Protein AF-A0A9R0Q255-F1 (afdb_monomer_lite)

Foldseek 3Di:
DFDFDFDDDPPPTDTFTFADLLRVLVVCLCQQPPQLADKDWDWDDDDPDIDTDDIAHNQRCPRPCCSNPVPHFDLEQAKEKEWDWDDDPNWIKIWMWIARPLLQEIETEIDTADPQRQLVQLVCLLNVHSEYEYEPPPVPPDPCVSVVVSCLLSVHHYDYDHQVQLDLPCVLVQCCFQAADHSVVVVVVPVVDDRNSSRSSSVCVVNVLVVDSLRTNPHHYDYDDLQFFFGEGSQLCVLLQQDDDPPDPQLLLHVLSLLPPFQERHLLSHVSSSLLSGFGQDLVVLVLLLLLLVLLQVDVQLLVQLSVLRNLAYQLSVLLVLLSVLPDFCVSLVSNLSRVVSLVSNLVSLCVRPDPCNVSSCVQFNVLSVVLPDCVAVVVSNVLCVQFWDPVCVVVVDTFTDCNNDPVLVVLVVVLVVLVVVLVVVQVVVCVVLVHDRPPAWDWDQDPLFTKIKGFPVSCVSRVVVCVPAWAWDDDDPGTTIIGGPVSSVSRVVSVVSVVVSVVVRVVVRSVSSVVSSVSSVSSSSVSVSSSSSSSSSSLSCSQPVAPHGFAQEAEDALPPDWKWFAQAWQSSQSPDPPDDTGGAIDTCDPLAALAEEAAEDPVLCQSVVLSSSVNQLSCSSSSHGGRGPYTYHHRFNYAAADDDPVPPPPPDPDPPDDPDFDPAWLAEKEKDWDDQDPPAAPLRWTKIWIATRQLRQIDIDIHNDLLCPQVVVVVVQVVLCVVLVDHRAEYEYEPDPSCPDPVNVVVCVVVNHHYHYDDPPCVVVSVSRVVVVVLVVQLVVLCVVQVHDPSLSVLSSQVSSVVQQLDDDPSDPPDGSVCRRVVDHDDCPPDDRAFDKWWQAADDPDDDPPDDRTAIWTFRHDDPDQWTWTFHPDPPDTDIDTDHDPTDDDDDDDDDDDDDDDDDDDDDDDYDDDDDDDDDDGDTTDDDDDDDDDDDDDDDDDDDDDDDDDDDDPDDPSPVVPPDQPLVVLVVSLVCCLVVAAQSYEYEEAAFQPSDDPVVRVVVVLVSSCSCQPPRNHSYSHYYHPLVSQCVQVVVPDPPDPDRSSNYFYKYFDWDQDPVVLDIGNPSYIDGDDPDDDDDDDDDPDDDDDRPPDDCVLSVCVVVVPPPVVSVVVVVVVVVVVLVVLDDDDDDDDDDDDDDPDPPVFDPVLSVVLVVVVVVLVVLLVPDPCVPDDPVVNVVSNVVSVVVLVVVCVVGVVSVVVD

InterPro domains:
  IPR000432 DNA mismatch repair protein MutS, C-terminal [PF00488] (597-651)
  IPR000432 DNA mismatch repair protein MutS, C-terminal [PF00488] (958-1123)
  IPR000432 DNA mismatch repair protein MutS, C-terminal [PS00486] (986-1002)
  IPR000432 DNA mismatch repair protein MutS, C-terminal [SM00534] (594-1120)
  IPR001584 Integrase, catalytic core [PF00665] (667-764)
  IPR001584 Integrase, catalytic core [PS50994] (650-826)
  IPR007696 DNA mismatch repair protein MutS, core [PF05192] (237-541)
  IPR007696 DNA mismatch repair protein MutS, core [SM00533] (250-577)
  IPR007860 DNA mismatch repair protein MutS, connector domain [PF05188] (86-218)
  IPR007861 DNA mismatch repair protein MutS, clamp [PF05190] (405-498)
  IPR011184 DNA mismatch repair Msh2-type [PIRSF005813] (3-1204)
  IPR012337 Ribonuclease H-like superfamily [SSF53098] (680-827)
  IPR016151 DNA mismatch repair protein MutS, N-terminal [G3DSA:3.40.1170.10] (1-57)
  IPR027417 P-loop containing nucleoside triphosphate hydrolase [G3DSA:3.40.50.300] (552-660)
  IPR027417 P-loop containing nucleoside triphosphate hydrolase [G3DSA:3.40.50.300] (940-1200)
  IPR027417 P-loop containing nucleoside triphosphate hydrolase [SSF52540] (551-654)
  IPR027417 P-loop containing nucleoside triphosphate hydrolase [SSF52540] (958-1124)
  IPR036187 DNA mismatch repair protein MutS, core domain superfamily [SSF48334] (233-546)
  IPR036397 Ribonuclease H superfamily [G3DSA:3.30.420.10] (661-857)
  IPR036678 MutS, connector domain superfamily [G3DSA:3.30.420.110] (58-227)

Secondary structure (DSSP, 8-state):
----EEESSTTSPEEE----HHHHHHHHHIIIIII-S--EEEEEEETTEEEEEEEE-SS--GGGHHHHTSSS------EEEEEEEEEETTEEEEEEEEEETTTTEEEEEEEEE-TT-HHHHHHHHHHTEEEEEEETTGGGTS--HHHHHHHHHTTPEEEEE-GGGS--TTHHHHHHHHBSS-HHHHHHHHTT-SSHHHHHHHHHHHTTTTT-GGGTT-BEEEE--GGGB-EE-HHHHHHTT-S--TT-SSGGGSHHHHH----SSSHHHHHHHHHHHS-B--HHHHHHHHHHHHHHHH-HHHHHHHHHHHTT---HHHHHHHHHTT---HHHHHHHHHHHTTHHHHHHHHHT--STTHHHHIIIIIHHHHHHTSIIIIIHHHHHHHHHB-HHHHTTT---B-GGG-HHHHHHHHHHHHHHHHHHHHHHHHHHHHT--BTTTEEEEEETTEEEEEE-HHHHHHHHHHHHHHSEEEEEETTEEEEE-HHHHHHHHHHHHHHHHHHHHHHHHHHHHHHHHHTTHHHHHHHHHHHHHHHHHHHHHHHHHHSSS--BPPEEE-TTT--EEEEEE--HHHHTSTT--PPPEEEEE-TTTTSEEEEE--TTSSHHHHHHHHHHHHHHHHHT--BSSSEEEEE--SEEEEE--TTTT---PPPPSS-S---SSTTSEEEEEEE-PPSSPPTT--EEEEEEETTT--EEEEEESSSTTHHHHHHHHHHHHHHHHS----EEEE-S-TTTS-HHHHHHHHHHT-EEEEPPTT-GGGGTTTTTHHHHHHHHHHHHHHTT--GGGHHHHHHHHHHHHHHS--TTSTTS-HHHHHHSSPPP-TT---TT-EEEEEP--TT--TTS--EEEEEEEE--SSS--EEEESSSS---EEE--S----------------------------------------------------------------------S-TTGGGSS-HHHHHHHHHHHHHHH--TTSEEEEESTTTTS-HHHHHHHHHHHHHHIIIII---EEEE-S-SGGGGGGGGGG--SS------EEEEEEEEEEETTTTEEEEEEEEE------------S-----SS-SS--HHHHHHHTT--HHHHHHHHHHHHHHHTTTT---------------S--SS-HHHHHHHHHHHHHHHHHHHTS-TTTS-HHHHHHHHHHHHHHHHHHHTT-HHHHHH-

Radius of gyration: 42.33 Å; chains: 1; bounding box: 107×113×114 Å

Sequence (1204 aa):
MTALRQLGGNSDGISSVSVSRAMFETIARNLLLDRTDHTLELYEGSGSSWRLTKSGTPGNIGSFEDILFANNDMQYSPVTVALFPVFREGQLYVALSFVDMTNRKLGLAEFPEDSRFTNVESALVALGCKECLLPADFEKSIDLQPLQDAISNCSILLTERKKAEFKSRDLVQDLGRIIRGSVEPVRDLLSQFDYALGTLGALVSYAELLADDTNYGNYTIEKFNLDRYMRLDSAVVRALNIVEGKTDVNKNFSLFGLMNRTCTAGMGKRLLNKWLKQPLIDVNEINNRLDMVQAFAEDPELRQGLRQQLKRISDIDRLTHALRKKSANLQPVVKLYQSCSRIPYIKGVLQQYNGQFSTSVMTRFLSSLEEWLTENRYGRFANLVETAIDLGQVDNGEYRISPLYSSDLAVLKDELSEVENHINNLHMHTATDLDLSVDKQLKLEKGPFGHVFRISKKDEQKVRKKLTTNYIIIETRKDGVKFTSAKLKKLGDQYQSLLGDYTSCQKKIVDNVVQVSCTFSEVFENFAAIISELDVLQSFADLAISCPVPYVRPDITTSEEGDIILQGSRHPCVEAQDGVNFIPNDCTLARGKSWFQIITGPNMGGKSTFIRQVGVNVLMAQVGSFVPCDQASISVRDCIFARVGAGDCQHHRPFPAQSTYRASDALELLHGDLCGPITPATHAGKKYFLVVDDYSRYMWVVLLQSKDEAFEVFEKLKAATEMEHKLKVHALRTDCGREFMSNEFNDYCEKIGMKRFLTTPSTPQQNGVVERHRIVVDMVRSLLKSKNLPATFWGDAVSTAVYLLNWAPTKAVIGKTPYEAIYGRKPNVSHLWTFGCVAHAKTAEPHLSKLADRSTKMVFFCTRGVPAPRYTASTNHEPSVYRFHPTLCLKKTKRRIGAQQPTMLQGRTSRWLARRPTKVTTTEVITVVPTRDPSLPQPMRQVERPRLSHPWAAPSAETQKLRGVSTFMQEMLETASILKGASEKSLIIIDELGRGTSTYDGFGLAWAICEHLVEVTRAPTLFATHFHELTALANKNGDQHQHVPDLGIANYHVGAHIDPSSRKLTMLYKVFIMIMSLFSSGSCVQKVEPGSCDQSFGIHVAEFANFPEAVIALAKSKAEELEDFTSAPNLSGEPSDEVGSKRKRVFSPDDVTRGAARARLLLEDFSALPLDEVDGSKATEMVAKLKSDFEKDAASNPWLQQFL

pLDDT: mean 75.7, std 20.31, range [20.92, 97.75]

Structure (mmCIF, N/CA/C/O backbone):
data_AF-A0A9R0Q255-F1
#
_entry.id   AF-A0A9R0Q255-F1
#
loop_
_atom_site.group_PDB
_atom_site.id
_atom_site.type_symbol
_atom_site.label_atom_id
_atom_site.label_alt_id
_atom_site.label_comp_id
_atom_site.label_asym_id
_atom_site.label_entity_id
_atom_site.label_seq_id
_atom_site.pdbx_PDB_ins_code
_atom_site.Cartn_x
_atom_site.Cartn_y
_atom_site.Cartn_z
_atom_site.occupancy
_atom_site.B_iso_or_equiv
_atom_site.auth_seq_id
_atom_site.auth_comp_id
_atom_site.auth_asym_id
_atom_site.auth_atom_id
_atom_site.pdbx_PDB_model_num
ATOM 1 N N . MET A 1 1 ? -19.092 24.261 2.264 1.00 31.12 1 MET A N 1
ATOM 2 C CA . MET A 1 1 ? -18.562 25.640 2.333 1.00 31.12 1 MET A CA 1
ATOM 3 C C . MET A 1 1 ? -18.383 26.024 3.792 1.00 31.12 1 MET A C 1
ATOM 5 O O . MET A 1 1 ? -19.329 26.479 4.422 1.00 31.12 1 MET A O 1
ATOM 9 N N . THR A 1 2 ? -17.201 25.799 4.350 1.00 46.00 2 THR A N 1
ATOM 10 C CA . THR A 1 2 ? -16.800 26.390 5.631 1.00 46.00 2 THR A CA 1
ATOM 11 C C . THR A 1 2 ? -16.245 27.775 5.311 1.00 46.00 2 THR A C 1
ATOM 13 O O . THR A 1 2 ? -15.220 27.891 4.649 1.00 46.00 2 THR A O 1
ATOM 16 N N . ALA A 1 3 ? -16.987 28.830 5.650 1.00 60.25 3 ALA A N 1
ATOM 17 C CA . ALA A 1 3 ? -16.563 30.198 5.368 1.00 60.25 3 ALA A CA 1
ATOM 18 C C . ALA A 1 3 ? -15.432 30.597 6.327 1.00 60.25 3 ALA A C 1
ATOM 20 O O . ALA A 1 3 ? -15.595 30.466 7.541 1.00 60.25 3 ALA A O 1
ATOM 21 N N . LEU A 1 4 ? -14.317 31.090 5.781 1.00 75.62 4 LEU A N 1
ATOM 22 C CA . LEU A 1 4 ? -13.260 31.746 6.550 1.00 75.62 4 LEU A CA 1
ATOM 23 C C . LEU A 1 4 ? -13.871 32.951 7.282 1.00 75.62 4 LEU A C 1
ATOM 25 O O . LEU A 1 4 ? -14.500 33.806 6.655 1.00 75.62 4 LEU A O 1
ATOM 29 N N . ARG A 1 5 ? -13.734 33.001 8.606 1.00 80.12 5 ARG A N 1
ATOM 30 C CA . ARG A 1 5 ? -14.195 34.108 9.451 1.00 80.12 5 ARG A CA 1
ATOM 31 C C . ARG A 1 5 ? -12.994 34.862 9.993 1.00 80.12 5 ARG A C 1
ATOM 33 O O . ARG A 1 5 ? -11.931 34.280 10.170 1.00 80.12 5 ARG A O 1
ATOM 40 N N . GLN A 1 6 ? -13.173 36.138 10.305 1.00 79.88 6 GLN A N 1
ATOM 41 C CA . GLN A 1 6 ? -12.171 36.905 11.037 1.00 79.88 6 GLN A CA 1
ATOM 42 C C . GLN A 1 6 ? -12.647 37.152 12.465 1.00 79.88 6 GLN A C 1
ATOM 44 O O . GLN A 1 6 ? -13.781 37.584 12.678 1.00 79.88 6 GLN A O 1
ATOM 49 N N . LEU A 1 7 ? -11.791 36.831 13.433 1.00 75.69 7 LEU A N 1
ATOM 50 C CA . LEU A 1 7 ? -11.982 37.112 14.853 1.00 75.69 7 LEU A CA 1
ATOM 51 C C . LEU A 1 7 ? -11.035 38.251 15.243 1.00 75.69 7 LEU A C 1
ATOM 53 O O . LEU A 1 7 ? -9.823 38.101 15.127 1.00 75.69 7 LEU A O 1
ATOM 57 N N . GLY A 1 8 ? -11.573 39.384 15.695 1.00 71.31 8 GLY A N 1
ATOM 58 C CA . GLY A 1 8 ? -10.789 40.571 16.069 1.00 71.31 8 GLY A CA 1
ATOM 59 C C . GLY A 1 8 ? -11.223 41.842 15.330 1.00 71.31 8 GLY A C 1
ATOM 60 O O . GLY A 1 8 ? -12.107 41.802 14.476 1.00 71.31 8 GLY A O 1
ATOM 61 N N . GLY A 1 9 ? -10.643 42.989 15.700 1.00 62.00 9 GLY A N 1
ATOM 62 C CA . GLY A 1 9 ? -10.913 44.284 15.061 1.00 62.00 9 GLY A CA 1
ATOM 63 C C . GLY A 1 9 ? -10.309 44.390 13.654 1.00 62.00 9 GLY A C 1
ATOM 64 O O . GLY A 1 9 ? -9.324 43.725 13.352 1.00 62.00 9 GLY A O 1
ATOM 65 N N . ASN A 1 10 ? -10.895 45.252 12.814 1.00 56.59 10 ASN A N 1
ATOM 66 C CA . ASN A 1 10 ? -10.765 45.297 11.345 1.00 56.59 10 ASN A CA 1
ATOM 67 C C . ASN A 1 10 ? -9.342 45.418 10.734 1.00 56.59 10 ASN A C 1
ATOM 69 O O . ASN A 1 10 ? -9.245 45.414 9.509 1.00 56.59 10 ASN A O 1
ATOM 73 N N . SER A 1 11 ? -8.264 45.529 11.520 1.00 60.44 11 SER A N 1
ATOM 74 C CA . SER A 1 11 ? -6.874 45.574 11.025 1.00 60.44 11 SER A CA 1
ATOM 75 C C . SER A 1 11 ? -5.974 44.413 11.484 1.00 60.44 11 SER A C 1
ATOM 77 O O . SER A 1 11 ? -4.980 44.172 10.815 1.00 60.44 11 SER A O 1
ATOM 79 N N . ASP A 1 12 ? -6.337 43.673 12.544 1.00 63.78 12 ASP A N 1
ATOM 80 C CA . ASP A 1 12 ? -5.560 42.549 13.128 1.00 63.78 12 ASP A CA 1
ATOM 81 C C . ASP A 1 12 ? -6.424 41.277 13.294 1.00 63.78 12 ASP A C 1
ATOM 83 O O . ASP A 1 12 ? -6.252 40.475 14.215 1.00 63.78 12 ASP A O 1
ATOM 87 N N . GLY A 1 13 ? -7.430 41.100 12.434 1.00 70.62 13 GLY A N 1
ATOM 88 C CA . GLY A 1 13 ? -8.354 39.971 12.514 1.00 70.62 13 GLY A CA 1
ATOM 89 C C . GLY A 1 13 ? -7.659 38.627 12.268 1.00 70.62 13 GLY A C 1
ATOM 90 O O . GLY A 1 13 ? -7.128 38.376 11.186 1.00 70.62 13 GLY A O 1
ATOM 91 N N . ILE A 1 14 ? -7.720 37.720 13.246 1.00 78.38 14 ILE A N 1
ATOM 92 C CA . ILE A 1 14 ? -7.221 36.349 13.107 1.00 78.38 14 ILE A CA 1
ATOM 93 C C . ILE A 1 14 ? -8.197 35.570 12.227 1.00 78.38 14 ILE A C 1
ATOM 95 O O . ILE A 1 14 ? -9.399 35.491 12.507 1.00 78.38 14 ILE A O 1
ATOM 99 N N . SER A 1 15 ? -7.677 34.974 11.156 1.00 83.19 15 SER A N 1
ATOM 100 C CA . SER A 1 15 ? -8.463 34.082 10.306 1.00 83.19 15 SER A CA 1
ATOM 101 C C . SER A 1 15 ? -8.794 32.799 11.068 1.00 83.19 15 SER A C 1
ATOM 103 O O . SER A 1 15 ? -7.912 32.132 11.595 1.00 83.19 15 SER A O 1
ATOM 105 N N . SER A 1 16 ? -10.074 32.448 11.124 1.00 82.31 16 SER A N 1
ATOM 106 C CA . SER A 1 16 ? -10.588 31.278 11.836 1.00 82.31 16 SER A CA 1
ATOM 107 C C . SER A 1 16 ? -11.598 30.520 10.983 1.00 82.31 16 SER A C 1
ATOM 109 O O . SER A 1 16 ? -12.314 31.093 10.156 1.00 82.31 16 SER A O 1
ATOM 111 N N . VAL A 1 17 ? -11.673 29.208 11.196 1.00 85.88 17 VAL A N 1
ATOM 112 C CA . VAL A 1 17 ? -12.643 28.327 10.544 1.00 85.88 17 VAL A CA 1
ATOM 113 C C . VAL A 1 17 ? -13.322 27.494 11.620 1.00 85.88 17 VAL A C 1
ATOM 115 O O . VAL A 1 17 ? -12.663 26.806 12.390 1.00 85.88 17 VAL A O 1
ATOM 118 N N . SER A 1 18 ? -14.652 27.544 11.676 1.00 83.56 18 SER A N 1
ATOM 119 C CA . SER A 1 18 ? -15.427 26.672 12.561 1.00 83.56 18 SER A CA 1
ATOM 120 C C . SER A 1 18 ? -15.648 25.326 11.880 1.00 83.56 18 SER A C 1
ATOM 122 O O . SER A 1 18 ? -16.269 25.262 10.818 1.00 83.56 18 SER A O 1
ATOM 124 N N . VAL A 1 19 ? -15.153 24.255 12.491 1.00 83.88 19 VAL A N 1
ATOM 125 C CA . VAL A 1 19 ? -15.177 22.899 11.936 1.00 83.88 19 VAL A CA 1
ATOM 126 C C . VAL A 1 19 ? -16.118 22.037 12.780 1.00 83.88 19 VAL A C 1
ATOM 128 O O . VAL A 1 19 ? -16.024 22.022 14.002 1.00 83.88 19 VAL A O 1
ATOM 131 N N . SER A 1 20 ? -17.058 21.330 12.146 1.00 86.50 20 SER A N 1
ATOM 132 C CA . SER A 1 20 ? -17.892 20.338 12.851 1.00 86.50 20 SER A CA 1
ATOM 133 C C . SER A 1 20 ? -17.079 19.084 13.188 1.00 86.50 20 SER A C 1
ATOM 135 O O . SER A 1 20 ? -16.111 18.788 12.493 1.00 86.50 20 SER A O 1
ATOM 137 N N . ARG A 1 21 ? -17.501 18.281 14.174 1.00 83.50 21 ARG A N 1
ATOM 138 C CA . ARG A 1 21 ? -16.791 17.042 14.556 1.00 83.50 21 ARG A CA 1
ATOM 139 C C . ARG A 1 21 ? -16.532 16.091 13.374 1.00 83.50 21 ARG A C 1
ATOM 141 O O . ARG A 1 21 ? -15.428 15.580 13.242 1.00 83.50 21 ARG A O 1
ATOM 148 N N . ALA A 1 22 ? -17.505 15.920 12.477 1.00 81.81 22 ALA A N 1
ATOM 149 C CA . ALA A 1 22 ? -17.357 15.073 11.286 1.00 81.81 22 ALA A CA 1
ATOM 150 C C . ALA A 1 22 ? -16.363 15.651 10.257 1.00 81.81 22 ALA A C 1
ATOM 152 O O . ALA A 1 22 ? -15.599 14.926 9.618 1.00 81.81 22 ALA A O 1
ATOM 153 N N . MET A 1 23 ? -16.345 16.978 10.100 1.00 84.88 23 MET A N 1
ATOM 154 C CA . MET A 1 23 ? -15.369 17.639 9.232 1.00 84.88 23 MET A CA 1
ATOM 155 C C . MET A 1 23 ? -13.964 17.586 9.843 1.00 84.88 23 MET A C 1
ATOM 157 O O . MET A 1 23 ? -13.005 17.389 9.106 1.00 84.88 23 MET A O 1
ATOM 161 N N . PHE A 1 24 ? -13.844 17.693 11.169 1.00 87.56 24 PHE A N 1
ATOM 162 C CA . PHE A 1 24 ? -12.575 17.543 11.878 1.00 87.56 24 PHE A CA 1
ATOM 163 C C . PHE A 1 24 ? -12.000 16.141 11.690 1.00 87.56 24 PHE A C 1
ATOM 165 O O . PHE A 1 24 ? -10.837 16.017 11.332 1.00 87.56 24 PHE A O 1
ATOM 172 N N . GLU A 1 25 ? -12.823 15.099 11.824 1.00 85.94 25 GLU A N 1
ATOM 173 C CA . GLU A 1 25 ? -12.421 13.719 11.527 1.00 85.94 25 GLU A CA 1
ATOM 174 C C . GLU A 1 25 ? -11.878 13.577 10.095 1.00 85.94 25 GLU A C 1
ATOM 176 O O . GLU A 1 25 ? -10.843 12.951 9.876 1.00 85.94 25 GLU A O 1
ATOM 181 N N . THR A 1 26 ? -12.533 14.209 9.118 1.00 85.56 26 THR A N 1
ATOM 182 C CA . THR A 1 26 ? -12.088 14.185 7.715 1.00 85.56 26 THR A CA 1
ATOM 183 C C . THR A 1 26 ? -10.758 14.922 7.521 1.00 85.56 26 THR A C 1
ATOM 185 O O . THR A 1 26 ? -9.890 14.440 6.797 1.00 85.56 26 THR A O 1
ATOM 188 N N . ILE A 1 27 ? -10.578 16.071 8.179 1.00 86.69 27 ILE A N 1
ATOM 189 C CA . ILE A 1 27 ? -9.337 16.857 8.121 1.00 86.69 27 ILE A CA 1
ATOM 190 C C . ILE A 1 27 ? -8.191 16.105 8.799 1.00 86.69 27 ILE A C 1
ATOM 192 O O . ILE A 1 27 ? -7.133 15.955 8.198 1.00 86.69 27 ILE A O 1
ATOM 196 N N . ALA A 1 28 ? -8.405 15.592 10.012 1.00 87.12 28 ALA A N 1
ATOM 197 C CA . ALA A 1 28 ? -7.409 14.820 10.748 1.00 87.12 28 ALA A CA 1
ATOM 198 C C . ALA A 1 28 ? -6.962 13.591 9.946 1.00 87.12 28 ALA A C 1
ATOM 200 O O . ALA A 1 28 ? -5.769 13.321 9.851 1.00 87.12 28 ALA A O 1
ATOM 201 N N . ARG A 1 29 ? -7.906 12.902 9.290 1.00 85.19 29 ARG A N 1
ATOM 202 C CA . ARG A 1 29 ? -7.609 11.787 8.383 1.00 85.19 29 ARG A CA 1
ATOM 203 C C . ARG A 1 29 ? -6.735 12.214 7.211 1.00 85.19 29 ARG A C 1
ATOM 205 O O . ARG A 1 29 ? -5.735 11.561 6.938 1.00 85.19 29 ARG A O 1
ATOM 212 N N . ASN A 1 30 ? -7.079 13.318 6.556 1.00 83.75 30 ASN A N 1
ATOM 213 C CA . ASN A 1 30 ? -6.304 13.798 5.421 1.00 83.75 30 ASN A CA 1
ATOM 214 C C . ASN A 1 30 ? -4.879 14.215 5.818 1.00 83.75 30 ASN A C 1
ATOM 216 O O . ASN A 1 30 ? -3.929 13.910 5.103 1.00 83.75 30 ASN A O 1
ATOM 220 N N . LEU A 1 31 ? -4.718 14.876 6.964 1.00 84.94 31 LEU A N 1
ATOM 221 C CA . LEU A 1 31 ? -3.409 15.326 7.438 1.00 84.94 31 LEU A CA 1
ATOM 222 C C . LEU A 1 31 ? -2.527 14.156 7.895 1.00 84.94 31 LEU A C 1
ATOM 224 O O . LEU A 1 31 ? -1.381 14.063 7.463 1.00 84.94 31 LEU A O 1
ATOM 228 N N . LEU A 1 32 ? -3.065 13.251 8.719 1.00 84.44 32 LEU A N 1
ATOM 229 C CA . LEU A 1 32 ? -2.280 12.183 9.346 1.00 84.44 32 LEU A CA 1
ATOM 230 C C . LEU A 1 32 ? -2.103 10.945 8.454 1.00 84.44 32 LEU A C 1
ATOM 232 O O . LEU A 1 32 ? -1.048 10.322 8.506 1.00 84.44 32 LEU A O 1
ATOM 236 N N . LEU A 1 33 ? -3.098 10.580 7.633 1.00 80.12 33 LEU A N 1
ATOM 237 C CA . LEU A 1 33 ? -3.042 9.362 6.807 1.00 80.12 33 LEU A CA 1
ATOM 238 C C . LEU A 1 33 ? -2.709 9.640 5.333 1.00 80.12 33 LEU A C 1
ATOM 240 O O . LEU A 1 33 ? -1.955 8.873 4.735 1.00 80.12 33 LEU A O 1
ATOM 244 N N . ASP A 1 34 ? -3.246 10.716 4.741 1.00 73.38 34 ASP A N 1
ATOM 245 C CA . ASP A 1 34 ? -3.136 10.930 3.288 1.00 73.38 34 ASP A CA 1
ATOM 246 C C . ASP A 1 34 ? -1.926 11.780 2.889 1.00 73.38 34 ASP A C 1
ATOM 248 O O . ASP A 1 34 ? -1.235 11.455 1.920 1.00 73.38 34 ASP A O 1
ATOM 252 N N . ARG A 1 35 ? -1.690 12.911 3.564 1.00 70.12 35 ARG A N 1
ATOM 253 C CA . ARG A 1 35 ? -0.629 13.852 3.177 1.00 70.12 35 ARG A CA 1
ATOM 254 C C . ARG A 1 35 ? 0.726 13.521 3.813 1.00 70.12 35 ARG A C 1
ATOM 256 O O . ARG A 1 35 ? 1.735 13.815 3.185 1.00 70.12 35 ARG A O 1
ATOM 263 N N . THR A 1 36 ? 0.723 12.846 4.970 1.00 68.81 36 THR A N 1
ATOM 264 C CA . THR A 1 36 ? 1.892 12.324 5.719 1.00 68.81 36 THR A CA 1
ATOM 265 C C . THR A 1 36 ? 3.037 13.319 5.955 1.00 68.81 36 THR A C 1
ATOM 267 O O . THR A 1 36 ? 4.112 12.915 6.370 1.00 68.81 36 THR A O 1
ATOM 270 N N . ASP A 1 37 ? 2.812 14.614 5.736 1.00 75.69 37 ASP A N 1
ATOM 271 C CA . ASP A 1 37 ? 3.788 15.705 5.840 1.00 75.69 37 ASP A CA 1
ATOM 272 C C . ASP A 1 37 ? 3.428 16.726 6.940 1.00 75.69 37 ASP A C 1
ATOM 274 O O . ASP A 1 37 ? 4.118 17.728 7.094 1.00 75.69 37 ASP A O 1
ATOM 278 N N . HIS A 1 38 ? 2.351 16.497 7.704 1.00 83.44 38 HIS A N 1
ATOM 279 C CA . HIS A 1 38 ? 1.871 17.412 8.748 1.00 83.44 38 HIS A CA 1
ATOM 280 C C . HIS A 1 38 ? 1.730 16.716 10.105 1.00 83.44 38 HIS A C 1
ATOM 282 O O . HIS A 1 38 ? 1.356 15.546 10.185 1.00 83.44 38 HIS A O 1
ATOM 288 N N . THR A 1 39 ? 1.937 17.483 11.173 1.00 86.44 39 THR A N 1
ATOM 289 C CA . THR A 1 39 ? 1.592 17.118 12.552 1.00 86.44 39 THR A CA 1
ATOM 290 C C . THR A 1 39 ? 0.276 17.789 12.963 1.00 86.44 39 THR A C 1
ATOM 292 O O . THR A 1 39 ? -0.127 18.809 12.397 1.00 86.44 39 THR A O 1
ATOM 295 N N . LEU A 1 40 ? -0.437 17.195 13.920 1.00 89.75 40 LEU A N 1
ATOM 296 C CA . LEU A 1 40 ? -1.716 17.688 14.423 1.00 89.75 40 LEU A CA 1
ATOM 297 C C . LEU A 1 40 ? -1.686 17.797 15.947 1.00 89.75 40 LEU A C 1
ATOM 299 O O . LEU A 1 40 ? -1.452 16.816 16.645 1.00 89.75 40 LEU A O 1
ATOM 303 N N . GLU A 1 41 ? -2.018 18.976 16.461 1.00 90.50 41 GLU A N 1
ATOM 304 C CA . GLU A 1 41 ? -2.144 19.245 17.892 1.00 90.50 41 GLU A CA 1
ATOM 305 C C . GLU A 1 41 ? -3.552 19.763 18.203 1.00 90.50 41 GLU A C 1
ATOM 307 O O . GLU A 1 41 ? -4.087 20.630 17.508 1.00 90.50 41 GLU A O 1
ATOM 312 N N . LEU A 1 42 ? -4.172 19.212 19.246 1.00 89.81 42 LEU A N 1
ATOM 313 C CA . LEU A 1 42 ? -5.505 19.570 19.712 1.00 89.81 42 LEU A CA 1
ATOM 314 C C . LEU A 1 42 ? -5.418 20.211 21.094 1.00 89.81 42 LEU A C 1
ATOM 316 O O . LEU A 1 42 ? -5.071 19.565 22.088 1.00 89.81 42 LEU A O 1
ATOM 320 N N . TYR A 1 43 ? -5.822 21.473 21.154 1.00 89.19 43 TYR A N 1
ATOM 321 C CA . TYR A 1 43 ? -5.922 22.232 22.389 1.00 89.19 43 TYR A CA 1
ATOM 322 C C . TYR A 1 43 ? -7.383 22.347 22.820 1.00 89.19 43 TYR A C 1
ATOM 324 O O . TYR A 1 43 ? -8.238 22.736 22.025 1.00 89.19 43 TYR A O 1
ATOM 332 N N . GLU A 1 44 ? -7.662 22.052 24.087 1.00 89.38 44 GLU A N 1
ATOM 333 C CA . GLU A 1 44 ? -8.974 22.283 24.698 1.00 89.38 44 GLU A CA 1
ATOM 334 C C . GLU A 1 44 ? -8.851 23.366 25.767 1.00 89.38 44 GLU A C 1
ATOM 336 O O . GLU A 1 44 ? -7.869 23.420 26.515 1.00 89.38 44 GLU A O 1
ATOM 341 N N . GLY A 1 45 ? -9.844 24.246 25.841 1.00 87.00 45 GLY A N 1
ATOM 342 C CA . GLY A 1 45 ? -9.782 25.396 26.724 1.00 87.00 45 GLY A CA 1
ATOM 343 C C . GLY A 1 45 ? -11.001 26.298 26.638 1.00 87.00 45 GLY A C 1
ATOM 344 O O . GLY A 1 45 ? -11.819 26.202 25.725 1.00 87.00 45 GLY A O 1
ATOM 345 N N . SER A 1 46 ? -11.109 27.205 27.605 1.00 78.44 46 SER A N 1
ATOM 346 C CA . SER A 1 46 ? -12.116 28.267 27.610 1.00 78.44 46 SER A CA 1
ATOM 347 C C . SER A 1 46 ? -11.462 29.597 27.969 1.00 78.44 46 SER A C 1
ATOM 349 O O . SER A 1 46 ? -10.691 29.673 28.929 1.00 78.44 46 SER A O 1
ATOM 351 N N . GLY A 1 47 ? -11.776 30.657 27.221 1.00 76.00 47 GLY A N 1
ATOM 352 C CA . GLY A 1 47 ? -11.161 31.971 27.413 1.00 76.00 47 GLY A CA 1
ATOM 353 C C . GLY A 1 47 ? -9.674 31.964 27.041 1.00 76.00 47 GLY A C 1
ATOM 354 O O . GLY A 1 47 ? -9.325 31.682 25.896 1.00 76.00 47 GLY A O 1
ATOM 355 N N . SER A 1 48 ? -8.805 32.290 27.999 1.00 77.75 48 SER A N 1
ATOM 356 C CA . SER A 1 48 ? -7.344 32.332 27.825 1.00 77.75 48 SER A CA 1
ATOM 357 C C . SER A 1 48 ? -6.611 31.069 28.293 1.00 77.75 48 SER A C 1
ATOM 359 O O . SER A 1 48 ? -5.408 30.962 28.073 1.00 77.75 48 SER A O 1
ATOM 361 N N . SER A 1 49 ? -7.301 30.117 28.929 1.00 84.94 49 SER A N 1
ATOM 362 C CA . SER A 1 49 ? -6.689 28.887 29.446 1.00 84.94 49 SER A CA 1
ATOM 363 C C . SER A 1 49 ? -6.843 27.755 28.434 1.00 84.94 49 SER A C 1
ATOM 365 O O . SER A 1 49 ? -7.923 27.172 28.326 1.00 84.94 49 SER A O 1
ATOM 367 N N . TRP A 1 50 ? -5.773 27.477 27.688 1.00 87.88 50 TRP A N 1
ATOM 368 C CA . TRP A 1 50 ? -5.688 26.402 26.697 1.00 87.88 50 TRP A CA 1
ATOM 369 C C . TRP A 1 50 ? -4.654 25.376 27.142 1.00 87.88 50 TRP A C 1
ATOM 371 O O . TRP A 1 50 ? -3.540 25.741 27.513 1.00 87.88 50 TRP A O 1
ATOM 381 N N . ARG A 1 51 ? -5.012 24.092 27.083 1.00 89.44 51 ARG A N 1
ATOM 382 C CA . ARG A 1 51 ? -4.093 22.977 27.341 1.00 89.44 51 ARG A CA 1
ATOM 383 C C . ARG A 1 51 ? -4.009 22.076 26.118 1.00 89.44 51 ARG A C 1
ATOM 385 O O . ARG A 1 51 ? -5.032 21.808 25.488 1.00 89.44 51 ARG A O 1
ATOM 392 N N . LEU A 1 52 ? -2.808 21.601 25.801 1.00 84.88 52 LEU A N 1
ATOM 393 C CA . LEU A 1 52 ? -2.630 20.543 24.811 1.00 84.88 52 LEU A CA 1
ATOM 394 C C . LEU A 1 52 ? -3.254 19.265 25.379 1.00 84.88 52 LEU A C 1
ATOM 396 O O . LEU A 1 52 ? -2.917 18.851 26.485 1.00 84.88 52 LEU A O 1
ATOM 400 N N . THR A 1 53 ? -4.202 18.686 24.651 1.00 83.69 53 THR A N 1
ATOM 401 C CA . THR A 1 53 ? -4.909 17.466 25.074 1.00 83.69 53 THR A CA 1
ATOM 402 C C . THR A 1 53 ? -4.525 16.256 24.248 1.00 83.69 53 THR A C 1
ATOM 404 O O . THR A 1 53 ? -4.445 15.157 24.789 1.00 83.69 53 THR A O 1
ATOM 407 N N . LYS A 1 54 ? -4.290 16.442 22.945 1.00 85.69 54 LYS A N 1
ATOM 408 C CA . LYS A 1 54 ? -3.870 15.382 22.029 1.00 85.69 54 LYS A CA 1
ATOM 409 C C . LYS A 1 54 ? -2.858 15.932 21.037 1.00 85.69 54 LYS A C 1
ATOM 411 O O . LYS A 1 54 ? -3.052 17.025 20.514 1.00 85.69 54 LYS A O 1
ATOM 416 N N . SER A 1 55 ? -1.829 15.159 20.740 1.00 87.81 55 SER A N 1
ATOM 417 C CA . SER A 1 55 ? -0.872 15.404 19.660 1.00 87.81 55 SER A CA 1
ATOM 418 C C . SER A 1 55 ? -0.761 14.144 18.808 1.00 87.81 55 SER A C 1
ATOM 420 O O . SER A 1 55 ? -0.947 13.031 19.303 1.00 87.81 55 SER A O 1
ATOM 422 N N . GLY A 1 56 ? -0.550 14.312 17.509 1.00 87.00 56 GLY A N 1
ATOM 423 C CA . GLY A 1 56 ? -0.504 13.209 16.566 1.00 87.00 56 GLY A CA 1
ATOM 424 C C . GLY A 1 56 ? 0.353 13.536 15.360 1.00 87.00 56 GLY A C 1
ATOM 425 O O . GLY A 1 56 ? 0.314 14.644 14.827 1.00 87.00 56 GLY A O 1
ATOM 426 N N . THR A 1 57 ? 1.108 12.545 14.919 1.00 88.62 57 THR A N 1
ATOM 427 C CA . THR A 1 57 ? 1.929 12.583 13.710 1.00 88.62 57 THR A CA 1
ATOM 428 C C . THR A 1 57 ? 1.530 11.413 12.801 1.00 88.62 57 THR A C 1
ATOM 430 O O . THR A 1 57 ? 0.800 10.516 13.234 1.00 88.62 57 THR A O 1
ATOM 433 N N . PRO A 1 58 ? 1.968 11.385 11.533 1.00 85.06 58 PRO A N 1
ATOM 434 C CA . PRO A 1 58 ? 1.712 10.258 10.638 1.00 85.06 58 PRO A CA 1
ATOM 435 C C . PRO A 1 58 ? 2.254 8.917 11.161 1.00 85.06 58 PRO A C 1
ATOM 437 O O . PRO A 1 58 ? 1.675 7.875 10.858 1.00 85.06 58 PRO A O 1
ATOM 440 N N . GLY A 1 59 ? 3.338 8.932 11.948 1.00 83.56 59 GLY A N 1
ATOM 441 C CA . GLY A 1 59 ? 3.867 7.755 12.645 1.00 83.56 59 GLY A CA 1
ATOM 442 C C . GLY A 1 59 ? 3.185 7.478 13.988 1.00 83.56 59 GLY A C 1
ATOM 443 O O . GLY A 1 59 ? 2.957 6.323 14.338 1.00 83.56 59 GLY A O 1
ATOM 444 N N . ASN A 1 60 ? 2.791 8.522 14.725 1.00 83.88 60 ASN A N 1
ATOM 445 C CA . ASN A 1 60 ? 2.143 8.419 16.031 1.00 83.88 60 ASN A CA 1
ATOM 446 C C . ASN A 1 60 ? 0.697 8.939 15.997 1.00 83.88 60 ASN A C 1
ATOM 448 O O . ASN A 1 60 ? 0.396 10.075 16.366 1.00 83.88 60 ASN A O 1
ATOM 452 N N . ILE A 1 61 ? -0.224 8.073 15.584 1.00 83.12 61 ILE A N 1
ATOM 453 C CA . ILE A 1 61 ? -1.667 8.364 15.533 1.00 83.12 61 ILE A CA 1
ATOM 454 C C . ILE A 1 61 ? -2.411 8.002 16.827 1.00 83.12 61 ILE A C 1
ATOM 456 O O . ILE A 1 61 ? -3.630 8.179 16.895 1.00 83.12 61 ILE A O 1
ATOM 460 N N . GLY A 1 62 ? -1.710 7.483 17.844 1.00 76.00 62 GLY A N 1
ATOM 461 C CA . GLY A 1 62 ? -2.312 6.797 18.991 1.00 76.00 62 GLY A CA 1
ATOM 462 C C . GLY A 1 62 ? -3.384 7.619 19.712 1.00 76.00 62 GLY A C 1
ATOM 463 O O . GLY A 1 62 ? -4.451 7.101 20.039 1.00 76.00 62 GLY A O 1
ATOM 464 N N . SER A 1 63 ? -3.170 8.922 19.899 1.00 77.62 63 SER A N 1
ATOM 465 C CA . SER A 1 63 ? -4.129 9.813 20.575 1.00 77.62 63 SER A CA 1
ATOM 466 C C . SER A 1 63 ? -5.398 10.111 19.744 1.00 77.62 63 SER A C 1
ATOM 468 O O . SER A 1 63 ? -6.453 10.458 20.299 1.00 77.62 63 SER A O 1
ATOM 470 N N . PHE A 1 64 ? -5.318 9.947 18.418 1.00 82.19 64 PHE A N 1
ATOM 471 C CA . PHE A 1 64 ? -6.362 10.263 17.439 1.00 82.19 64 PHE A CA 1
ATOM 472 C C . PHE A 1 64 ? -7.084 9.032 16.869 1.00 82.19 64 PHE A C 1
ATOM 474 O O . PHE A 1 64 ? -8.057 9.209 16.138 1.00 82.19 64 PHE A O 1
ATOM 481 N N . GLU A 1 65 ? -6.687 7.803 17.212 1.00 76.12 65 GLU A N 1
ATOM 482 C CA . GLU A 1 65 ? -7.291 6.562 16.689 1.00 76.12 65 GLU A CA 1
ATOM 483 C C . GLU A 1 65 ? -8.822 6.515 16.801 1.00 76.12 65 GLU A C 1
ATOM 485 O O . GLU A 1 65 ? -9.507 6.185 15.828 1.00 76.12 65 GLU A O 1
ATOM 490 N N . ASP A 1 66 ? -9.367 6.898 17.961 1.00 73.50 66 ASP A N 1
ATOM 491 C CA . ASP A 1 66 ? -10.814 6.891 18.224 1.00 73.50 66 ASP A CA 1
ATOM 492 C C . ASP A 1 66 ? -11.580 7.847 17.303 1.00 73.50 66 ASP A C 1
ATOM 494 O O . ASP A 1 66 ? -12.777 7.684 17.085 1.00 73.50 66 ASP A O 1
ATOM 498 N N . ILE A 1 67 ? -10.890 8.859 16.772 1.00 77.25 67 ILE A N 1
ATOM 499 C CA . ILE A 1 67 ? -11.437 9.842 15.838 1.00 77.25 67 ILE A CA 1
ATOM 500 C C . ILE A 1 67 ? -11.227 9.346 14.406 1.00 77.25 67 ILE A C 1
ATOM 502 O O . ILE A 1 67 ? -12.172 9.319 13.627 1.00 77.25 67 ILE A O 1
ATOM 506 N N . LEU A 1 68 ? -10.013 8.911 14.060 1.00 76.06 68 LEU A N 1
ATOM 507 C CA . LEU A 1 68 ? -9.633 8.528 12.697 1.00 76.06 68 LEU A CA 1
ATOM 508 C C . LEU A 1 68 ? -10.394 7.305 12.179 1.00 76.06 68 LEU A C 1
ATOM 510 O O . LEU A 1 68 ? -10.778 7.274 11.003 1.00 76.06 68 LEU A O 1
ATOM 514 N N . PHE A 1 69 ? -10.629 6.321 13.048 1.00 72.75 69 PHE A N 1
ATOM 515 C CA . PHE A 1 69 ? -11.184 5.023 12.665 1.00 72.75 69 PHE A CA 1
ATOM 516 C C . PHE A 1 69 ? -12.592 4.783 13.202 1.00 72.75 69 PHE A C 1
ATOM 518 O O . PHE A 1 69 ? -13.101 3.671 13.070 1.00 72.75 69 PHE A O 1
ATOM 525 N N . ALA A 1 70 ? -13.259 5.786 13.781 1.00 65.38 70 ALA A N 1
ATOM 526 C CA . ALA A 1 70 ? -14.623 5.648 14.305 1.00 65.38 70 ALA A CA 1
ATOM 527 C C . ALA A 1 70 ? -15.566 4.936 13.316 1.00 65.38 70 ALA A C 1
ATOM 529 O O . ALA A 1 70 ? -16.290 4.024 13.706 1.00 65.38 70 ALA A O 1
ATOM 530 N N . ASN A 1 71 ? -15.478 5.309 12.033 1.00 60.78 71 ASN A N 1
ATOM 531 C CA . ASN A 1 71 ? -16.334 4.796 10.959 1.00 60.78 71 ASN A CA 1
ATOM 532 C C . ASN A 1 71 ? -15.575 4.096 9.818 1.00 60.78 71 ASN A C 1
ATOM 534 O O . ASN A 1 71 ? -16.206 3.654 8.862 1.00 60.78 71 ASN A O 1
ATOM 538 N N . ASN A 1 72 ? -14.244 4.008 9.895 1.00 63.59 72 ASN A N 1
ATOM 539 C CA . ASN A 1 72 ? -13.397 3.491 8.818 1.00 63.59 72 ASN A CA 1
ATOM 540 C C . ASN A 1 72 ? -12.433 2.416 9.327 1.00 63.59 72 ASN A C 1
ATOM 542 O O . ASN A 1 72 ? -11.957 2.480 10.462 1.00 63.59 72 ASN A O 1
ATOM 546 N N . ASP A 1 73 ? -12.105 1.465 8.453 1.00 62.34 73 ASP A N 1
ATOM 547 C CA . ASP A 1 73 ? -11.109 0.431 8.730 1.00 62.34 73 ASP A CA 1
ATOM 548 C C . ASP A 1 73 ? -9.692 1.008 8.675 1.00 62.34 73 ASP A C 1
ATOM 550 O O . ASP A 1 73 ? -9.340 1.764 7.764 1.00 62.34 73 ASP A O 1
ATOM 554 N N . MET A 1 74 ? -8.852 0.592 9.620 1.00 67.25 74 MET A N 1
ATOM 555 C CA . MET A 1 74 ? -7.428 0.890 9.582 1.00 67.25 74 MET A CA 1
ATOM 556 C C . MET A 1 74 ? -6.733 -0.045 8.592 1.00 67.25 74 MET A C 1
ATOM 558 O O . MET A 1 74 ? -6.558 -1.235 8.861 1.00 67.25 74 MET A O 1
ATOM 562 N N . GLN A 1 75 ? -6.353 0.506 7.439 1.00 64.88 75 GLN A N 1
ATOM 563 C CA . GLN A 1 75 ? -5.669 -0.226 6.367 1.00 64.88 75 GLN A CA 1
ATOM 564 C C . GLN A 1 75 ? -4.156 -0.353 6.590 1.00 64.88 75 GLN A C 1
ATOM 566 O O . GLN A 1 75 ? -3.534 -1.257 6.038 1.00 64.88 75 GLN A O 1
ATOM 571 N N . TYR A 1 76 ? -3.573 0.530 7.404 1.00 66.81 76 TYR A N 1
ATOM 572 C CA . TYR A 1 76 ? -2.134 0.624 7.640 1.00 66.81 76 TYR A CA 1
ATOM 573 C C . TYR A 1 76 ? -1.862 0.641 9.141 1.00 66.81 76 TYR A C 1
ATOM 575 O O . TYR A 1 76 ? -2.530 1.385 9.854 1.00 66.81 76 TYR A O 1
ATOM 583 N N . SER A 1 77 ? -0.879 -0.134 9.605 1.00 71.69 77 SER A N 1
ATOM 584 C CA . SER A 1 77 ? -0.254 0.152 10.898 1.00 71.69 77 SER A CA 1
ATOM 585 C C . SER A 1 77 ? 0.870 1.155 10.651 1.00 71.69 77 SER A C 1
ATOM 587 O O . SER A 1 77 ? 1.771 0.836 9.871 1.00 71.69 77 SER A O 1
ATOM 589 N N . PRO A 1 78 ? 0.815 2.372 11.212 1.00 78.88 78 PRO A N 1
ATOM 590 C CA . PRO A 1 78 ? 1.932 3.287 11.093 1.00 78.88 78 PRO A CA 1
ATOM 591 C C . PRO A 1 78 ? 3.097 2.771 11.930 1.00 78.88 78 PRO A C 1
ATOM 593 O O . PRO A 1 78 ? 2.945 2.418 13.100 1.00 78.88 78 PRO A O 1
ATOM 596 N N . VAL A 1 79 ? 4.263 2.726 11.294 1.00 89.50 79 VAL A N 1
ATOM 597 C CA . VAL A 1 79 ? 5.526 2.372 11.932 1.00 89.50 79 VAL A CA 1
ATOM 598 C C . VAL A 1 79 ? 6.392 3.620 11.977 1.00 89.50 79 VAL A C 1
ATOM 600 O O . VAL A 1 79 ? 6.564 4.300 10.956 1.00 89.50 79 VAL A O 1
ATOM 603 N N . THR A 1 80 ? 6.937 3.897 13.157 1.00 93.12 80 THR A N 1
ATOM 604 C CA . THR A 1 80 ? 7.934 4.948 13.360 1.00 93.12 80 THR A CA 1
ATOM 605 C C . THR A 1 80 ? 9.305 4.301 13.444 1.00 93.12 80 THR A C 1
ATOM 607 O O . THR A 1 80 ? 9.500 3.343 14.194 1.00 93.12 80 THR A O 1
ATOM 610 N N . VAL A 1 81 ? 10.252 4.816 12.668 1.00 94.88 81 VAL A N 1
ATOM 611 C CA . VAL A 1 81 ? 11.627 4.313 12.585 1.00 94.88 81 VAL A CA 1
ATOM 612 C C . VAL A 1 81 ? 12.581 5.364 13.138 1.00 94.88 81 VAL A C 1
ATOM 614 O O . VAL A 1 81 ? 12.349 6.553 12.971 1.00 94.88 81 VAL A O 1
ATOM 617 N N . ALA A 1 82 ? 13.665 4.951 13.784 1.00 94.38 82 ALA A N 1
ATOM 618 C CA . ALA A 1 82 ? 14.800 5.816 14.084 1.00 94.38 82 ALA A CA 1
ATOM 619 C C . ALA A 1 82 ? 16.047 5.254 13.415 1.00 94.38 82 ALA A C 1
ATOM 621 O O . ALA A 1 82 ? 16.287 4.045 13.469 1.00 94.38 82 ALA A O 1
ATOM 622 N N . LEU A 1 83 ? 16.831 6.142 12.805 1.00 92.94 83 LEU A N 1
ATOM 623 C CA . LEU A 1 83 ? 18.061 5.784 12.110 1.00 92.94 83 LEU A CA 1
ATOM 624 C C . LEU A 1 83 ? 19.252 6.506 12.727 1.00 92.94 83 LEU A C 1
ATOM 626 O O . LEU A 1 83 ? 19.172 7.676 13.108 1.00 92.94 83 LEU A O 1
ATOM 630 N N . PHE A 1 84 ? 20.378 5.805 12.784 1.00 89.81 84 PHE A N 1
ATOM 631 C CA . PHE A 1 84 ? 21.653 6.382 13.176 1.00 89.81 84 PHE A CA 1
ATOM 632 C C . PHE A 1 84 ? 22.772 5.800 12.297 1.00 89.81 84 PHE A C 1
ATOM 634 O O . PHE A 1 84 ? 23.153 4.642 12.482 1.00 89.81 84 PHE A O 1
ATOM 641 N N . PRO A 1 85 ? 23.281 6.563 11.311 1.00 87.69 85 PRO A N 1
ATOM 642 C CA . PRO A 1 85 ? 24.394 6.124 10.480 1.00 87.69 85 PRO A CA 1
ATOM 643 C C . PRO A 1 85 ? 25.713 6.194 11.262 1.00 87.69 85 PRO A C 1
ATOM 645 O O . PRO A 1 85 ? 26.005 7.186 11.936 1.00 87.69 85 PRO A O 1
ATOM 648 N N . VAL A 1 86 ? 26.526 5.145 11.153 1.00 86.06 86 VAL A N 1
ATOM 649 C CA . VAL A 1 86 ? 27.802 4.973 11.855 1.00 86.06 86 VAL A CA 1
ATOM 650 C C . VAL A 1 86 ? 28.875 4.526 10.871 1.00 86.06 86 VAL A C 1
ATOM 652 O O . VAL A 1 86 ? 28.700 3.547 10.158 1.00 86.06 86 VAL A O 1
ATOM 655 N N . PHE A 1 87 ? 30.021 5.203 10.862 1.00 84.62 87 PHE A N 1
ATOM 656 C CA . PHE A 1 87 ? 31.199 4.730 10.134 1.00 84.62 87 PHE A CA 1
ATOM 657 C C . PHE A 1 87 ? 32.069 3.866 11.044 1.00 84.62 87 PHE A C 1
ATOM 659 O O . PHE A 1 87 ? 32.522 4.329 12.093 1.00 84.62 87 PHE A O 1
ATOM 666 N N . ARG A 1 88 ? 32.338 2.630 10.619 1.00 81.38 88 ARG A N 1
ATOM 667 C CA . ARG A 1 88 ? 33.227 1.686 11.303 1.00 81.38 88 ARG A CA 1
ATOM 668 C C . ARG A 1 88 ? 34.187 1.076 10.291 1.00 81.38 88 ARG A C 1
ATOM 670 O O . ARG A 1 88 ? 33.757 0.591 9.255 1.00 81.38 88 ARG A O 1
ATOM 677 N N . GLU A 1 89 ? 35.486 1.115 10.590 1.00 82.12 89 GLU A N 1
ATOM 678 C CA . GLU A 1 89 ? 36.528 0.433 9.793 1.00 82.12 89 GLU A CA 1
ATOM 679 C C . GLU A 1 89 ? 36.506 0.781 8.284 1.00 82.12 89 GLU A C 1
ATOM 681 O O . GLU A 1 89 ? 36.875 -0.023 7.438 1.00 82.12 89 GLU A O 1
ATOM 686 N N . GLY A 1 90 ? 36.084 2.003 7.933 1.00 78.56 90 GLY A N 1
ATOM 687 C CA . GLY A 1 90 ? 35.989 2.460 6.539 1.00 78.56 90 GLY A CA 1
ATOM 688 C C . GLY A 1 90 ? 34.701 2.061 5.807 1.00 78.56 90 GLY A C 1
ATOM 689 O O . GLY A 1 90 ? 34.524 2.457 4.658 1.00 78.56 90 GLY A O 1
ATOM 690 N N . GLN A 1 91 ? 33.783 1.351 6.465 1.00 83.69 91 GLN A N 1
ATOM 691 C CA . GLN A 1 91 ? 32.468 0.987 5.942 1.00 83.69 91 GLN A CA 1
ATOM 692 C C . GLN A 1 91 ? 31.356 1.742 6.689 1.00 83.69 91 GLN A C 1
ATOM 694 O O . GLN A 1 91 ? 31.442 1.994 7.895 1.00 83.69 91 GLN A O 1
ATOM 699 N N . LEU A 1 92 ? 30.311 2.130 5.958 1.00 87.50 92 LEU A N 1
ATOM 700 C CA . LEU A 1 92 ? 29.114 2.736 6.528 1.00 87.50 92 LEU A CA 1
ATOM 701 C C . LEU A 1 92 ? 28.175 1.630 7.022 1.00 87.50 92 LEU A C 1
ATOM 703 O O . LEU A 1 92 ? 27.844 0.707 6.284 1.00 87.50 92 LEU A O 1
ATOM 707 N N . TYR A 1 93 ? 27.737 1.746 8.266 1.00 89.38 93 TYR A N 1
ATOM 708 C CA . TYR A 1 93 ? 26.696 0.932 8.876 1.00 89.38 93 TYR A CA 1
ATOM 709 C C . TYR A 1 93 ? 25.523 1.826 9.243 1.00 89.38 93 TYR A C 1
ATOM 711 O O . TYR A 1 93 ? 25.704 2.991 9.604 1.00 89.38 93 TYR A O 1
ATOM 719 N N . VAL A 1 94 ? 24.314 1.283 9.192 1.00 90.75 94 VAL A N 1
ATOM 720 C CA . VAL A 1 94 ? 23.132 1.975 9.701 1.00 90.75 94 VAL A CA 1
ATOM 721 C C . VAL A 1 94 ? 22.524 1.158 10.823 1.00 90.75 94 VAL A C 1
ATOM 723 O O . VAL A 1 94 ? 22.186 -0.013 10.657 1.00 90.75 94 VAL A O 1
ATOM 726 N N . ALA A 1 95 ? 22.384 1.804 11.976 1.00 92.25 95 ALA A N 1
ATOM 727 C CA . ALA A 1 95 ? 21.566 1.307 13.061 1.00 92.25 95 ALA A CA 1
ATOM 728 C C . ALA A 1 95 ? 20.120 1.745 12.827 1.00 92.25 95 ALA A C 1
ATOM 730 O O . ALA A 1 95 ? 19.843 2.935 12.649 1.00 92.25 95 ALA A O 1
ATOM 731 N N . LEU A 1 96 ? 19.211 0.777 12.816 1.00 94.38 96 LEU A N 1
ATOM 732 C CA . LEU A 1 96 ? 17.788 0.970 12.594 1.00 94.38 96 LEU A CA 1
ATOM 733 C C . LEU A 1 96 ? 17.020 0.394 13.778 1.00 94.38 96 LEU A C 1
ATOM 735 O O . LEU A 1 96 ? 17.240 -0.732 14.226 1.00 94.38 96 LEU A O 1
ATOM 739 N N . SER A 1 97 ? 16.063 1.159 14.277 1.00 94.88 97 SER A N 1
ATOM 740 C CA . SER A 1 97 ? 15.064 0.650 15.211 1.00 94.88 97 SER A CA 1
ATOM 741 C C . SER A 1 97 ? 13.686 1.080 14.764 1.00 94.88 97 SER A C 1
ATOM 743 O O . SER A 1 97 ? 13.548 2.104 14.098 1.00 94.88 97 SER A O 1
ATOM 745 N N . PHE A 1 98 ? 12.664 0.319 15.128 1.00 94.81 98 PHE A N 1
ATOM 746 C CA . PHE A 1 98 ? 11.289 0.699 14.843 1.00 94.81 98 PHE A CA 1
ATOM 747 C C . PHE A 1 98 ? 10.354 0.371 15.996 1.00 94.81 98 PHE A C 1
ATOM 749 O O . PHE A 1 98 ? 10.615 -0.523 16.803 1.00 94.81 98 PHE A O 1
ATOM 756 N N . VAL A 1 99 ? 9.238 1.090 16.031 1.00 92.19 99 VAL A N 1
ATOM 757 C CA . VAL A 1 99 ? 8.110 0.818 16.914 1.00 92.19 99 VAL A CA 1
ATOM 758 C C . VAL A 1 99 ? 6.830 0.737 16.091 1.00 92.19 99 VAL A C 1
ATOM 760 O O . VAL A 1 99 ? 6.498 1.640 15.323 1.00 92.19 99 VAL A O 1
ATOM 763 N N . ASP A 1 100 ? 6.116 -0.370 16.259 1.00 88.00 100 ASP A N 1
ATOM 764 C CA . ASP A 1 100 ? 4.754 -0.560 15.775 1.00 88.00 100 ASP A CA 1
ATOM 765 C C . ASP A 1 100 ? 3.818 -0.478 16.983 1.00 88.00 100 ASP A C 1
ATOM 767 O O . ASP A 1 100 ? 3.738 -1.405 17.795 1.00 88.00 100 ASP A O 1
ATOM 771 N N . MET A 1 101 ? 3.138 0.660 17.123 1.00 78.94 101 MET A N 1
ATOM 772 C CA . MET A 1 101 ? 2.246 0.929 18.255 1.00 78.94 101 MET A CA 1
ATOM 773 C C . MET A 1 101 ? 0.981 0.072 18.212 1.00 78.94 101 MET A C 1
ATOM 775 O O . MET A 1 101 ? 0.486 -0.344 19.259 1.00 78.94 101 MET A O 1
ATOM 779 N N . THR A 1 102 ? 0.492 -0.245 17.012 1.00 76.25 102 THR A N 1
ATOM 780 C CA . THR A 1 102 ? -0.716 -1.055 16.829 1.00 76.25 102 THR A CA 1
ATOM 781 C C . THR A 1 102 ? -0.469 -2.491 17.267 1.00 76.25 102 THR A C 1
ATOM 783 O O . THR A 1 102 ? -1.231 -3.043 18.058 1.00 76.25 102 THR A O 1
ATOM 786 N N . ASN A 1 103 ? 0.615 -3.091 16.767 1.00 76.38 103 ASN A N 1
ATOM 787 C CA . ASN A 1 103 ? 0.954 -4.487 17.042 1.00 76.38 103 ASN A CA 1
ATOM 788 C C . ASN A 1 103 ? 1.805 -4.651 18.313 1.00 76.38 103 ASN A C 1
ATOM 790 O O . ASN A 1 103 ? 2.138 -5.775 18.682 1.00 76.38 103 ASN A O 1
ATOM 794 N N . ARG A 1 104 ? 2.171 -3.540 18.971 1.00 80.88 104 ARG A N 1
ATOM 795 C CA . ARG A 1 104 ? 3.047 -3.473 20.153 1.00 80.88 104 ARG A CA 1
ATOM 796 C C . ARG A 1 104 ? 4.354 -4.240 19.958 1.00 80.88 104 ARG A C 1
ATOM 798 O O . ARG A 1 104 ? 4.752 -5.074 20.777 1.00 80.88 104 ARG A O 1
ATOM 805 N N . LYS A 1 105 ? 5.028 -3.950 18.847 1.00 88.06 105 LYS A N 1
ATOM 806 C CA . LYS A 1 105 ? 6.315 -4.556 18.496 1.00 88.06 105 LYS A CA 1
ATOM 807 C C . LYS A 1 105 ? 7.418 -3.515 18.467 1.00 88.06 105 LYS A C 1
ATOM 809 O O . LYS A 1 105 ? 7.236 -2.427 17.925 1.00 88.06 105 LYS A O 1
ATOM 814 N N . LEU A 1 106 ? 8.558 -3.878 19.034 1.00 92.19 106 LEU A N 1
ATOM 815 C CA . LEU A 1 106 ? 9.813 -3.150 18.942 1.00 92.19 106 LEU A CA 1
ATOM 816 C C . LEU A 1 106 ? 10.779 -3.979 18.107 1.00 92.19 106 LEU A C 1
ATOM 818 O O . LEU A 1 106 ? 10.899 -5.186 18.309 1.00 92.19 106 LEU A O 1
ATOM 822 N N . GLY A 1 107 ? 11.470 -3.336 17.176 1.00 92.75 107 GLY A N 1
ATOM 823 C CA . GLY A 1 107 ? 12.431 -4.014 16.321 1.00 92.75 107 GLY A CA 1
ATOM 824 C C . GLY A 1 107 ? 13.772 -3.314 16.278 1.00 92.75 107 GLY A C 1
ATOM 825 O O . GLY A 1 107 ? 13.849 -2.088 16.375 1.00 92.75 107 GLY A O 1
ATOM 826 N N . LEU A 1 108 ? 14.821 -4.115 16.119 1.00 94.06 108 LEU A N 1
ATOM 827 C CA . LEU A 1 108 ? 16.214 -3.682 16.024 1.00 94.06 108 LEU A CA 1
ATOM 828 C C . LEU A 1 108 ? 16.873 -4.319 14.801 1.00 94.06 108 LEU A C 1
ATOM 830 O O . LEU A 1 108 ? 16.697 -5.515 14.556 1.00 94.06 108 LEU A O 1
ATOM 834 N N . ALA A 1 109 ? 17.654 -3.535 14.067 1.00 93.12 109 ALA A N 1
ATOM 835 C CA . ALA A 1 109 ? 18.494 -4.002 12.977 1.00 93.12 109 ALA A CA 1
ATOM 836 C C . ALA A 1 109 ? 19.787 -3.184 12.891 1.00 93.12 109 ALA A C 1
ATOM 838 O O . ALA A 1 109 ? 19.796 -1.976 13.119 1.00 93.12 109 ALA A O 1
ATOM 839 N N . GLU A 1 110 ? 20.866 -3.855 12.506 1.00 92.25 110 GLU A N 1
ATOM 840 C CA . GLU A 1 110 ? 22.136 -3.245 12.118 1.00 92.25 110 GLU A CA 1
ATOM 841 C C . GLU A 1 110 ? 22.605 -3.942 10.853 1.00 92.25 110 GLU A C 1
ATOM 843 O O . GLU A 1 110 ? 22.619 -5.173 10.791 1.00 92.25 110 GLU A O 1
ATOM 848 N N . PHE A 1 111 ? 22.946 -3.162 9.836 1.00 90.81 111 PHE A N 1
ATOM 849 C CA . PHE A 1 111 ? 23.391 -3.694 8.556 1.00 90.81 111 PHE A CA 1
ATOM 850 C C . PHE A 1 111 ? 24.370 -2.730 7.877 1.00 90.81 111 PHE A C 1
ATOM 852 O O . PHE A 1 111 ? 24.322 -1.518 8.126 1.00 90.81 111 PHE A O 1
ATOM 859 N N . PRO A 1 112 ? 25.288 -3.259 7.048 1.00 89.44 112 PRO A N 1
ATOM 860 C CA . PRO A 1 112 ? 26.148 -2.436 6.217 1.00 89.44 112 PRO A CA 1
ATOM 861 C C . PRO A 1 112 ? 25.324 -1.716 5.150 1.00 89.44 112 PRO A C 1
ATOM 863 O O . PRO A 1 112 ? 24.331 -2.243 4.639 1.00 89.44 112 PRO A O 1
ATOM 866 N N . GLU A 1 113 ? 25.762 -0.518 4.794 1.00 87.50 113 GLU A N 1
ATOM 867 C CA . GLU A 1 113 ? 25.052 0.345 3.864 1.00 87.50 113 GLU A CA 1
ATOM 868 C C . GLU A 1 113 ? 25.972 0.876 2.765 1.00 87.50 113 GLU A C 1
ATOM 870 O O . GLU A 1 113 ? 27.176 1.068 2.962 1.00 87.50 113 GLU A O 1
ATOM 875 N N . ASP A 1 114 ? 25.394 1.098 1.588 1.00 81.44 114 ASP A N 1
ATOM 876 C CA . ASP A 1 114 ? 26.086 1.707 0.461 1.00 81.44 114 ASP A CA 1
ATOM 877 C C . ASP A 1 114 ? 26.032 3.248 0.510 1.00 81.44 114 ASP A C 1
ATOM 879 O O . ASP A 1 114 ? 25.400 3.869 1.362 1.00 81.44 114 ASP A O 1
ATOM 883 N N . SER A 1 115 ? 26.699 3.918 -0.434 1.00 75.94 115 SER A N 1
ATOM 884 C CA . SER A 1 115 ? 26.701 5.389 -0.504 1.00 75.94 115 SER A CA 1
ATOM 885 C C . SER A 1 115 ? 25.328 6.011 -0.822 1.00 75.94 115 SER A C 1
ATOM 887 O O . SER A 1 115 ? 25.217 7.232 -0.907 1.00 75.94 115 SER A O 1
ATOM 889 N N . ARG A 1 116 ? 24.313 5.196 -1.129 1.00 76.06 116 ARG A N 1
ATOM 890 C CA . ARG A 1 116 ? 23.000 5.601 -1.652 1.00 76.06 116 ARG A CA 1
ATOM 891 C C . ARG A 1 116 ? 21.848 5.215 -0.726 1.00 76.06 116 ARG A C 1
ATOM 893 O O . ARG A 1 116 ? 20.731 5.639 -0.995 1.00 76.06 116 ARG A O 1
ATOM 900 N N . PHE A 1 117 ? 22.129 4.505 0.363 1.00 85.56 117 PHE A N 1
ATOM 901 C CA . PHE A 1 117 ? 21.159 4.070 1.359 1.00 85.56 117 PHE A CA 1
ATOM 902 C C . PHE A 1 117 ? 20.090 3.107 0.809 1.00 85.56 117 PHE A C 1
ATOM 904 O O . PHE A 1 117 ? 18.919 3.190 1.187 1.00 85.56 117 PHE A O 1
ATOM 911 N N . THR A 1 118 ? 20.475 2.189 -0.087 1.00 83.62 118 THR A N 1
ATOM 912 C CA . THR A 1 118 ? 19.530 1.253 -0.734 1.00 83.62 118 THR A CA 1
ATOM 913 C C . THR A 1 118 ? 18.929 0.233 0.237 1.00 83.62 118 THR A C 1
ATOM 915 O O . THR A 1 118 ? 17.738 -0.095 0.132 1.00 83.62 118 THR A O 1
ATOM 918 N N . ASN A 1 119 ? 19.704 -0.244 1.218 1.00 88.25 119 ASN A N 1
ATOM 919 C CA . ASN A 1 119 ? 19.202 -1.183 2.222 1.00 88.25 119 ASN A CA 1
ATOM 920 C C . ASN A 1 119 ? 18.248 -0.482 3.203 1.00 88.25 119 ASN A C 1
ATOM 922 O O . ASN A 1 119 ? 17.217 -1.051 3.563 1.00 88.25 119 ASN A O 1
ATOM 926 N N . VAL A 1 120 ? 18.528 0.768 3.583 1.00 90.88 120 VAL A N 1
ATOM 927 C CA . VAL A 1 120 ? 17.625 1.624 4.363 1.00 90.88 120 VAL A CA 1
ATOM 928 C C . VAL A 1 120 ? 16.333 1.881 3.598 1.00 90.88 120 VAL A C 1
ATOM 930 O O . VAL A 1 120 ? 15.265 1.698 4.176 1.00 90.88 120 VAL A O 1
ATOM 933 N N . GLU A 1 121 ? 16.391 2.254 2.317 1.00 88.94 121 GLU A N 1
ATOM 934 C CA . GLU A 1 121 ? 15.184 2.453 1.503 1.00 88.94 121 GLU A CA 1
ATOM 935 C C . GLU A 1 121 ? 14.319 1.182 1.493 1.00 88.94 121 GLU A C 1
ATOM 937 O O . GLU A 1 121 ? 13.125 1.234 1.804 1.00 88.94 121 GLU A O 1
ATOM 942 N N . SER A 1 122 ? 14.945 0.025 1.259 1.00 89.38 122 SER A N 1
ATOM 943 C CA . SER A 1 122 ? 14.275 -1.279 1.291 1.00 89.38 122 SER A CA 1
ATOM 944 C C . SER A 1 122 ? 13.673 -1.596 2.667 1.00 89.38 122 SER A C 1
ATOM 946 O O . SER A 1 122 ? 12.533 -2.056 2.754 1.00 89.38 122 SER A O 1
ATOM 948 N N . ALA A 1 123 ? 14.391 -1.308 3.760 1.00 91.81 123 ALA A N 1
ATOM 949 C CA . ALA A 1 123 ? 13.901 -1.499 5.126 1.00 91.81 123 ALA A CA 1
ATOM 950 C C . ALA A 1 123 ? 12.673 -0.624 5.418 1.00 91.81 123 ALA A C 1
ATOM 952 O O . ALA A 1 123 ? 11.684 -1.097 5.981 1.00 91.81 123 ALA A O 1
ATOM 953 N N . LEU A 1 124 ? 12.720 0.651 5.025 1.00 92.00 124 LEU A N 1
ATOM 954 C CA . LEU A 1 124 ? 11.644 1.617 5.237 1.00 92.00 124 LEU A CA 1
ATOM 955 C C . LEU A 1 124 ? 10.374 1.218 4.473 1.00 92.00 124 LEU A C 1
ATOM 957 O O . LEU A 1 124 ? 9.274 1.280 5.036 1.00 92.00 124 LEU A O 1
ATOM 961 N N . VAL A 1 125 ? 10.522 0.754 3.227 1.00 90.06 125 VAL A N 1
ATOM 962 C CA . VAL A 1 125 ? 9.425 0.218 2.408 1.00 90.06 125 VAL A CA 1
ATOM 963 C C . VAL A 1 125 ? 8.846 -1.052 3.032 1.00 90.06 125 VAL A C 1
ATOM 965 O O . VAL A 1 125 ? 7.628 -1.130 3.220 1.00 90.06 125 VAL A O 1
ATOM 968 N N . ALA A 1 126 ? 9.697 -2.012 3.408 1.00 90.31 126 ALA A N 1
ATOM 969 C CA . ALA A 1 126 ? 9.293 -3.289 3.995 1.00 90.31 126 ALA A CA 1
ATOM 970 C C . ALA A 1 126 ? 8.550 -3.118 5.329 1.00 90.31 126 ALA A C 1
ATOM 972 O O . ALA A 1 126 ? 7.569 -3.819 5.589 1.00 90.31 126 ALA A O 1
ATOM 973 N N . LEU A 1 127 ? 8.987 -2.180 6.175 1.00 90.19 127 LEU A N 1
ATOM 974 C CA . LEU A 1 127 ? 8.321 -1.843 7.437 1.00 90.19 127 LEU A CA 1
ATOM 975 C C . LEU A 1 127 ? 7.059 -0.994 7.233 1.00 90.19 127 LEU A C 1
ATOM 977 O O . LEU A 1 127 ? 6.215 -0.927 8.122 1.00 90.19 127 LEU A O 1
ATOM 981 N N . GLY A 1 128 ? 6.899 -0.352 6.072 1.00 87.38 128 GLY A N 1
ATOM 982 C CA . GLY A 1 128 ? 5.800 0.579 5.824 1.00 87.38 128 GLY A CA 1
ATOM 983 C C . GLY A 1 128 ? 5.899 1.846 6.674 1.00 87.38 128 GLY A C 1
ATOM 984 O O . GLY A 1 128 ? 4.870 2.368 7.107 1.00 87.38 128 GLY A O 1
ATOM 985 N N . CYS A 1 129 ? 7.127 2.315 6.907 1.00 90.00 129 CYS A N 1
ATOM 986 C CA . CYS A 1 129 ? 7.429 3.477 7.733 1.00 90.00 129 CYS A CA 1
ATOM 987 C C . CYS A 1 129 ? 6.649 4.721 7.273 1.00 90.00 129 CYS A C 1
ATOM 989 O O . CYS A 1 129 ? 6.473 4.959 6.075 1.00 90.00 129 CYS A O 1
ATOM 991 N N . LYS A 1 130 ? 6.157 5.506 8.238 1.00 88.88 130 LYS A N 1
ATOM 992 C CA . LYS A 1 130 ? 5.468 6.788 7.997 1.00 88.88 130 LYS A CA 1
ATOM 993 C C . LYS A 1 130 ? 6.180 7.980 8.606 1.00 88.88 130 LYS A C 1
ATOM 995 O O . LYS A 1 130 ? 5.966 9.104 8.155 1.00 88.88 130 LYS A O 1
ATOM 1000 N N . GLU A 1 131 ? 7.053 7.730 9.570 1.00 91.50 131 GLU A N 1
ATOM 1001 C CA . GLU A 1 131 ? 7.841 8.754 10.233 1.00 91.50 131 GLU A CA 1
ATOM 1002 C C . GLU A 1 131 ? 9.222 8.210 10.596 1.00 91.50 131 GLU A C 1
ATOM 1004 O O . GLU A 1 131 ? 9.340 7.116 11.150 1.00 91.50 131 GLU A O 1
ATOM 1009 N N . CYS A 1 132 ? 10.260 8.981 10.287 1.00 92.94 132 CYS A N 1
ATOM 1010 C CA . CYS A 1 132 ? 11.646 8.645 10.561 1.00 92.94 132 CYS A CA 1
ATOM 1011 C C . CYS A 1 132 ? 12.273 9.688 11.490 1.00 92.94 132 CYS A C 1
ATOM 1013 O O . CYS A 1 132 ? 12.255 10.882 11.192 1.00 92.94 132 CYS A O 1
ATOM 1015 N N . LEU A 1 133 ? 12.869 9.232 12.589 1.00 92.19 133 LEU A N 1
ATOM 1016 C CA . LEU A 1 133 ? 13.610 10.062 13.527 1.00 92.19 133 LEU A CA 1
ATOM 1017 C C . LEU A 1 133 ? 15.089 10.101 13.149 1.00 92.19 133 LEU A C 1
ATOM 1019 O O . LEU A 1 133 ? 15.711 9.046 12.988 1.00 92.19 133 LEU A O 1
ATOM 1023 N N . LEU A 1 134 ? 15.659 11.306 13.084 1.00 90.31 134 LEU A N 1
ATOM 1024 C CA . LEU A 1 134 ? 17.099 11.518 12.928 1.00 90.31 134 LEU A CA 1
ATOM 1025 C C . LEU A 1 134 ? 17.656 12.439 14.025 1.00 90.31 134 LEU A C 1
ATOM 1027 O O . LEU A 1 134 ? 16.963 13.338 14.500 1.00 90.31 134 LEU A O 1
ATOM 1031 N N . PRO A 1 135 ? 18.915 12.250 14.442 1.00 87.19 135 PRO A N 1
ATOM 1032 C CA . PRO A 1 135 ? 19.606 13.171 15.341 1.00 87.19 135 PRO A CA 1
ATOM 1033 C C . PRO A 1 135 ? 19.868 14.548 14.693 1.00 87.19 135 PRO A C 1
ATOM 1035 O O . PRO A 1 135 ? 20.466 14.635 13.624 1.00 87.19 135 PRO A O 1
ATOM 1038 N N . ALA A 1 136 ? 19.492 15.626 15.385 1.00 75.81 136 ALA A N 1
ATOM 1039 C CA . ALA A 1 136 ? 19.788 17.015 15.040 1.00 75.81 136 ALA A CA 1
ATOM 1040 C C . ALA A 1 136 ? 21.308 17.291 15.085 1.00 75.81 136 ALA A C 1
ATOM 1042 O O . ALA A 1 136 ? 22.024 16.697 15.899 1.00 75.81 136 ALA A O 1
ATOM 1043 N N . ASP A 1 137 ? 21.786 18.205 14.232 1.00 65.50 137 ASP A N 1
ATOM 1044 C CA . ASP A 1 137 ? 23.195 18.623 14.061 1.00 65.50 137 ASP A CA 1
ATOM 1045 C C . ASP A 1 137 ? 24.144 17.617 13.369 1.00 65.50 137 ASP A C 1
ATOM 1047 O O . ASP A 1 137 ? 25.368 17.696 13.518 1.00 65.50 137 ASP A O 1
ATOM 1051 N N . PHE A 1 138 ? 23.618 16.680 12.576 1.00 59.09 138 PHE A N 1
ATOM 1052 C CA . PHE A 1 138 ? 24.440 15.705 11.837 1.00 59.09 138 PHE A CA 1
ATOM 1053 C C . PHE A 1 138 ? 25.127 16.258 10.569 1.00 59.09 138 PHE A C 1
ATOM 1055 O O . PHE A 1 138 ? 26.023 15.612 10.027 1.00 59.09 138 PHE A O 1
ATOM 1062 N N . GLU A 1 139 ? 24.775 17.469 10.125 1.00 52.84 139 GLU A N 1
ATOM 1063 C CA . GLU A 1 139 ? 25.230 18.085 8.861 1.00 52.84 139 GLU A CA 1
ATOM 1064 C C . GLU A 1 139 ? 26.746 18.359 8.766 1.00 52.84 139 GLU A C 1
ATOM 1066 O O . GLU A 1 139 ? 27.248 18.705 7.701 1.00 52.84 139 GLU A O 1
ATOM 1071 N N . LYS A 1 140 ? 27.514 18.228 9.857 1.00 52.84 140 LYS A N 1
ATOM 1072 C CA . LYS A 1 140 ? 28.927 18.656 9.885 1.00 52.84 140 LYS A CA 1
ATOM 1073 C C . LYS A 1 140 ? 29.952 17.583 9.501 1.00 52.84 140 LYS A C 1
ATOM 1075 O O . LYS A 1 140 ? 31.117 17.939 9.345 1.00 52.84 140 LYS A O 1
ATOM 1080 N N . SER A 1 141 ? 29.578 16.304 9.379 1.00 50.88 141 SER A N 1
ATOM 1081 C CA . SER A 1 141 ? 30.562 15.211 9.214 1.00 50.88 141 SER A CA 1
ATOM 1082 C C . SER A 1 141 ? 30.363 14.281 8.015 1.00 50.88 141 SER A C 1
ATOM 1084 O O . SER A 1 141 ? 31.323 13.618 7.633 1.00 50.88 141 SER A O 1
ATOM 1086 N N . ILE A 1 142 ? 29.159 14.180 7.440 1.00 60.50 142 ILE A N 1
ATOM 1087 C CA . ILE A 1 142 ? 28.820 13.223 6.369 1.00 60.50 142 ILE A CA 1
ATOM 1088 C C . ILE A 1 142 ? 27.889 13.930 5.374 1.00 60.50 142 ILE A C 1
ATOM 1090 O O . ILE A 1 142 ? 26.993 14.655 5.801 1.00 60.50 142 ILE A O 1
ATOM 1094 N N . ASP A 1 143 ? 28.081 13.718 4.069 1.00 64.06 143 ASP A N 1
ATOM 1095 C CA . ASP A 1 143 ? 27.102 14.121 3.052 1.00 64.06 143 ASP A CA 1
ATOM 1096 C C . ASP A 1 143 ? 25.862 13.218 3.171 1.00 64.06 143 ASP A C 1
ATOM 1098 O O . ASP A 1 143 ? 25.852 12.072 2.722 1.00 64.06 143 ASP A O 1
ATOM 1102 N N . LEU A 1 144 ? 24.848 13.701 3.893 1.00 68.62 144 LEU A N 1
ATOM 1103 C CA . LEU A 1 144 ? 23.613 12.968 4.205 1.00 68.62 144 LEU A CA 1
ATOM 1104 C C . LEU A 1 144 ? 22.492 13.249 3.210 1.00 68.62 144 LEU A C 1
ATOM 1106 O O . LEU A 1 144 ? 21.376 12.762 3.399 1.00 68.62 144 LEU A O 1
ATOM 1110 N N . GLN A 1 145 ? 22.772 14.015 2.155 1.00 76.62 145 GLN A N 1
ATOM 1111 C CA . GLN A 1 145 ? 21.797 14.271 1.109 1.00 76.62 145 GLN A CA 1
ATOM 1112 C C . GLN A 1 145 ? 21.224 12.960 0.526 1.00 76.62 145 GLN A C 1
ATOM 1114 O O . GLN A 1 145 ? 20.002 12.861 0.440 1.00 76.62 145 GLN A O 1
ATOM 1119 N N . PRO A 1 146 ? 22.022 11.893 0.280 1.00 80.06 146 PRO A N 1
ATOM 1120 C CA . PRO A 1 146 ? 21.487 10.608 -0.179 1.00 80.06 146 PRO A CA 1
ATOM 1121 C C . PRO A 1 146 ? 20.523 9.929 0.810 1.00 80.06 146 PRO A C 1
ATOM 1123 O O . PRO A 1 146 ? 19.546 9.320 0.385 1.00 80.06 146 PRO A O 1
ATOM 1126 N N . LEU A 1 147 ? 20.754 10.052 2.124 1.00 84.94 147 LEU A N 1
ATOM 1127 C CA . LEU A 1 147 ? 19.850 9.506 3.146 1.00 84.94 147 LEU A CA 1
ATOM 1128 C C . LEU A 1 147 ? 18.528 10.283 3.184 1.00 84.94 147 LEU A C 1
ATOM 1130 O O . LEU A 1 147 ? 17.454 9.686 3.255 1.00 84.94 147 LEU A O 1
ATOM 1134 N N . GLN A 1 148 ? 18.599 11.615 3.130 1.00 83.56 148 GLN A N 1
ATOM 1135 C CA . GLN A 1 148 ? 17.407 12.463 3.065 1.00 83.56 148 GLN A CA 1
ATOM 1136 C C . GLN A 1 148 ? 16.604 12.193 1.786 1.00 83.56 148 GLN A C 1
ATOM 1138 O O . GLN A 1 148 ? 15.375 12.112 1.845 1.00 83.56 148 GLN A O 1
ATOM 1143 N N . ASP A 1 149 ? 17.286 11.980 0.659 1.00 80.44 149 ASP A N 1
ATOM 1144 C CA . ASP A 1 149 ? 16.669 11.603 -0.612 1.00 80.44 149 ASP A CA 1
ATOM 1145 C C . ASP A 1 149 ? 15.961 10.242 -0.505 1.00 80.44 149 ASP A C 1
ATOM 1147 O O . ASP A 1 149 ? 14.800 10.137 -0.900 1.00 80.44 149 ASP A O 1
ATOM 1151 N N . ALA A 1 150 ? 16.589 9.223 0.098 1.00 82.69 150 ALA A N 1
ATOM 1152 C CA . ALA A 1 150 ? 15.981 7.903 0.308 1.00 82.69 150 ALA A CA 1
ATOM 1153 C C . ALA A 1 150 ? 14.700 7.970 1.170 1.00 82.69 150 ALA A C 1
ATOM 1155 O O . ALA A 1 150 ? 13.672 7.372 0.832 1.00 82.69 150 ALA A O 1
ATOM 1156 N N . ILE A 1 151 ? 14.719 8.760 2.251 1.00 86.81 151 ILE A N 1
ATOM 1157 C CA . ILE A 1 151 ? 13.546 8.992 3.114 1.00 86.81 151 ILE A CA 1
ATOM 1158 C C . ILE A 1 151 ? 12.450 9.754 2.346 1.00 86.81 151 ILE A C 1
ATOM 1160 O O . ILE A 1 151 ? 11.267 9.403 2.422 1.00 86.81 151 ILE A O 1
ATOM 1164 N N . SER A 1 152 ? 12.832 10.771 1.565 1.00 82.81 152 SER A N 1
ATOM 1165 C CA . SER A 1 152 ? 11.903 11.578 0.766 1.00 82.81 152 SER A CA 1
ATOM 1166 C C . SER A 1 152 ? 11.241 10.770 -0.355 1.00 82.81 152 SER A C 1
ATOM 1168 O O . SER A 1 152 ? 10.028 10.881 -0.555 1.00 82.81 152 SER A O 1
ATOM 1170 N N . ASN A 1 153 ? 11.994 9.893 -1.027 1.00 78.31 153 ASN A N 1
ATOM 1171 C CA . ASN A 1 153 ? 11.496 8.977 -2.058 1.00 78.31 153 ASN A CA 1
ATOM 1172 C C . ASN A 1 153 ? 10.375 8.072 -1.528 1.00 78.31 153 ASN A C 1
ATOM 1174 O O . ASN A 1 153 ? 9.386 7.822 -2.221 1.00 78.31 153 ASN A O 1
ATOM 1178 N N . CYS A 1 154 ? 10.478 7.654 -0.265 1.00 81.00 154 CYS A N 1
ATOM 1179 C CA . CYS A 1 154 ? 9.462 6.859 0.421 1.00 81.00 154 CYS A CA 1
ATOM 1180 C C . CYS A 1 154 ? 8.252 7.676 0.921 1.00 81.00 154 CYS A C 1
ATOM 1182 O O . CYS A 1 154 ? 7.304 7.096 1.453 1.00 81.00 154 CYS A O 1
ATOM 1184 N N . SER A 1 155 ? 8.242 9.005 0.742 1.00 81.12 155 SER A N 1
ATOM 1185 C CA . SER A 1 155 ? 7.208 9.921 1.259 1.00 81.12 155 SER A CA 1
ATOM 1186 C C . SER A 1 155 ? 7.025 9.847 2.786 1.00 81.12 155 SER A C 1
ATOM 1188 O O . SER A 1 155 ? 5.897 9.877 3.286 1.00 81.12 155 SER A O 1
ATOM 1190 N N . ILE A 1 156 ? 8.134 9.723 3.519 1.00 87.12 156 ILE A N 1
ATOM 1191 C CA . ILE A 1 156 ? 8.172 9.590 4.982 1.00 87.12 156 ILE A CA 1
ATOM 1192 C C . ILE A 1 156 ? 8.393 10.960 5.635 1.00 87.12 156 ILE A C 1
ATOM 1194 O O . ILE A 1 156 ? 9.207 11.751 5.155 1.00 87.12 156 ILE A O 1
ATOM 1198 N N . LEU A 1 157 ? 7.693 11.237 6.743 1.00 88.50 157 LEU A N 1
ATOM 1199 C CA . LEU A 1 157 ? 7.941 12.436 7.547 1.00 88.50 157 LEU A CA 1
ATOM 1200 C C . LEU A 1 157 ? 9.294 12.322 8.254 1.00 88.50 157 LEU A C 1
ATOM 1202 O O . LEU A 1 157 ? 9.524 11.360 8.984 1.00 88.50 157 LEU A O 1
ATOM 1206 N N . LEU A 1 158 ? 10.166 13.311 8.075 1.00 89.25 158 LEU A N 1
ATOM 1207 C CA . LEU A 1 158 ? 11.421 13.402 8.811 1.00 89.25 158 LEU A CA 1
ATOM 1208 C C . LEU A 1 158 ? 11.235 14.245 10.081 1.00 89.25 158 LEU A C 1
ATOM 1210 O O . LEU A 1 158 ? 10.834 15.406 9.992 1.00 89.25 158 LEU A O 1
ATOM 1214 N N . THR A 1 159 ? 11.581 13.681 11.238 1.00 89.44 159 THR A N 1
ATOM 1215 C CA . THR A 1 159 ? 11.507 14.352 12.542 1.00 89.44 159 THR A CA 1
ATOM 1216 C C . THR A 1 159 ? 12.891 14.393 13.188 1.00 89.44 159 THR A C 1
ATOM 1218 O O . THR A 1 159 ? 13.480 13.364 13.519 1.00 89.44 159 THR A O 1
ATOM 1221 N N . GLU A 1 160 ? 13.425 15.594 13.398 1.00 88.69 160 GLU A N 1
ATOM 1222 C CA . GLU A 1 160 ? 14.732 15.778 14.032 1.00 88.69 160 GLU A CA 1
ATOM 1223 C C . GLU A 1 160 ? 14.631 15.758 15.564 1.00 88.69 160 GLU A C 1
ATOM 1225 O O . GLU A 1 160 ? 13.746 16.375 16.162 1.00 88.69 160 GLU A O 1
ATOM 1230 N N . ARG A 1 161 ? 15.556 15.052 16.222 1.00 89.19 161 ARG A N 1
ATOM 1231 C CA . ARG A 1 161 ? 15.597 14.855 17.680 1.00 89.19 161 ARG A CA 1
ATOM 1232 C C . ARG A 1 161 ? 16.982 15.148 18.242 1.00 89.19 161 ARG A C 1
ATOM 1234 O O . ARG A 1 161 ? 17.990 14.979 17.570 1.00 89.19 161 ARG A O 1
ATOM 1241 N N . LYS A 1 162 ? 17.079 15.577 19.501 1.00 87.56 162 LYS A N 1
ATOM 1242 C CA . LYS A 1 162 ? 18.373 15.947 20.105 1.00 87.56 162 LYS A CA 1
ATOM 1243 C C . LYS A 1 162 ? 19.306 14.731 20.147 1.00 87.56 162 LYS A C 1
ATOM 1245 O O . LYS A 1 162 ? 18.918 13.676 20.635 1.00 87.56 162 LYS A O 1
ATOM 1250 N N . LYS A 1 163 ? 20.578 14.882 19.751 1.00 83.19 163 LYS A N 1
ATOM 1251 C CA . LYS A 1 163 ? 21.581 13.790 19.783 1.00 83.19 163 LYS A CA 1
ATOM 1252 C C . LYS A 1 163 ? 21.735 13.126 21.162 1.00 83.19 163 LYS A C 1
ATOM 1254 O O . LYS A 1 163 ? 22.116 11.965 21.254 1.00 83.19 163 LYS A O 1
ATOM 1259 N N . ALA A 1 164 ? 21.434 13.849 22.243 1.00 84.06 164 ALA A N 1
ATOM 1260 C CA . ALA A 1 164 ? 21.439 13.307 23.601 1.00 84.06 164 ALA A CA 1
ATOM 1261 C C . ALA A 1 164 ? 20.404 12.187 23.826 1.00 84.06 164 ALA A C 1
ATOM 1263 O O . ALA A 1 164 ? 20.627 11.360 24.705 1.00 84.06 164 ALA A O 1
ATOM 1264 N N . GLU A 1 165 ? 19.324 12.155 23.040 1.00 84.31 165 GLU A N 1
ATOM 1265 C CA . GLU A 1 165 ? 18.261 11.142 23.108 1.00 84.31 165 GLU A CA 1
ATOM 1266 C C . GLU A 1 165 ? 18.667 9.817 22.446 1.00 84.31 165 GLU A C 1
ATOM 1268 O O . GLU A 1 165 ? 18.136 8.773 22.800 1.00 84.31 165 GLU A O 1
ATOM 1273 N N . PHE A 1 166 ? 19.664 9.826 21.553 1.00 85.88 166 PHE A N 1
ATOM 1274 C CA . PHE A 1 166 ? 20.201 8.626 20.895 1.00 85.88 166 PHE A CA 1
ATOM 1275 C C . PHE A 1 166 ? 21.249 7.908 21.760 1.00 85.88 166 PHE A C 1
ATOM 1277 O O . PHE A 1 166 ? 22.308 7.496 21.284 1.00 85.88 166 PHE A O 1
ATOM 1284 N N . LYS A 1 167 ? 20.995 7.803 23.065 1.00 80.50 167 LYS A N 1
ATOM 1285 C CA . LYS A 1 167 ? 21.882 7.142 24.030 1.00 80.50 167 LYS A CA 1
ATOM 1286 C C . LYS A 1 167 ? 21.157 5.974 24.683 1.00 80.50 167 LYS A C 1
ATOM 1288 O O . LYS A 1 167 ? 19.982 6.069 25.000 1.00 80.50 167 LYS A O 1
ATOM 1293 N N . SER A 1 168 ? 21.891 4.903 24.962 1.00 75.12 168 SER A N 1
ATOM 1294 C CA . SER A 1 168 ? 21.368 3.662 25.550 1.00 75.12 168 SER A CA 1
ATOM 1295 C C . SER A 1 168 ? 21.224 3.686 27.080 1.00 75.12 168 SER A C 1
ATOM 1297 O O . SER A 1 168 ? 21.022 2.638 27.694 1.00 75.12 168 SER A O 1
ATOM 1299 N N . ARG A 1 169 ? 21.367 4.852 27.728 1.00 70.88 169 ARG A N 1
ATOM 1300 C CA . ARG A 1 169 ? 21.346 4.945 29.196 1.00 70.88 169 ARG A CA 1
ATOM 1301 C C . ARG A 1 169 ? 19.961 4.536 29.711 1.00 70.88 169 ARG A C 1
ATOM 1303 O O . ARG A 1 169 ? 18.967 5.029 29.204 1.00 70.88 169 ARG A O 1
ATOM 1310 N N . ASP A 1 170 ? 19.932 3.626 30.683 1.00 77.81 170 ASP A N 1
ATOM 1311 C CA . ASP A 1 170 ? 18.729 3.095 31.350 1.00 77.81 170 ASP A CA 1
ATOM 1312 C C . ASP A 1 170 ? 17.779 2.238 30.470 1.00 77.81 170 ASP A C 1
ATOM 1314 O O . ASP A 1 170 ? 16.847 1.621 30.985 1.00 77.81 170 ASP A O 1
ATOM 1318 N N . LEU A 1 171 ? 18.099 2.033 29.183 1.00 83.62 171 LEU A N 1
ATOM 1319 C CA . LEU A 1 171 ? 17.252 1.311 28.222 1.00 83.62 171 LEU A CA 1
ATOM 1320 C C . LEU A 1 171 ? 16.890 -0.119 28.652 1.00 83.62 171 LEU A C 1
ATOM 1322 O O . LEU A 1 171 ? 15.748 -0.534 28.502 1.00 83.62 171 LEU A O 1
ATOM 1326 N N . VAL A 1 172 ? 17.835 -0.897 29.190 1.00 84.25 172 VAL A N 1
ATOM 1327 C CA . VAL A 1 172 ? 17.557 -2.285 29.621 1.00 84.25 172 VAL A CA 1
ATOM 1328 C C . VAL A 1 172 ? 16.543 -2.309 30.768 1.00 84.25 172 VAL A C 1
ATOM 1330 O O . VAL A 1 172 ? 15.703 -3.204 30.836 1.00 84.25 172 VAL A O 1
ATOM 1333 N N . GLN A 1 173 ? 16.604 -1.319 31.662 1.00 83.69 173 GLN A N 1
ATOM 1334 C CA . GLN A 1 173 ? 15.653 -1.190 32.761 1.00 83.69 173 GLN A CA 1
ATOM 1335 C C . GLN A 1 173 ? 14.280 -0.746 32.248 1.00 83.69 173 GLN A C 1
ATOM 1337 O O . GLN A 1 173 ? 13.268 -1.306 32.670 1.00 83.69 173 GLN A O 1
ATOM 1342 N N . ASP A 1 174 ? 14.250 0.209 31.320 1.00 87.12 174 ASP A N 1
ATOM 1343 C CA . ASP A 1 174 ? 13.024 0.712 30.699 1.00 87.12 174 ASP A CA 1
ATOM 1344 C C . ASP A 1 174 ? 12.309 -0.380 29.895 1.00 87.12 174 ASP A C 1
ATOM 1346 O O . ASP A 1 174 ? 11.113 -0.623 30.072 1.00 87.12 174 ASP A O 1
ATOM 1350 N N . LEU A 1 175 ? 13.057 -1.121 29.078 1.00 86.19 175 LEU A N 1
ATOM 1351 C CA . LEU A 1 175 ? 12.548 -2.263 28.325 1.00 86.19 175 LEU A CA 1
ATOM 1352 C C . LEU A 1 175 ? 12.084 -3.393 29.244 1.00 86.19 175 LEU A C 1
ATOM 1354 O O . LEU A 1 175 ? 11.076 -4.023 28.945 1.00 86.19 175 LEU A O 1
ATOM 1358 N N . GLY A 1 176 ? 12.739 -3.602 30.390 1.00 85.00 176 GLY A N 1
ATOM 1359 C CA . GLY A 1 176 ? 12.277 -4.552 31.404 1.00 85.00 176 GLY A CA 1
ATOM 1360 C C . GLY A 1 176 ? 10.907 -4.211 32.004 1.00 85.00 176 GLY A C 1
ATOM 1361 O O . GLY A 1 176 ? 10.246 -5.096 32.538 1.00 85.00 176 GLY A O 1
ATOM 1362 N N . ARG A 1 177 ? 10.451 -2.953 31.903 1.00 86.25 177 ARG A N 1
ATOM 1363 C CA . ARG A 1 177 ? 9.084 -2.548 32.283 1.00 86.25 177 ARG A CA 1
ATOM 1364 C C . ARG A 1 177 ? 8.095 -2.678 31.127 1.00 86.25 177 ARG A C 1
ATOM 1366 O O . ARG A 1 177 ? 6.928 -2.966 31.365 1.00 86.25 177 ARG A O 1
ATOM 1373 N N . ILE A 1 178 ? 8.538 -2.440 29.893 1.00 86.88 178 ILE A N 1
ATOM 1374 C CA . ILE A 1 178 ? 7.678 -2.367 28.699 1.00 86.88 178 ILE A CA 1
ATOM 1375 C C . ILE A 1 178 ? 7.432 -3.750 28.066 1.00 86.88 178 ILE A C 1
ATOM 1377 O O . ILE A 1 178 ? 6.326 -4.039 27.598 1.00 86.88 178 ILE A O 1
ATOM 1381 N N . ILE A 1 179 ? 8.451 -4.607 28.033 1.00 86.62 179 ILE A N 1
ATOM 1382 C CA . ILE A 1 179 ? 8.423 -5.892 27.328 1.00 86.62 179 ILE A CA 1
ATOM 1383 C C . ILE A 1 179 ? 7.754 -6.974 28.181 1.00 86.62 179 ILE A C 1
ATOM 1385 O O . ILE A 1 179 ? 7.879 -7.002 29.404 1.00 86.62 179 ILE A O 1
ATOM 1389 N N . ARG A 1 180 ? 7.033 -7.884 27.519 1.00 78.31 180 ARG A N 1
ATOM 1390 C CA . ARG A 1 180 ? 6.471 -9.096 28.128 1.00 78.31 180 ARG A CA 1
ATOM 1391 C C . ARG A 1 180 ? 7.555 -10.087 28.542 1.00 78.31 180 ARG A C 1
ATOM 1393 O O . ARG A 1 180 ? 8.404 -10.450 27.736 1.00 78.31 180 ARG A O 1
ATOM 1400 N N . GLY A 1 181 ? 7.417 -10.638 29.744 1.00 76.94 181 GLY A N 1
ATOM 1401 C CA . GLY A 1 181 ? 8.242 -11.750 30.213 1.00 76.94 181 GLY A CA 1
ATOM 1402 C C . GLY A 1 181 ? 9.483 -11.303 30.977 1.00 76.94 181 GLY A C 1
ATOM 1403 O O . GLY A 1 181 ? 9.500 -10.241 31.595 1.00 76.94 181 GLY A O 1
ATOM 1404 N N . SER A 1 182 ? 10.494 -12.169 31.005 1.00 75.31 182 SER A N 1
ATOM 1405 C CA . SER A 1 182 ? 11.709 -11.941 31.779 1.00 75.31 182 SER A CA 1
ATOM 1406 C C . SER A 1 182 ? 12.705 -11.054 31.017 1.00 75.31 182 SER A C 1
ATOM 1408 O O . SER A 1 182 ? 12.653 -10.933 29.793 1.00 75.31 182 SER A O 1
ATOM 1410 N N . VAL A 1 183 ? 13.597 -10.378 31.745 1.00 80.31 183 VAL A N 1
ATOM 1411 C CA . VAL A 1 183 ? 14.507 -9.369 31.168 1.00 80.31 183 VAL A CA 1
ATOM 1412 C C . VAL A 1 183 ? 15.741 -10.022 30.528 1.00 80.31 183 VAL A C 1
ATOM 1414 O O . VAL A 1 183 ? 16.432 -9.392 29.731 1.00 80.31 183 VAL A O 1
ATOM 1417 N N . GLU A 1 184 ? 16.032 -11.286 30.841 1.00 80.00 184 GLU A N 1
ATOM 1418 C CA . GLU A 1 184 ? 17.227 -11.998 30.374 1.00 80.00 184 GLU A CA 1
ATOM 1419 C C . GLU A 1 184 ? 17.249 -12.195 28.847 1.00 80.00 184 GLU A C 1
ATOM 1421 O O . GLU A 1 184 ? 18.219 -11.748 28.237 1.00 80.00 184 GLU A O 1
ATOM 1426 N N . PRO A 1 185 ? 16.192 -12.712 28.180 1.00 80.56 185 PRO A N 1
ATOM 1427 C CA . PRO A 1 185 ? 16.180 -12.851 26.719 1.00 80.56 185 PRO A CA 1
ATOM 1428 C C . PRO A 1 185 ? 16.303 -11.508 25.995 1.00 80.56 185 PRO A C 1
ATOM 1430 O O . PRO A 1 185 ? 16.912 -11.411 24.930 1.00 80.56 185 PRO A O 1
ATOM 1433 N N . VAL A 1 186 ? 15.739 -10.452 26.588 1.00 82.25 186 VAL A N 1
ATOM 1434 C CA . VAL A 1 186 ? 15.871 -9.085 26.080 1.00 82.25 186 VAL A CA 1
ATOM 1435 C C . VAL A 1 186 ? 17.328 -8.650 26.168 1.00 82.25 186 VAL A C 1
ATOM 1437 O O . VAL A 1 186 ? 17.875 -8.157 25.190 1.00 82.25 186 VAL A O 1
ATOM 1440 N N . ARG A 1 187 ? 17.986 -8.860 27.312 1.00 84.62 187 ARG A N 1
ATOM 1441 C CA . ARG A 1 187 ? 19.402 -8.522 27.486 1.00 84.62 187 ARG A CA 1
ATOM 1442 C C . ARG A 1 187 ? 20.289 -9.272 26.492 1.00 84.62 187 ARG A C 1
ATOM 1444 O O . ARG A 1 187 ? 21.165 -8.646 25.898 1.00 84.62 187 ARG A O 1
ATOM 1451 N N . ASP A 1 188 ? 20.034 -10.559 26.282 1.00 85.75 188 ASP A N 1
ATOM 1452 C CA . ASP A 1 188 ? 20.786 -11.383 25.335 1.00 85.75 188 ASP A CA 1
ATOM 1453 C C . ASP A 1 188 ? 20.615 -10.876 23.897 1.00 85.75 188 ASP A C 1
ATOM 1455 O O . ASP A 1 188 ? 21.595 -10.750 23.164 1.00 85.75 188 ASP A O 1
ATOM 1459 N N . LEU A 1 189 ? 19.395 -10.499 23.500 1.00 85.44 189 LEU A N 1
ATOM 1460 C CA . LEU A 1 189 ? 19.134 -9.899 22.191 1.00 85.44 189 LEU A CA 1
ATOM 1461 C C . LEU A 1 189 ? 19.851 -8.552 22.022 1.00 85.44 189 LEU A C 1
ATOM 1463 O O . LEU A 1 189 ? 20.500 -8.325 21.006 1.00 85.44 189 LEU A O 1
ATOM 1467 N N . LEU A 1 190 ? 19.746 -7.666 23.015 1.00 86.00 190 LEU A N 1
ATOM 1468 C CA . LEU A 1 190 ? 20.368 -6.339 22.984 1.00 86.00 190 LEU A CA 1
ATOM 1469 C C . LEU A 1 190 ? 21.899 -6.419 22.940 1.00 86.00 190 LEU A C 1
ATOM 1471 O O . LEU A 1 190 ? 22.528 -5.543 22.360 1.00 86.00 190 LEU A O 1
ATOM 1475 N N . SER A 1 191 ? 22.497 -7.473 23.506 1.00 86.44 191 SER A N 1
ATOM 1476 C CA . SER A 1 191 ? 23.950 -7.686 23.478 1.00 86.44 191 SER A CA 1
ATOM 1477 C C . SER A 1 191 ? 24.516 -7.979 22.082 1.00 86.44 191 SER A C 1
ATOM 1479 O O . SER A 1 191 ? 25.725 -7.903 21.889 1.00 86.44 191 SER A O 1
ATOM 1481 N N . GLN A 1 192 ? 23.655 -8.293 21.106 1.00 87.50 192 GLN A N 1
ATOM 1482 C CA . GLN A 1 192 ? 24.046 -8.552 19.717 1.00 87.50 192 GLN A CA 1
ATOM 1483 C C . GLN A 1 192 ? 24.242 -7.274 18.887 1.00 87.50 192 GLN A C 1
ATOM 1485 O O . GLN A 1 192 ? 24.631 -7.381 17.727 1.00 87.50 192 GLN A O 1
ATOM 1490 N N . PHE A 1 193 ? 23.926 -6.098 19.440 1.00 88.06 193 PHE A N 1
ATOM 1491 C CA . PHE A 1 193 ? 23.886 -4.826 18.720 1.00 88.06 193 PHE A CA 1
ATOM 1492 C C . PHE A 1 193 ? 24.752 -3.773 19.414 1.00 88.06 193 PHE A C 1
ATOM 1494 O O . PHE A 1 193 ? 24.643 -3.572 20.625 1.00 88.06 193 PHE A O 1
ATOM 1501 N N . ASP A 1 194 ? 25.564 -3.056 18.640 1.00 83.06 194 ASP A N 1
ATOM 1502 C CA . ASP A 1 194 ? 26.496 -2.053 19.166 1.00 83.06 194 ASP A CA 1
ATOM 1503 C C . ASP A 1 194 ? 25.871 -0.641 19.212 1.00 83.06 194 ASP A C 1
ATOM 1505 O O . ASP A 1 194 ? 26.145 0.159 20.112 1.00 83.06 194 ASP A O 1
ATOM 1509 N N . TYR A 1 195 ? 25.006 -0.316 18.249 1.00 84.31 195 TYR A N 1
ATOM 1510 C CA . TYR A 1 195 ? 24.543 1.041 17.941 1.00 84.31 195 TYR A CA 1
ATOM 1511 C C . TYR A 1 195 ? 23.010 1.190 17.937 1.00 84.31 195 TYR A C 1
ATOM 1513 O O . TYR A 1 195 ? 22.498 2.256 18.290 1.00 84.31 195 TYR A O 1
ATOM 1521 N N . ALA A 1 196 ? 22.259 0.132 17.619 1.00 88.06 196 ALA A N 1
ATOM 1522 C CA . ALA A 1 196 ? 20.794 0.131 17.545 1.00 88.06 196 ALA A CA 1
ATOM 1523 C C . ALA A 1 196 ? 20.119 0.364 18.905 1.00 88.06 196 ALA A C 1
ATOM 1525 O O . ALA A 1 196 ? 18.965 0.784 18.987 1.00 88.06 196 ALA A O 1
ATOM 1526 N N . LEU A 1 197 ? 20.859 0.186 20.000 1.00 89.75 197 LEU A N 1
ATOM 1527 C CA . LEU A 1 197 ? 20.399 0.542 21.341 1.00 89.75 197 LEU A CA 1
ATOM 1528 C C . LEU A 1 197 ? 20.131 2.050 21.467 1.00 89.75 197 LEU A C 1
ATOM 1530 O O . LEU A 1 197 ? 19.169 2.460 22.113 1.00 89.75 197 LEU A O 1
ATOM 1534 N N . GLY A 1 198 ? 20.955 2.891 20.834 1.00 88.44 198 GLY A N 1
ATOM 1535 C CA . GLY A 1 198 ? 20.768 4.343 20.853 1.00 88.44 198 GLY A CA 1
ATOM 1536 C C . GLY A 1 198 ? 19.504 4.775 20.107 1.00 88.44 198 GLY A C 1
ATOM 1537 O O . GLY A 1 198 ? 18.742 5.597 20.614 1.00 88.44 198 GLY A O 1
ATOM 1538 N N . THR A 1 199 ? 19.244 4.188 18.935 1.00 92.00 199 THR A N 1
ATOM 1539 C CA . THR A 1 199 ? 18.036 4.463 18.137 1.00 92.00 199 THR A CA 1
ATOM 1540 C C . THR A 1 199 ? 16.769 3.969 18.823 1.00 92.00 199 THR A C 1
ATOM 1542 O O . THR A 1 199 ? 15.757 4.670 18.806 1.00 92.00 199 THR A O 1
ATOM 1545 N N . LEU A 1 200 ? 16.817 2.810 19.486 1.00 92.12 200 LEU A N 1
ATOM 1546 C CA . LEU A 1 200 ? 15.682 2.304 20.252 1.00 92.12 200 LEU A CA 1
ATOM 1547 C C . LEU A 1 200 ? 15.367 3.195 21.461 1.00 92.12 200 LEU A C 1
ATOM 1549 O O . LEU A 1 200 ? 14.200 3.501 21.692 1.00 92.12 200 LEU A O 1
ATOM 1553 N N . GLY A 1 201 ? 16.383 3.669 22.190 1.00 89.69 201 GLY A N 1
ATOM 1554 C CA . GLY A 1 201 ? 16.192 4.625 23.289 1.00 89.69 201 GLY A CA 1
ATOM 1555 C C . GLY A 1 201 ? 15.513 5.920 22.838 1.00 89.69 201 GLY A C 1
ATOM 1556 O O . GLY A 1 201 ? 14.558 6.374 23.474 1.00 89.69 201 GLY A O 1
ATOM 1557 N N . ALA A 1 202 ? 15.927 6.461 21.688 1.00 90.50 202 ALA A N 1
ATOM 1558 C CA . ALA A 1 202 ? 15.290 7.635 21.096 1.00 90.50 202 ALA A CA 1
ATOM 1559 C C . ALA A 1 202 ? 13.811 7.380 20.747 1.00 90.50 202 ALA A C 1
ATOM 1561 O O . ALA A 1 202 ? 12.970 8.234 21.021 1.00 90.50 202 ALA A O 1
ATOM 1562 N N . LEU A 1 203 ? 13.471 6.203 20.205 1.00 91.38 203 LEU A N 1
ATOM 1563 C CA . LEU A 1 203 ? 12.081 5.840 19.891 1.00 91.38 203 LEU A CA 1
ATOM 1564 C C . LEU A 1 203 ? 11.208 5.677 21.128 1.00 91.38 203 LEU A C 1
ATOM 1566 O O . LEU A 1 203 ? 10.091 6.184 21.142 1.00 91.38 203 LEU A O 1
ATOM 1570 N N . VAL A 1 204 ? 11.699 4.979 22.154 1.00 89.19 204 VAL A N 1
ATOM 1571 C CA . VAL A 1 204 ? 10.954 4.757 23.403 1.00 89.19 204 VAL A CA 1
ATOM 1572 C C . VAL A 1 204 ? 10.638 6.093 24.079 1.00 89.19 204 VAL A C 1
ATOM 1574 O O . VAL A 1 204 ? 9.517 6.293 24.550 1.00 89.19 204 VAL A O 1
ATOM 1577 N N . SER A 1 205 ? 11.605 7.016 24.070 1.00 88.06 205 SER A N 1
ATOM 1578 C CA . SER A 1 205 ? 11.436 8.383 24.565 1.00 88.06 205 SER A CA 1
ATOM 1579 C C . SER A 1 205 ? 10.455 9.189 23.703 1.00 88.06 205 SER A C 1
ATOM 1581 O O . SER A 1 205 ? 9.527 9.791 24.234 1.00 88.06 205 SER A O 1
ATOM 1583 N N . TYR A 1 206 ? 10.601 9.155 22.372 1.00 87.69 206 TYR A N 1
ATOM 1584 C CA . TYR A 1 206 ? 9.745 9.900 21.442 1.00 87.69 206 TYR A CA 1
ATOM 1585 C C . TYR A 1 206 ? 8.282 9.447 21.457 1.00 87.69 206 TYR A C 1
ATOM 1587 O O . TYR A 1 206 ? 7.376 10.273 21.418 1.00 87.69 206 TYR A O 1
ATOM 1595 N N . ALA A 1 207 ? 8.046 8.138 21.516 1.00 84.31 207 ALA A N 1
ATOM 1596 C CA . ALA A 1 207 ? 6.705 7.574 21.606 1.00 84.31 207 ALA A CA 1
ATOM 1597 C C . ALA A 1 207 ? 6.109 7.679 23.023 1.00 84.31 207 ALA A C 1
ATOM 1599 O O . ALA A 1 207 ? 4.988 7.223 23.235 1.00 84.31 207 ALA A O 1
ATOM 1600 N N . GLU A 1 208 ? 6.853 8.249 23.982 1.00 84.81 208 GLU A N 1
ATOM 1601 C CA . GLU A 1 208 ? 6.461 8.415 25.384 1.00 84.81 208 GLU A CA 1
ATOM 1602 C C . GLU A 1 208 ? 5.948 7.106 26.017 1.00 84.81 208 GLU A C 1
ATOM 1604 O O . GLU A 1 208 ? 5.054 7.111 26.863 1.00 84.81 208 GLU A O 1
ATOM 1609 N N . LEU A 1 209 ? 6.527 5.956 25.635 1.00 83.69 209 LEU A N 1
ATOM 1610 C CA . LEU A 1 209 ? 5.992 4.640 26.020 1.00 83.69 209 LEU A CA 1
ATOM 1611 C C . LEU A 1 209 ? 5.950 4.440 27.535 1.00 83.69 209 LEU A C 1
ATOM 1613 O O . LEU A 1 209 ? 5.065 3.753 28.036 1.00 83.69 209 LEU A O 1
ATOM 1617 N N . LEU A 1 210 ? 6.901 5.043 28.252 1.00 84.81 210 LEU A N 1
ATOM 1618 C CA . LEU A 1 210 ? 7.003 4.968 29.708 1.00 84.81 210 LEU A CA 1
ATOM 1619 C C . LEU A 1 210 ? 6.010 5.875 30.441 1.00 84.81 210 LEU A C 1
ATOM 1621 O O . LEU A 1 210 ? 5.757 5.628 31.619 1.00 84.81 210 LEU A O 1
ATOM 1625 N N . ALA A 1 211 ? 5.488 6.914 29.780 1.00 82.88 211 ALA A N 1
ATOM 1626 C CA . ALA A 1 211 ? 4.551 7.860 30.383 1.00 82.88 211 ALA A CA 1
ATOM 1627 C C . ALA A 1 211 ? 3.145 7.262 30.544 1.00 82.88 211 ALA A C 1
ATOM 1629 O O . ALA A 1 211 ? 2.367 7.729 31.373 1.00 82.88 211 ALA A O 1
ATOM 1630 N N . ASP A 1 212 ? 2.832 6.227 29.761 1.00 76.62 212 ASP A N 1
ATOM 1631 C CA . ASP A 1 212 ? 1.567 5.509 29.814 1.00 76.62 212 ASP A CA 1
ATOM 1632 C C . ASP A 1 212 ? 1.754 4.115 30.436 1.00 76.62 212 ASP A C 1
ATOM 1634 O O . ASP A 1 212 ? 2.275 3.185 29.812 1.00 76.62 212 ASP A O 1
ATOM 1638 N N . ASP A 1 213 ? 1.262 3.952 31.666 1.00 76.00 213 ASP A N 1
ATOM 1639 C CA . ASP A 1 213 ? 1.284 2.689 32.415 1.00 76.00 213 ASP A CA 1
ATOM 1640 C C . ASP A 1 213 ? 0.593 1.530 31.667 1.00 76.00 213 ASP A C 1
ATOM 1642 O O . ASP A 1 213 ? 0.822 0.359 31.974 1.00 76.00 213 ASP A O 1
ATOM 1646 N N . THR A 1 214 ? -0.273 1.809 30.681 1.00 74.31 214 THR A N 1
ATOM 1647 C CA . THR A 1 214 ? -0.924 0.765 29.869 1.00 74.31 214 THR A CA 1
ATOM 1648 C C . THR A 1 214 ? 0.029 0.063 28.897 1.00 74.31 214 THR A C 1
ATOM 1650 O O . THR A 1 214 ? -0.314 -0.989 28.340 1.00 74.31 214 THR A O 1
ATOM 1653 N N . ASN A 1 215 ? 1.240 0.585 28.705 1.00 79.94 215 ASN A N 1
ATOM 1654 C CA . ASN A 1 215 ? 2.263 -0.028 27.860 1.00 79.94 215 ASN A CA 1
ATOM 1655 C C . ASN A 1 215 ? 3.112 -1.073 28.593 1.00 79.94 215 ASN A C 1
ATOM 1657 O O . ASN A 1 215 ? 3.808 -1.850 27.939 1.00 79.94 215 ASN A O 1
ATOM 1661 N N . TYR A 1 216 ? 3.045 -1.127 29.924 1.00 83.50 216 TYR A N 1
ATOM 1662 C CA . TYR A 1 216 ? 3.954 -1.948 30.720 1.00 83.50 216 TYR A CA 1
ATOM 1663 C C . TYR A 1 216 ? 3.622 -3.433 30.554 1.00 83.50 216 TYR A C 1
ATOM 1665 O O . TYR A 1 216 ? 2.458 -3.831 30.617 1.00 83.50 216 TYR A O 1
ATOM 1673 N N . GLY A 1 217 ? 4.650 -4.245 30.306 1.00 80.44 217 GLY A N 1
ATOM 1674 C CA . GLY A 1 217 ? 4.534 -5.680 30.073 1.00 80.44 217 GLY A CA 1
ATOM 1675 C C . GLY A 1 217 ? 3.659 -6.044 28.875 1.00 80.44 217 GLY A C 1
ATOM 1676 O O . GLY A 1 217 ? 3.020 -7.089 28.902 1.00 80.44 217 GLY A O 1
ATOM 1677 N N . ASN A 1 218 ? 3.573 -5.196 27.845 1.00 79.00 218 ASN A N 1
ATOM 1678 C CA . ASN A 1 218 ? 2.657 -5.412 26.721 1.00 79.00 218 ASN A CA 1
ATOM 1679 C C . ASN A 1 218 ? 3.318 -5.463 25.343 1.00 79.00 218 ASN A C 1
ATOM 1681 O O . ASN A 1 218 ? 2.636 -5.861 24.394 1.00 79.00 218 ASN A O 1
ATOM 1685 N N . TYR A 1 219 ? 4.598 -5.110 25.236 1.00 85.94 219 TYR A N 1
ATOM 1686 C CA . TYR A 1 219 ? 5.339 -5.131 23.977 1.00 85.94 219 TYR A CA 1
ATOM 1687 C C . TYR A 1 219 ? 6.166 -6.404 23.812 1.00 85.94 219 TYR A C 1
ATOM 1689 O O . TYR A 1 219 ? 6.541 -7.066 24.781 1.00 85.94 219 TYR A O 1
ATOM 1697 N N . THR A 1 220 ? 6.477 -6.720 22.561 1.00 87.50 220 THR A N 1
ATOM 1698 C CA . THR A 1 220 ? 7.449 -7.752 22.184 1.00 87.50 220 THR A CA 1
ATOM 1699 C C . THR A 1 220 ? 8.615 -7.107 21.448 1.00 87.50 220 THR A C 1
ATOM 1701 O O . THR A 1 220 ? 8.446 -6.054 20.830 1.00 87.50 220 THR A O 1
ATOM 1704 N N . ILE A 1 221 ? 9.797 -7.714 21.539 1.00 90.12 221 ILE A N 1
ATOM 1705 C CA . ILE A 1 221 ? 11.005 -7.233 20.868 1.00 90.12 221 ILE A CA 1
ATOM 1706 C C . ILE A 1 221 ? 11.531 -8.300 19.908 1.00 90.12 221 ILE A C 1
ATOM 1708 O O . ILE A 1 221 ? 11.569 -9.479 20.261 1.00 90.12 221 ILE A O 1
ATOM 1712 N N . GLU A 1 222 ? 11.919 -7.903 18.698 1.00 90.56 222 GLU A N 1
ATOM 1713 C CA . GLU A 1 222 ? 12.440 -8.819 17.679 1.00 90.56 222 GLU A CA 1
ATOM 1714 C C . GLU A 1 222 ? 13.651 -8.242 16.930 1.00 90.56 222 GLU A C 1
ATOM 1716 O O . GLU A 1 222 ? 13.804 -7.029 16.768 1.00 90.56 222 GLU A O 1
ATOM 1721 N N . LYS A 1 223 ? 14.526 -9.132 16.447 1.00 91.75 223 LYS A N 1
ATOM 1722 C CA . LYS A 1 223 ? 15.565 -8.781 15.474 1.00 91.75 223 LYS A CA 1
ATOM 1723 C C . LYS A 1 223 ? 14.937 -8.709 14.090 1.00 91.75 223 LYS A C 1
ATOM 1725 O O . LYS A 1 223 ? 14.383 -9.697 13.608 1.00 91.75 223 LYS A O 1
ATOM 1730 N N . PHE A 1 224 ? 15.065 -7.563 13.438 1.00 90.69 224 PHE A N 1
ATOM 1731 C CA . PHE A 1 224 ? 14.635 -7.392 12.061 1.00 90.69 224 PHE A CA 1
ATOM 1732 C C . PHE A 1 224 ? 15.769 -7.765 11.113 1.00 90.69 224 PHE A C 1
ATOM 1734 O O . PHE A 1 224 ? 16.865 -7.214 11.188 1.00 90.69 224 PHE A O 1
ATOM 1741 N N . ASN A 1 225 ? 15.502 -8.738 10.244 1.00 88.44 225 ASN A N 1
ATOM 1742 C CA . ASN A 1 225 ? 16.455 -9.216 9.254 1.00 88.44 225 ASN A CA 1
ATOM 1743 C C . ASN A 1 225 ? 15.954 -8.868 7.849 1.00 88.44 225 ASN A C 1
ATOM 1745 O O . ASN A 1 225 ? 14.884 -9.329 7.446 1.00 88.44 225 ASN A O 1
ATOM 1749 N N . LEU A 1 226 ? 16.744 -8.073 7.127 1.00 84.56 226 LEU A N 1
ATOM 1750 C CA . LEU A 1 226 ? 16.498 -7.702 5.735 1.00 84.56 226 LEU A CA 1
ATOM 1751 C C . LEU A 1 226 ? 16.579 -8.905 4.794 1.00 84.56 226 LEU A C 1
ATOM 1753 O O . LEU A 1 226 ? 15.753 -9.020 3.898 1.00 84.56 226 LEU A O 1
ATOM 1757 N N . ASP A 1 227 ? 17.485 -9.846 5.056 1.00 87.94 227 ASP A N 1
ATOM 1758 C CA . ASP A 1 227 ? 17.759 -10.985 4.170 1.00 87.94 227 ASP A CA 1
ATOM 1759 C C . ASP A 1 227 ? 16.672 -12.070 4.221 1.00 87.94 227 ASP A C 1
ATOM 1761 O O . ASP A 1 227 ? 16.722 -13.058 3.491 1.00 87.94 227 ASP A O 1
ATOM 1765 N N . ARG A 1 228 ? 15.675 -11.916 5.103 1.00 90.00 228 ARG A N 1
ATOM 1766 C CA . ARG A 1 228 ? 14.528 -12.832 5.186 1.00 90.00 228 ARG A CA 1
ATOM 1767 C C . ARG A 1 228 ? 13.508 -12.589 4.071 1.00 90.00 228 ARG A C 1
ATOM 1769 O O . ARG A 1 228 ? 12.744 -13.499 3.736 1.00 90.00 228 ARG A O 1
ATOM 1776 N N . TYR A 1 229 ? 13.471 -11.371 3.537 1.00 93.00 229 TYR A N 1
ATOM 1777 C CA . TYR A 1 229 ? 12.470 -10.933 2.575 1.00 93.00 229 TYR A CA 1
ATOM 1778 C C . TYR A 1 229 ? 13.124 -10.368 1.319 1.00 93.00 229 TYR A C 1
ATOM 1780 O O . TYR A 1 229 ? 14.237 -9.853 1.363 1.00 93.00 229 TYR A O 1
ATOM 1788 N N . MET A 1 230 ? 12.410 -10.440 0.198 1.00 93.75 230 MET A N 1
ATOM 1789 C CA . MET A 1 230 ? 12.834 -9.788 -1.034 1.00 93.75 230 MET A CA 1
ATOM 1790 C C . MET A 1 230 ? 12.938 -8.275 -0.810 1.00 93.75 230 MET A C 1
ATOM 1792 O O . MET A 1 230 ? 11.992 -7.640 -0.338 1.00 93.75 230 MET A O 1
ATOM 1796 N N . ARG A 1 231 ? 14.076 -7.696 -1.194 1.00 91.31 231 ARG A N 1
ATOM 1797 C CA . ARG A 1 231 ? 14.317 -6.254 -1.159 1.00 91.31 231 ARG A CA 1
ATOM 1798 C C . ARG A 1 231 ? 13.553 -5.567 -2.293 1.00 91.31 231 ARG A C 1
ATOM 1800 O O . ARG A 1 231 ? 13.583 -6.012 -3.440 1.00 91.31 231 ARG A O 1
ATOM 1807 N N . LEU A 1 232 ? 12.837 -4.501 -1.942 1.00 90.12 232 LEU A N 1
ATOM 1808 C CA . LEU A 1 232 ? 12.029 -3.689 -2.849 1.00 90.12 232 LEU A CA 1
ATOM 1809 C C . LEU A 1 232 ? 12.286 -2.216 -2.536 1.00 90.12 232 LEU A C 1
ATOM 1811 O O . LEU A 1 232 ? 12.089 -1.789 -1.398 1.00 90.12 232 LEU A O 1
ATOM 1815 N N . ASP A 1 233 ? 12.672 -1.439 -3.541 1.00 82.75 233 ASP A N 1
ATOM 1816 C CA . ASP A 1 233 ? 12.828 0.009 -3.415 1.00 82.75 233 ASP A CA 1
ATOM 1817 C C . ASP A 1 233 ? 11.514 0.759 -3.737 1.00 82.75 233 ASP A C 1
ATOM 1819 O O . ASP A 1 233 ? 10.504 0.188 -4.179 1.00 82.75 233 ASP A O 1
ATOM 1823 N N . SER A 1 234 ? 11.496 2.077 -3.513 1.00 81.94 234 SER A N 1
ATOM 1824 C CA . SER A 1 234 ? 10.315 2.899 -3.803 1.00 81.94 234 SER A CA 1
ATOM 1825 C C . SER A 1 234 ? 10.006 2.995 -5.303 1.00 81.94 234 SER A C 1
ATOM 1827 O O . SER A 1 234 ? 8.865 3.289 -5.685 1.00 81.94 234 SER A O 1
ATOM 1829 N N . ALA A 1 235 ? 11.002 2.791 -6.170 1.00 81.44 235 ALA A N 1
ATOM 1830 C CA . ALA A 1 235 ? 10.845 2.826 -7.618 1.00 81.44 235 ALA A CA 1
ATOM 1831 C C . ALA A 1 235 ? 10.097 1.582 -8.110 1.00 81.44 235 ALA A C 1
ATOM 1833 O O . ALA A 1 235 ? 9.149 1.716 -8.880 1.00 81.44 235 ALA A O 1
ATOM 1834 N N . VAL A 1 236 ? 10.426 0.404 -7.587 1.00 86.19 236 VAL A N 1
ATOM 1835 C CA . VAL A 1 236 ? 9.818 -0.898 -7.882 1.00 86.19 236 VAL A CA 1
ATOM 1836 C C . VAL A 1 236 ? 8.384 -0.956 -7.384 1.00 86.19 236 VAL A C 1
ATOM 1838 O O . VAL A 1 236 ? 7.494 -1.345 -8.142 1.00 86.19 236 VAL A O 1
ATOM 1841 N N . VAL A 1 237 ? 8.120 -0.486 -6.158 1.00 87.31 237 VAL A N 1
ATOM 1842 C CA . VAL A 1 237 ? 6.751 -0.412 -5.613 1.00 87.31 237 VAL A CA 1
ATOM 1843 C C . VAL A 1 237 ? 5.830 0.404 -6.523 1.00 87.31 237 VAL A C 1
ATOM 1845 O O . VAL A 1 237 ? 4.674 0.024 -6.728 1.00 87.31 237 VAL A O 1
ATOM 1848 N N . ARG A 1 238 ? 6.348 1.495 -7.105 1.00 83.69 238 ARG A N 1
ATOM 1849 C CA . ARG A 1 238 ? 5.630 2.325 -8.083 1.00 83.69 238 ARG A CA 1
ATOM 1850 C C . ARG A 1 238 ? 5.580 1.686 -9.472 1.00 83.69 238 ARG A C 1
ATOM 1852 O O . ARG A 1 238 ? 4.531 1.703 -10.101 1.00 83.69 238 ARG A O 1
ATOM 1859 N N . ALA A 1 239 ? 6.682 1.122 -9.957 1.00 83.75 239 ALA A N 1
ATOM 1860 C CA . ALA A 1 239 ? 6.791 0.546 -11.296 1.00 83.75 239 ALA A CA 1
ATOM 1861 C C . ALA A 1 239 ? 5.866 -0.664 -11.489 1.00 83.75 239 ALA A C 1
ATOM 1863 O O . ALA A 1 239 ? 5.228 -0.793 -12.536 1.00 83.75 239 ALA A O 1
ATOM 1864 N N . LEU A 1 240 ? 5.766 -1.518 -10.467 1.00 88.44 240 LEU A N 1
ATOM 1865 C CA . LEU A 1 240 ? 4.918 -2.711 -10.457 1.00 88.44 240 LEU A CA 1
ATOM 1866 C C . LEU A 1 240 ? 3.500 -2.442 -9.915 1.00 88.44 240 LEU A C 1
ATOM 1868 O O . LEU A 1 240 ? 2.708 -3.375 -9.819 1.00 88.44 240 LEU A O 1
ATOM 1872 N N . ASN A 1 241 ? 3.166 -1.191 -9.560 1.00 88.69 241 ASN A N 1
ATOM 1873 C CA . ASN A 1 241 ? 1.880 -0.802 -8.963 1.00 88.69 241 ASN A CA 1
ATOM 1874 C C . ASN A 1 241 ? 1.458 -1.718 -7.793 1.00 88.69 241 ASN A C 1
ATOM 1876 O O . ASN A 1 241 ? 0.326 -2.205 -7.740 1.00 88.69 241 ASN A O 1
ATOM 1880 N N . ILE A 1 242 ? 2.374 -1.979 -6.851 1.00 88.06 242 ILE A N 1
ATOM 1881 C CA . ILE A 1 242 ? 2.134 -2.932 -5.752 1.00 88.06 242 ILE A CA 1
ATOM 1882 C C . ILE A 1 242 ? 1.050 -2.409 -4.796 1.00 88.06 242 ILE A C 1
ATOM 1884 O O . ILE A 1 242 ? 0.161 -3.155 -4.385 1.00 88.06 242 ILE A O 1
ATOM 1888 N N . VAL A 1 243 ? 1.117 -1.122 -4.449 1.00 82.00 243 VAL A N 1
ATOM 1889 C CA . VAL A 1 243 ? 0.221 -0.451 -3.491 1.00 82.00 243 VAL A CA 1
ATOM 1890 C C . VAL A 1 243 ? -0.668 0.556 -4.229 1.00 82.00 243 VAL A C 1
ATOM 1892 O O . VAL A 1 243 ? -0.253 1.113 -5.242 1.00 82.00 243 VAL A O 1
ATOM 1895 N N . GLU A 1 244 ? -1.884 0.792 -3.727 1.00 72.00 244 GLU A N 1
ATOM 1896 C CA . GLU A 1 244 ? -2.849 1.745 -4.302 1.00 72.00 244 GLU A CA 1
ATOM 1897 C C . GLU A 1 244 ? -2.262 3.163 -4.439 1.00 72.00 244 GLU A C 1
ATOM 1899 O O . GLU A 1 244 ? -1.749 3.741 -3.473 1.00 72.00 244 GLU A O 1
ATOM 1904 N N . GLY A 1 245 ? -2.366 3.749 -5.636 1.00 63.25 245 GLY A N 1
ATOM 1905 C CA . GLY A 1 245 ? -2.021 5.142 -5.885 1.00 63.25 245 GLY A CA 1
ATOM 1906 C C . GLY A 1 245 ? -3.132 6.093 -5.431 1.00 63.25 245 GLY A C 1
ATOM 1907 O O . GLY A 1 245 ? -4.321 5.821 -5.583 1.00 63.25 245 GLY A O 1
ATOM 1908 N N . LYS A 1 246 ? -2.759 7.278 -4.923 1.00 57.34 246 LYS A N 1
ATOM 1909 C CA . LYS A 1 246 ? -3.712 8.304 -4.430 1.00 57.34 246 LYS A CA 1
ATOM 1910 C C . LYS A 1 246 ? -4.702 8.804 -5.501 1.00 57.34 246 LYS A C 1
ATOM 1912 O O . LYS A 1 246 ? -5.699 9.437 -5.167 1.00 57.34 246 LYS A O 1
ATOM 1917 N N . THR A 1 247 ? -4.406 8.576 -6.780 1.00 54.50 247 THR A N 1
ATOM 1918 C CA . THR A 1 247 ? -5.183 9.039 -7.943 1.00 54.50 247 THR A CA 1
ATOM 1919 C C . THR A 1 247 ? -6.017 7.946 -8.608 1.00 54.50 247 THR A C 1
ATOM 1921 O O . THR A 1 247 ? -6.719 8.236 -9.582 1.00 54.50 247 THR A O 1
ATOM 1924 N N . ASP A 1 248 ? -5.947 6.711 -8.113 1.00 56.94 248 ASP A N 1
ATOM 1925 C CA . ASP A 1 248 ? -6.543 5.565 -8.787 1.00 56.94 248 ASP A CA 1
ATOM 1926 C C . ASP A 1 248 ? -8.050 5.514 -8.518 1.00 56.94 248 ASP A C 1
ATOM 1928 O O . ASP A 1 248 ? -8.514 5.385 -7.387 1.00 56.94 248 ASP A O 1
ATOM 1932 N N . VAL A 1 249 ? -8.843 5.648 -9.584 1.00 55.41 249 VAL A N 1
ATOM 1933 C CA . VAL A 1 249 ? -10.315 5.627 -9.503 1.00 55.41 249 VAL A CA 1
ATOM 1934 C C . VAL A 1 249 ? -10.833 4.204 -9.256 1.00 55.41 249 VAL A C 1
ATOM 1936 O O . VAL A 1 249 ? -11.876 4.030 -8.627 1.00 55.41 249 VAL A O 1
ATOM 1939 N N . ASN A 1 250 ? -10.106 3.190 -9.739 1.00 68.25 250 ASN A N 1
ATOM 1940 C CA . ASN A 1 250 ? -10.427 1.776 -9.554 1.00 68.25 250 ASN A CA 1
ATOM 1941 C C . ASN A 1 250 ? -9.336 1.099 -8.711 1.00 68.25 250 ASN A C 1
ATOM 1943 O O . ASN A 1 250 ? -8.155 1.171 -9.036 1.00 68.25 250 ASN A O 1
ATOM 1947 N N . LYS A 1 251 ? -9.738 0.405 -7.646 1.00 70.06 251 LYS A N 1
ATOM 1948 C CA . LYS A 1 251 ? -8.807 -0.281 -6.739 1.00 70.06 251 LYS A CA 1
ATOM 1949 C C . LYS A 1 251 ? -8.029 -1.396 -7.442 1.00 70.06 251 LYS A C 1
ATOM 1951 O O . LYS A 1 251 ? -6.862 -1.615 -7.129 1.00 70.06 251 LYS A O 1
ATOM 1956 N N . ASN A 1 252 ? -8.632 -2.019 -8.458 1.00 79.12 252 ASN A N 1
ATOM 1957 C CA . ASN A 1 252 ? -8.034 -3.120 -9.220 1.00 79.12 252 ASN A CA 1
ATOM 1958 C C . ASN A 1 252 ? -6.830 -2.698 -10.089 1.00 79.12 252 ASN A C 1
ATOM 1960 O O . ASN A 1 252 ? -6.179 -3.565 -10.664 1.00 79.12 252 ASN A O 1
ATOM 1964 N N . PHE A 1 253 ? -6.513 -1.398 -10.195 1.00 81.50 253 PHE A N 1
ATOM 1965 C CA . PHE A 1 253 ? -5.296 -0.939 -10.881 1.00 81.50 253 PHE A CA 1
ATOM 1966 C C . PHE A 1 253 ? -4.009 -1.314 -10.134 1.00 81.50 253 PHE A C 1
ATOM 1968 O O . PHE A 1 253 ? -2.962 -1.463 -10.764 1.00 81.50 253 PHE A O 1
ATOM 1975 N N . SER A 1 254 ? -4.088 -1.490 -8.813 1.00 89.19 254 SER A N 1
ATOM 1976 C CA . SER A 1 254 ? -2.958 -1.918 -7.988 1.00 89.19 254 SER A CA 1
ATOM 1977 C C . SER A 1 254 ? -3.028 -3.407 -7.672 1.00 89.19 254 SER A C 1
ATOM 1979 O O . SER A 1 254 ? -4.113 -3.983 -7.555 1.00 89.19 254 SER A O 1
ATOM 1981 N N . LEU A 1 255 ? -1.864 -4.021 -7.468 1.00 91.31 255 LEU A N 1
ATOM 1982 C CA . LEU A 1 255 ? -1.773 -5.423 -7.080 1.00 91.31 255 LEU A CA 1
ATOM 1983 C C . LEU A 1 255 ? -2.457 -5.673 -5.729 1.00 91.31 255 LEU A C 1
ATOM 1985 O O . LEU A 1 255 ? -3.214 -6.633 -5.594 1.00 91.31 255 LEU A O 1
ATOM 1989 N N . PHE A 1 256 ? -2.262 -4.775 -4.755 1.00 91.94 256 PHE A N 1
ATOM 1990 C CA . PHE A 1 256 ? -2.967 -4.827 -3.476 1.00 91.94 256 PHE A CA 1
ATOM 1991 C C . PHE A 1 256 ? -4.483 -4.817 -3.663 1.00 91.94 256 PHE A C 1
ATOM 1993 O O . PHE A 1 256 ? -5.153 -5.698 -3.136 1.00 91.94 256 PHE A O 1
ATOM 2000 N N . GLY A 1 257 ? -5.031 -3.868 -4.424 1.00 89.50 257 GLY A N 1
ATOM 2001 C CA . GLY A 1 257 ? -6.477 -3.772 -4.612 1.00 89.50 257 GLY A CA 1
ATOM 2002 C C . GLY A 1 257 ? -7.073 -4.977 -5.348 1.00 89.50 257 GLY A C 1
ATOM 2003 O O . GLY A 1 257 ? -8.170 -5.405 -4.999 1.00 89.50 257 GLY A O 1
ATOM 2004 N N . LEU A 1 258 ? -6.335 -5.579 -6.289 1.00 91.12 258 LEU A N 1
ATOM 2005 C CA . LEU A 1 258 ? -6.752 -6.800 -6.987 1.00 91.12 258 LEU A CA 1
ATOM 2006 C C . LEU A 1 258 ? -6.728 -8.047 -6.082 1.00 91.12 258 LEU A C 1
ATOM 2008 O O . LEU A 1 258 ? -7.668 -8.846 -6.093 1.00 91.12 258 LEU A O 1
ATOM 2012 N N . MET A 1 259 ? -5.650 -8.225 -5.310 1.00 93.19 259 MET A N 1
ATOM 2013 C CA . MET A 1 259 ? -5.454 -9.382 -4.425 1.00 93.19 259 MET A CA 1
ATOM 2014 C C . MET A 1 259 ? -6.261 -9.293 -3.132 1.00 93.19 259 MET A C 1
ATOM 2016 O O . MET A 1 259 ? -6.480 -10.308 -2.467 1.00 93.19 259 MET A O 1
ATOM 2020 N N . ASN A 1 260 ? -6.724 -8.097 -2.770 1.00 91.56 260 ASN A N 1
ATOM 2021 C CA . ASN A 1 260 ? -7.483 -7.855 -1.556 1.00 91.56 260 ASN A CA 1
ATOM 2022 C C . ASN A 1 260 ? -8.956 -8.262 -1.695 1.00 91.56 260 ASN A C 1
ATOM 2024 O O . ASN A 1 260 ? -9.850 -7.437 -1.878 1.00 91.56 260 ASN A O 1
ATOM 2028 N N . ARG A 1 261 ? -9.208 -9.559 -1.520 1.00 91.50 261 ARG A N 1
ATOM 2029 C CA . ARG A 1 261 ? -10.541 -10.177 -1.408 1.00 91.50 261 ARG A CA 1
ATOM 2030 C C . ARG A 1 261 ? -10.786 -10.790 -0.033 1.00 91.50 261 ARG A C 1
ATOM 2032 O O . ARG A 1 261 ? -11.606 -11.708 0.120 1.00 91.50 261 ARG A O 1
ATOM 2039 N N . THR A 1 262 ? -10.051 -10.258 0.938 1.00 91.75 262 THR A N 1
ATOM 2040 C CA . THR A 1 262 ? -10.143 -10.578 2.358 1.00 91.75 262 THR A CA 1
ATOM 2041 C C . THR A 1 262 ? -11.548 -10.268 2.873 1.00 91.75 262 THR A C 1
ATOM 2043 O O . THR A 1 262 ? -12.196 -9.299 2.462 1.00 91.75 262 THR A O 1
ATOM 2046 N N . CYS A 1 263 ? -12.055 -11.143 3.730 1.00 89.38 263 CYS A N 1
ATOM 2047 C CA . CYS A 1 263 ? -13.397 -11.090 4.289 1.00 89.38 263 CYS A CA 1
ATOM 2048 C C . CYS A 1 263 ? -13.441 -10.402 5.655 1.00 89.38 263 CYS A C 1
ATOM 2050 O O . CYS A 1 263 ? -14.495 -9.882 6.023 1.00 89.38 263 CYS A O 1
ATOM 2052 N N . THR A 1 264 ? -12.337 -10.404 6.406 1.00 86.00 264 THR A N 1
ATOM 2053 C CA . THR A 1 264 ? -12.286 -9.810 7.746 1.00 86.00 264 THR A CA 1
ATOM 2054 C C . THR A 1 264 ? -12.278 -8.282 7.692 1.00 86.00 264 THR A C 1
ATOM 2056 O O . THR A 1 264 ? -11.791 -7.650 6.746 1.00 86.00 264 THR A O 1
ATOM 2059 N N . ALA A 1 265 ? -12.810 -7.655 8.742 1.00 75.38 265 ALA A N 1
ATOM 2060 C CA . ALA A 1 265 ? -12.708 -6.211 8.910 1.00 75.38 265 ALA A CA 1
ATOM 2061 C C . ALA A 1 265 ? -11.258 -5.831 9.269 1.00 75.38 265 ALA A C 1
ATOM 2063 O O . ALA A 1 265 ? -10.788 -6.111 10.367 1.00 75.38 265 ALA A O 1
ATOM 2064 N N . GLY A 1 266 ? -10.532 -5.209 8.338 1.00 80.12 266 GLY A N 1
ATOM 2065 C CA . GLY A 1 266 ? -9.227 -4.575 8.579 1.00 80.12 266 GLY A CA 1
ATOM 2066 C C . GLY A 1 266 ? -8.010 -5.507 8.691 1.00 80.12 266 GLY A C 1
ATOM 2067 O O . GLY A 1 266 ? -7.030 -5.281 7.981 1.00 80.12 266 GLY A O 1
ATOM 2068 N N . MET A 1 267 ? -8.039 -6.540 9.538 1.00 87.25 267 MET A N 1
ATOM 2069 C CA . MET A 1 267 ? -6.836 -7.325 9.881 1.00 87.25 267 MET A CA 1
ATOM 2070 C C . MET A 1 267 ? -6.232 -8.110 8.709 1.00 87.25 267 MET A C 1
ATOM 2072 O O . MET A 1 267 ? -5.034 -7.981 8.455 1.00 87.25 267 MET A O 1
ATOM 2076 N N . GLY A 1 268 ? -7.043 -8.828 7.921 1.00 90.56 268 GLY A N 1
ATOM 2077 C CA . GLY A 1 268 ? -6.560 -9.518 6.718 1.00 90.56 268 GLY A CA 1
ATOM 2078 C C . GLY A 1 268 ? -5.972 -8.544 5.689 1.00 90.56 268 GLY A C 1
ATOM 2079 O O . GLY A 1 268 ? -4.921 -8.801 5.106 1.00 90.56 268 GLY A O 1
ATOM 2080 N N . LYS A 1 269 ? -6.585 -7.361 5.532 1.00 88.81 269 LYS A N 1
ATOM 2081 C CA . LYS A 1 269 ? -6.090 -6.297 4.637 1.00 88.81 269 LYS A CA 1
ATOM 2082 C C . LYS A 1 269 ? -4.708 -5.797 5.060 1.00 88.81 269 LYS A C 1
ATOM 2084 O O . LYS A 1 269 ? -3.837 -5.628 4.208 1.00 88.81 269 LYS A O 1
ATOM 2089 N N . ARG A 1 270 ? -4.497 -5.573 6.364 1.00 89.00 270 ARG A N 1
ATOM 2090 C CA . ARG A 1 270 ? -3.195 -5.152 6.910 1.00 89.00 270 ARG A CA 1
ATOM 2091 C C . ARG A 1 270 ? -2.126 -6.214 6.673 1.00 89.00 270 ARG A C 1
ATOM 2093 O O . ARG A 1 270 ? -1.029 -5.872 6.231 1.00 89.00 270 ARG A O 1
ATOM 2100 N N . LEU A 1 271 ? -2.452 -7.486 6.914 1.00 91.81 271 LEU A N 1
ATOM 2101 C CA . LEU A 1 271 ? -1.513 -8.586 6.700 1.00 91.81 271 LEU A CA 1
ATOM 2102 C C . LEU A 1 271 ? -1.141 -8.740 5.220 1.00 91.81 271 LEU A C 1
ATOM 2104 O O . LEU A 1 271 ? 0.041 -8.846 4.907 1.00 91.81 271 LEU A O 1
ATOM 2108 N N . LEU A 1 272 ? -2.114 -8.665 4.307 1.00 93.50 272 LEU A N 1
ATOM 2109 C CA . LEU A 1 272 ? -1.854 -8.698 2.866 1.00 93.50 272 LEU A CA 1
ATOM 2110 C C . LEU A 1 272 ? -0.921 -7.562 2.431 1.00 93.50 272 LEU A C 1
ATOM 2112 O O . LEU A 1 272 ? 0.035 -7.792 1.695 1.00 93.50 272 LEU A O 1
ATOM 2116 N N . ASN A 1 273 ? -1.173 -6.336 2.903 1.00 90.62 273 ASN A N 1
ATOM 2117 C CA . ASN A 1 273 ? -0.319 -5.192 2.582 1.00 90.62 273 ASN A CA 1
ATOM 2118 C C . ASN A 1 273 ? 1.124 -5.426 3.054 1.00 90.62 273 ASN A C 1
ATOM 2120 O O . ASN A 1 273 ? 2.069 -5.127 2.325 1.00 90.62 273 ASN A O 1
ATOM 2124 N N . LYS A 1 274 ? 1.284 -6.006 4.251 1.00 90.62 274 LYS A N 1
ATOM 2125 C CA . LYS A 1 274 ? 2.585 -6.402 4.793 1.00 90.62 274 LYS A CA 1
ATOM 2126 C C . LYS A 1 274 ? 3.255 -7.468 3.924 1.00 90.62 274 LYS A C 1
ATOM 2128 O O . LYS A 1 274 ? 4.416 -7.300 3.581 1.00 90.62 274 LYS A O 1
ATOM 2133 N N . TRP A 1 275 ? 2.543 -8.524 3.529 1.00 94.12 275 TRP A N 1
ATOM 2134 C CA . TRP A 1 275 ? 3.105 -9.606 2.709 1.00 94.12 275 TRP A CA 1
ATOM 2135 C C . TRP A 1 275 ? 3.559 -9.135 1.326 1.00 94.12 275 TRP A C 1
ATOM 2137 O O . TRP A 1 275 ? 4.614 -9.560 0.875 1.00 94.12 275 TRP A O 1
ATOM 2147 N N . LEU A 1 276 ? 2.832 -8.216 0.683 1.00 93.69 276 LEU A N 1
ATOM 2148 C CA . LEU A 1 276 ? 3.247 -7.646 -0.608 1.00 93.69 276 LEU A CA 1
ATOM 2149 C C . LEU A 1 276 ? 4.539 -6.818 -0.522 1.00 93.69 276 LEU A C 1
ATOM 2151 O O . LEU A 1 276 ? 5.268 -6.725 -1.504 1.00 93.69 276 LEU A O 1
ATOM 2155 N N . LYS A 1 277 ? 4.817 -6.215 0.640 1.00 91.62 277 LYS A N 1
ATOM 2156 C CA . LYS A 1 277 ? 6.061 -5.475 0.923 1.00 91.62 277 LYS A CA 1
ATOM 2157 C C . LYS A 1 277 ? 7.177 -6.358 1.477 1.00 91.62 277 LYS A C 1
ATOM 2159 O O . LYS A 1 277 ? 8.319 -5.922 1.530 1.00 91.62 277 LYS A O 1
ATOM 2164 N N . GLN A 1 278 ? 6.836 -7.568 1.915 1.00 93.31 278 GLN A N 1
ATOM 2165 C CA . GLN A 1 278 ? 7.748 -8.546 2.498 1.00 93.31 278 GLN A CA 1
ATOM 2166 C C . GLN A 1 278 ? 7.598 -9.909 1.789 1.00 93.31 278 GLN A C 1
ATOM 2168 O O . GLN A 1 278 ? 7.196 -10.883 2.439 1.00 93.31 278 GLN A O 1
ATOM 2173 N N . PRO A 1 279 ? 7.871 -10.013 0.466 1.00 96.00 279 PRO A N 1
ATOM 2174 C CA . PRO A 1 279 ? 7.870 -11.306 -0.215 1.00 96.00 279 PRO A CA 1
ATOM 2175 C C . PRO A 1 279 ? 8.925 -12.226 0.402 1.00 96.00 279 PRO A C 1
ATOM 2177 O O . PRO A 1 279 ? 9.983 -11.766 0.825 1.00 96.00 279 PRO A O 1
ATOM 2180 N N . LEU A 1 280 ? 8.648 -13.523 0.475 1.00 95.69 280 LEU A N 1
ATOM 2181 C CA . LEU A 1 280 ? 9.527 -14.479 1.144 1.00 95.69 280 LEU A CA 1
ATOM 2182 C C . LEU A 1 280 ? 10.699 -14.892 0.249 1.00 95.69 280 LEU A C 1
ATOM 2184 O O . LEU A 1 280 ? 10.575 -14.916 -0.974 1.00 95.69 280 LEU A O 1
ATOM 2188 N N . ILE A 1 281 ? 11.816 -15.268 0.872 1.00 94.50 281 ILE A N 1
ATOM 2189 C CA . ILE A 1 281 ? 12.963 -15.905 0.200 1.00 94.50 281 ILE A CA 1
ATOM 2190 C C . ILE A 1 281 ? 13.031 -17.412 0.517 1.00 94.50 281 ILE A C 1
ATOM 2192 O O . ILE A 1 281 ? 13.525 -18.199 -0.287 1.00 94.50 281 ILE A O 1
ATOM 2196 N N . ASP A 1 282 ? 12.509 -17.849 1.665 1.00 95.00 282 ASP A N 1
ATOM 2197 C CA . ASP A 1 282 ? 12.515 -19.266 2.042 1.00 95.00 282 ASP A CA 1
ATOM 2198 C C . ASP A 1 282 ? 11.527 -20.085 1.194 1.00 95.00 282 ASP A C 1
ATOM 2200 O O . ASP A 1 282 ? 10.308 -19.935 1.307 1.00 95.00 282 ASP A O 1
ATOM 2204 N N . VAL A 1 283 ? 12.072 -20.982 0.368 1.00 95.19 283 VAL A N 1
ATOM 2205 C CA . VAL A 1 283 ? 11.332 -21.872 -0.539 1.00 95.19 283 VAL A CA 1
ATOM 2206 C C . VAL A 1 283 ? 10.323 -22.741 0.211 1.00 95.19 283 VAL A C 1
ATOM 2208 O O . VAL A 1 283 ? 9.216 -22.953 -0.285 1.00 95.19 283 VAL A O 1
ATOM 2211 N N . ASN A 1 284 ? 10.665 -23.228 1.407 1.00 94.75 284 ASN A N 1
ATOM 2212 C CA . ASN A 1 284 ? 9.764 -24.093 2.172 1.00 94.75 284 ASN A CA 1
ATOM 2213 C C . ASN A 1 284 ? 8.531 -23.318 2.631 1.00 94.75 284 ASN A C 1
ATOM 2215 O O . ASN A 1 284 ? 7.406 -23.787 2.489 1.00 94.75 284 ASN A O 1
ATOM 2219 N N . GLU A 1 285 ? 8.729 -22.099 3.129 1.00 94.75 285 GLU A N 1
ATOM 2220 C CA . GLU A 1 285 ? 7.629 -21.273 3.615 1.00 94.75 285 GLU A CA 1
ATOM 2221 C C . GLU A 1 285 ? 6.752 -20.726 2.478 1.00 94.75 285 GLU A C 1
ATOM 2223 O O . GLU A 1 285 ? 5.534 -20.626 2.640 1.00 94.75 285 GLU A O 1
ATOM 2228 N N . ILE A 1 286 ? 7.331 -20.451 1.301 1.00 96.50 286 ILE A N 1
ATOM 2229 C CA . ILE A 1 286 ? 6.556 -20.148 0.088 1.00 96.50 286 ILE A CA 1
ATOM 2230 C C . ILE A 1 286 ? 5.676 -21.347 -0.285 1.00 96.50 286 ILE A C 1
ATOM 2232 O O . ILE A 1 286 ? 4.469 -21.188 -0.471 1.00 96.50 286 ILE A O 1
ATOM 2236 N N . ASN A 1 287 ? 6.253 -22.551 -0.348 1.00 95.69 287 ASN A N 1
ATOM 2237 C CA . ASN A 1 287 ? 5.512 -23.766 -0.684 1.00 95.69 287 ASN A CA 1
ATOM 2238 C C . ASN A 1 287 ? 4.424 -24.090 0.343 1.00 95.69 287 ASN A C 1
ATOM 2240 O O . ASN A 1 287 ? 3.315 -24.437 -0.053 1.00 95.69 287 ASN A O 1
ATOM 2244 N N . ASN A 1 288 ? 4.677 -23.872 1.636 1.00 94.69 288 ASN A N 1
ATOM 2245 C CA . ASN A 1 288 ? 3.655 -24.030 2.667 1.00 94.69 288 ASN A CA 1
ATOM 2246 C C . ASN A 1 288 ? 2.448 -23.105 2.426 1.00 94.69 288 ASN A C 1
ATOM 2248 O O . ASN A 1 288 ? 1.307 -23.526 2.607 1.00 94.69 288 ASN A O 1
ATOM 2252 N N . ARG A 1 289 ? 2.668 -21.846 2.007 1.00 96.44 289 ARG A N 1
ATOM 2253 C CA . ARG A 1 289 ? 1.567 -20.938 1.632 1.00 96.44 289 ARG A CA 1
ATOM 2254 C C . ARG A 1 289 ? 0.841 -21.428 0.382 1.00 96.44 289 ARG A C 1
ATOM 2256 O O . ARG A 1 289 ? -0.388 -21.458 0.377 1.00 96.44 289 ARG A O 1
ATOM 2263 N N . LEU A 1 290 ? 1.583 -21.852 -0.642 1.00 96.50 290 LEU A N 1
ATOM 2264 C CA . LEU A 1 290 ? 1.016 -22.387 -1.884 1.00 96.50 290 LEU A CA 1
ATOM 2265 C C . LEU A 1 290 ? 0.182 -23.655 -1.647 1.00 96.50 290 LEU A C 1
ATOM 2267 O O . LEU A 1 290 ? -0.863 -23.803 -2.275 1.00 96.50 290 LEU A O 1
ATOM 2271 N N . ASP A 1 291 ? 0.580 -24.523 -0.715 1.00 95.56 291 ASP A N 1
ATOM 2272 C CA . ASP A 1 291 ? -0.194 -25.697 -0.294 1.00 95.56 291 ASP A CA 1
ATOM 2273 C C . ASP A 1 291 ? -1.553 -25.307 0.290 1.00 95.56 291 ASP A C 1
ATOM 2275 O O . ASP A 1 291 ? -2.570 -25.920 -0.033 1.00 95.56 291 ASP A O 1
ATOM 2279 N N . MET A 1 292 ? -1.598 -24.259 1.121 1.00 94.94 292 MET A N 1
ATOM 2280 C CA . MET A 1 292 ? -2.862 -23.759 1.675 1.00 94.94 292 MET A CA 1
ATOM 2281 C C . MET A 1 292 ? -3.749 -23.162 0.585 1.00 94.94 292 MET A C 1
ATOM 2283 O O . MET A 1 292 ? -4.949 -23.433 0.548 1.00 94.94 292 MET A O 1
ATOM 2287 N N . VAL A 1 293 ? -3.168 -22.380 -0.329 1.00 96.31 293 VAL A N 1
ATOM 2288 C CA . VAL A 1 293 ? -3.908 -21.819 -1.467 1.00 96.31 293 VAL A CA 1
ATOM 2289 C C . VAL A 1 293 ? -4.456 -22.936 -2.358 1.00 96.31 293 VAL A C 1
ATOM 2291 O O . VAL A 1 293 ? -5.618 -22.861 -2.746 1.00 96.31 293 VAL A O 1
ATOM 2294 N N . GLN A 1 294 ? -3.679 -23.993 -2.617 1.00 95.56 294 GLN A N 1
ATOM 2295 C CA . GLN A 1 294 ? -4.120 -25.167 -3.377 1.00 95.56 294 GLN A CA 1
ATOM 2296 C C . GLN A 1 294 ? -5.276 -25.889 -2.679 1.00 95.56 294 GLN A C 1
ATOM 2298 O O . GLN A 1 294 ? -6.297 -26.131 -3.316 1.00 95.56 294 GLN A O 1
ATOM 2303 N N . ALA A 1 295 ? -5.179 -26.135 -1.369 1.00 94.31 295 ALA A N 1
ATOM 2304 C CA . ALA A 1 295 ? -6.255 -26.755 -0.594 1.00 94.31 295 ALA A CA 1
ATOM 2305 C C . ALA A 1 295 ? -7.575 -25.967 -0.695 1.00 94.31 295 ALA A C 1
ATOM 2307 O O . ALA A 1 295 ? -8.637 -26.535 -0.943 1.00 94.31 295 ALA A O 1
ATOM 2308 N N . PHE A 1 296 ? -7.513 -24.639 -0.555 1.00 94.50 296 PHE A N 1
ATOM 2309 C CA . PHE A 1 296 ? -8.689 -23.771 -0.684 1.00 94.50 296 PHE A CA 1
ATOM 2310 C C . PHE A 1 296 ? -9.160 -23.595 -2.132 1.00 94.50 296 PHE A C 1
ATOM 2312 O O . PHE A 1 296 ? -10.310 -23.210 -2.366 1.00 94.50 296 PHE A O 1
ATOM 2319 N N . ALA A 1 297 ? -8.287 -23.805 -3.114 1.00 93.00 297 ALA A N 1
ATOM 2320 C CA . ALA A 1 297 ? -8.644 -23.736 -4.520 1.00 93.00 297 ALA A CA 1
ATOM 2321 C C . ALA A 1 297 ? -9.434 -24.988 -4.942 1.00 93.00 297 ALA A C 1
ATOM 2323 O O . ALA A 1 297 ? -10.516 -24.861 -5.524 1.00 93.00 297 ALA A O 1
ATOM 2324 N N . GLU A 1 298 ? -8.927 -26.168 -4.584 1.00 92.62 298 GLU A N 1
ATOM 2325 C CA . GLU A 1 298 ? -9.476 -27.480 -4.946 1.00 92.62 298 GLU A CA 1
ATOM 2326 C C . GLU A 1 298 ? -10.829 -27.784 -4.302 1.00 92.62 298 GLU A C 1
ATOM 2328 O O . GLU A 1 298 ? -11.658 -28.429 -4.940 1.00 92.62 298 GLU A O 1
ATOM 2333 N N . ASP A 1 299 ? -11.070 -27.304 -3.077 1.00 93.75 299 ASP A N 1
ATOM 2334 C CA . ASP A 1 299 ? -12.309 -27.544 -2.333 1.00 93.75 299 ASP A CA 1
ATOM 2335 C C . ASP A 1 299 ? -13.172 -26.262 -2.219 1.00 93.75 299 ASP A C 1
ATOM 2337 O O . ASP A 1 299 ? -12.916 -25.379 -1.384 1.00 93.75 299 ASP A O 1
ATOM 2341 N N . PRO A 1 300 ? -14.228 -26.121 -3.050 1.00 92.44 300 PRO A N 1
ATOM 2342 C CA . PRO A 1 300 ? -15.145 -24.991 -2.978 1.00 92.44 300 PRO A CA 1
ATOM 2343 C C . PRO A 1 300 ? -15.976 -24.947 -1.691 1.00 92.44 300 PRO A C 1
ATOM 2345 O O . PRO A 1 300 ? -16.347 -23.845 -1.277 1.00 92.44 300 PRO A O 1
ATOM 2348 N N . GLU A 1 301 ? -16.290 -26.090 -1.072 1.00 92.75 301 GLU A N 1
ATOM 2349 C CA . GLU A 1 301 ? -17.092 -26.153 0.157 1.00 92.75 301 GLU A CA 1
ATOM 2350 C C . GLU A 1 301 ? -16.292 -25.591 1.330 1.00 92.75 301 GLU A C 1
ATOM 2352 O O . GLU A 1 301 ? -16.772 -24.695 2.031 1.00 92.75 301 GLU A O 1
ATOM 2357 N N . LEU A 1 302 ? -15.029 -26.013 1.455 1.00 92.88 302 LEU A N 1
ATOM 2358 C CA . LEU A 1 302 ? -14.059 -25.448 2.391 1.00 92.88 302 LEU A CA 1
ATOM 2359 C C . LEU A 1 302 ? -13.929 -23.932 2.193 1.00 92.88 302 LEU A C 1
ATOM 2361 O O . LEU A 1 302 ? -14.109 -23.153 3.134 1.00 92.88 302 LEU A O 1
ATOM 2365 N N . ARG A 1 303 ? -13.679 -23.483 0.955 1.00 93.06 303 ARG A N 1
ATOM 2366 C CA . ARG A 1 303 ? -13.493 -22.055 0.645 1.00 93.06 303 ARG A CA 1
ATOM 2367 C C . ARG A 1 303 ? -14.725 -21.219 0.983 1.00 93.06 303 ARG A C 1
ATOM 2369 O O . ARG A 1 303 ? -14.605 -20.165 1.613 1.00 93.06 303 ARG A O 1
ATOM 2376 N N . GLN A 1 304 ? -15.911 -21.645 0.553 1.00 92.75 304 GLN A N 1
ATOM 2377 C CA . GLN A 1 304 ? -17.145 -20.897 0.797 1.00 92.75 304 GLN A CA 1
ATOM 2378 C C . GLN A 1 304 ? -17.554 -20.940 2.272 1.00 92.75 304 GLN A C 1
ATOM 2380 O O . GLN A 1 304 ? -17.957 -19.904 2.809 1.00 92.75 304 GLN A O 1
ATOM 2385 N N . GLY A 1 305 ? -17.398 -22.087 2.940 1.00 93.12 305 GLY A N 1
ATOM 2386 C CA . GLY A 1 305 ? -17.648 -22.246 4.371 1.00 93.12 305 GLY A CA 1
ATOM 2387 C C . GLY A 1 305 ? -16.791 -21.297 5.208 1.00 93.12 305 GLY A C 1
ATOM 2388 O O . GLY A 1 305 ? -17.323 -20.558 6.041 1.00 93.12 305 GLY A O 1
ATOM 2389 N N . LEU A 1 306 ? -15.488 -21.218 4.915 1.00 93.25 306 LEU A N 1
ATOM 2390 C CA . LEU A 1 306 ? -14.571 -20.278 5.565 1.00 93.25 306 LEU A CA 1
ATOM 2391 C C . LEU A 1 306 ? -14.969 -18.820 5.307 1.00 93.25 306 LEU A C 1
ATOM 2393 O O . LEU A 1 306 ? -15.130 -18.053 6.257 1.00 93.25 306 LEU A O 1
ATOM 2397 N N . ARG A 1 307 ? -15.221 -18.433 4.047 1.00 93.38 307 ARG A N 1
ATOM 2398 C CA . ARG A 1 307 ? -15.643 -17.061 3.689 1.00 93.38 307 ARG A CA 1
ATOM 2399 C C . ARG A 1 307 ? -16.886 -16.609 4.446 1.00 93.38 307 ARG A C 1
ATOM 2401 O O . ARG A 1 307 ? -16.960 -15.458 4.874 1.00 93.38 307 ARG A O 1
ATOM 2408 N N . GLN A 1 308 ? -17.876 -17.487 4.602 1.00 92.75 308 GLN A N 1
ATOM 2409 C CA . GLN A 1 308 ? -19.109 -17.158 5.319 1.00 92.75 308 GLN A CA 1
ATOM 2410 C C . GLN A 1 308 ? -18.853 -16.838 6.797 1.00 92.75 308 GLN A C 1
ATOM 2412 O O . GLN A 1 308 ? -19.477 -15.915 7.328 1.00 92.75 308 GLN A O 1
ATOM 2417 N N . GLN A 1 309 ? -17.933 -17.559 7.446 1.00 93.50 309 GLN A N 1
ATOM 2418 C CA . GLN A 1 309 ? -17.572 -17.301 8.842 1.00 93.50 309 GLN A CA 1
ATOM 2419 C C . GLN A 1 309 ? -16.671 -16.068 8.980 1.00 93.50 309 GLN A C 1
ATOM 2421 O O . GLN A 1 309 ? -16.955 -15.205 9.809 1.00 93.50 309 GLN A O 1
ATOM 2426 N N . LEU A 1 310 ? -15.648 -15.925 8.129 1.00 93.31 310 LEU A N 1
ATOM 2427 C CA . LEU A 1 310 ? -14.691 -14.810 8.171 1.00 93.31 310 LEU A CA 1
ATOM 2428 C C . LEU A 1 310 ? -15.356 -13.438 8.007 1.00 93.31 310 LEU A C 1
ATOM 2430 O O . LEU A 1 310 ? -14.992 -12.497 8.707 1.00 93.31 310 LEU A O 1
ATOM 2434 N N . LYS A 1 311 ? -16.387 -13.323 7.155 1.00 91.88 311 LYS A N 1
ATOM 2435 C CA . LYS A 1 311 ? -17.151 -12.070 6.963 1.00 91.88 311 LYS A CA 1
ATOM 2436 C C . LYS A 1 311 ? -17.830 -11.553 8.233 1.00 91.88 311 LYS A C 1
ATOM 2438 O O . LYS A 1 311 ? -18.202 -10.385 8.295 1.00 91.88 311 LYS A O 1
ATOM 2443 N N . ARG A 1 312 ? -18.061 -12.425 9.219 1.00 90.62 312 ARG A N 1
ATOM 2444 C CA . ARG A 1 312 ? -18.728 -12.086 10.487 1.00 90.62 312 ARG A CA 1
ATOM 2445 C C . ARG A 1 312 ? -17.739 -11.741 11.600 1.00 90.62 312 ARG A C 1
ATOM 2447 O O . ARG A 1 312 ? -18.171 -11.377 12.691 1.00 90.62 312 ARG A O 1
ATOM 2454 N N . ILE A 1 313 ? -16.439 -11.861 11.341 1.00 92.06 313 ILE A N 1
ATOM 2455 C CA . ILE A 1 313 ? -15.383 -11.563 12.303 1.00 92.06 313 ILE A CA 1
ATOM 2456 C C . ILE A 1 313 ? -15.015 -10.078 12.194 1.00 92.06 313 ILE A C 1
ATOM 2458 O O . ILE A 1 313 ? -14.649 -9.579 11.128 1.00 92.06 313 ILE A O 1
ATOM 2462 N N . SER A 1 314 ? -15.127 -9.366 13.317 1.00 89.38 314 SER A N 1
ATOM 2463 C CA . SER A 1 314 ? -14.676 -7.975 13.440 1.00 89.38 314 SER A CA 1
ATOM 2464 C C . SER A 1 314 ? -13.152 -7.895 13.583 1.00 89.38 314 SER A C 1
ATOM 2466 O O . SER A 1 314 ? -12.493 -8.901 13.810 1.00 89.38 314 SER A O 1
ATOM 2468 N N . ASP A 1 315 ? -12.587 -6.694 13.493 1.00 88.19 315 ASP A N 1
ATOM 2469 C CA . ASP A 1 315 ? -11.147 -6.458 13.649 1.00 88.19 315 ASP A CA 1
ATOM 2470 C C . ASP A 1 315 ? -10.663 -6.780 15.081 1.00 88.19 315 ASP A C 1
ATOM 2472 O O . ASP A 1 315 ? -10.773 -5.945 15.985 1.00 88.19 315 ASP A O 1
ATOM 2476 N N . ILE A 1 316 ? -10.172 -8.005 15.304 1.00 89.69 316 ILE A N 1
ATOM 2477 C CA . ILE A 1 316 ? -9.790 -8.500 16.637 1.00 89.69 316 ILE A CA 1
ATOM 2478 C C . ILE A 1 316 ? -8.614 -7.694 17.199 1.00 89.69 316 ILE A C 1
ATOM 2480 O O . ILE A 1 316 ? -8.670 -7.312 18.369 1.00 89.69 316 ILE A O 1
ATOM 2484 N N . ASP A 1 317 ? -7.604 -7.364 16.385 1.00 82.44 317 ASP A N 1
ATOM 2485 C CA . ASP A 1 317 ? -6.449 -6.564 16.825 1.00 82.44 317 ASP A CA 1
ATOM 2486 C C . ASP A 1 317 ? -6.907 -5.211 17.364 1.00 82.44 317 ASP A C 1
ATOM 2488 O O . ASP A 1 317 ? -6.555 -4.803 18.471 1.00 82.44 317 ASP A O 1
ATOM 2492 N N . ARG A 1 318 ? -7.760 -4.521 16.598 1.00 80.81 318 ARG A N 1
ATOM 2493 C CA . ARG A 1 318 ? -8.246 -3.191 16.962 1.00 80.81 318 ARG A CA 1
ATOM 2494 C C . ARG A 1 318 ? -9.113 -3.226 18.217 1.00 80.81 318 ARG A C 1
ATOM 2496 O O . ARG A 1 318 ? -9.009 -2.336 19.061 1.00 80.81 318 ARG A O 1
ATOM 2503 N N . LEU A 1 319 ? -9.988 -4.221 18.346 1.00 85.50 319 LEU A N 1
ATOM 2504 C CA . LEU A 1 319 ? -10.828 -4.366 19.535 1.00 85.50 319 LEU A CA 1
ATOM 2505 C C . LEU A 1 319 ? -9.986 -4.705 20.771 1.00 85.50 319 LEU A C 1
ATOM 2507 O O . LEU A 1 319 ? -10.220 -4.138 21.837 1.00 85.50 319 LEU A O 1
ATOM 2511 N N . THR A 1 320 ? -8.971 -5.555 20.616 1.00 85.06 320 THR A N 1
ATOM 2512 C CA . THR A 1 320 ? -7.998 -5.874 21.673 1.00 85.06 320 THR A CA 1
ATOM 2513 C C . THR A 1 320 ? -7.214 -4.630 22.085 1.00 85.06 320 THR A C 1
ATOM 2515 O O . THR A 1 320 ? -7.034 -4.372 23.276 1.00 85.06 320 THR A O 1
ATOM 2518 N N . HIS A 1 321 ? -6.818 -3.797 21.120 1.00 77.56 321 HIS A N 1
ATOM 2519 C CA . HIS A 1 321 ? -6.176 -2.516 21.393 1.00 77.56 321 HIS A CA 1
ATOM 2520 C C . HIS A 1 321 ? -7.089 -1.568 22.184 1.00 77.56 321 HIS A C 1
ATOM 2522 O O . HIS A 1 321 ? -6.668 -0.993 23.190 1.00 77.56 321 HIS A O 1
ATOM 2528 N N . ALA A 1 322 ? -8.362 -1.461 21.789 1.00 78.06 322 ALA A N 1
ATOM 2529 C CA . ALA A 1 322 ? -9.342 -0.639 22.492 1.00 78.06 322 ALA A CA 1
ATOM 2530 C C . ALA A 1 322 ? -9.528 -1.086 23.953 1.00 78.06 322 ALA A C 1
ATOM 2532 O O . ALA A 1 322 ? -9.550 -0.235 24.841 1.00 78.06 322 ALA A O 1
ATOM 2533 N N . LEU A 1 323 ? -9.595 -2.401 24.219 1.00 79.94 323 LEU A N 1
ATOM 2534 C CA . LEU A 1 323 ? -9.690 -2.940 25.584 1.00 79.94 323 LEU A CA 1
ATOM 2535 C C . LEU A 1 323 ? -8.518 -2.506 26.474 1.00 79.94 323 LEU A C 1
ATOM 2537 O O . LEU A 1 323 ? -8.718 -2.162 27.638 1.00 79.94 323 LEU A O 1
ATOM 2541 N N . ARG A 1 324 ? -7.301 -2.480 25.925 1.00 74.75 324 ARG A N 1
ATOM 2542 C CA . ARG A 1 324 ? -6.079 -2.155 26.676 1.00 74.75 324 ARG A CA 1
ATOM 2543 C C . ARG A 1 324 ? -5.957 -0.687 27.060 1.00 74.75 324 ARG A C 1
ATOM 2545 O O . ARG A 1 324 ? -5.361 -0.386 28.089 1.00 74.75 324 ARG A O 1
ATOM 2552 N N . LYS A 1 325 ? -6.557 0.222 26.288 1.00 69.81 325 LYS A N 1
ATOM 2553 C CA . LYS A 1 325 ? -6.532 1.674 26.546 1.00 69.81 325 LYS A CA 1
ATOM 2554 C C . LYS A 1 325 ? -7.303 2.112 27.803 1.00 69.81 325 LYS A C 1
ATOM 2556 O O . LYS A 1 325 ? -7.435 3.308 28.035 1.00 69.81 325 LYS A O 1
ATOM 2561 N N . LYS A 1 326 ? -7.857 1.178 28.598 1.00 63.94 326 LYS A N 1
ATOM 2562 C CA . LYS A 1 326 ? -8.658 1.414 29.826 1.00 63.94 326 LYS A CA 1
ATOM 2563 C C . LYS A 1 326 ? -9.845 2.385 29.659 1.00 63.94 326 LYS A C 1
ATOM 2565 O O . LYS A 1 326 ? -10.481 2.757 30.636 1.00 63.94 326 LYS A O 1
ATOM 2570 N N . SER A 1 327 ? -10.170 2.759 28.422 1.00 57.84 327 SER A N 1
ATOM 2571 C CA . SER A 1 327 ? -11.286 3.628 28.033 1.00 57.84 327 SER A CA 1
ATOM 2572 C C . SER A 1 327 ? -12.362 2.851 27.260 1.00 57.84 327 SER A C 1
ATOM 2574 O O . SER A 1 327 ? -13.238 3.457 26.640 1.00 57.84 327 SER A O 1
ATOM 2576 N N . ALA A 1 328 ? -12.281 1.516 27.231 1.00 61.25 328 ALA A N 1
ATOM 2577 C CA . ALA A 1 328 ? -13.229 0.681 26.509 1.00 61.25 328 ALA A CA 1
ATOM 2578 C C . ALA A 1 328 ? -14.553 0.530 27.258 1.00 61.25 328 ALA A C 1
ATOM 2580 O O . ALA A 1 328 ? -14.602 0.280 28.459 1.00 61.25 328 ALA A O 1
ATOM 2581 N N . ASN A 1 329 ? -15.632 0.604 26.489 1.00 80.31 329 ASN A N 1
ATOM 2582 C CA . ASN A 1 329 ? -16.987 0.329 26.944 1.00 80.31 329 ASN A CA 1
ATOM 2583 C C . ASN A 1 329 ? -17.243 -1.197 26.882 1.00 80.31 329 ASN A C 1
ATOM 2585 O O . ASN A 1 329 ? -16.394 -1.967 26.434 1.00 80.31 329 ASN A O 1
ATOM 2589 N N . LEU A 1 330 ? -18.453 -1.655 27.217 1.00 87.50 330 LEU A N 1
ATOM 2590 C CA . LEU A 1 330 ? -18.836 -3.066 27.017 1.00 87.50 330 LEU A CA 1
ATOM 2591 C C . LEU A 1 330 ? -18.862 -3.501 25.541 1.00 87.50 330 LEU A C 1
ATOM 2593 O O . LEU A 1 330 ? -18.702 -4.680 25.236 1.00 87.50 330 LEU A O 1
ATOM 2597 N N . GLN A 1 331 ? -19.066 -2.567 24.609 1.00 87.94 331 GLN A N 1
ATOM 2598 C CA . GLN A 1 331 ? -19.244 -2.889 23.192 1.00 87.94 331 GLN A CA 1
ATOM 2599 C C . GLN A 1 331 ? -18.043 -3.644 22.576 1.00 87.94 331 GLN A C 1
ATOM 2601 O O . GLN A 1 331 ? -18.283 -4.666 21.931 1.00 87.94 331 GLN A O 1
ATOM 2606 N N . PRO A 1 332 ? -16.772 -3.213 22.749 1.00 88.38 332 PRO A N 1
ATOM 2607 C CA . PRO A 1 332 ? -15.618 -3.991 22.298 1.00 88.38 332 PRO A CA 1
ATOM 2608 C C . PRO A 1 332 ? -15.559 -5.425 22.835 1.00 88.38 332 PRO A C 1
ATOM 2610 O O . PRO A 1 332 ? -15.278 -6.335 22.060 1.00 88.38 332 PRO A O 1
ATOM 2613 N N . VAL A 1 333 ? -15.880 -5.637 24.118 1.00 90.62 333 VAL A N 1
ATOM 2614 C CA . VAL A 1 333 ? -15.901 -6.971 24.749 1.00 90.62 333 VAL A CA 1
ATOM 2615 C C . VAL A 1 333 ? -16.920 -7.875 24.053 1.00 90.62 333 VAL A C 1
ATOM 2617 O O . VAL A 1 333 ? -16.597 -8.990 23.646 1.00 90.62 333 VAL A O 1
ATOM 2620 N N . VAL A 1 334 ? -18.137 -7.367 23.840 1.00 91.06 334 VAL A N 1
ATOM 2621 C CA . VAL A 1 334 ? -19.209 -8.115 23.168 1.00 91.06 334 VAL A CA 1
ATOM 2622 C C . VAL A 1 334 ? -18.851 -8.416 21.713 1.00 91.06 334 VAL A C 1
ATOM 2624 O O . VAL A 1 334 ? -19.045 -9.541 21.259 1.00 91.06 334 VAL A O 1
ATOM 2627 N N . LYS A 1 335 ? -18.277 -7.454 20.978 1.00 90.19 335 LYS A N 1
ATOM 2628 C CA . LYS A 1 335 ? -17.834 -7.677 19.591 1.00 90.19 335 LYS A CA 1
ATOM 2629 C C . LYS A 1 335 ? -16.709 -8.711 19.493 1.00 90.19 335 LYS A C 1
ATOM 2631 O O . LYS A 1 335 ? -16.702 -9.504 18.548 1.00 90.19 335 LYS A O 1
ATOM 2636 N N . LEU A 1 336 ? -15.783 -8.732 20.455 1.00 91.69 336 LEU A N 1
ATOM 2637 C CA . LEU A 1 336 ? -14.748 -9.766 20.549 1.00 91.69 336 LEU A CA 1
ATOM 2638 C C . LEU A 1 336 ? -15.361 -11.138 20.802 1.00 91.69 336 LEU A C 1
ATOM 2640 O O . LEU A 1 336 ? -15.024 -12.079 20.091 1.00 91.69 336 LEU A O 1
ATOM 2644 N N . TYR A 1 337 ? -16.309 -11.249 21.733 1.00 92.88 337 TYR A N 1
ATOM 2645 C CA . TYR A 1 337 ? -17.036 -12.495 21.981 1.00 92.88 337 TYR A CA 1
ATOM 2646 C C . TYR A 1 337 ? -17.804 -12.977 20.739 1.00 92.88 337 TYR A C 1
ATOM 2648 O O . TYR A 1 337 ? -17.631 -14.119 20.310 1.00 92.88 337 TYR A O 1
ATOM 2656 N N . GLN A 1 338 ? -18.570 -12.096 20.087 1.00 91.44 338 GLN A N 1
ATOM 2657 C CA . GLN A 1 338 ? -19.290 -12.408 18.847 1.00 91.44 338 GLN A CA 1
ATOM 2658 C C . GLN A 1 338 ? -18.349 -12.872 17.726 1.00 91.44 338 GLN A C 1
ATOM 2660 O O . GLN A 1 338 ? -18.705 -13.776 16.974 1.00 91.44 338 GLN A O 1
ATOM 2665 N N . SER A 1 339 ? -17.147 -12.298 17.635 1.00 92.56 339 SER A N 1
ATOM 2666 C CA . SER A 1 339 ? -16.135 -12.685 16.644 1.00 92.56 339 SER A CA 1
ATOM 2667 C C . SER A 1 339 ? -15.476 -14.025 16.994 1.00 92.56 339 SER A C 1
ATOM 2669 O O . SER A 1 339 ? -15.421 -14.923 16.157 1.00 92.56 339 SER A O 1
ATOM 2671 N N . CYS A 1 340 ? -15.039 -14.202 18.244 1.00 92.19 340 CYS A N 1
ATOM 2672 C CA . CYS A 1 340 ? -14.356 -15.415 18.702 1.00 92.19 340 CYS A CA 1
ATOM 2673 C C . CYS A 1 340 ? -15.288 -16.635 18.745 1.00 92.19 340 CYS A C 1
ATOM 2675 O O . CYS A 1 340 ? -14.846 -17.744 18.463 1.00 92.19 340 CYS A O 1
ATOM 2677 N N . SER A 1 341 ? -16.591 -16.439 18.980 1.00 92.19 341 SER A N 1
ATOM 2678 C CA . SER A 1 341 ? -17.587 -17.524 18.943 1.00 92.19 341 SER A CA 1
ATOM 2679 C C . SER A 1 341 ? -17.722 -18.175 17.559 1.00 92.19 341 SER A C 1
ATOM 2681 O O . SER A 1 341 ? -18.269 -19.270 17.442 1.00 92.19 341 SER A O 1
ATOM 2683 N N . ARG A 1 342 ? -17.203 -17.538 16.495 1.00 93.00 342 ARG A N 1
ATOM 2684 C CA . ARG A 1 342 ? -17.155 -18.098 15.133 1.00 93.00 342 ARG A CA 1
ATOM 2685 C C . ARG A 1 342 ? -15.948 -19.001 14.888 1.00 93.00 342 ARG A C 1
ATOM 2687 O O . ARG A 1 342 ? -16.006 -19.847 14.000 1.00 93.00 342 ARG A O 1
ATOM 2694 N N . ILE A 1 343 ? -14.886 -18.873 15.680 1.00 93.38 343 ILE A N 1
ATOM 2695 C CA . ILE A 1 343 ? -13.637 -19.623 15.498 1.00 93.38 343 ILE A CA 1
ATOM 2696 C C . ILE A 1 343 ? -13.837 -21.144 15.661 1.00 93.38 343 ILE A C 1
ATOM 2698 O O . ILE A 1 343 ? -13.318 -21.880 14.822 1.00 93.38 343 ILE A O 1
ATOM 2702 N N . PRO A 1 344 ? -14.645 -21.656 16.616 1.00 92.88 344 PRO A N 1
ATOM 2703 C CA . PRO A 1 344 ? -14.977 -23.084 16.668 1.00 92.88 344 PRO A CA 1
ATOM 2704 C C . PRO A 1 344 ? -15.625 -23.620 15.383 1.00 92.88 344 PRO A C 1
ATOM 2706 O O . PRO A 1 344 ? -15.351 -24.746 14.977 1.00 92.88 344 PRO A O 1
ATOM 2709 N N . TYR A 1 345 ? -16.446 -22.813 14.703 1.00 93.25 345 TYR A N 1
ATOM 2710 C CA . TYR A 1 345 ? -17.047 -23.200 13.423 1.00 93.25 345 TYR A CA 1
ATOM 2711 C C . TYR A 1 345 ? -16.007 -23.219 12.302 1.00 93.25 345 TYR A C 1
ATOM 2713 O O . TYR A 1 345 ? -16.015 -24.139 11.492 1.00 93.25 345 TYR A O 1
ATOM 2721 N N . ILE A 1 346 ? -15.082 -22.251 12.278 1.00 93.56 346 ILE A N 1
ATOM 2722 C CA . ILE A 1 346 ? -13.936 -22.253 11.352 1.00 93.56 346 ILE A CA 1
ATOM 2723 C C . ILE A 1 346 ? -13.097 -23.516 11.553 1.00 93.56 346 ILE A C 1
ATOM 2725 O O . ILE A 1 346 ? -12.790 -24.200 10.581 1.00 93.56 346 ILE A O 1
ATOM 2729 N N . LYS A 1 347 ? -12.800 -23.868 12.809 1.00 94.06 347 LYS A N 1
ATOM 2730 C CA . LYS A 1 347 ? -12.129 -25.123 13.160 1.00 94.06 347 LYS A CA 1
ATOM 2731 C C . LYS A 1 347 ? -12.894 -26.331 12.603 1.00 94.06 347 LYS A C 1
ATOM 2733 O O . LYS A 1 347 ? -12.285 -27.175 11.959 1.00 94.06 347 LYS A O 1
ATOM 2738 N N . GLY A 1 348 ? -14.212 -26.395 12.803 1.00 92.69 348 GLY A N 1
ATOM 2739 C CA . GLY A 1 348 ? -15.048 -27.486 12.291 1.00 92.69 348 GLY A CA 1
ATOM 2740 C C . GLY A 1 348 ? -15.003 -27.624 10.766 1.00 92.69 348 GLY A C 1
ATOM 2741 O O . GLY A 1 348 ? -14.877 -28.735 10.265 1.00 92.69 348 GLY A O 1
ATOM 2742 N N . VAL A 1 349 ? -15.031 -26.507 10.030 1.00 92.88 349 VAL A N 1
ATOM 2743 C CA . VAL A 1 349 ? -14.902 -26.506 8.561 1.00 92.88 349 VAL A CA 1
ATOM 2744 C C . VAL A 1 349 ? -13.514 -27.000 8.132 1.00 92.88 349 VAL A C 1
ATOM 2746 O O . VAL A 1 349 ? -13.410 -27.833 7.239 1.00 92.88 349 VAL A O 1
ATOM 2749 N N . LEU A 1 350 ? -12.445 -26.546 8.795 1.00 91.69 350 LEU A N 1
ATOM 2750 C CA . LEU A 1 350 ? -11.077 -27.000 8.511 1.00 91.69 350 LEU A CA 1
ATOM 2751 C C . LEU A 1 350 ? -10.875 -28.496 8.814 1.00 91.69 350 LEU A C 1
ATOM 2753 O O . LEU A 1 350 ? -10.142 -29.166 8.095 1.00 91.69 350 LEU A O 1
ATOM 2757 N N . GLN A 1 351 ? -11.519 -29.031 9.855 1.00 91.06 351 GLN A N 1
ATOM 2758 C CA . GLN A 1 351 ? -11.431 -30.450 10.227 1.00 91.06 351 GLN A CA 1
ATOM 2759 C C . GLN A 1 351 ? -12.150 -31.387 9.250 1.00 91.06 351 GLN A C 1
ATOM 2761 O O . GLN A 1 351 ? -11.806 -32.562 9.176 1.00 91.06 351 GLN A O 1
ATOM 2766 N N . GLN A 1 352 ? -13.152 -30.892 8.522 1.00 90.19 352 GLN A N 1
ATOM 2767 C CA . GLN A 1 352 ? -13.887 -31.685 7.532 1.00 90.19 352 GLN A CA 1
ATOM 2768 C C . GLN A 1 352 ? -13.086 -31.919 6.244 1.00 90.19 352 GLN A C 1
ATOM 2770 O O . GLN A 1 352 ? -13.438 -32.796 5.455 1.00 90.19 352 GLN A O 1
ATOM 2775 N N . TYR A 1 353 ? -12.004 -31.165 6.034 1.00 89.69 353 TYR A N 1
ATOM 2776 C CA . TYR A 1 353 ? -11.171 -31.282 4.848 1.00 89.69 353 TYR A CA 1
ATOM 2777 C C . TYR A 1 353 ? -10.306 -32.552 4.874 1.00 89.69 353 TYR A C 1
ATOM 2779 O O . TYR A 1 353 ? -9.391 -32.687 5.685 1.00 89.69 353 TYR A O 1
ATOM 2787 N N . ASN A 1 354 ? -10.559 -33.455 3.923 1.00 87.25 354 ASN A N 1
ATOM 2788 C CA . ASN A 1 354 ? -9.860 -34.739 3.773 1.00 87.25 354 ASN A CA 1
ATOM 2789 C C . ASN A 1 354 ? -8.965 -34.801 2.517 1.00 87.25 354 ASN A C 1
ATOM 2791 O O . ASN A 1 354 ? -8.666 -35.887 2.021 1.00 87.25 354 ASN A O 1
ATOM 2795 N N . GLY A 1 355 ? -8.569 -33.650 1.963 1.00 87.50 355 GLY A N 1
ATOM 2796 C CA . GLY A 1 355 ? -7.736 -33.589 0.758 1.00 87.50 355 GLY A CA 1
ATOM 2797 C C . GLY A 1 355 ? -6.247 -33.868 1.004 1.00 87.50 355 GLY A C 1
ATOM 2798 O O . GLY A 1 355 ? -5.808 -34.124 2.131 1.00 87.50 355 GLY A O 1
ATOM 2799 N N . GLN A 1 356 ? -5.447 -33.773 -0.065 1.00 89.38 356 GLN A N 1
ATOM 2800 C CA . GLN A 1 356 ? -4.003 -34.069 -0.065 1.00 89.38 356 GLN A CA 1
ATOM 2801 C C . GLN A 1 356 ? -3.213 -33.235 0.959 1.00 89.38 356 GLN A C 1
ATOM 2803 O O . GLN A 1 356 ? -2.269 -33.727 1.572 1.00 89.38 356 GLN A O 1
ATOM 2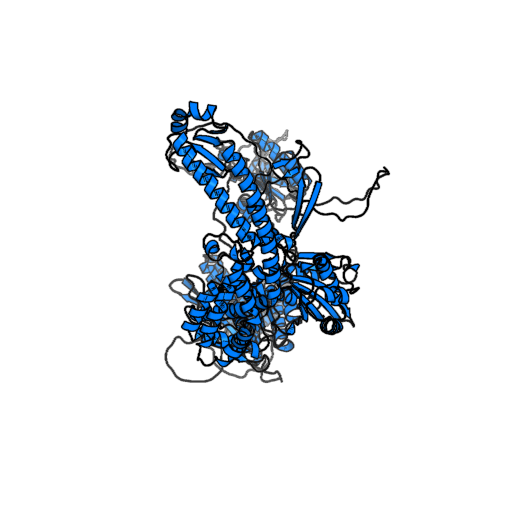808 N N . PHE A 1 357 ? -3.621 -31.985 1.177 1.00 90.00 357 PHE A N 1
ATOM 2809 C CA . PHE A 1 357 ? -2.939 -31.034 2.065 1.00 90.00 357 PHE A CA 1
ATOM 2810 C C . PHE A 1 357 ? -3.491 -31.021 3.499 1.00 90.00 357 PHE A C 1
ATOM 2812 O O . PHE A 1 357 ? -3.193 -30.105 4.266 1.00 90.00 357 PHE A O 1
ATOM 2819 N N . SER A 1 358 ? -4.311 -32.008 3.875 1.00 86.50 358 SER A N 1
ATOM 2820 C CA . SER A 1 358 ? -4.930 -32.096 5.207 1.00 86.50 358 SER A CA 1
ATOM 2821 C C . SER A 1 358 ? -3.896 -32.022 6.335 1.00 86.50 358 SER A C 1
ATOM 2823 O O . SER A 1 358 ? -4.055 -31.219 7.249 1.00 86.50 358 SER A O 1
ATOM 2825 N N . THR A 1 359 ? -2.782 -32.753 6.239 1.00 88.12 359 THR A N 1
ATOM 2826 C CA . THR A 1 359 ? -1.684 -32.705 7.225 1.00 88.12 359 THR A CA 1
ATOM 2827 C C . THR A 1 359 ? -1.076 -31.307 7.373 1.00 88.12 359 THR A C 1
ATOM 2829 O O . THR A 1 359 ? -0.797 -30.863 8.490 1.00 88.12 359 THR A O 1
ATOM 2832 N N . SER A 1 360 ? -0.898 -30.583 6.266 1.00 88.12 360 SER A N 1
ATOM 2833 C CA . SER A 1 360 ? -0.359 -29.218 6.272 1.00 88.12 360 SER A CA 1
ATOM 2834 C C . SER A 1 360 ? -1.339 -28.230 6.920 1.00 88.12 360 SER A C 1
ATOM 2836 O O . SER A 1 360 ? -0.933 -27.427 7.760 1.00 88.12 360 SER A O 1
ATOM 2838 N N . VAL A 1 361 ? -2.642 -28.342 6.619 1.00 88.19 361 VAL A N 1
ATOM 2839 C CA . VAL A 1 361 ? -3.710 -27.547 7.265 1.00 88.19 361 VAL A CA 1
ATOM 2840 C C . VAL A 1 361 ? -3.775 -27.841 8.768 1.00 88.19 361 VAL A C 1
ATOM 2842 O O . VAL A 1 361 ? -3.893 -26.921 9.584 1.00 88.19 361 VAL A O 1
ATOM 2845 N N . MET A 1 362 ? -3.647 -29.118 9.144 1.00 85.75 362 MET A N 1
ATOM 2846 C CA . MET A 1 362 ? -3.649 -29.563 10.538 1.00 85.75 362 MET A CA 1
ATOM 2847 C C . MET A 1 362 ? -2.486 -28.953 11.324 1.00 85.75 362 MET A C 1
ATOM 2849 O O . MET A 1 362 ? -2.686 -28.393 12.402 1.00 85.75 362 MET A O 1
ATOM 2853 N N . THR A 1 363 ? -1.283 -29.017 10.755 1.00 87.56 363 THR A N 1
ATOM 2854 C CA . THR A 1 363 ? -0.048 -28.570 11.409 1.00 87.56 363 THR A CA 1
ATOM 2855 C C . THR A 1 363 ? 0.010 -27.048 11.533 1.00 87.56 363 THR A C 1
ATOM 2857 O O . THR A 1 363 ? 0.449 -26.548 12.566 1.00 87.56 363 THR A O 1
ATOM 2860 N N . ARG A 1 364 ? -0.445 -26.311 10.509 1.00 89.06 364 ARG A N 1
ATOM 2861 C CA . ARG A 1 364 ? -0.333 -24.845 10.446 1.00 89.06 364 ARG A CA 1
ATOM 2862 C C . ARG A 1 364 ? -1.425 -24.115 11.229 1.00 89.06 364 ARG A C 1
ATOM 2864 O O . ARG A 1 364 ? -1.133 -23.110 11.870 1.00 89.06 364 ARG A O 1
ATOM 2871 N N . PHE A 1 365 ? -2.666 -24.610 11.193 1.00 91.81 365 PHE A N 1
ATOM 2872 C CA . PHE A 1 365 ? -3.811 -23.910 11.788 1.00 91.81 365 PHE A CA 1
ATOM 2873 C C . PHE A 1 365 ? -4.477 -24.673 12.930 1.00 91.81 365 PHE A C 1
ATOM 2875 O O . PHE A 1 365 ? -4.709 -24.093 13.991 1.00 91.81 365 PHE A O 1
ATOM 2882 N N . LEU A 1 366 ? -4.819 -25.950 12.735 1.00 88.88 366 LEU A N 1
ATOM 2883 C CA . LEU A 1 366 ? -5.685 -26.659 13.685 1.00 88.88 366 LEU A CA 1
ATOM 2884 C C . LEU A 1 366 ? -5.004 -26.938 15.025 1.00 88.88 366 LEU A C 1
ATOM 2886 O O . LEU A 1 366 ? -5.641 -26.724 16.051 1.00 88.88 366 LEU A O 1
ATOM 2890 N N . SER A 1 367 ? -3.727 -27.326 15.024 1.00 88.38 367 SER A N 1
ATOM 2891 C CA . SER A 1 367 ? -2.927 -27.542 16.241 1.00 88.38 367 SER A CA 1
ATOM 2892 C C . SER A 1 367 ? -2.944 -26.314 17.165 1.00 88.38 367 SER A C 1
ATOM 2894 O O . SER A 1 367 ? -3.302 -26.406 18.339 1.00 88.38 367 SER A O 1
ATOM 2896 N N . SER A 1 368 ? -2.650 -25.141 16.603 1.00 89.31 368 SER A N 1
ATOM 2897 C CA . SER A 1 368 ? -2.650 -23.864 17.315 1.00 89.31 368 SER A CA 1
ATOM 2898 C C . SER A 1 368 ? -4.060 -23.463 17.755 1.00 89.31 368 SER A C 1
ATOM 2900 O O . SER A 1 368 ? -4.265 -23.076 18.904 1.00 89.31 368 SER A O 1
ATOM 2902 N N . LEU A 1 369 ? -5.069 -23.579 16.881 1.00 91.12 369 LEU A N 1
ATOM 2903 C CA . LEU A 1 369 ? -6.458 -23.260 17.241 1.00 91.12 369 LEU A CA 1
ATOM 2904 C C . LEU A 1 369 ? -6.971 -24.136 18.390 1.00 91.12 369 LEU A C 1
ATOM 2906 O O . LEU A 1 369 ? -7.700 -23.645 19.251 1.00 91.12 369 LEU A O 1
ATOM 2910 N N . GLU A 1 370 ? -6.592 -25.412 18.423 1.00 89.88 370 GLU A N 1
ATOM 2911 C CA . GLU A 1 370 ? -6.963 -26.347 19.484 1.00 89.88 370 GLU A CA 1
ATOM 2912 C C . GLU A 1 370 ? -6.410 -25.954 20.845 1.00 89.88 370 GLU A C 1
ATOM 2914 O O . GLU A 1 370 ? -7.144 -26.006 21.832 1.00 89.88 370 GLU A O 1
ATOM 2919 N N . GLU A 1 371 ? -5.163 -25.493 20.892 1.00 90.56 371 GLU A N 1
ATOM 2920 C CA . GLU A 1 371 ? -4.533 -25.030 22.125 1.00 90.56 371 GLU A CA 1
ATOM 2921 C C . GLU A 1 371 ? -5.279 -23.824 22.732 1.00 90.56 371 GLU A C 1
ATOM 2923 O O . GLU A 1 371 ? -5.574 -23.780 23.935 1.00 90.56 371 GLU A O 1
ATOM 2928 N N . TRP A 1 372 ? -5.637 -22.850 21.890 1.00 90.62 372 TRP A N 1
ATOM 2929 C CA . TRP A 1 372 ? -6.254 -21.591 22.322 1.00 90.62 372 TRP A CA 1
ATOM 2930 C C . TRP A 1 372 ? -7.761 -21.697 22.601 1.00 90.62 372 TRP A C 1
ATOM 2932 O O . TRP A 1 372 ? -8.281 -20.946 23.431 1.00 90.62 372 TRP A O 1
ATOM 2942 N N . LEU A 1 373 ? -8.464 -22.648 21.974 1.00 91.25 373 LEU A N 1
ATOM 2943 C CA . LEU A 1 373 ? -9.901 -22.897 22.175 1.00 91.25 373 LEU A CA 1
ATOM 2944 C C . LEU A 1 373 ? -10.235 -23.728 23.427 1.00 91.25 373 LEU A C 1
ATOM 2946 O O . LEU A 1 373 ? -11.402 -24.042 23.659 1.00 91.25 373 LEU A O 1
ATOM 2950 N N . THR A 1 374 ? -9.246 -24.082 24.246 1.00 89.88 374 THR A N 1
ATOM 2951 C CA . THR A 1 374 ? -9.460 -24.847 25.483 1.00 89.88 374 THR A CA 1
ATOM 2952 C C . THR A 1 374 ? -10.368 -24.124 26.489 1.00 89.88 374 THR A C 1
ATOM 2954 O O . THR A 1 374 ? -10.378 -22.891 26.584 1.00 89.88 374 THR A O 1
ATOM 2957 N N . GLU A 1 375 ? -11.093 -24.893 27.316 1.00 83.56 375 GLU A N 1
ATOM 2958 C CA . GLU A 1 375 ? -11.976 -24.344 28.363 1.00 83.56 375 GLU A CA 1
ATOM 2959 C C . GLU A 1 375 ? -11.235 -23.413 29.333 1.00 83.56 375 GLU A C 1
ATOM 2961 O O . GLU A 1 375 ? -11.783 -22.414 29.794 1.00 83.56 375 GLU A O 1
ATOM 2966 N N . ASN A 1 376 ? -9.958 -23.701 29.601 1.00 82.50 376 ASN A N 1
ATOM 2967 C CA . ASN A 1 376 ? -9.125 -22.913 30.507 1.00 82.50 376 ASN A CA 1
ATOM 2968 C C . ASN A 1 376 ? -8.674 -21.561 29.937 1.00 82.50 376 ASN A C 1
ATOM 2970 O O . ASN A 1 376 ? -8.304 -20.690 30.725 1.00 82.50 376 ASN A O 1
ATOM 2974 N N . ARG A 1 377 ? -8.697 -21.379 28.611 1.00 87.44 377 ARG A N 1
ATOM 2975 C CA . ARG A 1 377 ? -8.304 -20.132 27.941 1.00 87.44 377 ARG A CA 1
ATOM 2976 C C . ARG A 1 377 ? -9.545 -19.392 27.445 1.00 87.44 377 ARG A C 1
ATOM 2978 O O . ARG A 1 377 ? -10.159 -18.656 28.218 1.00 87.44 377 ARG A O 1
ATOM 2985 N N . TYR A 1 378 ? -9.950 -19.610 26.192 1.00 91.38 378 TYR A N 1
ATOM 2986 C CA . TYR A 1 378 ? -11.114 -18.939 25.608 1.00 91.38 378 TYR A CA 1
ATOM 2987 C C . TYR A 1 378 ? -12.423 -19.255 26.351 1.00 91.38 378 TYR A C 1
ATOM 2989 O O . TYR A 1 378 ? -13.240 -18.354 26.538 1.00 91.38 378 TYR A O 1
ATOM 2997 N N . GLY A 1 379 ? -12.606 -20.489 26.841 1.00 90.56 379 GLY A N 1
ATOM 2998 C CA . GLY A 1 379 ? -13.835 -20.881 27.545 1.00 90.56 379 GLY A CA 1
ATOM 2999 C C . GLY A 1 379 ? -14.140 -20.025 28.780 1.00 90.56 379 GLY A C 1
ATOM 3000 O O . GLY A 1 379 ? -15.284 -19.632 28.991 1.00 90.56 379 GLY A O 1
ATOM 3001 N N . ARG A 1 380 ? -13.120 -19.630 29.556 1.00 92.31 380 ARG A N 1
ATOM 3002 C CA . ARG A 1 380 ? -13.294 -18.715 30.702 1.00 92.31 380 ARG A CA 1
ATOM 3003 C C . ARG A 1 380 ? -13.779 -17.332 30.283 1.00 92.31 380 ARG A C 1
ATOM 3005 O O . ARG A 1 380 ? -14.622 -16.756 30.965 1.00 92.31 380 ARG A O 1
ATOM 3012 N N . PHE A 1 381 ? -13.263 -16.809 29.173 1.00 93.06 381 PHE A N 1
ATOM 3013 C CA . PHE A 1 381 ? -13.717 -15.533 28.626 1.00 93.06 381 PHE A CA 1
ATOM 3014 C C . PHE A 1 381 ? -15.160 -15.621 28.107 1.00 93.06 381 PHE A C 1
ATOM 3016 O O . PHE A 1 381 ? -15.961 -14.734 28.392 1.00 93.06 381 PHE A O 1
ATOM 3023 N N . ALA A 1 382 ? -15.510 -16.700 27.399 1.00 92.81 382 ALA A N 1
ATOM 3024 C CA . ALA A 1 382 ? -16.878 -16.937 26.940 1.00 92.81 382 ALA A CA 1
ATOM 3025 C C . ALA A 1 382 ? -17.865 -16.996 28.119 1.00 92.81 382 ALA A C 1
ATOM 3027 O O 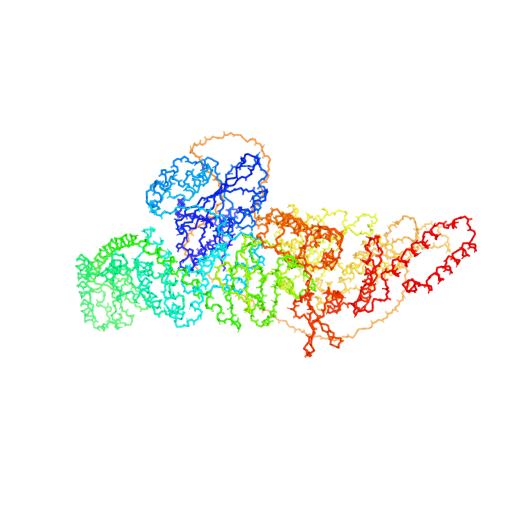. ALA A 1 382 ? -18.829 -16.232 28.146 1.00 92.81 382 ALA A O 1
ATOM 3028 N N . ASN A 1 383 ? -17.550 -17.789 29.148 1.00 92.19 383 ASN A N 1
ATOM 3029 C CA . ASN A 1 383 ? -18.364 -17.903 30.360 1.00 92.19 383 ASN A CA 1
ATOM 3030 C C . ASN A 1 383 ? -18.512 -16.563 31.098 1.00 92.19 383 ASN A C 1
ATOM 3032 O O . ASN A 1 383 ? -19.596 -16.245 31.588 1.00 92.19 383 ASN A O 1
ATOM 3036 N N . LEU A 1 384 ? -17.447 -15.755 31.174 1.00 92.06 384 LEU A N 1
ATOM 3037 C CA . LEU A 1 384 ? -17.507 -14.415 31.765 1.00 92.06 384 LEU A CA 1
ATOM 3038 C C . LEU A 1 384 ? -18.524 -13.530 31.033 1.00 92.06 384 LEU A C 1
ATOM 3040 O O . LEU A 1 384 ? -19.334 -12.870 31.674 1.00 92.06 384 LEU A O 1
ATOM 3044 N N . VAL A 1 385 ? -18.491 -13.513 29.700 1.00 91.12 385 VAL A N 1
ATOM 3045 C CA . VAL A 1 385 ? -19.386 -12.673 28.894 1.00 91.12 385 VAL A CA 1
ATOM 3046 C C . VAL A 1 385 ? -20.833 -13.154 28.976 1.00 91.12 385 VAL A C 1
ATOM 3048 O O . VAL A 1 385 ? -21.722 -12.334 29.188 1.00 91.12 385 VAL A O 1
ATOM 3051 N N . GLU A 1 386 ? -21.068 -14.459 28.860 1.00 90.81 386 GLU A N 1
ATOM 3052 C CA . GLU A 1 386 ? -22.413 -15.052 28.895 1.00 90.81 386 GLU A CA 1
ATOM 3053 C C . GLU A 1 386 ? -23.113 -14.874 30.247 1.00 90.81 386 GLU A C 1
ATOM 3055 O O . GLU A 1 386 ? -24.333 -14.739 30.300 1.00 90.81 386 GLU A O 1
ATOM 3060 N N . THR A 1 387 ? -22.350 -14.843 31.342 1.00 90.56 387 THR A N 1
ATOM 3061 C CA . THR A 1 387 ? -22.897 -14.635 32.692 1.00 90.56 387 THR A CA 1
ATOM 3062 C C . THR A 1 387 ? -23.030 -13.158 33.056 1.00 90.56 387 THR A C 1
ATOM 3064 O O . THR A 1 387 ? -24.008 -12.767 33.695 1.00 90.56 387 THR A O 1
ATOM 3067 N N . ALA A 1 388 ? -22.062 -12.324 32.664 1.00 89.62 388 ALA A N 1
ATOM 3068 C CA . ALA A 1 388 ? -22.023 -10.921 33.062 1.00 89.62 388 ALA A CA 1
ATOM 3069 C C . ALA A 1 388 ? -22.865 -10.004 32.172 1.00 89.62 388 ALA A C 1
ATOM 3071 O O . ALA A 1 388 ? -23.371 -8.994 32.657 1.00 89.62 388 ALA A O 1
ATOM 3072 N N . ILE A 1 389 ? -23.011 -10.301 30.880 1.00 89.44 389 ILE A N 1
ATOM 3073 C CA . ILE A 1 389 ? -23.629 -9.390 29.909 1.00 89.44 389 ILE A CA 1
ATOM 3074 C C . ILE A 1 389 ? -25.027 -9.882 29.530 1.00 89.44 389 ILE A C 1
ATOM 3076 O O . ILE A 1 389 ? -25.232 -11.056 29.241 1.00 89.44 389 ILE A O 1
ATOM 3080 N N . ASP A 1 390 ? -25.994 -8.965 29.487 1.00 87.19 390 ASP A N 1
ATOM 3081 C CA . ASP A 1 390 ? -27.338 -9.269 28.990 1.00 87.19 390 ASP A CA 1
ATOM 3082 C C . ASP A 1 390 ? -27.340 -9.302 27.454 1.00 87.19 390 ASP A C 1
ATOM 3084 O O . ASP A 1 390 ? -27.480 -8.275 26.786 1.00 87.19 390 ASP A O 1
ATOM 3088 N N . LEU A 1 391 ? -27.164 -10.499 26.890 1.00 84.00 391 LEU A N 1
ATOM 3089 C CA . LEU A 1 391 ? -27.119 -10.709 25.442 1.00 84.00 391 LEU A CA 1
ATOM 3090 C C . LEU A 1 391 ? -28.453 -10.393 24.742 1.00 84.00 391 LEU A C 1
ATOM 3092 O O . LEU A 1 391 ? -28.434 -10.060 23.561 1.00 84.00 391 LEU A O 1
ATOM 3096 N N . GLY A 1 392 ? -29.594 -10.430 25.442 1.00 81.88 392 GLY A N 1
ATOM 3097 C CA . GLY A 1 392 ? -30.902 -10.138 24.844 1.00 81.88 392 GLY A CA 1
ATOM 3098 C C . GLY A 1 392 ? -31.100 -8.656 24.512 1.00 81.88 392 GLY A C 1
ATOM 3099 O O . GLY A 1 392 ? -31.788 -8.315 23.553 1.00 81.88 392 GLY A O 1
ATOM 3100 N N . GLN A 1 393 ? -30.466 -7.756 25.272 1.00 81.69 393 GLN A N 1
ATOM 3101 C CA . GLN A 1 393 ? -30.516 -6.309 25.013 1.00 81.69 393 GLN A CA 1
ATOM 3102 C C . GLN A 1 393 ? -29.510 -5.851 23.948 1.00 81.69 393 GLN A C 1
ATOM 3104 O O . GLN A 1 393 ? -29.684 -4.783 23.354 1.00 81.69 393 GLN A O 1
ATOM 3109 N N . VAL A 1 394 ? -28.492 -6.668 23.654 1.00 81.88 394 VAL A N 1
ATOM 3110 C CA . VAL A 1 394 ? -27.488 -6.367 22.621 1.00 81.88 394 VAL A CA 1
ATOM 3111 C C . VAL A 1 394 ? -28.133 -6.251 21.238 1.00 81.88 394 VAL A C 1
ATOM 3113 O O . VAL A 1 394 ? -27.734 -5.381 20.462 1.00 81.88 394 VAL A O 1
ATOM 3116 N N . ASP A 1 395 ? -29.166 -7.048 20.952 1.00 78.44 395 ASP A N 1
ATOM 3117 C CA . ASP A 1 395 ? -29.919 -6.992 19.690 1.00 78.44 395 ASP A CA 1
ATOM 3118 C C . ASP A 1 395 ? -30.652 -5.650 19.499 1.00 78.44 395 ASP A C 1
ATOM 3120 O O . ASP A 1 395 ? -30.836 -5.191 18.371 1.00 78.44 395 ASP A O 1
ATOM 3124 N N . ASN A 1 396 ? -30.984 -4.962 20.598 1.00 79.88 396 ASN A N 1
ATOM 3125 C CA . ASN A 1 396 ? -31.556 -3.612 20.590 1.00 79.88 396 ASN A CA 1
ATOM 3126 C C . ASN A 1 396 ? -30.485 -2.506 20.484 1.00 79.88 396 ASN A C 1
ATOM 3128 O O . ASN A 1 396 ? -30.815 -1.319 20.489 1.00 79.88 396 ASN A O 1
ATOM 3132 N N . GLY A 1 397 ? -29.199 -2.870 20.401 1.00 80.06 397 GLY A N 1
ATOM 3133 C CA . GLY A 1 397 ? -28.067 -1.941 20.391 1.00 80.06 397 GLY A CA 1
ATOM 3134 C C . GLY A 1 397 ? -27.673 -1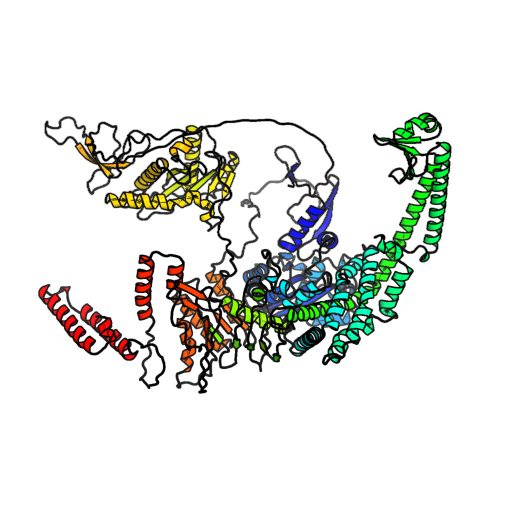.414 21.774 1.00 80.06 397 GLY A C 1
ATOM 3135 O O . GLY A 1 397 ? -26.858 -0.493 21.861 1.00 80.06 397 GLY A O 1
ATOM 3136 N N . GLU A 1 398 ? -28.221 -1.982 22.852 1.00 83.62 398 GLU A N 1
ATOM 3137 C CA . GLU A 1 398 ? -27.907 -1.588 24.223 1.00 83.62 398 GLU A CA 1
ATOM 3138 C C . GLU A 1 398 ? -26.965 -2.595 24.896 1.00 83.62 398 GLU A C 1
ATOM 3140 O O . GLU A 1 398 ? -27.275 -3.772 25.045 1.00 83.62 398 GLU A O 1
ATOM 3145 N N . TYR A 1 399 ? -25.806 -2.121 25.357 1.00 86.62 399 TYR A N 1
ATOM 3146 C CA . TYR A 1 399 ? -24.803 -2.954 26.026 1.00 86.62 399 TYR A CA 1
ATOM 3147 C C . TYR A 1 399 ? -24.873 -2.742 27.542 1.00 86.62 399 TYR A C 1
ATOM 3149 O O . TYR A 1 399 ? -24.432 -1.702 28.041 1.00 86.62 399 TYR A O 1
ATOM 3157 N N . ARG A 1 400 ? -25.434 -3.709 28.279 1.00 86.88 400 ARG A N 1
ATOM 3158 C CA . ARG A 1 400 ? -25.614 -3.631 29.739 1.00 86.88 400 ARG A CA 1
ATOM 3159 C C . ARG A 1 400 ? -25.195 -4.924 30.439 1.00 86.88 400 ARG A C 1
ATOM 3161 O O . ARG A 1 400 ? -25.192 -5.997 29.843 1.00 86.88 400 ARG A O 1
ATOM 3168 N N . ILE A 1 401 ? -24.838 -4.790 31.714 1.00 89.62 401 ILE A N 1
ATOM 3169 C CA . ILE A 1 401 ? -24.580 -5.925 32.606 1.00 89.62 401 ILE A CA 1
ATOM 3170 C C . ILE A 1 401 ? -25.917 -6.558 32.996 1.00 89.62 401 ILE A C 1
ATOM 3172 O O . ILE A 1 401 ? -26.881 -5.840 33.273 1.00 89.62 401 ILE A O 1
ATOM 3176 N N . SER A 1 402 ? -25.961 -7.888 33.028 1.00 87.88 402 SER A N 1
ATOM 3177 C CA . SER A 1 402 ? -27.115 -8.638 33.515 1.00 87.88 402 SER A CA 1
ATOM 3178 C C . SER A 1 402 ? -27.371 -8.301 34.989 1.00 87.88 402 SER A C 1
ATOM 3180 O O . SER A 1 402 ? -26.450 -8.426 35.801 1.00 87.88 402 SER A O 1
ATOM 3182 N N . PRO A 1 403 ? -28.600 -7.915 35.388 1.00 85.50 403 PRO A N 1
ATOM 3183 C CA . PRO A 1 403 ? -28.920 -7.671 36.795 1.00 85.50 403 PRO A CA 1
ATOM 3184 C C . PRO A 1 403 ? -28.638 -8.883 37.693 1.00 85.50 403 PRO A C 1
ATOM 3186 O O . PRO A 1 403 ? -28.321 -8.710 38.860 1.00 85.50 403 PRO A O 1
ATOM 3189 N N . LEU A 1 404 ? -28.687 -10.101 37.138 1.00 85.00 404 LEU A N 1
ATOM 3190 C CA . LEU A 1 404 ? -28.430 -11.353 37.859 1.00 85.00 404 LEU A CA 1
ATOM 3191 C C . LEU A 1 404 ? -26.950 -11.569 38.206 1.00 85.00 404 LEU A C 1
ATOM 3193 O O . LEU A 1 404 ? -26.634 -12.423 39.028 1.00 85.00 404 LEU A O 1
ATOM 3197 N N . TYR A 1 405 ? -26.042 -10.814 37.587 1.00 87.56 405 TYR A N 1
ATOM 3198 C CA . TYR A 1 405 ? -24.607 -10.954 37.816 1.00 87.56 405 TYR A CA 1
ATOM 3199 C C . TYR A 1 405 ? -24.171 -10.428 39.193 1.00 87.56 405 TYR A C 1
ATOM 3201 O O . TYR A 1 405 ? -23.193 -10.905 39.763 1.00 87.56 405 TYR A O 1
ATOM 3209 N N . SER A 1 406 ? -24.886 -9.441 39.742 1.00 89.00 406 SER A N 1
ATOM 3210 C CA . SER A 1 406 ? -24.567 -8.825 41.032 1.00 89.00 406 SER A CA 1
ATOM 3211 C C . SER A 1 406 ? -25.829 -8.642 41.865 1.00 89.00 406 SER A C 1
ATOM 3213 O O . SER A 1 406 ? -26.808 -8.066 41.394 1.00 89.00 406 SER A O 1
ATOM 3215 N N . SER A 1 407 ? -25.775 -9.068 43.129 1.00 87.50 407 SER A N 1
ATOM 3216 C CA . SER A 1 407 ? -26.857 -8.869 44.101 1.00 87.50 407 SER A CA 1
ATOM 3217 C C . SER A 1 407 ? -27.276 -7.405 44.211 1.00 87.50 407 SER A C 1
ATOM 3219 O O . SER A 1 407 ? -28.463 -7.105 44.260 1.00 87.50 407 SER A O 1
ATOM 3221 N N . ASP A 1 408 ? -26.310 -6.489 44.192 1.00 88.06 408 ASP A N 1
ATOM 3222 C CA . ASP A 1 408 ? -26.554 -5.062 44.405 1.00 88.06 408 ASP A CA 1
ATOM 3223 C C . ASP A 1 408 ? -27.276 -4.437 43.203 1.00 88.06 408 ASP A C 1
ATOM 3225 O O . ASP A 1 408 ? -28.169 -3.604 43.364 1.00 88.06 408 ASP A O 1
ATOM 3229 N N . LEU A 1 409 ? -26.929 -4.868 41.982 1.00 89.62 409 LEU A N 1
ATOM 3230 C CA . LEU A 1 409 ? -27.632 -4.456 40.762 1.00 89.62 409 LEU A CA 1
ATOM 3231 C C . LEU A 1 409 ? -29.053 -5.013 40.710 1.00 89.62 409 LEU A C 1
ATOM 3233 O O . LEU A 1 409 ? -29.947 -4.303 40.248 1.00 89.62 409 LEU A O 1
ATOM 3237 N N . ALA A 1 410 ? -29.257 -6.255 41.158 1.00 90.19 410 ALA A N 1
ATOM 3238 C CA . ALA A 1 410 ? -30.580 -6.863 41.227 1.00 90.19 410 ALA A CA 1
ATOM 3239 C C . ALA A 1 410 ? -31.497 -6.068 42.169 1.00 90.19 410 ALA A C 1
ATOM 3241 O O . ALA A 1 410 ? -32.563 -5.632 41.745 1.00 90.19 410 ALA A O 1
ATOM 3242 N N . VAL A 1 411 ? -31.029 -5.766 43.386 1.00 92.44 411 VAL A N 1
ATOM 3243 C CA . VAL A 1 411 ? -31.790 -4.978 44.373 1.00 92.44 411 VAL A CA 1
ATOM 3244 C C . VAL A 1 411 ? -32.157 -3.597 43.825 1.00 92.44 411 VAL A C 1
ATOM 3246 O O . VAL A 1 411 ? -33.328 -3.226 43.824 1.00 92.44 411 VAL A O 1
ATOM 3249 N N . LEU A 1 412 ? -31.190 -2.852 43.276 1.00 91.25 412 LEU A N 1
ATOM 3250 C CA . LEU A 1 412 ? -31.458 -1.526 42.700 1.00 91.25 412 LEU A CA 1
ATOM 3251 C C . LEU A 1 412 ? -32.411 -1.585 41.497 1.00 91.25 412 LEU A C 1
ATOM 3253 O O . LEU A 1 412 ? -33.169 -0.644 41.252 1.00 91.25 412 LEU A O 1
ATOM 3257 N N . LYS A 1 413 ? -32.372 -2.671 40.714 1.00 90.38 413 LYS A N 1
ATOM 3258 C CA . LYS A 1 413 ? -33.272 -2.867 39.574 1.00 90.38 413 LYS A CA 1
ATOM 3259 C C . LYS A 1 413 ? -34.704 -3.141 40.029 1.00 90.38 413 LYS A C 1
ATOM 3261 O O . LYS A 1 413 ? -35.626 -2.598 39.415 1.00 90.38 413 LYS A O 1
ATOM 3266 N N . ASP A 1 414 ? -34.873 -3.925 41.087 1.00 91.88 414 ASP A N 1
ATOM 3267 C CA . ASP A 1 414 ? -36.173 -4.205 41.692 1.00 91.88 414 ASP A CA 1
ATOM 3268 C C . ASP A 1 414 ? -36.773 -2.923 42.287 1.00 91.88 414 ASP A C 1
ATOM 3270 O O . ASP A 1 414 ? -37.895 -2.559 41.934 1.00 91.88 414 ASP A O 1
ATOM 3274 N N . GLU A 1 415 ? -35.995 -2.151 43.055 1.00 92.31 415 GLU A N 1
ATOM 3275 C CA . GLU A 1 415 ? -36.417 -0.844 43.589 1.00 92.31 415 GLU A CA 1
ATOM 3276 C C . GLU A 1 415 ? -36.809 0.144 42.474 1.00 92.31 415 GLU A C 1
ATOM 3278 O O . GLU A 1 415 ? -37.837 0.825 42.555 1.00 92.31 415 GLU A O 1
ATOM 3283 N N . LEU A 1 416 ? -36.030 0.207 41.385 1.00 90.62 416 LEU A N 1
ATOM 3284 C CA . LEU A 1 416 ? -36.373 1.013 40.208 1.00 90.62 416 LEU A CA 1
ATOM 3285 C C . LEU A 1 416 ? -37.697 0.569 39.579 1.00 90.62 416 LEU A C 1
ATOM 3287 O O . LEU A 1 416 ? -38.513 1.420 39.217 1.00 90.62 416 LEU A O 1
ATOM 3291 N N . SER A 1 417 ? -37.916 -0.742 39.453 1.00 91.06 417 SER A N 1
ATOM 3292 C CA . SER A 1 417 ? -39.156 -1.294 38.905 1.00 91.06 417 SER A CA 1
ATOM 3293 C C . SER A 1 417 ? -40.353 -0.995 39.806 1.00 91.06 417 SER A C 1
ATOM 3295 O O . SER A 1 417 ? -41.436 -0.695 39.302 1.00 91.06 417 SER A O 1
ATOM 3297 N N . GLU A 1 418 ? -40.184 -1.030 41.128 1.00 93.44 418 GLU A N 1
ATOM 3298 C CA . GLU A 1 418 ? -41.228 -0.649 42.078 1.00 93.44 418 GLU A CA 1
ATOM 3299 C C . GLU A 1 418 ? -41.601 0.828 41.942 1.00 93.44 418 GLU A C 1
ATOM 3301 O O . GLU A 1 418 ? -42.784 1.167 41.860 1.00 93.44 418 GLU A O 1
ATOM 3306 N N . VAL A 1 419 ? -40.620 1.733 41.879 1.00 91.88 419 VAL A N 1
ATOM 3307 C CA . VAL A 1 419 ? -40.884 3.169 41.696 1.00 91.88 419 VAL A CA 1
ATOM 3308 C C . VAL A 1 419 ? -41.528 3.440 40.333 1.00 91.88 419 VAL A C 1
ATOM 3310 O O . VAL A 1 419 ? -42.465 4.237 40.252 1.00 91.88 419 VAL A O 1
ATOM 3313 N N . GLU A 1 420 ? -41.100 2.756 39.270 1.00 90.31 420 GLU A N 1
ATOM 3314 C CA . GLU A 1 420 ? -41.711 2.878 37.941 1.00 90.31 420 GLU A CA 1
ATOM 3315 C C . GLU A 1 420 ? -43.168 2.380 37.943 1.00 90.31 420 GLU A C 1
ATOM 3317 O O . GLU A 1 420 ? -44.052 3.057 37.413 1.00 90.31 420 GLU A O 1
ATOM 3322 N N . ASN A 1 421 ? -43.465 1.285 38.651 1.00 92.06 421 ASN A N 1
ATOM 3323 C CA . ASN A 1 421 ? -44.834 0.818 38.880 1.00 92.06 421 ASN A CA 1
ATOM 3324 C C . ASN A 1 421 ? -45.673 1.848 39.656 1.00 92.06 421 ASN A C 1
ATOM 3326 O O . ASN A 1 421 ? -46.818 2.113 39.285 1.00 92.06 421 ASN A O 1
ATOM 3330 N N . HIS A 1 422 ? -45.117 2.495 40.685 1.00 91.94 422 HIS A N 1
ATOM 3331 C CA . HIS A 1 422 ? -45.799 3.579 41.402 1.00 91.94 422 HIS A CA 1
ATOM 3332 C C . HIS A 1 422 ? -46.077 4.797 40.507 1.00 91.94 422 HIS A C 1
ATOM 3334 O O . HIS A 1 422 ? -47.151 5.397 40.606 1.00 91.94 422 HIS A O 1
ATOM 3340 N N . ILE A 1 423 ? -45.149 5.155 39.614 1.00 89.88 423 ILE A N 1
ATOM 3341 C CA . ILE A 1 423 ? -45.332 6.236 38.634 1.00 89.88 423 ILE A CA 1
ATOM 3342 C C . ILE A 1 423 ? -46.432 5.872 37.626 1.00 89.88 423 ILE A C 1
ATOM 3344 O O . ILE A 1 423 ? -47.301 6.703 37.357 1.00 89.88 423 ILE A O 1
ATOM 3348 N N . ASN A 1 424 ? -46.449 4.638 37.120 1.00 89.44 424 ASN A N 1
ATOM 3349 C CA . ASN A 1 424 ? -47.481 4.157 36.198 1.00 89.44 424 ASN A CA 1
ATOM 3350 C C . ASN A 1 424 ? -48.863 4.107 36.869 1.00 89.44 424 ASN A C 1
ATOM 3352 O O . ASN A 1 424 ? -49.851 4.578 36.305 1.00 89.44 424 ASN A O 1
ATOM 3356 N N . ASN A 1 425 ? -48.940 3.649 38.121 1.00 90.62 425 ASN A N 1
ATOM 3357 C CA . ASN A 1 425 ? -50.172 3.701 38.912 1.00 90.62 425 ASN A CA 1
ATOM 3358 C C . ASN A 1 425 ? -50.654 5.147 39.114 1.00 90.62 425 ASN A C 1
ATOM 3360 O O . ASN A 1 425 ? -51.849 5.433 38.998 1.00 90.62 425 ASN A O 1
ATOM 3364 N N . LEU A 1 426 ? -49.733 6.087 39.356 1.00 89.62 426 LEU A N 1
ATOM 3365 C CA . LEU A 1 426 ? -50.061 7.508 39.451 1.00 89.62 426 LEU A CA 1
ATOM 3366 C C . LEU A 1 426 ? -50.541 8.076 38.107 1.00 89.62 426 LEU A C 1
ATOM 3368 O O . LEU A 1 426 ? -51.439 8.917 38.099 1.00 89.62 426 LEU A O 1
ATOM 3372 N N . HIS A 1 427 ? -49.989 7.622 36.981 1.00 89.62 427 HIS A N 1
ATOM 3373 C CA . HIS A 1 427 ? -50.433 8.003 35.638 1.00 89.62 427 HIS A CA 1
ATOM 3374 C C . HIS A 1 427 ? -51.868 7.538 35.367 1.00 89.62 427 HIS A C 1
ATOM 3376 O O . HIS A 1 427 ? -52.691 8.360 34.963 1.00 89.62 427 HIS A O 1
ATOM 3382 N N . MET A 1 428 ? -52.206 6.289 35.705 1.00 88.56 428 MET A N 1
ATOM 3383 C CA . MET A 1 428 ? -53.576 5.758 35.624 1.00 88.56 428 MET A CA 1
ATOM 3384 C C . MET A 1 428 ? -54.551 6.540 36.516 1.00 88.56 428 MET A C 1
ATOM 3386 O O . MET A 1 428 ? -55.649 6.915 36.092 1.00 88.56 428 MET A O 1
ATOM 3390 N N . HIS A 1 429 ? -54.144 6.841 37.751 1.00 88.19 429 HIS A N 1
ATOM 3391 C CA . HIS A 1 429 ? -54.981 7.589 38.685 1.00 88.19 429 HIS A CA 1
ATOM 3392 C C . HIS A 1 429 ? -55.197 9.041 38.233 1.00 88.19 429 HIS A C 1
ATOM 3394 O O . HIS A 1 429 ? -56.317 9.542 38.277 1.00 88.19 429 HIS A O 1
ATOM 3400 N N . THR A 1 430 ? -54.150 9.692 37.717 1.00 86.06 430 THR A N 1
ATOM 3401 C CA . THR A 1 430 ? -54.214 11.061 37.177 1.00 86.06 430 THR A CA 1
ATOM 3402 C C . THR A 1 430 ? -55.071 11.125 35.911 1.00 86.06 430 THR A C 1
ATOM 3404 O O . THR A 1 430 ? -55.811 12.086 35.718 1.00 86.06 430 THR A O 1
ATOM 3407 N N . ALA A 1 431 ? -55.019 10.096 35.059 1.00 87.12 431 ALA A N 1
ATOM 3408 C CA . ALA A 1 431 ? -55.898 9.973 33.898 1.00 87.12 431 ALA A CA 1
ATOM 3409 C C . ALA A 1 431 ? -57.375 9.910 34.319 1.00 87.12 431 ALA A C 1
ATOM 3411 O O . ALA A 1 431 ? -58.208 10.605 33.742 1.00 87.12 431 ALA A O 1
ATOM 3412 N N . THR A 1 432 ? -57.672 9.160 35.384 1.00 86.62 432 THR A N 1
ATOM 3413 C CA . THR A 1 432 ? -59.022 9.050 35.959 1.00 86.62 432 THR A CA 1
ATOM 3414 C C . THR A 1 432 ? -59.481 10.366 36.606 1.00 86.62 432 THR A C 1
ATOM 3416 O O . THR A 1 432 ? -60.598 10.809 36.369 1.00 86.62 432 THR A O 1
ATOM 3419 N N . ASP A 1 433 ? -58.620 11.045 37.371 1.00 85.56 433 ASP A N 1
ATOM 3420 C CA . ASP A 1 433 ? -58.930 12.338 38.016 1.00 85.56 433 ASP A CA 1
ATOM 3421 C C . ASP A 1 433 ? -59.224 13.460 36.997 1.00 85.56 433 ASP A C 1
ATOM 3423 O O . ASP A 1 433 ? -60.113 14.306 37.180 1.00 85.56 433 ASP A O 1
ATOM 3427 N N . LEU A 1 434 ? -58.487 13.453 35.883 1.00 84.38 434 LEU A N 1
ATOM 3428 C CA . LEU A 1 434 ? -58.624 14.415 34.790 1.00 84.38 434 LEU A CA 1
ATOM 3429 C C . LEU A 1 434 ? -59.670 14.009 33.739 1.00 84.38 434 LEU A C 1
ATOM 3431 O O . LEU A 1 434 ? -59.946 14.813 32.850 1.00 84.38 434 LEU A O 1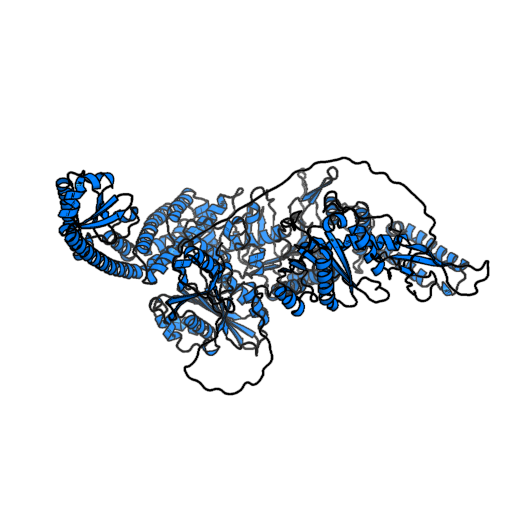
ATOM 3435 N N . ASP A 1 435 ? -60.275 12.824 33.857 1.00 84.19 435 ASP A N 1
ATOM 3436 C CA . ASP A 1 435 ? -61.246 12.277 32.898 1.00 84.19 435 ASP A CA 1
ATOM 3437 C C . ASP A 1 435 ? -60.669 12.181 31.464 1.00 84.19 435 ASP A C 1
ATOM 3439 O O . ASP A 1 435 ? -61.301 12.512 30.456 1.00 84.19 435 ASP A O 1
ATOM 3443 N N . LEU A 1 436 ? -59.399 11.773 31.372 1.00 86.25 436 LEU A N 1
ATOM 3444 C CA . LEU A 1 436 ? -58.638 11.645 30.129 1.00 86.25 436 LEU A CA 1
ATOM 3445 C C . LEU A 1 436 ? -58.225 10.194 29.883 1.00 86.25 436 LEU A C 1
ATOM 3447 O O . LEU A 1 436 ? -57.890 9.457 30.803 1.00 86.25 436 LEU A O 1
ATOM 3451 N N . SER A 1 437 ? -58.168 9.792 28.613 1.00 85.31 437 SER A N 1
ATOM 3452 C CA . SER A 1 437 ? -57.641 8.471 28.246 1.00 85.31 437 SER A CA 1
ATOM 3453 C C . SER A 1 437 ? -56.112 8.394 28.389 1.00 85.31 437 SER A C 1
ATOM 3455 O O . SER A 1 437 ? -55.379 9.272 27.912 1.00 85.31 437 SER A O 1
ATOM 3457 N N . VAL A 1 438 ? -55.644 7.315 29.022 1.00 85.06 438 VAL A N 1
ATOM 3458 C CA . VAL A 1 438 ? -54.222 6.973 29.217 1.00 85.06 438 VAL A CA 1
ATOM 3459 C C . VAL A 1 438 ? -53.549 6.770 27.854 1.00 85.06 438 VAL A C 1
ATOM 3461 O O . VAL A 1 438 ? -54.165 6.220 26.941 1.00 85.06 438 VAL A O 1
ATOM 3464 N N . ASP A 1 439 ? -52.323 7.278 27.694 1.00 80.62 439 ASP A N 1
ATOM 3465 C CA . ASP A 1 439 ? -51.452 7.236 26.499 1.00 80.62 439 ASP A CA 1
ATOM 3466 C C . ASP A 1 439 ? -51.977 7.901 25.215 1.00 80.62 439 ASP A C 1
ATOM 3468 O O . ASP A 1 439 ? -51.195 8.353 24.369 1.00 80.62 439 ASP A O 1
ATOM 3472 N N . LYS A 1 440 ? -53.294 8.054 25.072 1.00 83.12 440 LYS A N 1
ATOM 3473 C CA . LYS A 1 440 ? -53.929 8.716 23.932 1.00 83.12 440 LYS A CA 1
ATOM 3474 C C . LYS A 1 440 ? -54.076 10.220 24.158 1.00 83.12 440 LYS A C 1
ATOM 3476 O O . LYS A 1 440 ? -53.693 10.997 23.283 1.00 83.12 440 LYS A O 1
ATOM 3481 N N . GLN A 1 441 ? -54.590 10.635 25.319 1.00 84.44 441 GLN A N 1
ATOM 3482 C CA . GLN A 1 441 ? -54.767 12.051 25.675 1.00 84.44 441 GLN A CA 1
ATOM 3483 C C . GLN A 1 441 ? -53.776 12.518 26.742 1.00 84.44 441 GLN A C 1
ATOM 3485 O O . GLN A 1 441 ? -53.197 13.594 26.587 1.00 84.44 441 GLN A O 1
ATOM 3490 N N . LEU A 1 442 ? -53.561 11.716 27.790 1.00 88.25 442 LEU A N 1
ATOM 3491 C CA . LEU A 1 442 ? -52.580 11.982 28.841 1.00 88.25 442 LEU A CA 1
ATOM 3492 C C . LEU A 1 442 ? -51.351 11.094 28.636 1.00 88.25 442 LEU A C 1
ATOM 3494 O O . LEU A 1 442 ? -51.399 9.897 28.911 1.00 88.25 442 LEU A O 1
ATOM 3498 N N . LYS A 1 443 ? -50.249 11.685 28.175 1.00 89.06 443 LYS A N 1
ATOM 3499 C CA . LYS A 1 443 ? -48.976 10.987 27.952 1.00 89.06 443 LYS A CA 1
ATOM 3500 C C . LYS A 1 443 ? -48.010 11.231 29.101 1.00 89.06 443 LYS A C 1
ATOM 3502 O O . LYS A 1 443 ? -47.914 12.359 29.583 1.00 89.06 443 LYS A O 1
ATOM 3507 N N . LEU A 1 444 ? -47.263 10.206 29.489 1.00 89.19 444 LEU A N 1
ATOM 3508 C CA . LEU A 1 444 ? -46.116 10.338 30.382 1.00 89.19 444 LEU A CA 1
ATOM 3509 C C . LEU A 1 444 ? -44.849 10.524 29.529 1.00 89.19 444 LEU A C 1
ATOM 3511 O O . LEU A 1 444 ? -44.515 9.672 28.712 1.00 89.19 444 LEU A O 1
ATOM 3515 N N . GLU A 1 445 ? -44.157 11.654 29.674 1.00 86.06 445 GLU A N 1
ATOM 3516 C CA . GLU A 1 445 ? -42.881 11.923 28.999 1.00 86.06 445 GLU A CA 1
ATOM 3517 C C . GLU A 1 445 ? -41.737 11.966 30.023 1.00 86.06 445 GLU A C 1
ATOM 3519 O O . GLU A 1 445 ? -41.864 12.563 31.094 1.00 86.06 445 GLU A O 1
ATOM 3524 N N . LYS A 1 446 ? -40.587 11.387 29.661 1.00 81.88 446 LYS A N 1
ATOM 3525 C CA . LYS A 1 446 ? -39.319 11.556 30.386 1.00 81.88 446 LYS A CA 1
ATOM 3526 C C . LYS A 1 446 ? -38.578 12.752 29.763 1.00 81.88 446 LYS A C 1
ATOM 3528 O O . LYS A 1 446 ? -38.341 12.767 28.556 1.00 81.88 446 LYS A O 1
ATOM 3533 N N . GLY A 1 447 ? -38.277 13.791 30.546 1.00 69.00 447 GLY A N 1
ATOM 3534 C CA . GLY A 1 447 ? -37.632 15.022 30.066 1.00 69.00 447 GLY A CA 1
ATOM 3535 C C . GLY A 1 447 ? -36.524 15.538 30.994 1.00 69.00 447 GLY A C 1
ATOM 3536 O O . GLY A 1 447 ? -36.258 14.929 32.025 1.00 69.00 447 GLY A O 1
ATOM 3537 N N . PRO A 1 448 ? -35.896 16.689 30.678 1.00 65.19 448 PRO A N 1
ATOM 3538 C CA . PRO A 1 448 ? -34.840 17.283 31.512 1.00 65.19 448 PRO A CA 1
ATOM 3539 C C . PRO A 1 448 ? -35.314 17.696 32.918 1.00 65.19 448 PRO A C 1
ATOM 3541 O O . PRO A 1 448 ? -34.492 17.935 33.793 1.00 65.19 448 PRO A O 1
ATOM 3544 N N . PHE A 1 449 ? -36.631 17.759 33.138 1.00 65.81 449 PHE A N 1
ATOM 3545 C CA . PHE A 1 449 ? -37.265 18.017 34.435 1.00 65.81 449 PHE A CA 1
ATOM 3546 C C . PHE A 1 449 ? -37.800 16.734 35.107 1.00 65.81 449 PHE A C 1
ATOM 3548 O O . PHE A 1 449 ? -38.665 16.820 35.975 1.00 65.81 449 PHE A O 1
ATOM 3555 N N . GLY A 1 450 ? -37.349 15.552 34.671 1.00 77.69 450 GLY A N 1
ATOM 3556 C CA . GLY A 1 450 ? -37.820 14.253 35.157 1.00 77.69 450 GLY A CA 1
ATOM 3557 C C . GLY A 1 450 ? -39.091 13.758 34.455 1.00 77.69 450 GLY A C 1
ATOM 3558 O O . GLY A 1 450 ? -39.340 14.070 33.285 1.00 77.69 450 GLY A O 1
ATOM 3559 N N . HIS A 1 451 ? -39.887 12.954 35.166 1.00 86.44 451 HIS A N 1
ATOM 3560 C CA . HIS A 1 451 ? -41.171 12.435 34.685 1.00 86.44 451 HIS A CA 1
ATOM 3561 C C . HIS A 1 451 ? -42.231 13.540 34.698 1.00 86.44 451 HIS A C 1
ATOM 3563 O O . HIS A 1 451 ? -42.513 14.135 35.740 1.00 86.44 451 HIS A O 1
ATOM 3569 N N . VAL A 1 452 ? -42.829 13.815 33.539 1.00 89.44 452 VAL A N 1
ATOM 3570 C CA . VAL A 1 452 ? -43.838 14.869 33.374 1.00 89.44 452 VAL A CA 1
ATOM 3571 C C . VAL A 1 452 ? -45.032 14.361 32.581 1.00 89.44 452 VAL A C 1
ATOM 3573 O O . VAL A 1 452 ? -44.897 13.557 31.661 1.00 89.44 452 VAL A O 1
ATOM 3576 N N . PHE A 1 453 ? -46.216 14.869 32.903 1.00 90.50 453 PHE A N 1
ATOM 3577 C CA . PHE A 1 453 ? -47.408 14.620 32.111 1.00 90.50 453 PHE A CA 1
ATOM 3578 C C . PHE A 1 453 ? -47.492 15.603 30.950 1.00 90.50 453 PHE A C 1
ATOM 3580 O O . PHE A 1 453 ? -47.179 16.787 31.090 1.00 90.50 453 PHE A O 1
ATOM 3587 N N . ARG A 1 454 ? -47.968 15.123 29.804 1.00 89.75 454 ARG A N 1
ATOM 3588 C CA . ARG A 1 454 ? -48.225 15.922 28.613 1.00 89.75 454 ARG A CA 1
ATOM 3589 C C . ARG A 1 454 ? -49.637 15.691 28.102 1.00 89.75 454 ARG A C 1
ATOM 3591 O O . ARG A 1 454 ? -50.058 14.554 27.905 1.00 89.75 454 ARG A O 1
ATOM 3598 N N . ILE A 1 455 ? -50.311 16.790 27.782 1.00 91.31 455 ILE A N 1
ATOM 3599 C CA . ILE A 1 455 ? -51.628 16.795 27.137 1.00 91.31 455 ILE A CA 1
ATOM 3600 C C . ILE A 1 455 ? -51.637 17.696 25.904 1.00 91.31 455 ILE A C 1
ATOM 3602 O O . ILE A 1 455 ? -50.840 18.633 25.779 1.00 91.31 455 ILE A O 1
ATOM 3606 N N . SER A 1 456 ? -52.557 17.417 24.980 1.00 88.75 456 SER A N 1
ATOM 3607 C CA . SER A 1 456 ? -52.786 18.265 23.810 1.00 88.75 456 SER A CA 1
ATOM 3608 C C . SER A 1 456 ? -53.415 19.602 24.215 1.00 88.75 456 SER A C 1
ATOM 3610 O O . SER A 1 456 ? -54.104 19.709 25.230 1.00 88.75 456 SER A O 1
ATOM 3612 N N . LYS A 1 457 ? -53.248 20.636 23.385 1.00 84.31 457 LYS A N 1
ATOM 3613 C CA . LYS A 1 457 ? -53.881 21.942 23.633 1.00 84.31 457 LYS A CA 1
ATOM 3614 C C . LYS A 1 457 ? -55.418 21.885 23.593 1.00 84.31 457 LYS A C 1
ATOM 3616 O O . LYS A 1 457 ? -56.072 22.689 24.245 1.00 84.31 457 LYS A O 1
ATOM 3621 N N . LYS A 1 458 ? -55.996 20.930 22.850 1.00 83.81 458 LYS A N 1
ATOM 3622 C CA . LYS A 1 458 ? -57.452 20.702 22.806 1.00 83.81 458 LYS A CA 1
ATOM 3623 C C . LYS A 1 458 ? -57.972 20.120 24.120 1.00 83.81 458 LYS A C 1
ATOM 3625 O O . LYS A 1 458 ? -59.067 20.464 24.548 1.00 83.81 458 LYS A O 1
ATOM 3630 N N . ASP A 1 459 ? -57.193 19.243 24.746 1.00 84.19 459 ASP A N 1
ATOM 3631 C CA . ASP A 1 459 ? -57.577 18.601 26.001 1.00 84.19 459 ASP A CA 1
ATOM 3632 C C . ASP A 1 459 ? -57.265 19.488 27.214 1.00 84.19 459 ASP A C 1
ATOM 3634 O O . ASP A 1 459 ? -58.047 19.496 28.158 1.00 84.19 459 ASP A O 1
ATOM 3638 N N . GLU A 1 460 ? -56.228 20.339 27.160 1.00 85.00 460 GLU A N 1
ATOM 3639 C CA . GLU A 1 460 ? -55.959 21.346 28.205 1.00 85.00 460 GLU A CA 1
ATOM 3640 C C . GLU A 1 460 ? -57.156 22.265 28.456 1.00 85.00 460 GLU A C 1
ATOM 3642 O O . GLU A 1 460 ? -57.486 22.531 29.609 1.00 85.00 460 GLU A O 1
ATOM 3647 N N . GLN A 1 461 ? -57.868 22.682 27.406 1.00 81.62 461 GLN A N 1
ATOM 3648 C CA . GLN A 1 461 ? -59.057 23.526 27.552 1.00 81.62 461 GLN A CA 1
ATOM 3649 C C . GLN A 1 461 ? -60.161 22.865 28.392 1.00 81.62 461 GLN A C 1
ATOM 3651 O O . GLN A 1 461 ? -60.887 23.570 29.092 1.00 81.62 461 GLN A O 1
ATOM 3656 N N . LYS A 1 462 ? -60.269 21.528 28.365 1.00 80.69 462 LYS A N 1
ATOM 3657 C CA . LYS A 1 462 ? -61.282 20.766 29.116 1.00 80.69 462 LYS A CA 1
ATOM 3658 C C . LYS A 1 462 ? -60.947 20.666 30.603 1.00 80.69 462 LYS A C 1
ATOM 3660 O O . LYS A 1 462 ? -61.841 20.707 31.440 1.00 80.69 462 LYS A O 1
ATOM 3665 N N . VAL A 1 463 ? -59.659 20.573 30.931 1.00 81.81 463 VAL A N 1
ATOM 3666 C CA . VAL A 1 463 ? -59.166 20.343 32.300 1.00 81.81 463 VAL A CA 1
ATOM 3667 C C . VAL A 1 463 ? -58.491 21.554 32.938 1.00 81.81 463 VAL A C 1
ATOM 3669 O O . VAL A 1 463 ? -58.064 21.471 34.086 1.00 81.81 463 VAL A O 1
ATOM 3672 N N . ARG A 1 464 ? -58.455 22.707 32.257 1.00 80.50 464 ARG A N 1
ATOM 3673 C CA . ARG A 1 464 ? -57.783 23.943 32.700 1.00 80.50 464 ARG A CA 1
ATOM 3674 C C . ARG A 1 464 ? -58.073 24.316 34.155 1.00 80.50 464 ARG A C 1
ATOM 3676 O O . ARG A 1 464 ? -57.148 24.656 34.879 1.00 80.50 464 ARG A O 1
ATOM 3683 N N . LYS A 1 465 ? -59.334 24.234 34.601 1.00 78.06 465 LYS A N 1
ATOM 3684 C CA . LYS A 1 465 ? -59.691 24.547 35.998 1.00 78.06 465 LYS A CA 1
ATOM 3685 C C . LYS A 1 465 ? -59.011 23.593 36.986 1.00 78.06 465 LYS A C 1
ATOM 3687 O O . LYS A 1 465 ? -58.380 24.060 37.921 1.00 78.06 465 LYS A O 1
ATOM 3692 N N . LYS A 1 466 ? -59.085 22.278 36.748 1.00 78.69 466 LYS A N 1
ATOM 3693 C CA . LYS A 1 466 ? -58.455 21.255 37.602 1.00 78.69 466 LYS A CA 1
ATOM 3694 C C . LYS A 1 466 ? -56.922 21.333 37.562 1.00 78.69 466 LYS A C 1
ATOM 3696 O O . LYS A 1 466 ? -56.274 21.185 38.593 1.00 78.69 466 LYS A O 1
ATOM 3701 N N . LEU A 1 467 ? -56.352 21.616 36.389 1.00 80.06 467 LEU A N 1
ATOM 3702 C CA . LEU A 1 467 ? -54.908 21.753 36.176 1.00 80.06 467 LEU A CA 1
ATOM 3703 C C . LEU A 1 467 ? -54.302 22.902 36.984 1.00 80.06 467 LEU A C 1
ATOM 3705 O O . LEU A 1 467 ? -53.294 22.693 37.645 1.00 80.06 467 LEU A O 1
ATOM 3709 N N . THR A 1 468 ? -54.918 24.086 36.974 1.00 77.00 468 THR A N 1
ATOM 3710 C CA . THR A 1 468 ? -54.381 25.253 37.696 1.00 77.00 468 THR A CA 1
ATOM 3711 C C . THR A 1 468 ? -54.545 25.140 39.217 1.00 77.00 468 THR A C 1
ATOM 3713 O O . THR A 1 468 ? -53.801 25.780 39.953 1.00 77.00 468 THR A O 1
ATOM 3716 N N . THR A 1 469 ? -55.506 24.344 39.704 1.00 78.25 469 THR A N 1
ATOM 3717 C CA . THR A 1 469 ? -55.762 24.180 41.147 1.00 78.25 469 THR A CA 1
ATOM 3718 C C . THR A 1 469 ? -54.912 23.078 41.782 1.00 78.25 469 THR A C 1
ATOM 3720 O O . THR A 1 469 ? -54.397 23.277 42.877 1.00 78.25 469 THR A O 1
ATOM 3723 N N . ASN A 1 470 ? -54.746 21.934 41.106 1.00 80.69 470 ASN A N 1
ATOM 3724 C CA . ASN A 1 470 ? -54.176 20.723 41.716 1.00 80.69 470 ASN A CA 1
ATOM 3725 C C . ASN A 1 470 ? -52.796 20.322 41.161 1.00 80.69 470 ASN A C 1
ATOM 3727 O O . ASN A 1 470 ? -52.151 19.433 41.721 1.00 80.69 470 ASN A O 1
ATOM 3731 N N . TYR A 1 471 ? -52.333 20.945 40.072 1.00 86.56 471 TYR A N 1
ATOM 3732 C CA . TYR A 1 471 ? -51.113 20.552 39.362 1.00 86.56 471 TYR A CA 1
ATOM 3733 C C . TYR A 1 471 ? -50.187 21.745 39.088 1.00 86.56 471 TYR A C 1
ATOM 3735 O O . TYR A 1 471 ? -50.590 22.906 39.099 1.00 86.56 471 TYR A O 1
ATOM 3743 N N . ILE A 1 472 ? -48.911 21.451 38.837 1.00 85.38 472 ILE A N 1
ATOM 3744 C CA . ILE A 1 472 ? -47.863 22.441 38.577 1.00 85.38 472 ILE A CA 1
ATOM 3745 C C . ILE A 1 472 ? -47.539 22.415 37.083 1.00 85.38 472 ILE A C 1
ATOM 3747 O O . ILE A 1 472 ? -47.019 21.423 36.570 1.00 85.38 472 ILE A O 1
ATOM 3751 N N . ILE A 1 473 ? -47.834 23.502 36.371 1.00 86.31 473 ILE A N 1
ATOM 3752 C CA . ILE A 1 473 ? -47.534 23.632 34.939 1.00 86.31 473 ILE A CA 1
ATOM 3753 C C . ILE A 1 473 ? -46.050 23.974 34.764 1.00 86.31 473 ILE A C 1
ATOM 3755 O O . ILE A 1 473 ? -45.570 24.951 35.332 1.00 86.31 473 ILE A O 1
ATOM 3759 N N . ILE A 1 474 ? -45.334 23.179 33.966 1.00 85.19 474 ILE A N 1
ATOM 3760 C CA . ILE A 1 474 ? -43.894 23.352 33.713 1.00 85.19 474 ILE A CA 1
ATOM 3761 C C . ILE A 1 474 ? -43.671 24.135 32.421 1.00 85.19 474 ILE A C 1
ATOM 3763 O O . ILE A 1 474 ? -42.914 25.100 32.390 1.00 85.19 474 ILE A O 1
ATOM 3767 N N . GLU A 1 475 ? -44.318 23.716 31.332 1.00 86.38 475 GLU A N 1
ATOM 3768 C CA . GLU A 1 475 ? -44.064 24.277 30.008 1.00 86.38 475 GLU A CA 1
ATOM 3769 C C . GLU A 1 475 ? -45.343 24.302 29.171 1.00 86.38 475 GLU A C 1
ATOM 3771 O O . GLU A 1 475 ? -46.075 23.316 29.088 1.00 86.38 475 GLU A O 1
ATOM 3776 N N . THR A 1 476 ? -45.603 25.425 28.504 1.00 85.69 476 THR A N 1
ATOM 3777 C CA . THR A 1 476 ? -46.718 25.572 27.560 1.00 85.69 476 THR A CA 1
ATOM 3778 C C . THR A 1 476 ? -46.164 25.850 26.166 1.00 85.69 476 THR A C 1
ATOM 3780 O O . THR A 1 476 ? -45.561 26.896 25.932 1.00 85.69 476 THR A O 1
ATOM 3783 N N . ARG A 1 477 ? -46.369 24.921 25.223 1.00 84.88 477 ARG A N 1
ATOM 3784 C CA . ARG A 1 477 ? -45.976 25.065 23.809 1.00 84.88 477 ARG A CA 1
ATOM 3785 C C . ARG A 1 477 ? -47.206 25.169 22.907 1.00 84.88 477 ARG A C 1
ATOM 3787 O O . ARG A 1 477 ? -48.343 24.994 23.341 1.00 84.88 477 ARG A O 1
ATOM 3794 N N . LYS A 1 478 ? -46.989 25.444 21.614 1.00 78.12 478 LYS A N 1
ATOM 3795 C CA . LYS A 1 478 ? -48.076 25.470 20.617 1.00 78.12 478 LYS A CA 1
ATOM 3796 C C . LYS A 1 478 ? -48.813 24.127 20.512 1.00 78.12 478 LYS A C 1
ATOM 3798 O O . LYS A 1 478 ? -50.030 24.143 20.345 1.00 78.12 478 LYS A O 1
ATOM 3803 N N . ASP A 1 479 ? -48.105 23.015 20.707 1.00 79.81 479 ASP A N 1
ATOM 3804 C CA . ASP A 1 479 ? -48.626 21.661 20.470 1.00 79.81 479 ASP A CA 1
ATOM 3805 C C . ASP A 1 479 ? -49.207 20.983 21.726 1.00 79.81 479 ASP A C 1
ATOM 3807 O O . ASP A 1 479 ? -49.765 19.889 21.638 1.00 79.81 479 ASP A O 1
ATOM 3811 N N . GLY A 1 480 ? -49.084 21.597 22.907 1.00 86.81 480 GLY A N 1
ATOM 3812 C CA . GLY A 1 480 ? -49.566 21.014 24.161 1.00 86.81 480 GLY A CA 1
ATOM 3813 C C . GLY A 1 480 ? -48.972 21.646 25.418 1.00 86.81 480 GLY A C 1
ATOM 3814 O O . GLY A 1 480 ? -48.125 22.540 25.344 1.00 86.81 480 GLY A O 1
ATOM 3815 N N . VAL A 1 481 ? -49.425 21.154 26.570 1.00 89.44 481 VAL A N 1
ATOM 3816 C CA . VAL A 1 481 ? -48.997 21.605 27.902 1.00 89.44 481 VAL A CA 1
ATOM 3817 C C . VAL A 1 481 ? -48.349 20.450 28.653 1.00 89.44 481 VAL A C 1
ATOM 3819 O O . VAL A 1 481 ? -48.872 19.333 28.644 1.00 89.44 481 VAL A O 1
ATOM 3822 N N . LYS A 1 482 ? -47.208 20.732 29.289 1.00 90.56 482 LYS A N 1
ATOM 3823 C CA . LYS A 1 482 ? -46.508 19.830 30.203 1.00 90.56 482 LYS A CA 1
ATOM 3824 C C . LYS A 1 482 ? -46.723 20.275 31.643 1.00 90.56 482 LYS A C 1
ATOM 3826 O O . LYS A 1 482 ? -46.504 21.444 31.968 1.00 90.56 482 LYS A O 1
ATOM 3831 N N . PHE A 1 483 ? -47.114 19.349 32.505 1.00 89.44 483 PHE A N 1
ATOM 3832 C CA . PHE A 1 483 ? -47.372 19.606 33.919 1.00 89.44 483 PHE A CA 1
ATOM 3833 C C . PHE A 1 483 ? -46.928 18.421 34.782 1.00 89.44 483 PHE A C 1
ATOM 3835 O O . PHE A 1 483 ? -46.675 17.325 34.287 1.00 89.44 483 PHE A O 1
ATOM 3842 N N . THR A 1 484 ? -46.805 18.648 36.083 1.00 90.19 484 THR A N 1
ATOM 3843 C CA . THR A 1 484 ? -46.437 17.634 37.076 1.00 90.19 484 THR A CA 1
ATOM 3844 C C . THR A 1 484 ? -47.278 17.795 38.345 1.00 90.19 484 THR A C 1
ATOM 3846 O O . THR A 1 484 ? -47.992 18.785 38.506 1.00 90.19 484 THR A O 1
ATOM 3849 N N . SER A 1 485 ? -47.211 16.827 39.255 1.00 88.88 485 SER A N 1
ATOM 3850 C CA . SER A 1 485 ? -47.799 16.905 40.598 1.00 88.88 485 SER A CA 1
ATOM 3851 C C . SER A 1 485 ? -46.697 16.828 41.654 1.00 88.88 485 SER A C 1
ATOM 3853 O O . SER A 1 485 ? -45.614 16.314 41.384 1.00 88.88 485 SER A O 1
ATOM 3855 N N . ALA A 1 486 ? -46.952 17.297 42.880 1.00 86.12 486 ALA A N 1
ATOM 3856 C CA . ALA A 1 486 ? -45.971 17.182 43.967 1.00 86.12 486 ALA A CA 1
ATOM 3857 C C . ALA A 1 486 ? -45.575 15.714 44.243 1.00 86.12 486 ALA A C 1
ATOM 3859 O O . ALA A 1 486 ? -44.413 15.427 44.525 1.00 86.12 486 ALA A O 1
ATOM 3860 N N . LYS A 1 487 ? -46.529 14.780 44.092 1.00 88.62 487 LYS A N 1
ATOM 3861 C CA . LYS A 1 487 ? -46.291 13.332 44.206 1.00 88.62 487 LYS A CA 1
ATOM 3862 C C . LYS A 1 487 ? -45.434 12.802 43.055 1.00 88.62 487 LYS A C 1
ATOM 3864 O O . LYS A 1 487 ? -44.463 12.101 43.318 1.00 88.62 487 LYS A O 1
ATOM 3869 N N . LEU A 1 488 ? -45.757 13.163 41.807 1.00 88.81 488 LEU A N 1
ATOM 3870 C CA . LEU A 1 488 ? -44.981 12.740 40.636 1.00 88.81 488 LEU A CA 1
ATOM 3871 C C . LEU A 1 488 ? -43.561 13.300 40.690 1.00 88.81 488 LEU A C 1
ATOM 3873 O O . LEU A 1 488 ? -42.623 12.583 40.375 1.00 88.81 488 LEU A O 1
ATOM 3877 N N . LYS A 1 489 ? -43.396 14.550 41.134 1.00 87.44 489 LYS A N 1
ATOM 3878 C CA . LYS A 1 489 ? -42.081 15.160 41.321 1.00 87.44 489 LYS A CA 1
ATOM 3879 C C . LYS A 1 489 ? -41.254 14.388 42.352 1.00 87.44 489 LYS A C 1
ATOM 3881 O O . LYS A 1 489 ? -40.138 14.009 42.040 1.00 87.44 489 LYS A O 1
ATOM 3886 N N . LYS A 1 490 ? -41.823 14.061 43.521 1.00 89.56 490 LYS A N 1
ATOM 3887 C CA . LYS A 1 490 ? -41.129 13.264 44.550 1.00 89.56 490 LYS A CA 1
ATOM 3888 C C . LYS A 1 490 ? -40.718 11.876 44.037 1.00 89.56 490 LYS A C 1
ATOM 3890 O O . LYS A 1 490 ? -39.576 11.483 44.241 1.00 89.56 490 LYS A O 1
ATOM 3895 N N . LEU A 1 491 ? -41.622 11.160 43.361 1.00 90.00 491 LEU A N 1
ATOM 3896 C CA . LEU A 1 491 ? -41.317 9.855 42.754 1.00 90.00 491 LEU A CA 1
ATOM 3897 C C . LEU A 1 491 ? -40.290 9.977 41.619 1.00 90.00 491 LEU A C 1
ATOM 3899 O O . LEU A 1 491 ? -39.425 9.124 41.477 1.00 90.00 491 LEU A O 1
ATOM 3903 N N . GLY A 1 492 ? -40.364 11.047 40.826 1.00 88.12 492 GLY A N 1
ATOM 3904 C CA . GLY A 1 492 ? -39.418 11.344 39.756 1.00 88.12 492 GLY A CA 1
ATOM 3905 C C . GLY A 1 492 ? -38.013 11.642 40.279 1.00 88.12 492 GLY A C 1
ATOM 3906 O O . GLY A 1 492 ? -37.055 11.102 39.734 1.00 88.12 492 GLY A O 1
ATOM 3907 N N . ASP A 1 493 ? -37.898 12.431 41.351 1.00 87.88 493 ASP A N 1
ATOM 3908 C CA . ASP A 1 493 ? -36.632 12.733 42.028 1.00 87.88 493 ASP A CA 1
ATOM 3909 C C . ASP A 1 493 ? -36.031 11.453 42.646 1.00 87.88 493 ASP A C 1
ATOM 3911 O O . ASP A 1 493 ? -34.841 11.186 42.481 1.00 87.88 493 ASP A O 1
ATOM 3915 N N . GLN A 1 494 ? -36.862 10.615 43.287 1.00 90.00 494 GLN A N 1
ATOM 3916 C CA . GLN A 1 494 ? -36.453 9.300 43.806 1.00 90.00 494 GLN A CA 1
ATOM 3917 C C . GLN A 1 494 ? -35.961 8.371 42.690 1.00 90.00 494 GLN A C 1
ATOM 3919 O O . GLN A 1 494 ? -34.874 7.809 42.798 1.00 90.00 494 GLN A O 1
ATOM 3924 N N . TYR A 1 495 ? -36.716 8.257 41.594 1.00 90.44 495 TYR A N 1
ATOM 3925 C CA . TYR A 1 495 ? -36.318 7.472 40.428 1.00 90.44 495 TYR A CA 1
ATOM 3926 C C . TYR A 1 495 ? -34.994 7.973 39.843 1.00 90.44 495 TYR A C 1
ATOM 3928 O O . TYR A 1 495 ? -34.144 7.172 39.478 1.00 90.44 495 TYR A O 1
ATOM 3936 N N . GLN A 1 496 ? -34.794 9.291 39.745 1.00 88.50 496 GLN A N 1
ATOM 3937 C CA . GLN A 1 496 ? -33.573 9.858 39.175 1.00 88.50 496 GLN A CA 1
ATOM 3938 C C . GLN A 1 496 ? -32.350 9.635 40.075 1.00 88.50 496 GLN A C 1
ATOM 3940 O O . GLN A 1 496 ? -31.266 9.384 39.550 1.00 88.50 496 GLN A O 1
ATOM 3945 N N . SER A 1 497 ? -32.527 9.662 41.401 1.00 89.88 497 SER A N 1
ATOM 3946 C CA . SER A 1 497 ? -31.487 9.268 42.360 1.00 89.88 497 SER A CA 1
ATOM 3947 C C . SER A 1 497 ? -31.118 7.792 42.196 1.00 89.88 497 SER A C 1
ATOM 3949 O O . SER A 1 497 ? -29.962 7.490 41.917 1.00 89.88 497 SER A O 1
ATOM 3951 N N . LEU A 1 498 ? -32.108 6.891 42.250 1.00 91.12 498 LEU A N 1
ATOM 3952 C CA . LEU A 1 498 ? -31.897 5.446 42.092 1.00 91.12 498 LEU A CA 1
ATOM 3953 C C . LEU A 1 498 ? -31.300 5.092 40.727 1.00 91.12 498 LEU A C 1
ATOM 3955 O O . LEU A 1 498 ? -30.427 4.237 40.630 1.00 91.12 498 LEU A O 1
ATOM 3959 N N . LEU A 1 499 ? -31.720 5.773 39.657 1.00 89.69 499 LEU A N 1
ATOM 3960 C CA . LEU A 1 499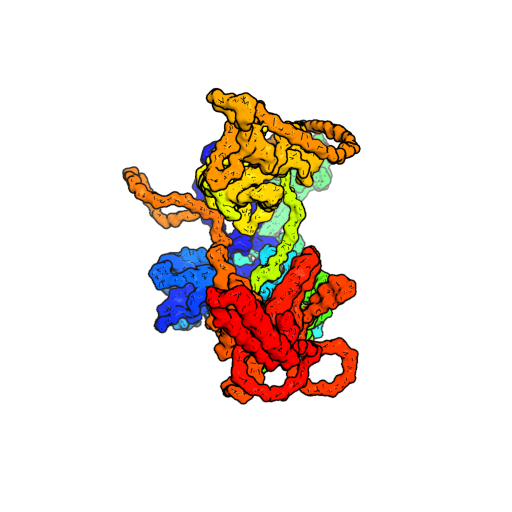 ? -31.144 5.595 38.327 1.00 89.69 499 LEU A CA 1
ATOM 3961 C C . LEU A 1 499 ? -29.678 6.048 38.294 1.00 89.69 499 LEU A C 1
ATOM 3963 O O . LEU A 1 499 ? -28.859 5.412 37.628 1.00 89.69 499 LEU A O 1
ATOM 3967 N N . GLY A 1 500 ? -29.339 7.131 38.998 1.00 89.69 500 GLY A N 1
ATOM 3968 C CA . GLY A 1 500 ? -27.962 7.591 39.172 1.00 89.69 500 GLY A CA 1
ATOM 3969 C C . GLY A 1 500 ? -27.098 6.566 39.909 1.00 89.69 500 GLY A C 1
ATOM 3970 O O . GLY A 1 500 ? -25.996 6.255 39.445 1.00 89.69 500 GLY A O 1
ATOM 3971 N N . ASP A 1 501 ? -27.623 5.986 40.989 1.00 91.31 501 ASP A N 1
ATOM 3972 C CA . ASP A 1 501 ? -26.954 4.945 41.778 1.00 91.31 501 ASP A CA 1
ATOM 3973 C C . ASP A 1 501 ? -26.786 3.650 40.971 1.00 91.31 501 ASP A C 1
ATOM 3975 O O . ASP A 1 501 ? -25.678 3.116 40.882 1.00 91.31 501 ASP A O 1
ATOM 3979 N N . TYR A 1 502 ? -27.838 3.206 40.275 1.00 90.75 502 TYR A N 1
ATOM 3980 C CA . TYR A 1 502 ? -27.810 2.063 39.359 1.00 90.75 502 TYR A CA 1
ATOM 3981 C C . TYR A 1 502 ? -26.777 2.257 38.244 1.00 90.75 502 TYR A C 1
ATOM 3983 O O . TYR A 1 502 ? -25.946 1.383 38.010 1.00 90.75 502 TYR A O 1
ATOM 3991 N N . THR A 1 503 ? -26.761 3.425 37.593 1.00 89.69 503 THR A N 1
ATOM 3992 C CA . THR A 1 503 ? -25.801 3.733 36.518 1.00 89.69 503 THR A CA 1
ATOM 3993 C C . THR A 1 503 ? -24.365 3.768 37.045 1.00 89.69 503 THR A C 1
ATOM 3995 O O . THR A 1 503 ? -23.444 3.289 36.382 1.00 89.69 503 THR A O 1
ATOM 3998 N N . SER A 1 504 ? -24.161 4.300 38.252 1.00 90.88 504 SER A N 1
ATOM 3999 C CA . SER A 1 504 ? -22.847 4.352 38.900 1.00 90.88 504 SER A CA 1
ATOM 4000 C C . SER A 1 504 ? -22.350 2.961 39.304 1.00 90.88 504 SER A C 1
ATOM 4002 O O . SER A 1 504 ? -21.179 2.647 39.090 1.00 90.88 504 SER A O 1
ATOM 4004 N N . CYS A 1 505 ? -23.230 2.113 39.846 1.00 90.50 505 CYS A N 1
ATOM 4005 C CA . CYS A 1 505 ? -22.936 0.715 40.165 1.00 90.50 505 CYS A CA 1
ATOM 4006 C C . CYS A 1 505 ? -22.621 -0.087 38.893 1.00 90.50 505 CYS A C 1
ATOM 4008 O O . CYS A 1 505 ? -21.577 -0.735 38.806 1.00 90.50 505 CYS A O 1
ATOM 4010 N N . GLN A 1 506 ? -23.458 0.055 37.859 1.00 90.75 506 GLN A N 1
ATOM 4011 C CA . GLN A 1 506 ? -23.250 -0.567 36.556 1.00 90.75 506 GLN A CA 1
ATOM 4012 C C . GLN A 1 506 ? -21.891 -0.170 35.970 1.00 90.75 506 GLN A C 1
ATOM 4014 O O . GLN A 1 506 ? -21.151 -1.044 35.533 1.00 90.75 506 GLN A O 1
ATOM 4019 N N . LYS A 1 507 ? -21.516 1.117 36.011 1.00 89.31 507 LYS A N 1
ATOM 4020 C CA . LYS A 1 507 ? -20.219 1.588 35.504 1.00 89.31 507 LYS A CA 1
ATOM 4021 C C . LYS A 1 507 ? -19.034 0.910 36.202 1.00 89.31 507 LYS A C 1
ATOM 4023 O O . LYS A 1 507 ? -18.145 0.422 35.518 1.00 89.31 507 LYS A O 1
ATOM 4028 N N . LYS A 1 508 ? -19.051 0.803 37.537 1.00 89.38 508 LYS A N 1
ATOM 4029 C CA . LYS A 1 508 ? -17.983 0.121 38.298 1.00 89.38 508 LYS A CA 1
ATOM 4030 C C . LYS A 1 508 ? -17.833 -1.346 37.889 1.00 89.38 508 LYS A C 1
ATOM 4032 O O . LYS A 1 508 ? -16.720 -1.840 37.741 1.00 89.38 508 LYS A O 1
ATOM 4037 N N . ILE A 1 509 ? -18.952 -2.045 37.703 1.00 89.81 509 ILE A N 1
ATOM 4038 C CA . ILE A 1 509 ? -18.934 -3.457 37.302 1.00 89.81 509 ILE A CA 1
ATOM 4039 C C . ILE A 1 509 ? -18.471 -3.601 35.850 1.00 89.81 509 ILE A C 1
ATOM 4041 O O . ILE A 1 509 ? -17.697 -4.508 35.555 1.00 89.81 509 ILE A O 1
ATOM 4045 N N . VAL A 1 510 ? -18.875 -2.691 34.959 1.00 90.31 510 VAL A N 1
ATOM 4046 C CA . VAL A 1 510 ? -18.358 -2.631 33.584 1.00 90.31 510 VAL A CA 1
ATOM 4047 C C . VAL A 1 510 ? -16.842 -2.485 33.579 1.00 90.31 510 VAL A C 1
ATOM 4049 O O . VAL A 1 510 ? -16.177 -3.266 32.904 1.00 90.31 510 VAL A O 1
ATOM 4052 N N . ASP A 1 511 ? -16.298 -1.548 34.358 1.00 87.44 511 ASP A N 1
ATOM 4053 C CA . ASP A 1 511 ? -14.853 -1.322 34.442 1.00 87.44 511 ASP A CA 1
ATOM 4054 C C . ASP A 1 511 ? -14.123 -2.599 34.906 1.00 87.44 511 ASP A C 1
ATOM 4056 O O . ASP A 1 511 ? -13.130 -3.005 34.298 1.00 87.44 511 ASP A O 1
ATOM 4060 N N . ASN A 1 512 ? -14.675 -3.309 35.900 1.00 88.81 512 ASN A N 1
ATOM 4061 C CA . ASN A 1 512 ? -14.139 -4.593 36.362 1.00 88.81 512 ASN A CA 1
ATOM 4062 C C . ASN A 1 512 ? -14.185 -5.676 35.268 1.00 88.81 512 ASN A C 1
ATOM 4064 O O . ASN A 1 512 ? -13.191 -6.365 35.044 1.00 88.81 512 ASN A O 1
ATOM 4068 N N . VAL A 1 513 ? -15.312 -5.832 34.564 1.00 90.31 513 VAL A N 1
ATOM 4069 C CA . VAL A 1 513 ? -15.460 -6.830 33.485 1.00 90.31 513 VAL A CA 1
ATOM 4070 C C . VAL A 1 513 ? -14.497 -6.538 32.334 1.00 90.31 513 VAL A C 1
ATOM 4072 O O . VAL A 1 513 ? -13.872 -7.461 31.807 1.00 90.31 513 VAL A O 1
ATOM 4075 N N . VAL A 1 514 ? -14.327 -5.268 31.959 1.00 89.25 514 VAL A N 1
ATOM 4076 C CA . VAL A 1 514 ? -13.366 -4.842 30.929 1.00 89.25 514 VAL A CA 1
ATOM 4077 C C . VAL A 1 514 ? -11.932 -5.143 31.373 1.00 89.25 514 VAL A C 1
ATOM 4079 O O . VAL A 1 514 ? -11.156 -5.697 30.592 1.00 89.25 514 VAL A O 1
ATOM 4082 N N . GLN A 1 515 ? -11.584 -4.865 32.632 1.00 86.25 515 GLN A N 1
ATOM 4083 C CA . GLN A 1 515 ? -10.256 -5.155 33.174 1.00 86.25 515 GLN A CA 1
ATOM 4084 C C . GLN A 1 515 ? -9.955 -6.661 33.203 1.00 86.25 515 GLN A C 1
ATOM 4086 O O . GLN A 1 515 ? -8.869 -7.071 32.793 1.00 86.25 515 GLN A O 1
ATOM 4091 N N . VAL A 1 516 ? -10.914 -7.494 33.618 1.00 89.94 516 VAL A N 1
ATOM 4092 C CA . VAL A 1 516 ? -10.771 -8.959 33.575 1.00 89.94 516 VAL A CA 1
ATOM 4093 C C . VAL A 1 516 ? -10.644 -9.433 32.123 1.00 89.94 516 VAL A C 1
ATOM 4095 O O . VAL A 1 516 ? -9.757 -10.220 31.805 1.00 89.94 516 VAL A O 1
ATOM 4098 N N . SER A 1 517 ? -11.448 -8.894 31.205 1.00 89.69 517 SER A N 1
ATOM 4099 C CA . SER A 1 517 ? -11.373 -9.218 29.771 1.00 89.69 517 SER A CA 1
ATOM 4100 C C . SER A 1 517 ? -10.000 -8.905 29.165 1.00 89.69 517 SER A C 1
ATOM 4102 O O . SER A 1 517 ? -9.507 -9.657 28.327 1.00 89.69 517 SER A O 1
ATOM 4104 N N . CYS A 1 518 ? -9.339 -7.837 29.623 1.00 85.62 518 CYS A N 1
ATOM 4105 C CA . CYS A 1 518 ? -7.999 -7.459 29.173 1.00 85.62 518 CYS A CA 1
ATOM 4106 C C . CYS A 1 518 ? -6.938 -8.533 29.483 1.00 85.62 518 CYS A C 1
ATOM 4108 O O . CYS A 1 518 ? -5.961 -8.658 28.744 1.00 85.62 518 CYS A O 1
ATOM 4110 N N . THR A 1 519 ? -7.126 -9.344 30.529 1.00 87.44 519 THR A N 1
ATOM 4111 C CA . THR A 1 519 ? -6.180 -10.420 30.879 1.00 87.44 519 THR A CA 1
ATOM 4112 C C . THR A 1 519 ? -6.138 -11.543 29.834 1.00 87.44 519 THR A C 1
ATOM 4114 O O . THR A 1 519 ? -5.132 -12.233 29.721 1.00 87.44 519 THR A O 1
ATOM 4117 N N . PHE A 1 520 ? -7.176 -11.670 28.998 1.00 89.12 520 PHE A N 1
ATOM 4118 C CA . PHE A 1 520 ? -7.253 -12.648 27.906 1.00 89.12 520 PHE A CA 1
ATOM 4119 C C . PHE A 1 520 ? -6.664 -12.147 26.579 1.00 89.12 520 PHE A C 1
ATOM 4121 O O . PHE A 1 520 ? -6.831 -12.799 25.551 1.00 89.12 520 PHE A O 1
ATOM 4128 N N . SER A 1 521 ? -5.969 -11.004 26.566 1.00 84.69 521 SER A N 1
ATOM 4129 C CA . SER A 1 521 ? -5.489 -10.397 25.315 1.00 84.69 521 SER A CA 1
ATOM 4130 C C . SER A 1 521 ? -4.584 -11.310 24.478 1.00 84.69 521 SER A C 1
ATOM 4132 O O . SER A 1 521 ? -4.630 -11.247 23.255 1.00 84.69 521 SER A O 1
ATOM 4134 N N . GLU A 1 522 ? -3.783 -12.166 25.116 1.00 85.19 522 GLU A N 1
ATOM 4135 C CA . GLU A 1 522 ? -2.907 -13.120 24.420 1.00 85.19 522 GLU A CA 1
ATOM 4136 C C . GLU A 1 522 ? -3.703 -14.109 23.553 1.00 85.19 522 GLU A C 1
ATOM 4138 O O . GLU A 1 522 ? -3.294 -14.439 22.441 1.00 85.19 522 GLU A O 1
ATOM 4143 N N . VAL A 1 523 ? -4.885 -14.528 24.017 1.00 90.75 523 VAL A N 1
ATOM 4144 C CA . VAL A 1 523 ? -5.785 -15.399 23.249 1.00 90.75 523 VAL A CA 1
ATOM 4145 C C . VAL A 1 523 ? -6.243 -14.685 21.976 1.00 90.75 523 VAL A C 1
ATOM 4147 O O . VAL A 1 523 ? -6.219 -15.262 20.890 1.00 90.75 523 VAL A O 1
ATOM 4150 N N . PHE A 1 524 ? -6.626 -13.411 22.096 1.00 90.69 524 PHE A N 1
ATOM 4151 C CA . PHE A 1 524 ? -7.113 -12.620 20.967 1.00 90.69 524 PHE A CA 1
ATOM 4152 C C . PHE A 1 524 ? -6.018 -12.317 19.944 1.00 90.69 524 PHE A C 1
ATOM 4154 O O . PHE A 1 524 ? -6.290 -12.388 18.752 1.00 90.69 524 PHE A O 1
ATOM 4161 N N . GLU A 1 525 ? -4.790 -12.035 20.382 1.00 86.62 525 GLU A N 1
ATOM 4162 C CA . GLU A 1 525 ? -3.651 -11.806 19.481 1.00 86.62 525 GLU A CA 1
ATOM 4163 C C . GLU A 1 525 ? -3.323 -13.053 18.649 1.00 86.62 525 GLU A C 1
ATOM 4165 O O . GLU A 1 525 ? -3.140 -12.957 17.436 1.00 86.62 525 GLU A O 1
ATOM 4170 N N . ASN A 1 526 ? -3.313 -14.236 19.272 1.00 90.38 526 ASN A N 1
ATOM 4171 C CA . ASN A 1 526 ? -3.075 -15.491 18.555 1.00 90.38 526 ASN A CA 1
ATOM 4172 C C . ASN A 1 526 ? -4.220 -15.822 17.589 1.00 90.38 526 ASN A C 1
ATOM 4174 O O . ASN A 1 526 ? -3.977 -16.216 16.448 1.00 90.38 526 ASN A O 1
ATOM 4178 N N . PHE A 1 527 ? -5.474 -15.601 17.999 1.00 93.06 527 PHE A N 1
ATOM 4179 C CA . PHE A 1 527 ? -6.609 -15.726 17.087 1.00 93.06 527 PHE A CA 1
ATOM 4180 C C . PHE A 1 527 ? -6.528 -14.738 15.923 1.00 93.06 527 PHE A C 1
ATOM 4182 O O . PHE A 1 527 ? -6.751 -15.141 14.787 1.00 93.06 527 PHE A O 1
ATOM 4189 N N . ALA A 1 528 ? -6.177 -13.475 16.163 1.00 91.88 528 ALA A N 1
ATOM 4190 C CA . ALA A 1 528 ? -6.033 -12.487 15.101 1.00 91.88 528 ALA A CA 1
ATOM 4191 C C . ALA A 1 528 ? -4.932 -12.878 14.103 1.00 91.88 528 ALA A C 1
ATOM 4193 O O . ALA A 1 528 ? -5.159 -12.810 12.894 1.00 91.88 528 ALA A O 1
ATOM 4194 N N . ALA A 1 529 ? -3.782 -13.367 14.581 1.00 91.06 529 ALA A N 1
ATOM 4195 C CA . ALA A 1 529 ? -2.696 -13.847 13.727 1.00 91.06 529 ALA A CA 1
ATOM 4196 C C . ALA A 1 529 ? -3.143 -15.013 12.825 1.00 91.06 529 ALA A C 1
ATOM 4198 O O . ALA A 1 529 ? -2.997 -14.938 11.607 1.00 91.06 529 ALA A O 1
ATOM 4199 N N . ILE A 1 530 ? -3.774 -16.041 13.402 1.00 93.81 530 ILE A N 1
ATOM 4200 C CA . ILE A 1 530 ? -4.242 -17.220 12.656 1.00 93.81 530 ILE A CA 1
ATOM 4201 C C . ILE A 1 530 ? -5.350 -16.851 11.659 1.00 93.81 530 ILE A C 1
ATOM 4203 O O . ILE A 1 530 ? -5.324 -17.263 10.500 1.00 93.81 530 ILE A O 1
ATOM 4207 N N . ILE A 1 531 ? -6.340 -16.071 12.100 1.00 94.94 531 ILE A N 1
ATOM 4208 C CA . ILE A 1 531 ? -7.499 -15.711 11.277 1.00 94.94 531 ILE A CA 1
ATOM 4209 C C . ILE A 1 531 ? -7.107 -14.757 10.149 1.00 94.94 531 ILE A C 1
ATOM 4211 O O . ILE A 1 531 ? -7.603 -14.915 9.035 1.00 94.94 531 ILE A O 1
ATOM 4215 N N . SER A 1 532 ? -6.219 -13.791 10.401 1.00 94.38 532 SER A N 1
ATOM 4216 C CA . SER A 1 532 ? -5.727 -12.894 9.348 1.00 94.38 532 SER A CA 1
ATOM 4217 C C . SER A 1 532 ? -4.929 -13.654 8.290 1.00 94.38 532 SER A C 1
ATOM 4219 O O . SER A 1 532 ? -5.124 -13.405 7.102 1.00 94.38 532 SER A O 1
ATOM 4221 N N . GLU A 1 533 ? -4.099 -14.622 8.688 1.00 95.44 533 GLU A N 1
ATOM 4222 C CA . GLU A 1 533 ? -3.367 -15.482 7.757 1.00 95.44 533 GLU A CA 1
ATOM 4223 C C . GLU A 1 533 ? -4.307 -16.336 6.897 1.00 95.44 533 GLU A C 1
ATOM 4225 O O . GLU A 1 533 ? -4.190 -16.348 5.668 1.00 95.44 533 GLU A O 1
ATOM 4230 N N . LEU A 1 534 ? -5.282 -16.995 7.529 1.00 95.12 534 LEU A N 1
ATOM 4231 C CA . LEU A 1 534 ? -6.284 -17.798 6.835 1.00 95.12 534 LEU A CA 1
ATOM 4232 C C . LEU A 1 534 ? -7.085 -16.944 5.842 1.00 95.12 534 LEU A C 1
ATOM 4234 O O . LEU A 1 534 ? -7.306 -17.366 4.709 1.00 95.12 534 LEU A O 1
ATOM 4238 N N . ASP A 1 535 ? -7.476 -15.730 6.231 1.00 96.12 535 ASP A N 1
ATOM 4239 C CA . ASP A 1 535 ? -8.222 -14.800 5.380 1.00 96.12 535 ASP A CA 1
ATOM 4240 C C . ASP A 1 535 ? -7.429 -14.369 4.133 1.00 96.12 535 ASP A C 1
ATOM 4242 O O . ASP A 1 535 ? -7.978 -14.315 3.030 1.00 96.12 535 ASP A O 1
ATOM 4246 N N . VAL A 1 536 ? -6.120 -14.122 4.266 1.00 96.69 536 VAL A N 1
ATOM 4247 C CA . VAL A 1 536 ? -5.256 -13.772 3.125 1.00 96.69 536 VAL A CA 1
ATOM 4248 C C . VAL A 1 536 ? -5.063 -14.959 2.177 1.00 96.69 536 VAL A C 1
ATOM 4250 O O . VAL A 1 536 ? -5.223 -14.806 0.965 1.00 96.69 536 VAL A O 1
ATOM 4253 N N . LEU A 1 537 ? -4.772 -16.152 2.697 1.00 96.19 537 LEU A N 1
ATOM 4254 C CA . LEU A 1 537 ? -4.573 -17.346 1.865 1.00 96.19 537 LEU A CA 1
ATOM 4255 C C . LEU A 1 537 ? -5.867 -17.765 1.157 1.00 96.19 537 LEU A C 1
ATOM 4257 O O . LEU A 1 537 ? -5.865 -18.089 -0.032 1.00 96.19 537 LEU A O 1
ATOM 4261 N N . GLN A 1 538 ? -6.998 -17.675 1.856 1.00 94.94 538 GLN A N 1
ATOM 4262 C CA . GLN A 1 538 ? -8.316 -17.869 1.266 1.00 94.94 538 GLN A CA 1
ATOM 4263 C C . GLN A 1 538 ? -8.568 -16.828 0.160 1.00 94.94 538 GLN A C 1
ATOM 4265 O O . GLN A 1 538 ? -9.049 -17.187 -0.918 1.00 94.94 538 GLN A O 1
ATOM 4270 N N . SER A 1 539 ? -8.221 -15.556 0.388 1.00 95.75 539 SER A N 1
ATOM 4271 C CA . SER A 1 539 ? -8.323 -14.483 -0.610 1.00 95.75 539 SER A CA 1
ATOM 4272 C C . SER A 1 539 ? -7.531 -14.793 -1.887 1.00 95.75 539 SER A C 1
ATOM 4274 O O . SER A 1 539 ? -8.041 -14.564 -2.986 1.00 95.75 539 SER A O 1
ATOM 4276 N N . PHE A 1 540 ? -6.328 -15.367 -1.770 1.00 97.06 540 PHE A N 1
ATOM 4277 C CA . PHE A 1 540 ? -5.534 -15.803 -2.927 1.00 97.06 540 PHE A CA 1
ATOM 4278 C C . PHE A 1 540 ? -6.226 -16.909 -3.724 1.00 97.06 540 PHE A C 1
ATOM 4280 O O . PHE A 1 540 ? -6.296 -16.814 -4.948 1.00 97.06 540 PHE A O 1
ATOM 4287 N N . ALA A 1 541 ? -6.804 -17.905 -3.049 1.00 96.00 541 ALA A N 1
ATOM 4288 C CA . ALA A 1 541 ? -7.543 -18.977 -3.715 1.00 96.00 541 ALA A CA 1
ATOM 4289 C C . ALA A 1 541 ? -8.825 -18.475 -4.410 1.00 96.00 541 ALA A C 1
ATOM 4291 O O . ALA A 1 541 ? -9.160 -18.916 -5.508 1.00 96.00 541 ALA A O 1
ATOM 4292 N N . ASP A 1 542 ? -9.542 -17.523 -3.799 1.00 95.31 542 ASP A N 1
ATOM 4293 C CA . ASP A 1 542 ? -10.719 -16.893 -4.415 1.00 95.31 542 ASP A CA 1
ATOM 4294 C C . ASP A 1 542 ? -10.347 -16.086 -5.662 1.00 95.31 542 ASP A C 1
ATOM 4296 O O . ASP A 1 542 ? -11.026 -16.206 -6.683 1.00 95.31 542 ASP A O 1
ATOM 4300 N N . LEU A 1 543 ? -9.257 -15.309 -5.606 1.00 94.75 543 LEU A N 1
ATOM 4301 C CA . LEU A 1 543 ? -8.730 -14.607 -6.775 1.00 94.75 543 LEU A CA 1
ATOM 4302 C C . LEU A 1 543 ? -8.403 -15.603 -7.891 1.00 94.75 543 LEU A C 1
ATOM 4304 O O . LEU A 1 543 ? -8.945 -15.461 -8.985 1.00 94.75 543 LEU A O 1
ATOM 4308 N N . ALA A 1 544 ? -7.601 -16.625 -7.583 1.00 94.69 544 ALA A N 1
ATOM 4309 C CA . ALA A 1 544 ? -7.107 -17.599 -8.550 1.00 94.69 544 ALA A CA 1
ATOM 4310 C C . ALA A 1 544 ? -8.222 -18.277 -9.360 1.00 94.69 544 ALA A C 1
ATOM 4312 O O . ALA A 1 544 ? -8.036 -18.528 -10.544 1.00 94.69 544 ALA A O 1
ATOM 4313 N N . ILE A 1 545 ? -9.384 -18.541 -8.754 1.00 94.06 545 ILE A N 1
ATOM 4314 C CA . ILE A 1 545 ? -10.493 -19.258 -9.411 1.00 94.06 545 ILE A CA 1
ATOM 4315 C C . ILE A 1 545 ? -11.503 -18.330 -10.073 1.00 94.06 545 ILE A C 1
ATOM 4317 O O . ILE A 1 545 ? -12.156 -18.703 -11.040 1.00 94.06 545 ILE A O 1
ATOM 4321 N N . SER A 1 546 ? -11.675 -17.126 -9.538 1.00 90.31 546 SER A N 1
ATOM 4322 C CA . SER A 1 546 ? -12.674 -16.185 -10.050 1.00 90.31 546 SER A CA 1
ATOM 4323 C C . SER A 1 546 ? -12.307 -15.519 -11.379 1.00 90.31 546 SER A C 1
ATOM 4325 O O . SER A 1 546 ? -13.166 -14.883 -11.990 1.00 90.31 546 SER A O 1
ATOM 4327 N N . CYS A 1 547 ? -11.029 -15.566 -11.760 1.00 86.75 547 CYS A N 1
ATOM 4328 C CA . CYS A 1 547 ? -10.541 -14.930 -12.974 1.00 86.75 547 CYS A CA 1
ATOM 4329 C C . CYS A 1 547 ? -11.056 -15.673 -14.220 1.00 86.75 547 CYS A C 1
ATOM 4331 O O . CYS A 1 547 ? -11.319 -16.873 -14.141 1.00 86.75 547 CYS A O 1
ATOM 4333 N N . PRO A 1 548 ? -11.180 -14.992 -15.379 1.00 81.75 548 PRO A N 1
ATOM 4334 C CA . PRO A 1 548 ? -11.668 -15.614 -16.613 1.00 81.75 548 PRO A CA 1
ATOM 4335 C C . PRO A 1 548 ? -10.881 -16.866 -17.008 1.00 81.75 548 PRO A C 1
ATOM 4337 O O . PRO A 1 548 ? -11.468 -17.874 -17.396 1.00 81.75 548 PRO A O 1
ATOM 4340 N N . VAL A 1 549 ? -9.555 -16.802 -16.870 1.00 88.38 549 VAL A N 1
ATOM 4341 C CA . VAL A 1 549 ? -8.666 -17.959 -16.940 1.00 88.38 549 VAL A CA 1
ATOM 4342 C C . VAL A 1 549 ? -8.031 -18.130 -15.557 1.00 88.38 549 VAL A C 1
ATOM 4344 O O . VAL A 1 549 ? -7.343 -17.202 -15.104 1.00 88.38 549 VAL A O 1
ATOM 4347 N N . PRO A 1 550 ? -8.256 -19.276 -14.883 1.00 93.00 550 PRO A N 1
ATOM 4348 C CA . PRO A 1 550 ? -7.731 -19.519 -13.549 1.00 93.00 550 PRO A CA 1
ATOM 4349 C C . PRO A 1 550 ? -6.215 -19.344 -13.459 1.00 93.00 550 PRO A C 1
ATOM 4351 O O . PRO A 1 550 ? -5.484 -19.535 -14.433 1.00 93.00 550 PRO A O 1
ATOM 4354 N N . TYR A 1 551 ? -5.744 -18.951 -12.281 1.00 96.19 551 TYR A N 1
ATOM 4355 C CA . TYR A 1 551 ? -4.314 -18.853 -12.001 1.00 96.19 551 TYR A CA 1
ATOM 4356 C C . TYR A 1 551 ? -3.761 -20.227 -11.632 1.00 96.19 551 TYR A C 1
ATOM 4358 O O . TYR A 1 551 ? -4.478 -21.076 -11.101 1.00 96.19 551 TYR A O 1
ATOM 4366 N N . VAL A 1 552 ? -2.471 -20.424 -11.881 1.00 96.00 552 VAL A N 1
ATOM 4367 C CA . VAL A 1 552 ? -1.791 -21.707 -11.700 1.00 96.00 552 VAL A CA 1
ATOM 4368 C C . VAL A 1 552 ? -0.788 -21.610 -10.558 1.00 96.00 552 VAL A C 1
ATOM 4370 O O . VAL A 1 552 ? -0.161 -20.569 -10.334 1.00 96.00 552 VAL A O 1
ATOM 4373 N N . ARG A 1 553 ? -0.647 -22.709 -9.815 1.00 97.12 553 ARG A N 1
ATOM 4374 C CA . ARG A 1 553 ? 0.376 -22.863 -8.783 1.00 97.12 553 ARG A CA 1
ATOM 4375 C C . ARG A 1 553 ? 1.771 -22.849 -9.432 1.00 97.12 553 ARG A C 1
ATOM 4377 O O . ARG A 1 553 ? 2.039 -23.727 -10.251 1.00 97.12 553 ARG A O 1
ATOM 4384 N N . PRO A 1 554 ? 2.657 -21.899 -9.087 1.00 97.00 554 PRO A N 1
ATOM 4385 C CA . PRO A 1 554 ? 4.027 -21.906 -9.585 1.00 97.00 554 PRO A CA 1
ATOM 4386 C C . PRO A 1 554 ? 4.855 -23.003 -8.906 1.00 97.00 554 PRO A C 1
ATOM 4388 O O . PRO A 1 554 ? 4.691 -23.264 -7.713 1.00 97.00 554 PRO A O 1
ATOM 4391 N N . ASP A 1 555 ? 5.768 -23.605 -9.662 1.00 96.38 555 ASP A N 1
ATOM 4392 C CA . ASP A 1 555 ? 6.843 -24.435 -9.120 1.00 96.38 555 ASP A CA 1
ATOM 4393 C C . ASP A 1 555 ? 7.991 -23.535 -8.643 1.00 96.38 555 ASP A C 1
ATOM 4395 O O . ASP A 1 555 ? 8.478 -22.701 -9.409 1.00 96.38 555 ASP A O 1
ATOM 4399 N N . ILE A 1 556 ? 8.382 -23.647 -7.372 1.00 96.00 556 ILE A N 1
ATOM 4400 C CA . ILE A 1 556 ? 9.335 -22.732 -6.732 1.00 96.00 556 ILE A CA 1
ATOM 4401 C C . ILE A 1 556 ? 10.652 -23.448 -6.483 1.00 96.00 556 ILE A C 1
ATOM 4403 O O . ILE A 1 556 ? 10.721 -24.387 -5.691 1.00 96.00 556 ILE A O 1
ATOM 4407 N N . THR A 1 557 ? 11.716 -22.940 -7.096 1.00 93.94 557 THR A N 1
ATOM 4408 C CA . THR A 1 557 ? 13.072 -23.479 -6.958 1.00 93.94 557 THR A CA 1
ATOM 4409 C C . THR A 1 557 ? 13.994 -22.492 -6.246 1.00 93.94 557 THR A C 1
ATOM 4411 O O . THR A 1 557 ? 13.710 -21.296 -6.127 1.00 93.94 557 THR A O 1
ATOM 4414 N N . THR A 1 558 ? 15.151 -22.974 -5.793 1.00 91.62 558 THR A N 1
ATOM 4415 C CA . THR A 1 558 ? 16.187 -22.122 -5.197 1.00 91.62 558 THR A CA 1
ATOM 4416 C C . THR A 1 558 ? 16.751 -21.125 -6.218 1.00 91.62 558 THR A C 1
ATOM 4418 O O . THR A 1 558 ? 16.631 -21.294 -7.437 1.00 91.62 558 THR A O 1
ATOM 4421 N N . SER A 1 559 ? 17.388 -20.064 -5.716 1.00 84.19 559 SER A N 1
ATOM 4422 C CA . SER A 1 559 ? 17.992 -19.012 -6.542 1.00 84.19 559 SER A CA 1
ATOM 4423 C C . SER A 1 559 ? 19.244 -19.457 -7.303 1.00 84.19 559 SER A C 1
ATOM 4425 O O . SER A 1 559 ? 19.719 -18.709 -8.153 1.00 84.19 559 SER A O 1
ATOM 4427 N N . GLU A 1 560 ? 19.784 -20.648 -7.032 1.00 79.25 560 GLU A N 1
ATOM 4428 C CA . GLU A 1 560 ? 21.039 -21.155 -7.610 1.00 79.25 560 GLU A CA 1
ATOM 4429 C C . GLU A 1 560 ? 20.800 -22.189 -8.717 1.00 79.25 560 GLU A C 1
ATOM 4431 O O . GLU A 1 560 ? 21.537 -22.204 -9.700 1.00 79.25 560 GLU A O 1
ATOM 4436 N N . GLU A 1 561 ? 19.733 -22.983 -8.618 1.00 72.81 561 GLU A N 1
ATOM 4437 C CA . GLU A 1 561 ? 19.509 -24.139 -9.499 1.00 72.81 561 GLU A CA 1
ATOM 4438 C C . GLU A 1 561 ? 18.394 -23.923 -10.535 1.00 72.81 561 GLU A C 1
ATOM 4440 O O . GLU A 1 561 ? 18.309 -24.667 -11.508 1.00 72.81 561 GLU A O 1
ATOM 4445 N N . GLY A 1 562 ? 17.541 -22.907 -10.356 1.00 77.56 562 GLY A N 1
ATOM 4446 C CA . GLY A 1 562 ? 16.359 -22.709 -11.199 1.00 77.56 562 GLY A CA 1
ATOM 4447 C C . GLY A 1 562 ? 16.451 -21.609 -12.256 1.00 77.56 562 GLY A C 1
ATOM 4448 O O . GLY A 1 562 ? 17.163 -20.608 -12.080 1.00 77.56 562 GLY A O 1
ATOM 4449 N N . ASP A 1 563 ? 15.645 -21.796 -13.303 1.00 90.75 563 ASP A N 1
ATOM 4450 C CA . ASP A 1 563 ? 15.297 -20.822 -14.342 1.00 90.75 563 ASP A CA 1
ATOM 4451 C C . ASP A 1 563 ? 13.983 -20.081 -13.992 1.00 90.75 563 ASP A C 1
ATOM 4453 O O . ASP A 1 563 ? 13.307 -20.405 -13.011 1.00 90.75 563 ASP A O 1
ATOM 4457 N N . ILE A 1 564 ? 13.603 -19.068 -14.782 1.00 94.44 564 ILE A N 1
ATOM 4458 C CA . ILE A 1 564 ? 12.268 -18.446 -14.703 1.00 94.44 564 ILE A CA 1
ATOM 4459 C C . ILE A 1 564 ? 11.530 -18.726 -16.011 1.00 94.44 564 ILE A C 1
ATOM 4461 O O . ILE A 1 564 ? 11.866 -18.176 -17.059 1.00 94.44 564 ILE A O 1
ATOM 4465 N N . ILE A 1 565 ? 10.511 -19.575 -15.943 1.00 95.06 565 ILE A N 1
ATOM 4466 C CA . ILE A 1 565 ? 9.716 -20.033 -17.080 1.00 95.06 565 ILE A CA 1
ATOM 4467 C C . ILE A 1 565 ? 8.251 -19.714 -16.797 1.00 95.06 565 ILE A C 1
ATOM 4469 O O . ILE A 1 565 ? 7.651 -20.273 -15.885 1.00 95.06 565 ILE A O 1
ATOM 4473 N N . LEU A 1 566 ? 7.665 -18.821 -17.587 1.00 95.69 566 LEU A N 1
ATOM 4474 C CA . LEU A 1 566 ? 6.272 -18.402 -17.500 1.00 95.69 566 LEU A CA 1
ATOM 4475 C C . LEU A 1 566 ? 5.608 -18.641 -18.860 1.00 95.69 566 LEU A C 1
ATOM 4477 O O . LEU A 1 566 ? 5.847 -17.888 -19.800 1.00 95.69 566 LEU A O 1
ATOM 4481 N N . GLN A 1 567 ? 4.786 -19.681 -18.977 1.00 94.00 567 GLN A N 1
ATOM 4482 C CA . GLN A 1 567 ? 4.014 -19.974 -20.188 1.00 94.00 567 GLN A CA 1
ATOM 4483 C C . GLN A 1 567 ? 2.625 -19.348 -20.092 1.00 94.00 567 GLN A C 1
ATOM 4485 O O . GLN A 1 567 ? 2.004 -19.382 -19.029 1.00 94.00 567 GLN A O 1
ATOM 4490 N N . GLY A 1 568 ? 2.137 -18.761 -21.181 1.00 90.75 568 GLY A N 1
ATOM 4491 C CA . GLY A 1 568 ? 0.821 -18.131 -21.242 1.00 90.75 568 GLY A CA 1
ATOM 4492 C C . GLY A 1 568 ? 0.636 -17.014 -20.211 1.00 90.75 568 GLY A C 1
ATOM 4493 O O . GLY A 1 568 ? -0.459 -16.815 -19.680 1.00 90.75 568 GLY A O 1
ATOM 4494 N N . SER A 1 569 ? 1.716 -16.316 -19.857 1.00 93.81 569 SER A N 1
ATOM 4495 C CA . SER A 1 569 ? 1.699 -15.371 -18.746 1.00 93.81 569 SER A CA 1
ATOM 4496 C C . SER A 1 569 ? 0.909 -14.109 -19.088 1.00 93.81 569 SER A C 1
ATOM 4498 O O . SER A 1 569 ? 0.910 -13.640 -20.233 1.00 93.81 569 SER A O 1
ATOM 4500 N N . ARG A 1 570 ? 0.222 -13.549 -18.091 1.00 92.50 570 ARG A N 1
ATOM 4501 C CA . ARG A 1 570 ? -0.656 -12.378 -18.228 1.00 92.50 570 ARG A CA 1
ATOM 4502 C C . ARG A 1 570 ? -0.375 -11.351 -17.138 1.00 92.50 570 ARG A C 1
ATOM 4504 O O . ARG A 1 570 ? 0.111 -11.702 -16.066 1.00 92.50 570 ARG A O 1
ATOM 4511 N N . HIS A 1 571 ? -0.664 -10.075 -17.398 1.00 92.19 571 HIS A N 1
ATOM 4512 C CA . HIS A 1 571 ? -0.543 -9.037 -16.375 1.00 92.19 571 HIS A CA 1
ATOM 4513 C C . HIS A 1 571 ? -1.833 -8.982 -15.539 1.00 92.19 571 HIS A C 1
ATOM 4515 O O . HIS A 1 571 ? -2.854 -8.510 -16.049 1.00 92.19 571 HIS A O 1
ATOM 4521 N N . PRO A 1 572 ? -1.804 -9.320 -14.238 1.00 91.81 572 PRO A N 1
ATOM 4522 C CA . PRO A 1 572 ? -3.024 -9.546 -13.457 1.00 91.81 572 PRO A CA 1
ATOM 4523 C C . PRO A 1 572 ? -3.905 -8.288 -13.346 1.00 91.81 572 PRO A C 1
ATOM 4525 O O . PRO A 1 572 ? -5.115 -8.349 -13.544 1.00 91.81 572 PRO A O 1
ATOM 4528 N N . CYS A 1 573 ? -3.311 -7.109 -13.117 1.00 89.81 573 CYS A N 1
ATOM 4529 C CA . CYS A 1 573 ? -4.075 -5.855 -13.006 1.00 89.81 573 CYS A CA 1
ATOM 4530 C C . CYS A 1 573 ? -4.597 -5.299 -14.342 1.00 89.81 573 CYS A C 1
ATOM 4532 O O . CYS A 1 573 ? -5.495 -4.463 -14.333 1.00 89.81 573 CYS A O 1
ATOM 4534 N N . VAL A 1 574 ? -4.016 -5.690 -15.484 1.00 87.38 574 VAL A N 1
ATOM 4535 C CA . VAL A 1 574 ? -4.461 -5.216 -16.809 1.00 87.38 574 VAL A CA 1
ATOM 4536 C C . VAL A 1 574 ? -5.521 -6.161 -17.366 1.00 87.38 574 VAL A C 1
ATOM 4538 O O . VAL A 1 574 ? -6.509 -5.696 -17.922 1.00 87.38 574 VAL A O 1
ATOM 4541 N N . GLU A 1 575 ? -5.362 -7.469 -17.148 1.00 88.19 575 GLU A N 1
ATOM 4542 C CA . GLU A 1 575 ? -6.368 -8.490 -17.465 1.00 88.19 575 GLU A CA 1
ATOM 4543 C C . GLU A 1 575 ? -7.690 -8.251 -16.722 1.00 88.19 575 GLU A C 1
ATOM 4545 O O . GLU A 1 575 ? -8.761 -8.439 -17.289 1.00 88.19 575 GLU A O 1
ATOM 4550 N N . ALA A 1 576 ? -7.632 -7.783 -15.472 1.00 85.69 576 ALA A N 1
ATOM 4551 C CA . ALA A 1 576 ? -8.818 -7.518 -14.658 1.00 85.69 576 ALA A CA 1
ATOM 4552 C C . ALA A 1 576 ? -9.595 -6.235 -15.036 1.00 85.69 576 ALA A C 1
ATOM 4554 O O . ALA A 1 576 ? -10.557 -5.888 -14.347 1.00 85.69 576 ALA A O 1
ATOM 4555 N N . GLN A 1 577 ? -9.177 -5.490 -16.066 1.00 82.81 577 GLN A N 1
ATOM 4556 C CA . GLN A 1 577 ? -9.844 -4.250 -16.478 1.00 82.81 577 GLN A CA 1
ATOM 4557 C C . GLN A 1 577 ? -11.027 -4.520 -17.410 1.00 82.81 577 GLN A C 1
ATOM 4559 O O . GLN A 1 577 ? -10.936 -5.290 -18.365 1.00 82.81 577 GLN A O 1
ATOM 4564 N N . ASP A 1 578 ? -12.134 -3.814 -17.172 1.00 75.12 578 ASP A N 1
ATOM 4565 C CA . ASP A 1 578 ? -13.344 -3.955 -17.979 1.00 75.12 578 ASP A CA 1
ATOM 4566 C C . ASP A 1 578 ? -13.099 -3.553 -19.443 1.00 75.12 578 ASP A C 1
ATOM 4568 O O . ASP A 1 578 ? -12.641 -2.448 -19.741 1.00 75.12 578 ASP A O 1
ATOM 4572 N N . GLY A 1 579 ? -13.455 -4.445 -20.371 1.00 72.12 579 GLY A N 1
ATOM 4573 C CA . GLY A 1 579 ? -13.352 -4.200 -21.814 1.00 72.12 579 GLY A CA 1
ATOM 4574 C C . GLY A 1 579 ? -11.953 -4.394 -22.410 1.00 72.12 579 GLY A C 1
ATOM 4575 O O . GLY A 1 579 ? -11.760 -4.068 -23.583 1.00 72.12 579 GLY A O 1
ATOM 4576 N N . VAL A 1 580 ? -10.995 -4.930 -21.646 1.00 76.88 580 VAL A N 1
ATOM 4577 C CA . VAL A 1 580 ? -9.649 -5.265 -22.131 1.00 76.88 580 VAL A CA 1
ATOM 4578 C C . VAL A 1 580 ? -9.550 -6.765 -22.415 1.00 76.88 580 VAL A C 1
ATOM 4580 O O . VAL A 1 580 ? -9.714 -7.586 -21.521 1.00 76.88 580 VAL A O 1
ATOM 4583 N N . ASN A 1 581 ? -9.226 -7.131 -23.658 1.00 79.94 581 ASN A N 1
ATOM 4584 C CA . ASN A 1 581 ? -8.846 -8.502 -24.008 1.00 79.94 581 ASN A CA 1
ATOM 4585 C C . ASN A 1 581 ? -7.321 -8.622 -23.935 1.00 79.94 581 ASN A C 1
ATOM 4587 O O . ASN A 1 581 ? -6.619 -8.122 -24.816 1.00 79.94 581 ASN A O 1
ATOM 4591 N N . PHE A 1 582 ? -6.813 -9.256 -22.880 1.00 85.06 582 PHE A N 1
ATOM 4592 C CA . PHE A 1 582 ? -5.377 -9.431 -22.682 1.00 85.06 582 PHE A CA 1
ATOM 4593 C C . PHE A 1 582 ? -4.839 -10.608 -23.509 1.00 85.06 582 PHE A C 1
ATOM 4595 O O . PHE A 1 582 ? -5.435 -11.684 -23.520 1.00 85.06 582 PHE A O 1
ATOM 4602 N N . ILE A 1 583 ? -3.703 -10.415 -24.186 1.00 85.81 583 ILE A N 1
ATOM 4603 C CA . ILE A 1 583 ? -3.042 -11.464 -24.975 1.00 85.81 583 ILE A CA 1
ATOM 4604 C C . ILE A 1 583 ? -1.920 -12.086 -24.126 1.00 85.81 583 ILE A C 1
ATOM 4606 O O . ILE A 1 583 ? -1.009 -11.358 -23.723 1.00 85.81 583 ILE A O 1
ATOM 4610 N N . PRO A 1 584 ? -1.972 -13.399 -23.825 1.00 88.06 584 PRO A N 1
ATOM 4611 C CA . PRO A 1 584 ? -0.948 -14.062 -23.023 1.00 88.06 584 PRO A CA 1
ATOM 4612 C C . PRO A 1 584 ? 0.394 -14.137 -23.768 1.00 88.06 584 PRO A C 1
ATOM 4614 O O . PRO A 1 584 ? 0.429 -14.291 -24.991 1.00 88.06 584 PRO A O 1
ATOM 4617 N N . ASN A 1 585 ? 1.495 -14.036 -23.020 1.00 87.56 585 ASN A N 1
ATOM 4618 C CA . ASN A 1 585 ? 2.863 -14.043 -23.540 1.00 87.56 585 ASN A CA 1
ATOM 4619 C C . ASN A 1 585 ? 3.755 -15.018 -22.766 1.00 87.56 585 ASN A C 1
ATOM 4621 O O . ASN A 1 585 ? 3.691 -15.083 -21.538 1.00 87.56 585 ASN A O 1
ATOM 4625 N N . ASP A 1 586 ? 4.630 -15.721 -23.476 1.00 90.44 586 ASP A N 1
ATOM 4626 C CA . ASP A 1 586 ? 5.615 -16.610 -22.864 1.00 90.44 586 ASP A CA 1
ATOM 4627 C C . ASP A 1 586 ? 6.873 -15.826 -22.468 1.00 90.44 586 ASP A C 1
ATOM 4629 O O . ASP A 1 586 ? 7.311 -14.923 -23.182 1.00 90.44 586 ASP A O 1
ATOM 4633 N N . CYS A 1 587 ? 7.479 -16.181 -21.338 1.00 92.12 587 CYS A N 1
ATOM 4634 C CA . CYS A 1 587 ? 8.765 -15.656 -20.897 1.00 92.12 587 CYS A CA 1
ATOM 4635 C C . CYS A 1 587 ? 9.634 -16.808 -20.391 1.00 92.12 587 CYS A C 1
ATOM 4637 O O . CYS A 1 587 ? 9.231 -17.547 -19.499 1.00 92.12 587 CYS A O 1
ATOM 4639 N N . THR A 1 588 ? 10.822 -16.984 -20.970 1.00 92.56 588 THR A N 1
ATOM 4640 C CA . THR A 1 588 ? 11.793 -18.001 -20.538 1.00 92.56 588 THR A CA 1
ATOM 4641 C C . THR A 1 588 ? 13.143 -17.337 -20.307 1.00 92.56 588 THR A C 1
ATOM 4643 O O . THR A 1 588 ? 13.875 -17.076 -21.260 1.00 92.56 588 THR A O 1
ATOM 4646 N N . LEU A 1 589 ? 13.474 -17.044 -19.052 1.00 90.94 589 LEU A N 1
ATOM 4647 C CA . LEU A 1 589 ? 14.809 -16.634 -18.619 1.00 90.94 589 LEU A CA 1
ATOM 4648 C C . LEU A 1 589 ? 15.559 -17.900 -18.202 1.00 90.94 589 LEU A C 1
ATOM 4650 O O . LEU A 1 589 ? 15.375 -18.385 -17.086 1.00 90.94 589 LEU A O 1
ATOM 4654 N N . ALA A 1 590 ? 16.361 -18.445 -19.118 1.00 89.19 590 ALA A N 1
ATOM 4655 C CA . ALA A 1 590 ? 17.149 -19.653 -18.891 1.00 89.19 590 ALA A CA 1
ATOM 4656 C C . ALA A 1 590 ? 18.642 -19.328 -18.795 1.00 89.19 590 ALA A C 1
ATOM 4658 O O . ALA A 1 590 ? 19.177 -18.597 -19.640 1.00 89.19 590 ALA A O 1
ATOM 4659 N N . ARG A 1 591 ? 19.323 -19.867 -17.778 1.00 85.69 591 ARG A N 1
ATOM 4660 C CA . ARG A 1 591 ? 20.757 -19.619 -17.547 1.00 85.69 591 ARG A CA 1
ATOM 4661 C C . ARG A 1 591 ? 21.591 -20.023 -18.761 1.00 85.69 591 ARG A C 1
ATOM 4663 O O . ARG A 1 591 ? 21.356 -21.061 -19.374 1.00 85.69 591 ARG A O 1
ATOM 4670 N N . GLY A 1 592 ? 22.554 -19.178 -19.129 1.00 78.25 592 GLY A N 1
ATOM 4671 C CA . GLY A 1 592 ? 23.437 -19.401 -20.281 1.00 78.25 592 GLY A CA 1
ATOM 4672 C C . GLY A 1 592 ? 22.756 -19.330 -21.654 1.00 78.25 592 GLY A C 1
ATOM 4673 O O . GLY A 1 592 ? 23.438 -19.435 -22.663 1.00 78.25 592 GLY A O 1
ATOM 4674 N N . LYS A 1 593 ? 21.432 -19.124 -21.733 1.00 83.19 593 LYS A N 1
ATOM 4675 C CA . LYS A 1 593 ? 20.702 -19.029 -23.012 1.00 83.19 593 LYS A CA 1
ATOM 4676 C C . LYS A 1 593 ? 20.007 -17.688 -23.195 1.00 83.19 593 LYS A C 1
ATOM 4678 O O . LYS A 1 593 ? 20.281 -16.976 -24.149 1.00 83.19 593 LYS A O 1
ATOM 4683 N N . SER A 1 594 ? 19.097 -17.358 -22.288 1.00 87.31 594 SER A N 1
ATOM 4684 C CA . SER A 1 594 ? 18.202 -16.200 -22.394 1.00 87.31 594 SER A CA 1
ATOM 4685 C C . SER A 1 594 ? 18.061 -15.470 -21.062 1.00 87.31 594 SER A C 1
ATOM 4687 O O . SER A 1 594 ? 17.013 -14.892 -20.782 1.00 87.31 594 SER A O 1
ATOM 4689 N N . TRP A 1 595 ? 19.098 -15.532 -20.225 1.00 90.81 595 TRP A N 1
ATOM 4690 C CA . TRP A 1 595 ? 19.153 -14.887 -18.914 1.00 90.81 595 TRP A CA 1
ATOM 4691 C C . TRP A 1 595 ? 19.098 -13.362 -19.023 1.00 90.81 595 TRP A C 1
ATOM 4693 O O . TRP A 1 595 ? 18.542 -12.696 -18.152 1.00 90.81 595 TRP A O 1
ATOM 4703 N N . PHE A 1 596 ? 19.607 -12.819 -20.129 1.00 91.31 596 PHE A N 1
ATOM 4704 C CA . PHE A 1 596 ? 19.475 -11.416 -20.493 1.00 91.31 596 PHE A CA 1
ATOM 4705 C C . PHE A 1 596 ? 18.620 -11.291 -21.757 1.00 91.31 596 PHE A C 1
ATOM 4707 O O . PHE A 1 596 ? 18.984 -11.814 -22.811 1.00 91.31 596 PHE A O 1
ATOM 4714 N N . GLN A 1 597 ? 17.483 -10.599 -21.677 1.00 91.31 597 GLN A N 1
ATOM 4715 C CA . GLN A 1 597 ? 16.572 -10.428 -22.811 1.00 91.31 597 GLN A CA 1
ATOM 4716 C C . GLN A 1 597 ? 16.492 -8.973 -23.254 1.00 91.31 597 GLN A C 1
ATOM 4718 O O . GLN A 1 597 ? 16.070 -8.106 -22.488 1.00 91.31 597 GLN A O 1
ATOM 4723 N N . ILE A 1 598 ? 16.828 -8.718 -24.517 1.00 89.25 598 ILE A N 1
ATOM 4724 C CA . ILE A 1 598 ? 16.653 -7.410 -25.154 1.00 89.25 598 ILE A CA 1
ATOM 4725 C C . ILE A 1 598 ? 15.307 -7.409 -25.869 1.00 89.25 598 ILE A C 1
ATOM 4727 O O . ILE A 1 598 ? 15.092 -8.197 -26.786 1.00 89.25 598 ILE A O 1
ATOM 4731 N N . ILE A 1 599 ? 14.399 -6.522 -25.466 1.00 88.69 599 ILE A N 1
ATOM 4732 C CA . ILE A 1 599 ? 13.029 -6.453 -25.979 1.00 88.69 599 ILE A CA 1
ATOM 4733 C C . ILE A 1 599 ? 12.856 -5.175 -26.799 1.00 88.69 599 ILE A C 1
ATOM 4735 O O . ILE A 1 599 ? 12.897 -4.063 -26.272 1.00 88.69 599 ILE A O 1
ATOM 4739 N N . THR A 1 600 ? 12.615 -5.333 -28.098 1.00 85.06 600 THR A N 1
ATOM 4740 C CA . THR A 1 600 ? 12.409 -4.229 -29.048 1.00 85.06 600 THR A CA 1
ATOM 4741 C C . THR A 1 600 ? 10.971 -4.177 -29.570 1.00 85.06 600 THR A C 1
ATOM 4743 O O . THR A 1 600 ? 10.157 -5.071 -29.338 1.00 85.06 600 THR A O 1
ATOM 4746 N N . GLY A 1 601 ? 10.606 -3.091 -30.248 1.00 77.06 601 GLY A N 1
ATOM 4747 C CA . GLY A 1 601 ? 9.295 -2.948 -30.887 1.00 77.06 601 GLY A CA 1
ATOM 4748 C C . GLY A 1 601 ? 8.690 -1.551 -30.740 1.00 77.06 601 GLY A C 1
ATOM 4749 O O . GLY A 1 601 ? 9.227 -0.702 -30.016 1.00 77.06 601 GLY A O 1
ATOM 4750 N N . PRO A 1 602 ? 7.555 -1.289 -31.409 1.00 72.06 602 PRO A N 1
ATOM 4751 C CA . PRO A 1 602 ? 6.933 0.030 -31.426 1.00 72.06 602 PRO A CA 1
ATOM 4752 C C . PRO A 1 602 ? 6.489 0.497 -30.033 1.00 72.06 602 PRO A C 1
ATOM 4754 O O . PRO A 1 602 ? 6.204 -0.296 -29.126 1.00 72.06 602 PRO A O 1
ATOM 4757 N N . ASN A 1 603 ? 6.411 1.815 -29.849 1.00 74.44 603 ASN A N 1
ATOM 4758 C CA . ASN A 1 603 ? 5.778 2.398 -28.664 1.00 74.44 603 ASN A CA 1
ATOM 4759 C C . ASN A 1 603 ? 4.296 2.004 -28.635 1.00 74.44 603 ASN A C 1
ATOM 4761 O O . ASN A 1 603 ? 3.677 1.849 -29.686 1.00 74.44 603 ASN A O 1
ATOM 4765 N N . MET A 1 604 ? 3.746 1.796 -27.435 1.00 71.56 604 MET A N 1
ATOM 4766 C CA . MET A 1 604 ? 2.410 1.210 -27.224 1.00 71.56 604 MET A CA 1
ATOM 4767 C C . MET A 1 604 ? 2.242 -0.241 -27.716 1.00 71.56 604 MET A C 1
ATOM 4769 O O . MET A 1 604 ? 1.138 -0.773 -27.648 1.00 71.56 604 MET A O 1
ATOM 4773 N N . GLY A 1 605 ? 3.317 -0.910 -28.152 1.00 68.06 605 GLY A N 1
ATOM 4774 C CA . GLY A 1 605 ? 3.294 -2.339 -28.479 1.00 68.06 605 GLY A CA 1
ATOM 4775 C C . GLY A 1 605 ? 3.146 -3.251 -27.255 1.00 68.06 605 GLY A C 1
ATOM 4776 O O . GLY A 1 605 ? 2.828 -4.419 -27.413 1.00 68.06 605 GLY A O 1
ATOM 4777 N N . GLY A 1 606 ? 3.338 -2.733 -26.035 1.00 80.56 606 GLY A N 1
ATOM 4778 C CA . GLY A 1 606 ? 3.214 -3.503 -24.789 1.00 80.56 606 GLY A CA 1
ATOM 4779 C C . GLY A 1 606 ? 4.538 -3.964 -24.169 1.00 80.56 606 GLY A C 1
ATOM 4780 O O . GLY A 1 606 ? 4.507 -4.782 -23.256 1.00 80.56 606 GLY A O 1
ATOM 4781 N N . LYS A 1 607 ? 5.691 -3.426 -24.607 1.00 85.00 607 LYS A N 1
ATOM 4782 C CA . LYS A 1 607 ? 7.024 -3.734 -24.041 1.00 85.00 607 LYS A CA 1
ATOM 4783 C C . LYS A 1 607 ? 7.057 -3.562 -22.514 1.00 85.00 607 LYS A C 1
ATOM 4785 O O . LYS A 1 607 ? 7.357 -4.505 -21.787 1.00 85.00 607 LYS A O 1
ATOM 4790 N N . SER A 1 608 ? 6.652 -2.386 -22.035 1.00 85.50 608 SER A N 1
ATOM 4791 C CA . SER A 1 608 ? 6.607 -2.039 -20.611 1.00 85.50 608 SER A CA 1
ATOM 4792 C C . SER A 1 608 ? 5.607 -2.896 -19.832 1.00 85.50 608 SER A C 1
ATOM 4794 O O . SER A 1 608 ? 5.864 -3.280 -18.695 1.00 85.50 608 SER A O 1
ATOM 4796 N N . THR A 1 609 ? 4.471 -3.245 -20.444 1.00 87.94 609 THR A N 1
ATOM 4797 C CA . THR A 1 609 ? 3.481 -4.150 -19.841 1.00 87.94 609 THR A CA 1
ATOM 4798 C C . THR A 1 609 ? 4.054 -5.553 -19.659 1.00 87.94 609 THR A C 1
ATOM 4800 O O . THR A 1 609 ? 3.872 -6.135 -18.593 1.00 87.94 609 THR A O 1
ATOM 4803 N N . PHE A 1 610 ? 4.786 -6.068 -20.651 1.00 90.19 610 PHE A N 1
ATOM 4804 C CA . PHE A 1 610 ? 5.406 -7.391 -20.606 1.00 90.19 610 PHE A CA 1
ATOM 4805 C C . PHE A 1 610 ? 6.482 -7.496 -19.515 1.00 90.19 610 PHE A C 1
ATOM 4807 O O . PHE A 1 610 ? 6.439 -8.410 -18.696 1.00 90.19 610 PHE A O 1
ATOM 4814 N N . ILE A 1 611 ? 7.407 -6.535 -19.430 1.00 91.06 611 ILE A N 1
ATOM 4815 C CA . ILE A 1 611 ? 8.463 -6.587 -18.403 1.00 91.06 611 ILE A CA 1
ATOM 4816 C C . ILE A 1 611 ? 7.899 -6.435 -16.982 1.00 91.06 611 ILE A C 1
ATOM 4818 O O . ILE A 1 611 ? 8.324 -7.142 -16.067 1.00 91.06 611 ILE A O 1
ATOM 4822 N N . ARG A 1 612 ? 6.887 -5.572 -16.792 1.00 91.38 612 ARG A N 1
ATOM 4823 C CA . ARG A 1 612 ? 6.202 -5.415 -15.497 1.00 91.38 612 ARG A CA 1
ATOM 4824 C C . ARG A 1 612 ? 5.445 -6.681 -15.116 1.00 91.38 612 ARG A C 1
ATOM 4826 O O . ARG A 1 612 ? 5.492 -7.084 -13.961 1.00 91.38 612 ARG A O 1
ATOM 4833 N N . GLN A 1 613 ? 4.789 -7.322 -16.080 1.00 92.75 613 GLN A N 1
ATOM 4834 C CA . GLN A 1 613 ? 4.086 -8.586 -15.883 1.00 92.75 613 GLN A CA 1
ATOM 4835 C C . GLN A 1 613 ? 5.004 -9.677 -15.326 1.00 92.75 613 GLN A C 1
ATOM 4837 O O . GLN A 1 613 ? 4.619 -10.356 -14.378 1.00 92.75 613 GLN A O 1
ATOM 4842 N N . VAL A 1 614 ? 6.216 -9.829 -15.870 1.00 94.19 614 VAL A N 1
ATOM 4843 C CA . VAL A 1 614 ? 7.179 -10.815 -15.354 1.00 94.19 614 VAL A CA 1
ATOM 4844 C C . VAL A 1 614 ? 7.547 -10.494 -13.902 1.00 94.19 614 VAL A C 1
ATOM 4846 O O . VAL A 1 614 ? 7.468 -11.376 -13.049 1.00 94.19 614 VAL A O 1
ATOM 4849 N N . GLY A 1 615 ? 7.863 -9.230 -13.596 1.00 94.50 615 GLY A N 1
ATOM 4850 C CA . GLY A 1 615 ? 8.173 -8.794 -12.229 1.00 94.50 615 GLY A CA 1
ATOM 4851 C C . GLY A 1 615 ? 7.028 -9.024 -11.237 1.00 94.50 615 GLY A C 1
ATOM 4852 O O . GLY A 1 615 ? 7.251 -9.532 -10.140 1.00 94.50 615 GLY A O 1
ATOM 4853 N N . VAL A 1 616 ? 5.789 -8.712 -11.632 1.00 95.19 616 VAL A N 1
ATOM 4854 C CA . VAL A 1 616 ? 4.591 -8.939 -10.808 1.00 95.19 616 VAL A CA 1
ATOM 4855 C C . VAL A 1 616 ? 4.362 -10.431 -10.560 1.00 95.19 616 VAL A C 1
ATOM 4857 O O . VAL A 1 616 ? 4.077 -10.810 -9.427 1.00 95.19 616 VAL A O 1
ATOM 4860 N N . ASN A 1 617 ? 4.530 -11.286 -11.572 1.00 96.00 617 ASN A N 1
ATOM 4861 C CA . ASN A 1 617 ? 4.334 -12.730 -11.420 1.00 96.00 617 ASN A CA 1
ATOM 4862 C C . ASN A 1 617 ? 5.379 -13.355 -10.482 1.00 96.00 617 ASN A C 1
ATOM 4864 O O . ASN A 1 617 ? 5.018 -14.170 -9.635 1.00 96.00 617 ASN A O 1
ATOM 4868 N N . VAL A 1 618 ? 6.646 -12.928 -10.563 1.00 96.38 618 VAL A N 1
ATOM 4869 C CA . VAL A 1 618 ? 7.701 -13.353 -9.622 1.00 96.38 618 VAL A CA 1
ATOM 4870 C C . VAL A 1 618 ? 7.379 -12.900 -8.194 1.00 96.38 618 VAL A C 1
ATOM 4872 O O . VAL A 1 618 ? 7.465 -13.694 -7.256 1.00 96.38 618 VAL A O 1
ATOM 4875 N N . LEU A 1 619 ? 6.936 -11.651 -8.021 1.00 96.62 619 LEU A N 1
ATOM 4876 C CA . LEU A 1 619 ? 6.547 -11.129 -6.712 1.00 96.62 619 LEU A CA 1
ATOM 4877 C C . LEU A 1 619 ? 5.352 -11.891 -6.121 1.00 96.62 619 LEU A C 1
ATOM 4879 O O . LEU A 1 619 ? 5.398 -12.296 -4.962 1.00 96.62 619 LEU A O 1
ATOM 4883 N N . MET A 1 620 ? 4.299 -12.134 -6.908 1.00 96.81 620 MET A N 1
ATOM 4884 C CA . MET A 1 620 ? 3.123 -12.898 -6.471 1.00 96.81 620 MET A CA 1
ATOM 4885 C C . MET A 1 620 ? 3.486 -14.322 -6.037 1.00 96.81 620 MET A C 1
ATOM 4887 O O . MET A 1 620 ? 2.980 -14.795 -5.016 1.00 96.81 620 MET A O 1
ATOM 4891 N N . ALA A 1 621 ? 4.389 -14.975 -6.769 1.00 96.81 621 ALA A N 1
ATOM 4892 C CA . ALA A 1 621 ? 4.877 -16.306 -6.439 1.00 96.81 621 ALA A CA 1
ATOM 4893 C C . ALA A 1 621 ? 5.608 -16.330 -5.086 1.00 96.81 621 ALA A C 1
ATOM 4895 O O . ALA A 1 621 ? 5.259 -17.129 -4.220 1.00 96.81 621 ALA A O 1
ATOM 4896 N N . GLN A 1 622 ? 6.542 -15.401 -4.845 1.00 96.62 622 GLN A N 1
ATOM 4897 C CA . GLN A 1 622 ? 7.273 -15.298 -3.569 1.00 96.62 622 GLN A CA 1
ATOM 4898 C C . GLN A 1 622 ? 6.421 -14.796 -2.392 1.00 96.62 622 GLN A C 1
ATOM 4900 O O . GLN A 1 622 ? 6.752 -15.032 -1.230 1.00 96.62 622 GLN A O 1
ATOM 4905 N N . VAL A 1 623 ? 5.294 -14.133 -2.656 1.00 96.69 623 VAL A N 1
ATOM 4906 C CA . VAL A 1 623 ? 4.275 -13.845 -1.630 1.00 96.69 623 VAL A CA 1
ATOM 4907 C C . VAL A 1 623 ? 3.531 -15.124 -1.206 1.00 96.69 623 VAL A C 1
ATOM 4909 O O . VAL A 1 623 ? 3.004 -15.183 -0.089 1.00 96.69 623 VAL A O 1
ATOM 4912 N N . GLY A 1 624 ? 3.533 -16.162 -2.050 1.00 96.44 624 GLY A N 1
ATOM 4913 C CA . GLY A 1 624 ? 2.833 -17.432 -1.842 1.00 96.44 624 GLY A CA 1
ATOM 4914 C C . GLY A 1 624 ? 1.450 -17.479 -2.497 1.00 96.44 624 GLY A C 1
ATOM 4915 O O . GLY A 1 624 ? 0.554 -18.141 -1.979 1.00 96.44 624 GLY A O 1
ATOM 4916 N N . SER A 1 625 ? 1.247 -16.737 -3.591 1.00 97.12 625 SER A N 1
ATOM 4917 C CA . SER A 1 625 ? 0.005 -16.723 -4.374 1.00 97.12 625 SER A CA 1
ATOM 4918 C C . SER A 1 625 ? 0.164 -17.476 -5.699 1.00 97.12 625 SER A C 1
ATOM 4920 O O . SER A 1 625 ? 1.276 -17.659 -6.194 1.00 97.12 625 SER A O 1
ATOM 4922 N N . PHE A 1 626 ? -0.954 -17.893 -6.296 1.00 97.75 626 PHE A N 1
ATOM 4923 C CA . PHE A 1 626 ? -0.951 -18.442 -7.656 1.00 97.75 626 PHE A CA 1
ATOM 4924 C C . PHE A 1 626 ? -0.743 -17.328 -8.672 1.00 97.75 626 PHE A C 1
ATOM 4926 O O . PHE A 1 626 ? -1.116 -16.179 -8.432 1.00 97.75 626 PHE A O 1
ATOM 4933 N N . VAL A 1 627 ? -0.172 -17.675 -9.820 1.00 97.06 627 VAL A N 1
ATOM 4934 C CA . VAL A 1 627 ? 0.222 -16.707 -10.844 1.00 97.06 627 VAL A CA 1
ATOM 4935 C C . VAL A 1 627 ? -0.645 -16.829 -12.102 1.00 97.06 627 VAL A C 1
ATOM 4937 O O . VAL A 1 627 ? -1.080 -17.931 -12.446 1.00 97.06 627 VAL A O 1
ATOM 4940 N N . PRO A 1 628 ? -0.913 -15.716 -12.807 1.00 95.81 628 PRO A N 1
ATOM 4941 C CA . PRO A 1 628 ? -1.698 -15.687 -14.043 1.00 95.81 628 PRO A CA 1
ATOM 4942 C C . PRO A 1 628 ? -0.895 -16.231 -15.239 1.00 95.81 628 PRO A C 1
ATOM 4944 O O . PRO A 1 628 ? -0.495 -15.492 -16.138 1.00 95.81 628 PRO A O 1
ATOM 4947 N N . CYS A 1 629 ? -0.651 -17.537 -15.241 1.00 95.38 629 CYS A N 1
ATOM 4948 C CA . CYS A 1 629 ? 0.072 -18.277 -16.276 1.00 95.38 629 CYS A CA 1
ATOM 4949 C C . CYS A 1 629 ? -0.678 -19.574 -16.603 1.00 95.38 629 CYS A C 1
ATOM 4951 O O . CYS A 1 629 ? -1.523 -20.001 -15.821 1.00 95.38 629 CYS A O 1
ATOM 4953 N N . ASP A 1 630 ? -0.340 -20.206 -17.723 1.00 94.44 630 ASP A N 1
ATOM 4954 C CA . ASP A 1 630 ? -0.762 -21.576 -18.039 1.00 94.44 630 ASP A CA 1
ATOM 4955 C C . ASP A 1 630 ? 0.148 -22.595 -17.330 1.00 94.44 630 ASP A C 1
ATOM 4957 O O . ASP A 1 630 ? -0.313 -23.602 -16.798 1.00 94.44 630 ASP A O 1
ATOM 4961 N N . GLN A 1 631 ? 1.448 -22.295 -17.257 1.00 95.62 631 GLN A N 1
ATOM 4962 C CA . GLN A 1 631 ? 2.435 -23.023 -16.461 1.00 95.62 631 GLN A CA 1
ATOM 4963 C C . GLN A 1 631 ? 3.507 -22.046 -15.966 1.00 95.62 631 GLN A C 1
ATOM 4965 O O . GLN A 1 631 ? 3.892 -21.125 -16.690 1.00 95.62 631 GLN A O 1
ATOM 4970 N N . ALA A 1 632 ? 3.999 -22.230 -14.740 1.00 96.44 632 ALA A N 1
ATOM 4971 C CA . ALA A 1 632 ? 5.048 -21.385 -14.178 1.00 96.44 632 ALA A CA 1
ATOM 4972 C C . ALA A 1 632 ? 6.067 -22.195 -13.365 1.00 96.44 632 ALA A C 1
ATOM 4974 O O . ALA A 1 632 ? 5.684 -22.969 -12.491 1.00 96.44 632 ALA A O 1
ATOM 4975 N N . SER A 1 633 ? 7.352 -21.966 -13.626 1.00 96.19 633 SER A N 1
ATOM 4976 C CA . SER A 1 633 ? 8.483 -22.383 -12.794 1.00 96.19 633 SER A CA 1
ATOM 4977 C C . SER A 1 633 ? 9.322 -21.145 -12.493 1.00 96.19 633 SER A C 1
ATOM 4979 O O . SER A 1 633 ? 9.691 -20.406 -13.407 1.00 96.19 633 SER A O 1
ATOM 4981 N N . ILE A 1 634 ? 9.524 -20.837 -11.215 1.00 95.69 634 ILE A N 1
ATOM 4982 C CA . ILE A 1 634 ? 10.101 -19.575 -10.759 1.00 95.69 634 ILE A CA 1
ATOM 4983 C C . ILE A 1 634 ? 11.161 -19.865 -9.702 1.00 95.69 634 ILE A C 1
ATOM 4985 O O . ILE A 1 634 ? 10.868 -20.226 -8.564 1.00 95.69 634 ILE A O 1
ATOM 4989 N N . SER A 1 635 ? 12.412 -19.607 -10.060 1.00 94.50 635 SER A N 1
ATOM 4990 C CA . SER A 1 635 ? 13.502 -19.472 -9.092 1.00 94.50 635 SER A CA 1
ATOM 4991 C C . SER A 1 635 ? 13.335 -18.234 -8.202 1.00 94.50 635 SER A C 1
ATOM 4993 O O . SER A 1 635 ? 13.099 -17.136 -8.717 1.00 94.50 635 SER A O 1
ATOM 4995 N N . VAL A 1 636 ? 13.522 -18.399 -6.892 1.00 95.00 636 VAL A N 1
ATOM 4996 C CA . VAL A 1 636 ? 13.463 -17.309 -5.903 1.00 95.00 636 VAL A CA 1
ATOM 4997 C C . VAL A 1 636 ? 14.493 -16.212 -6.194 1.00 95.00 636 VAL A C 1
ATOM 4999 O O . VAL A 1 636 ? 15.631 -16.494 -6.576 1.00 95.00 636 VAL A O 1
ATOM 5002 N N . ARG A 1 637 ? 14.103 -14.953 -5.958 1.00 94.44 637 ARG A N 1
ATOM 5003 C CA . ARG A 1 637 ? 14.931 -13.752 -6.110 1.00 94.44 637 ARG A CA 1
ATOM 5004 C C . ARG A 1 637 ? 15.022 -12.952 -4.818 1.00 94.44 637 ARG A C 1
ATOM 5006 O O . ARG A 1 637 ? 14.056 -12.847 -4.063 1.00 94.44 637 ARG A O 1
ATOM 5013 N N . ASP A 1 638 ? 16.205 -12.403 -4.559 1.00 92.06 638 ASP A N 1
ATOM 5014 C CA . ASP A 1 638 ? 16.503 -11.661 -3.328 1.00 92.06 638 ASP A CA 1
ATOM 5015 C C . ASP A 1 638 ? 16.116 -10.178 -3.417 1.00 92.06 638 ASP A C 1
ATOM 5017 O O . ASP A 1 638 ? 15.859 -9.536 -2.402 1.00 92.06 638 ASP A O 1
ATOM 5021 N N . CYS A 1 639 ? 16.060 -9.637 -4.632 1.00 92.06 639 CYS A N 1
ATOM 5022 C CA . CYS A 1 639 ? 15.721 -8.252 -4.913 1.00 92.06 639 CYS A CA 1
ATOM 5023 C C . CYS A 1 639 ? 15.090 -8.138 -6.305 1.00 92.06 639 CYS A C 1
ATOM 5025 O O . CYS A 1 639 ? 15.469 -8.873 -7.223 1.00 92.06 639 CYS A O 1
ATOM 5027 N N . ILE A 1 640 ? 14.164 -7.194 -6.478 1.00 92.88 640 ILE A N 1
ATOM 5028 C CA . ILE A 1 640 ? 13.740 -6.725 -7.800 1.00 92.88 640 ILE A CA 1
ATOM 5029 C C . ILE A 1 640 ? 14.210 -5.285 -7.939 1.00 92.88 640 ILE A C 1
ATOM 5031 O O . ILE A 1 640 ? 13.861 -4.447 -7.117 1.00 92.88 640 ILE A O 1
ATOM 5035 N N . PHE A 1 641 ? 14.944 -4.998 -9.008 1.00 90.31 641 PHE A N 1
ATOM 5036 C CA . PHE A 1 641 ? 15.303 -3.648 -9.416 1.00 90.31 641 PHE A CA 1
ATOM 5037 C C . PHE A 1 641 ? 14.484 -3.259 -10.636 1.00 90.31 641 PHE A C 1
ATOM 5039 O O . PHE A 1 641 ? 14.416 -4.011 -11.609 1.00 90.31 641 PHE A O 1
ATOM 5046 N N . ALA A 1 642 ? 13.871 -2.078 -10.607 1.00 87.81 642 ALA A N 1
ATOM 5047 C CA . ALA A 1 642 ? 13.053 -1.606 -11.712 1.00 87.81 642 ALA A CA 1
ATOM 5048 C C . ALA A 1 642 ? 13.354 -0.145 -12.032 1.00 87.81 642 ALA A C 1
ATOM 5050 O O . ALA A 1 642 ? 13.077 0.754 -11.240 1.00 87.81 642 ALA A O 1
ATOM 5051 N N . ARG A 1 643 ? 13.836 0.094 -13.252 1.00 85.31 643 ARG A N 1
ATOM 5052 C CA . ARG A 1 643 ? 13.851 1.416 -13.869 1.00 85.31 643 ARG A CA 1
ATOM 5053 C C . ARG A 1 643 ? 12.765 1.453 -14.926 1.00 85.31 643 ARG A C 1
ATOM 5055 O O . ARG A 1 643 ? 12.939 0.921 -16.016 1.00 85.31 643 ARG A O 1
ATOM 5062 N N . VAL A 1 644 ? 11.653 2.102 -14.606 1.00 66.69 644 VAL A N 1
ATOM 5063 C CA . VAL A 1 644 ? 10.542 2.254 -15.543 1.00 66.69 644 VAL A CA 1
ATOM 5064 C C . VAL A 1 644 ? 10.274 3.732 -15.772 1.00 66.69 644 VAL A C 1
ATOM 5066 O O . VAL A 1 644 ? 9.997 4.476 -14.830 1.00 66.69 644 VAL A O 1
ATOM 5069 N N . GLY A 1 645 ? 10.397 4.172 -17.026 1.00 56.19 645 GLY A N 1
ATOM 5070 C CA . GLY A 1 645 ? 10.203 5.566 -17.405 1.00 56.19 645 GLY A CA 1
ATOM 5071 C C . GLY A 1 645 ? 8.866 6.119 -16.898 1.00 56.19 645 GLY A C 1
ATOM 5072 O O . GLY A 1 645 ? 7.807 5.524 -17.090 1.00 56.19 645 GLY A O 1
ATOM 5073 N N . ALA A 1 646 ? 8.897 7.302 -16.275 1.00 39.78 646 ALA A N 1
ATOM 5074 C CA . ALA A 1 646 ? 7.711 7.975 -15.729 1.00 39.78 646 ALA A CA 1
ATOM 5075 C C . ALA A 1 646 ? 6.673 8.397 -16.797 1.00 39.78 646 ALA A C 1
ATOM 5077 O O . ALA A 1 646 ? 5.611 8.915 -16.447 1.00 39.78 646 ALA A O 1
ATOM 5078 N N . GLY A 1 647 ? 6.979 8.203 -18.086 1.00 35.69 647 GLY A N 1
ATOM 5079 C CA . GLY A 1 647 ? 6.137 8.601 -19.215 1.00 35.69 647 GLY A CA 1
ATOM 5080 C C . GLY A 1 647 ? 4.863 7.770 -19.369 1.00 35.69 647 GLY A C 1
ATOM 5081 O O . GLY A 1 647 ? 3.824 8.326 -19.712 1.00 35.69 647 GLY A O 1
ATOM 5082 N N . ASP A 1 648 ? 4.894 6.479 -19.032 1.00 35.81 648 ASP A N 1
ATOM 5083 C CA . ASP A 1 648 ? 3.780 5.572 -19.357 1.00 35.81 648 ASP A CA 1
ATOM 5084 C C . ASP A 1 648 ? 2.680 5.520 -18.287 1.00 35.81 648 ASP A C 1
ATOM 5086 O O . ASP A 1 648 ? 1.572 5.057 -18.551 1.00 35.81 648 ASP A O 1
ATOM 5090 N N . CYS A 1 649 ? 2.935 6.058 -17.090 1.00 35.69 649 CYS A N 1
ATOM 5091 C CA . CYS A 1 649 ? 1.905 6.236 -16.058 1.00 35.69 649 CYS A CA 1
ATOM 5092 C C . CYS A 1 649 ? 1.142 7.568 -16.208 1.00 35.69 649 CYS A C 1
ATOM 5094 O O . CYS A 1 649 ? 0.231 7.859 -15.431 1.00 35.69 649 CYS A O 1
ATOM 5096 N N . GLN A 1 650 ? 1.476 8.393 -17.208 1.00 29.83 650 GLN A N 1
ATOM 5097 C CA . GLN A 1 650 ? 0.684 9.567 -17.552 1.00 29.83 650 GLN A CA 1
ATOM 5098 C C . GLN A 1 650 ? -0.478 9.161 -18.457 1.00 29.83 650 GLN A C 1
ATOM 5100 O O . GLN A 1 650 ? -0.452 9.339 -19.674 1.00 29.83 650 GLN A O 1
ATOM 5105 N N . HIS A 1 651 ? -1.584 8.739 -17.850 1.00 28.59 651 HIS A N 1
ATOM 5106 C CA . HIS A 1 651 ? -2.880 9.015 -18.457 1.00 28.59 651 HIS A CA 1
ATOM 5107 C C . HIS A 1 651 ? -3.100 10.534 -18.438 1.00 28.59 651 HIS A C 1
ATOM 5109 O O . HIS A 1 651 ? -3.818 11.077 -17.596 1.00 28.59 651 HIS A O 1
ATOM 5115 N N . HIS A 1 652 ? -2.462 11.249 -19.368 1.00 32.19 652 HIS A N 1
ATOM 5116 C CA . HIS A 1 652 ? -2.876 12.596 -19.704 1.00 32.19 652 HIS A CA 1
ATOM 5117 C C . HIS A 1 652 ? -4.308 12.489 -20.217 1.00 32.19 652 HIS A C 1
ATOM 5119 O O . HIS A 1 652 ? -4.561 12.086 -21.351 1.00 32.19 652 HIS A O 1
ATOM 5125 N N . ARG A 1 653 ? -5.270 12.845 -19.360 1.00 32.38 653 ARG A N 1
ATOM 5126 C CA . ARG A 1 653 ? -6.614 13.152 -19.838 1.00 32.38 653 ARG A CA 1
ATOM 5127 C C . ARG A 1 653 ? -6.453 14.197 -20.948 1.00 32.38 653 ARG A C 1
ATOM 5129 O O . ARG A 1 653 ? -5.701 15.155 -20.740 1.00 32.38 653 ARG A O 1
ATOM 5136 N N . PRO A 1 654 ? -7.118 14.037 -22.103 1.00 35.28 654 PRO A N 1
ATOM 5137 C CA . PRO A 1 654 ? -7.080 15.054 -23.138 1.00 35.28 654 PRO A CA 1
ATOM 5138 C C . PRO A 1 654 ? -7.487 16.386 -22.509 1.00 35.28 654 PRO A C 1
ATOM 5140 O O . PRO A 1 654 ? -8.512 16.472 -21.825 1.00 35.28 654 PRO A O 1
ATOM 5143 N N . PHE A 1 655 ? -6.654 17.412 -22.688 1.00 41.38 655 PHE A N 1
ATOM 5144 C CA . PHE A 1 655 ? -7.009 18.751 -22.244 1.00 41.38 655 PHE A CA 1
ATOM 5145 C C . PHE A 1 655 ? -8.347 19.123 -22.892 1.00 41.38 655 PHE A C 1
ATOM 5147 O O . PHE A 1 655 ? -8.528 18.885 -24.092 1.00 41.38 655 PHE A O 1
ATOM 5154 N N . PRO A 1 656 ? -9.305 19.669 -22.127 1.00 43.97 656 PRO A N 1
ATOM 5155 C CA . PRO A 1 656 ? -10.593 20.033 -22.686 1.00 43.97 656 PRO A CA 1
ATOM 5156 C C . PRO A 1 656 ? -10.370 21.014 -23.842 1.00 43.97 656 PRO A C 1
ATOM 5158 O O . PRO A 1 656 ? -9.611 21.974 -23.717 1.00 43.97 656 PRO A O 1
ATOM 5161 N N . ALA A 1 657 ? -11.036 20.775 -24.975 1.00 46.66 657 ALA A N 1
ATOM 5162 C CA . ALA A 1 657 ? -10.888 21.582 -26.191 1.00 46.66 657 ALA A CA 1
ATOM 5163 C C . ALA A 1 657 ? -11.236 23.076 -25.988 1.00 46.66 657 ALA A C 1
ATOM 5165 O O . ALA A 1 657 ? -10.969 23.905 -26.861 1.00 46.66 657 ALA A O 1
ATOM 5166 N N . GLN A 1 658 ? -11.838 23.426 -24.845 1.00 48.75 658 GLN A N 1
ATOM 5167 C CA . GLN A 1 658 ? -12.150 24.783 -24.407 1.00 48.75 658 GLN A CA 1
ATOM 5168 C C . GLN A 1 658 ? -11.837 24.946 -22.913 1.00 48.75 658 GLN A C 1
ATOM 5170 O O . GLN A 1 658 ? -12.022 24.016 -22.126 1.00 48.75 658 GLN A O 1
ATOM 5175 N N . SER A 1 659 ? -11.381 26.138 -22.512 1.00 55.81 659 SER A N 1
ATOM 5176 C CA . SER A 1 659 ? -11.204 26.475 -21.098 1.00 55.81 659 SER A CA 1
ATOM 5177 C C . SER A 1 659 ? -12.552 26.447 -20.375 1.00 55.81 659 SER A C 1
ATOM 5179 O O . SER A 1 659 ? -13.561 26.916 -20.896 1.00 55.81 659 SER A O 1
ATOM 5181 N N . THR A 1 660 ? -12.571 25.929 -19.148 1.00 55.31 660 THR A N 1
ATOM 5182 C CA . THR A 1 660 ? -13.775 25.875 -18.299 1.00 55.31 660 THR A CA 1
ATOM 5183 C C . THR A 1 660 ? -14.264 27.256 -17.856 1.00 55.31 660 THR A C 1
ATOM 5185 O O . THR A 1 660 ? -15.404 27.390 -17.420 1.00 55.31 660 THR A O 1
ATOM 5188 N N . TYR A 1 661 ? -13.419 28.284 -17.983 1.00 67.12 661 TYR A N 1
ATOM 5189 C CA . TYR A 1 661 ? -13.716 29.672 -17.644 1.00 67.12 661 TYR A CA 1
ATOM 5190 C C . TYR A 1 661 ? -13.328 30.613 -18.788 1.00 67.12 661 TYR A C 1
ATOM 5192 O O . TYR A 1 661 ? -12.262 30.452 -19.394 1.00 67.12 661 TYR A O 1
ATOM 5200 N N . ARG A 1 662 ? -14.187 31.602 -19.050 1.00 78.19 662 ARG A N 1
ATOM 5201 C CA . ARG A 1 662 ? -13.968 32.734 -19.954 1.00 78.19 662 ARG A CA 1
ATOM 5202 C C . ARG A 1 662 ? -14.598 33.975 -19.322 1.00 78.19 662 ARG A C 1
ATOM 5204 O O . ARG A 1 662 ? -15.723 33.883 -18.835 1.00 78.19 662 ARG A O 1
ATOM 5211 N N . ALA A 1 663 ? -13.891 35.100 -19.358 1.00 84.81 663 ALA A N 1
ATOM 5212 C CA . ALA A 1 663 ? -14.381 36.389 -18.886 1.00 84.81 663 ALA A CA 1
ATOM 5213 C C . ALA A 1 663 ? -15.702 36.773 -19.567 1.00 84.81 663 ALA A C 1
ATOM 5215 O O . ALA A 1 663 ? -15.889 36.567 -20.773 1.00 84.81 663 ALA A O 1
ATOM 5216 N N . SER A 1 664 ? -16.606 37.337 -18.774 1.00 83.19 664 SER A N 1
ATOM 5217 C CA . SER A 1 664 ? -17.932 37.791 -19.192 1.00 83.19 664 SER A CA 1
ATOM 5218 C C . SER A 1 664 ? -17.948 39.246 -19.657 1.00 83.19 664 SER A C 1
ATOM 5220 O O . SER A 1 664 ? -18.760 39.576 -20.522 1.00 83.19 664 SER A O 1
ATOM 5222 N N . ASP A 1 665 ? -17.016 40.065 -19.157 1.00 85.12 665 ASP A N 1
ATOM 5223 C CA . ASP A 1 665 ? -16.884 41.490 -19.472 1.00 85.12 665 ASP A CA 1
ATOM 5224 C C . ASP A 1 665 ? -15.441 41.884 -19.857 1.00 85.12 665 ASP A C 1
ATOM 5226 O O . ASP A 1 665 ? -14.464 41.206 -19.526 1.00 85.12 665 ASP A O 1
ATOM 5230 N N . ALA A 1 666 ? -15.291 43.006 -20.572 1.00 86.38 666 ALA A N 1
ATOM 5231 C CA . ALA A 1 666 ? -13.984 43.549 -20.960 1.00 86.38 666 ALA A CA 1
ATOM 5232 C C . ALA A 1 666 ? -13.168 44.016 -19.738 1.00 86.38 666 ALA A C 1
ATOM 5234 O O . ALA A 1 666 ? -13.709 44.641 -18.828 1.00 86.38 666 ALA A O 1
ATOM 5235 N N . LEU A 1 667 ? -11.854 43.761 -19.753 1.00 87.31 667 LEU A N 1
ATOM 5236 C CA . LEU A 1 667 ? -10.890 44.039 -18.674 1.00 87.31 667 LEU A CA 1
ATOM 5237 C C . LEU A 1 667 ? -11.130 43.255 -17.367 1.00 87.31 667 LEU A C 1
ATOM 5239 O O . LEU A 1 667 ? -10.499 43.529 -16.344 1.00 87.31 667 LEU A O 1
ATOM 5243 N N . GLU A 1 668 ? -11.999 42.242 -17.380 1.00 87.88 668 GLU A N 1
ATOM 5244 C CA . GLU A 1 668 ? -12.191 41.341 -16.238 1.00 87.88 668 GLU A CA 1
ATOM 5245 C C . GLU A 1 668 ? -10.942 40.469 -15.998 1.00 87.88 668 GLU A C 1
ATOM 5247 O O . GLU A 1 668 ? -10.501 40.296 -14.861 1.00 87.88 668 GLU A O 1
ATOM 5252 N N . LEU A 1 669 ? -10.328 39.966 -17.072 1.00 89.81 669 LEU A N 1
ATOM 5253 C CA . LEU A 1 669 ? -9.104 39.168 -17.027 1.00 89.81 669 LEU A CA 1
ATOM 5254 C C . LEU A 1 669 ? -8.191 39.529 -18.201 1.00 89.81 669 LEU A C 1
ATOM 5256 O O . LEU A 1 669 ? -8.559 39.357 -19.364 1.00 89.81 669 LEU A O 1
ATOM 5260 N N . LEU A 1 670 ? -6.980 39.984 -17.886 1.00 90.31 670 LEU A N 1
ATOM 5261 C CA . LEU A 1 670 ? -5.913 40.201 -18.859 1.00 90.31 670 LEU A CA 1
ATOM 5262 C C . LEU A 1 670 ? -4.914 39.046 -18.823 1.00 90.31 670 LEU A C 1
ATOM 5264 O O . LEU A 1 670 ? -4.550 38.572 -17.752 1.00 90.31 670 LEU A O 1
ATOM 5268 N N . HIS A 1 671 ? -4.436 38.630 -19.989 1.00 89.62 671 HIS A N 1
ATOM 5269 C CA . HIS A 1 671 ? -3.357 37.660 -20.146 1.00 89.62 671 HIS A CA 1
ATOM 5270 C C . HIS A 1 671 ? -2.100 38.375 -20.638 1.00 89.62 671 HIS A C 1
ATOM 5272 O O . HIS A 1 671 ? -2.141 39.006 -21.691 1.00 89.62 671 HIS A O 1
ATOM 5278 N N . GLY A 1 672 ? -1.003 38.291 -19.890 1.00 87.06 672 GLY A N 1
ATOM 5279 C CA . GLY A 1 672 ? 0.287 38.883 -20.246 1.00 87.06 672 GLY A CA 1
ATOM 5280 C C . GLY A 1 672 ? 1.344 37.819 -20.527 1.00 87.06 672 GLY A C 1
ATOM 5281 O O . GLY A 1 672 ? 1.370 36.793 -19.848 1.00 87.06 672 GLY A O 1
ATOM 5282 N N . ASP A 1 673 ? 2.198 38.078 -21.516 1.00 85.81 673 ASP A N 1
ATOM 5283 C CA . ASP A 1 673 ? 3.378 37.268 -21.829 1.00 85.81 673 ASP A CA 1
ATOM 5284 C C . ASP A 1 673 ? 4.488 38.134 -22.447 1.00 85.81 673 ASP A C 1
ATOM 5286 O O . ASP A 1 673 ? 4.222 39.103 -23.173 1.00 85.81 673 ASP A O 1
ATOM 5290 N N . LEU A 1 674 ? 5.741 37.787 -22.161 1.00 83.44 674 LEU A N 1
ATOM 5291 C CA . LEU A 1 674 ? 6.923 38.467 -22.676 1.00 83.44 674 LEU A CA 1
ATOM 5292 C C . LEU A 1 674 ? 7.667 37.546 -23.641 1.00 83.44 674 LEU A C 1
ATOM 5294 O O . LEU A 1 674 ? 8.261 36.542 -23.255 1.00 83.44 674 LEU A O 1
ATOM 5298 N N . CYS A 1 675 ? 7.705 37.925 -24.918 1.00 72.81 675 CYS A N 1
ATOM 5299 C CA . CYS A 1 675 ? 8.367 37.106 -25.925 1.00 72.81 675 CYS A CA 1
ATOM 5300 C C . CYS A 1 675 ? 9.895 37.292 -25.875 1.00 72.81 675 CYS A C 1
ATOM 5302 O O . CYS A 1 675 ? 10.400 38.419 -25.799 1.00 72.81 675 CYS A O 1
ATOM 5304 N N . GLY A 1 676 ? 10.628 36.170 -25.900 1.00 65.06 676 GLY A N 1
ATOM 5305 C CA . GLY A 1 676 ? 12.093 36.096 -25.829 1.00 65.06 676 GLY A CA 1
ATOM 5306 C C . GLY A 1 676 ? 12.835 36.800 -26.981 1.00 65.06 676 GLY A C 1
ATOM 5307 O O . GLY A 1 676 ? 12.210 37.354 -27.885 1.00 65.06 676 GLY A O 1
ATOM 5308 N N . PRO A 1 677 ? 14.183 36.831 -26.958 1.00 61.00 677 PRO A N 1
ATOM 5309 C CA . PRO A 1 677 ? 14.962 37.554 -27.962 1.00 61.00 677 PRO A CA 1
ATOM 5310 C C . PRO A 1 677 ? 14.716 36.981 -29.366 1.00 61.00 677 PRO A C 1
ATOM 5312 O O . PRO A 1 677 ? 14.998 35.815 -29.629 1.00 61.00 677 PRO A O 1
ATOM 5315 N N . ILE A 1 678 ? 14.185 37.809 -30.268 1.00 71.25 678 ILE A N 1
ATOM 5316 C CA . ILE A 1 678 ? 14.021 37.468 -31.685 1.00 71.25 678 ILE A CA 1
ATOM 5317 C C . ILE A 1 678 ? 15.327 37.782 -32.417 1.00 71.25 678 ILE A C 1
ATOM 5319 O O . ILE A 1 678 ? 15.818 38.911 -32.348 1.00 71.25 678 ILE A O 1
ATOM 5323 N N . THR A 1 679 ? 15.851 36.799 -33.151 1.00 68.12 679 THR A N 1
ATOM 5324 C CA . THR A 1 679 ? 17.062 36.928 -33.974 1.00 68.12 679 THR A CA 1
ATOM 5325 C C . THR A 1 679 ? 16.693 37.157 -35.448 1.00 68.12 679 THR A C 1
ATOM 5327 O O . THR A 1 679 ? 15.885 36.392 -35.981 1.00 68.12 679 THR A O 1
ATOM 5330 N N . PRO A 1 680 ? 17.281 38.155 -36.143 1.00 74.12 680 PRO A N 1
ATOM 5331 C CA . PRO A 1 680 ? 18.187 39.189 -35.635 1.00 74.12 680 PRO A CA 1
ATOM 5332 C C . PRO A 1 680 ? 17.453 40.234 -34.779 1.00 74.12 680 PRO A C 1
ATOM 5334 O O . PRO A 1 680 ? 16.268 40.509 -34.985 1.00 74.12 680 PRO A O 1
ATOM 5337 N N . ALA A 1 681 ? 18.166 40.838 -33.826 1.00 73.44 681 ALA A N 1
ATOM 5338 C CA . ALA A 1 681 ? 17.610 41.890 -32.982 1.00 73.44 681 ALA A CA 1
ATOM 5339 C C . ALA A 1 681 ? 17.140 43.092 -33.824 1.00 73.44 681 ALA A C 1
ATOM 5341 O O . ALA A 1 681 ? 17.645 43.344 -34.921 1.00 73.44 681 ALA A O 1
ATOM 5342 N N . THR A 1 682 ? 16.176 43.863 -33.309 1.00 75.38 682 THR A N 1
ATOM 5343 C CA . THR A 1 682 ? 15.889 45.173 -33.918 1.00 75.38 682 THR A CA 1
ATOM 5344 C C . THR A 1 682 ? 17.131 46.065 -33.852 1.00 75.38 682 THR A C 1
ATOM 5346 O O . THR A 1 682 ? 17.993 45.852 -33.002 1.00 75.38 682 THR A O 1
ATOM 5349 N N . HIS A 1 683 ? 17.199 47.116 -34.674 1.00 67.06 683 HIS A N 1
ATOM 5350 C CA . HIS A 1 683 ? 18.299 48.100 -34.641 1.00 67.06 683 HIS A CA 1
ATOM 5351 C C . HIS A 1 683 ? 18.575 48.696 -33.242 1.00 67.06 683 HIS A C 1
ATOM 5353 O O . HIS A 1 683 ? 19.647 49.235 -33.007 1.00 67.06 683 HIS A O 1
ATOM 5359 N N . ALA A 1 684 ? 17.615 48.597 -32.315 1.00 63.06 684 ALA A N 1
ATOM 5360 C CA . ALA A 1 684 ? 17.719 49.065 -30.936 1.00 63.06 684 ALA A CA 1
ATOM 5361 C C . ALA A 1 684 ? 17.626 47.928 -29.891 1.00 63.06 684 ALA A C 1
ATOM 5363 O O . ALA A 1 684 ? 17.253 48.188 -28.752 1.00 63.06 684 ALA A O 1
ATOM 5364 N N . GLY A 1 685 ? 17.870 46.666 -30.270 1.00 66.88 685 GLY A N 1
ATOM 5365 C CA . GLY A 1 685 ? 17.956 45.538 -29.328 1.00 66.88 685 GLY A CA 1
ATOM 5366 C C . GLY A 1 685 ? 16.649 45.133 -28.627 1.00 66.88 685 GLY A C 1
ATOM 5367 O O . GLY A 1 685 ? 16.682 44.403 -27.643 1.00 66.88 685 GLY A O 1
ATOM 5368 N N . LYS A 1 686 ? 15.494 45.612 -29.101 1.00 73.19 686 LYS A N 1
ATOM 5369 C CA . LYS A 1 686 ? 14.219 45.534 -28.366 1.00 73.19 686 LYS A CA 1
ATOM 5370 C C . LYS A 1 686 ? 13.599 44.133 -28.324 1.00 73.19 686 LYS A C 1
ATOM 5372 O O . LYS A 1 686 ? 13.700 43.397 -29.297 1.00 73.19 686 LYS A O 1
ATOM 5377 N N . LYS A 1 687 ? 12.886 43.822 -27.238 1.00 75.56 687 LYS A N 1
ATOM 5378 C CA . LYS A 1 687 ? 11.942 42.701 -27.028 1.00 75.56 687 LYS A CA 1
ATOM 5379 C C . LYS A 1 687 ? 10.497 43.216 -27.108 1.00 75.56 687 LYS A C 1
ATOM 5381 O O . LYS A 1 687 ? 10.298 44.420 -27.271 1.00 75.56 687 LYS A O 1
ATOM 5386 N N . TYR A 1 688 ? 9.480 42.355 -26.997 1.00 76.69 688 TYR A N 1
ATOM 5387 C CA . TYR A 1 688 ? 8.091 42.822 -26.896 1.00 76.69 688 TYR A CA 1
ATOM 5388 C C . TYR A 1 688 ? 7.290 42.133 -25.790 1.00 76.69 688 TYR A C 1
ATOM 5390 O O . TYR A 1 688 ? 7.421 40.934 -25.554 1.00 76.69 688 TYR A O 1
ATOM 5398 N N . PHE A 1 689 ? 6.437 42.924 -25.148 1.00 79.94 689 PHE A N 1
ATOM 5399 C CA . PHE A 1 689 ? 5.460 42.501 -24.157 1.00 79.94 689 PHE A CA 1
ATOM 5400 C C . PHE A 1 689 ? 4.065 42.558 -24.775 1.00 79.94 689 PHE A C 1
ATOM 5402 O O . PHE A 1 689 ? 3.681 43.585 -25.347 1.00 79.94 689 PHE A O 1
ATOM 5409 N N . LEU A 1 690 ? 3.341 41.440 -24.711 1.00 83.88 690 LEU A N 1
ATOM 5410 C CA . LEU A 1 690 ? 2.010 41.272 -25.283 1.00 83.88 690 LEU A CA 1
ATOM 5411 C C . LEU A 1 690 ? 0.995 41.082 -24.155 1.00 83.88 690 LEU A C 1
ATOM 5413 O O . LEU A 1 690 ? 1.151 40.203 -23.311 1.00 83.88 690 LEU A O 1
ATOM 5417 N N . VAL A 1 691 ? -0.065 41.885 -24.174 1.00 87.06 691 VAL A N 1
ATOM 5418 C CA . VAL A 1 691 ? -1.196 41.779 -23.247 1.00 87.06 691 VAL A CA 1
ATOM 5419 C C . VAL A 1 691 ? -2.472 41.581 -24.052 1.00 87.06 691 VAL A C 1
ATOM 5421 O O . VAL A 1 691 ? -2.689 42.275 -25.044 1.00 87.06 691 VAL A O 1
ATOM 5424 N N . VAL A 1 692 ? -3.318 40.638 -23.646 1.00 88.69 692 VAL A N 1
ATOM 5425 C CA . VAL A 1 692 ? -4.550 40.271 -24.356 1.00 88.69 692 VAL A CA 1
ATOM 5426 C C . VAL A 1 692 ? -5.722 40.228 -23.388 1.00 88.69 692 VAL A C 1
ATOM 5428 O O . VAL A 1 692 ? -5.655 39.563 -22.357 1.00 88.69 692 VAL A O 1
ATOM 5431 N N . ASP A 1 693 ? -6.815 40.898 -23.736 1.00 89.81 693 ASP A N 1
ATOM 5432 C CA . ASP A 1 693 ? -8.067 40.828 -22.979 1.00 89.81 693 ASP A CA 1
ATOM 5433 C C . ASP A 1 693 ? -8.819 39.512 -23.242 1.00 89.81 693 ASP A C 1
ATOM 5435 O O . ASP A 1 693 ? -8.997 39.101 -24.396 1.00 89.81 693 ASP A O 1
ATOM 5439 N N . ASP A 1 694 ? -9.283 38.835 -22.185 1.00 89.50 694 ASP A N 1
ATOM 5440 C CA . ASP A 1 694 ? -9.918 37.520 -22.332 1.00 89.50 694 ASP A CA 1
ATOM 5441 C C . ASP A 1 694 ? -11.311 37.589 -22.995 1.00 89.50 694 ASP A C 1
ATOM 5443 O O . ASP A 1 694 ? -11.706 36.700 -23.759 1.00 89.50 694 ASP A O 1
ATOM 5447 N N . TYR A 1 695 ? -12.051 38.676 -22.777 1.00 89.00 695 TYR A N 1
ATOM 5448 C CA . TYR A 1 695 ? -13.389 38.848 -23.340 1.00 89.00 695 TYR A CA 1
ATOM 5449 C C . TYR A 1 695 ? -13.339 39.249 -24.822 1.00 89.00 695 TYR A C 1
ATOM 5451 O O . TYR A 1 695 ? -13.785 38.498 -25.702 1.00 89.00 695 TYR A O 1
ATOM 5459 N N . SER A 1 696 ? -12.756 40.419 -25.098 1.00 87.81 696 SER A N 1
ATOM 5460 C CA . SER A 1 696 ? -12.732 41.082 -26.408 1.00 87.81 696 SER A CA 1
ATOM 5461 C C . SER A 1 696 ? -11.645 40.562 -27.344 1.00 87.81 696 SER A C 1
ATOM 5463 O O . SER A 1 696 ? -11.725 40.791 -28.550 1.00 87.81 696 SER A O 1
ATOM 5465 N N . ARG A 1 697 ? -10.631 39.858 -26.816 1.00 88.94 697 ARG A N 1
ATOM 5466 C CA . ARG A 1 697 ? -9.411 39.467 -27.548 1.00 88.94 697 ARG A CA 1
ATOM 5467 C C . ARG A 1 697 ? -8.616 40.650 -28.092 1.00 88.94 697 ARG A C 1
ATOM 5469 O O . ARG A 1 697 ? -7.806 40.466 -28.998 1.00 88.94 697 ARG A O 1
ATOM 5476 N N . TYR A 1 698 ? -8.846 41.848 -27.560 1.00 89.12 698 TYR A N 1
ATOM 5477 C CA . TYR A 1 698 ? -8.063 43.015 -27.920 1.00 89.12 698 TYR A CA 1
ATOM 5478 C C . TYR A 1 698 ? -6.634 42.861 -27.390 1.00 89.12 698 TYR A C 1
ATOM 5480 O O . TYR A 1 698 ? -6.427 42.442 -26.251 1.00 89.12 698 TYR A O 1
ATOM 5488 N N . MET A 1 699 ? -5.658 43.153 -28.245 1.00 89.75 699 MET A N 1
ATOM 5489 C CA . MET A 1 699 ? -4.238 42.934 -27.989 1.00 89.75 699 MET A CA 1
ATOM 5490 C C . MET A 1 699 ? -3.489 44.263 -27.882 1.00 89.75 699 MET A C 1
ATOM 5492 O O . MET A 1 699 ? -3.603 45.123 -28.757 1.00 89.75 699 MET A O 1
ATOM 5496 N N . TRP A 1 700 ? -2.653 44.401 -26.862 1.00 89.25 700 TRP A N 1
ATOM 5497 C CA . TRP A 1 700 ? -1.703 45.497 -26.713 1.00 89.25 700 TRP A CA 1
ATOM 5498 C C . TRP A 1 700 ? -0.286 44.953 -26.814 1.00 89.25 700 TRP A C 1
ATOM 5500 O O . TRP A 1 700 ? 0.053 43.976 -26.151 1.00 89.25 700 TRP A O 1
ATOM 5510 N N . VAL A 1 701 ? 0.547 45.598 -27.630 1.00 87.25 701 VAL A N 1
ATOM 5511 C CA . VAL A 1 701 ? 1.963 45.245 -27.761 1.00 87.25 701 VAL A CA 1
ATOM 5512 C C . VAL A 1 701 ? 2.850 46.446 -27.477 1.00 87.25 701 VAL A C 1
ATOM 5514 O O . VAL A 1 701 ? 2.649 47.531 -28.032 1.00 87.25 701 VAL A O 1
ATOM 5517 N N . VAL A 1 702 ? 3.850 46.247 -26.622 1.00 85.12 702 VAL A N 1
ATOM 5518 C CA . VAL A 1 702 ? 4.842 47.267 -26.275 1.00 85.12 702 VAL A CA 1
ATOM 5519 C C . VAL A 1 702 ? 6.242 46.713 -26.506 1.00 85.12 702 VAL A C 1
ATOM 5521 O O . VAL A 1 702 ? 6.535 45.584 -26.130 1.00 85.12 702 VAL A O 1
ATOM 5524 N N . LEU A 1 703 ? 7.106 47.500 -27.154 1.00 84.25 703 LEU A N 1
ATOM 5525 C CA . LEU A 1 703 ? 8.506 47.137 -27.376 1.00 84.25 703 LEU A CA 1
ATOM 5526 C C . LEU A 1 703 ? 9.347 47.584 -26.173 1.00 84.25 703 LEU A C 1
ATOM 5528 O O . LEU A 1 703 ? 9.355 48.777 -25.869 1.00 84.25 703 LEU A O 1
ATOM 5532 N N . LEU A 1 704 ? 10.058 46.646 -25.554 1.00 82.19 704 LEU A N 1
ATOM 5533 C CA . LEU A 1 704 ? 10.888 46.826 -24.356 1.00 82.19 704 LEU A CA 1
ATOM 5534 C C . LEU A 1 704 ? 12.375 46.760 -24.709 1.00 82.19 704 LEU A C 1
ATOM 5536 O O . LEU A 1 704 ? 12.730 46.060 -25.655 1.00 82.19 704 LEU A O 1
ATOM 5540 N N . GLN A 1 705 ? 13.255 47.440 -23.975 1.00 78.19 705 GLN A N 1
ATOM 5541 C CA . GLN A 1 705 ? 14.708 47.269 -24.144 1.00 78.19 705 GLN A CA 1
ATOM 5542 C C . GLN A 1 705 ? 15.238 46.110 -23.290 1.00 78.19 705 GLN A C 1
ATOM 5544 O O . GLN A 1 705 ? 15.993 45.272 -23.785 1.00 78.19 705 GLN A O 1
ATOM 5549 N N . SER A 1 706 ? 14.781 46.004 -22.040 1.00 79.25 706 SER A N 1
ATOM 5550 C CA . SER A 1 706 ? 15.097 44.902 -21.121 1.00 79.25 706 SER A CA 1
ATOM 5551 C C . SER A 1 706 ? 13.823 44.196 -20.635 1.00 79.25 706 SER A C 1
ATOM 5553 O O . SER A 1 706 ? 12.711 44.675 -20.848 1.00 79.25 706 SER A O 1
ATOM 5555 N N . LYS A 1 707 ? 13.967 43.012 -20.019 1.00 78.12 707 LYS A N 1
ATOM 5556 C CA . LYS A 1 707 ? 12.817 42.298 -19.427 1.00 78.12 707 LYS A CA 1
ATOM 5557 C C . LYS A 1 707 ? 12.301 42.993 -18.163 1.00 78.12 707 LYS A C 1
ATOM 5559 O O . LYS A 1 707 ? 11.121 42.881 -17.854 1.00 78.12 707 LYS A O 1
ATOM 5564 N N . ASP A 1 708 ? 13.172 43.730 -17.484 1.00 78.50 708 ASP A N 1
ATOM 5565 C CA . ASP A 1 708 ? 12.891 44.347 -16.187 1.00 78.50 708 ASP A CA 1
ATOM 5566 C C . ASP A 1 708 ? 11.950 45.563 -16.312 1.00 78.50 708 ASP A C 1
ATOM 5568 O O . ASP A 1 708 ? 11.252 45.913 -15.368 1.00 78.50 708 ASP A O 1
ATOM 5572 N N . GLU A 1 709 ? 11.832 46.149 -17.512 1.00 82.31 709 GLU A N 1
ATOM 5573 C CA . GLU A 1 709 ? 10.877 47.228 -17.826 1.00 82.31 709 GLU A CA 1
ATOM 5574 C C . GLU A 1 709 ? 9.401 46.769 -17.835 1.00 82.31 709 GLU A C 1
ATOM 5576 O O . GLU A 1 709 ? 8.493 47.599 -17.939 1.00 82.31 709 GLU A O 1
ATOM 5581 N N . ALA A 1 710 ? 9.129 45.459 -17.761 1.00 83.56 710 ALA A N 1
ATOM 5582 C CA . ALA A 1 710 ? 7.784 44.904 -17.923 1.00 83.56 710 ALA A CA 1
ATOM 5583 C C . ALA A 1 710 ? 6.774 45.456 -16.901 1.00 83.56 710 ALA A C 1
ATOM 5585 O O . ALA A 1 710 ? 5.631 45.740 -17.268 1.00 83.56 710 ALA A O 1
ATOM 5586 N N . PHE A 1 711 ? 7.192 45.657 -15.647 1.00 85.56 711 PHE A N 1
ATOM 5587 C CA . PHE A 1 711 ? 6.334 46.193 -14.587 1.00 85.56 711 PHE A CA 1
ATOM 5588 C C . PHE A 1 711 ? 5.918 47.647 -14.849 1.00 85.56 711 PHE A C 1
ATOM 5590 O O . PHE A 1 711 ? 4.724 47.943 -14.925 1.00 85.56 711 PHE A O 1
ATOM 5597 N N . GLU A 1 712 ? 6.889 48.540 -15.066 1.00 84.75 712 GLU A N 1
ATOM 5598 C CA . GLU A 1 712 ? 6.646 49.971 -15.304 1.00 84.75 712 GLU A CA 1
ATOM 5599 C C . GLU A 1 712 ? 5.779 50.192 -16.556 1.00 84.75 712 GLU A C 1
ATOM 5601 O O . GLU A 1 712 ? 4.897 51.057 -16.607 1.00 84.75 712 GLU A O 1
ATOM 5606 N N . VAL A 1 713 ? 6.002 49.379 -17.590 1.00 84.62 713 VAL A N 1
ATOM 5607 C CA . VAL A 1 713 ? 5.217 49.432 -18.823 1.00 84.62 713 VAL A CA 1
ATOM 5608 C C . VAL A 1 713 ? 3.801 48.908 -18.617 1.00 84.62 713 VAL A C 1
ATOM 5610 O O . VAL A 1 713 ? 2.861 49.506 -19.150 1.00 84.62 713 VAL A O 1
ATOM 5613 N N . PHE A 1 714 ? 3.619 47.834 -17.845 1.00 88.31 714 PHE A N 1
ATOM 5614 C CA . PHE A 1 714 ? 2.291 47.330 -17.509 1.00 88.31 714 PHE A CA 1
ATOM 5615 C C . PHE A 1 714 ? 1.484 48.359 -16.705 1.00 88.31 714 PHE A C 1
ATOM 5617 O O . PHE A 1 714 ? 0.318 48.590 -17.025 1.00 88.31 714 PHE A O 1
ATOM 5624 N N . GLU A 1 715 ? 2.098 49.036 -15.731 1.00 87.12 715 GLU A N 1
ATOM 5625 C CA . GLU A 1 715 ? 1.451 50.099 -14.953 1.00 87.12 715 GLU A CA 1
ATOM 5626 C C . GLU A 1 715 ? 0.935 51.232 -15.858 1.00 87.12 715 GLU A C 1
ATOM 5628 O O . GLU A 1 715 ? -0.241 51.610 -15.791 1.00 87.12 715 GLU A O 1
ATOM 5633 N N . LYS A 1 716 ? 1.782 51.727 -16.772 1.00 86.06 716 LYS A N 1
ATOM 5634 C CA . LYS A 1 716 ? 1.398 52.763 -17.747 1.00 86.06 716 LYS A CA 1
ATOM 5635 C C . LYS A 1 716 ? 0.294 52.283 -18.690 1.00 86.06 716 LYS A C 1
ATOM 5637 O O . LYS A 1 716 ? -0.639 53.035 -18.977 1.00 86.06 716 LYS A O 1
ATOM 5642 N N . LEU A 1 717 ? 0.387 51.039 -19.167 1.00 86.31 717 LEU A N 1
ATOM 5643 C CA . LEU A 1 717 ? -0.601 50.443 -20.066 1.00 86.31 717 LEU A CA 1
ATOM 5644 C C . LEU A 1 717 ? -1.964 50.304 -19.381 1.00 86.31 717 LEU A C 1
ATOM 5646 O O . LEU A 1 717 ? -2.979 50.682 -19.968 1.00 86.31 717 LEU A O 1
ATOM 5650 N N . LYS A 1 718 ? -1.991 49.811 -18.139 1.00 88.88 718 LYS A N 1
ATOM 5651 C CA . LYS A 1 718 ? -3.205 49.706 -17.327 1.00 88.88 718 LYS A CA 1
ATOM 5652 C C . LYS A 1 718 ? -3.850 51.076 -17.153 1.00 88.88 718 LYS A C 1
ATOM 5654 O O . LYS A 1 718 ? -5.018 51.229 -17.492 1.00 88.88 718 LYS A O 1
ATOM 5659 N N . ALA A 1 719 ? -3.097 52.072 -16.681 1.00 86.44 719 ALA A N 1
ATOM 5660 C CA . ALA A 1 719 ? -3.628 53.412 -16.435 1.00 86.44 719 ALA A CA 1
ATOM 5661 C C . ALA A 1 719 ? -4.237 54.039 -17.702 1.00 86.44 719 ALA A C 1
ATOM 5663 O O . ALA A 1 719 ? -5.338 54.589 -17.656 1.00 86.44 719 ALA A O 1
ATOM 5664 N N . ALA A 1 720 ? -3.560 53.901 -18.848 1.00 83.50 720 ALA A N 1
ATOM 5665 C CA . ALA A 1 720 ? -4.069 54.380 -20.129 1.00 83.50 720 ALA A CA 1
ATOM 5666 C C . ALA A 1 720 ? -5.352 53.646 -20.555 1.00 83.50 720 ALA A C 1
ATOM 5668 O O . ALA A 1 720 ? -6.325 54.288 -20.945 1.00 83.50 720 ALA A O 1
ATOM 5669 N N . THR A 1 721 ? -5.378 52.318 -20.424 1.00 84.62 721 THR A N 1
ATOM 5670 C CA . THR A 1 721 ? -6.513 51.474 -20.833 1.00 84.62 721 THR A CA 1
ATOM 5671 C C . THR A 1 721 ? -7.744 51.726 -19.959 1.00 84.62 721 THR A C 1
ATOM 5673 O O . THR A 1 721 ? -8.853 51.878 -20.470 1.00 84.62 721 THR A O 1
ATOM 5676 N N . GLU A 1 722 ? -7.563 51.842 -18.642 1.00 87.06 722 GLU A N 1
ATOM 5677 C CA . GLU A 1 722 ? -8.660 52.138 -17.715 1.00 87.06 722 GLU A CA 1
ATOM 5678 C C . GLU A 1 722 ? -9.250 53.532 -17.956 1.00 87.06 722 GLU A C 1
ATOM 5680 O O . GLU A 1 722 ? -10.469 53.712 -17.908 1.00 87.06 722 GLU A O 1
ATOM 5685 N N . MET A 1 723 ? -8.403 54.518 -18.270 1.00 86.38 723 MET A N 1
ATOM 5686 C CA . MET A 1 723 ? -8.842 55.877 -18.587 1.00 86.38 723 MET A CA 1
ATOM 5687 C C . MET A 1 723 ? -9.569 55.950 -19.936 1.00 86.38 723 MET A C 1
ATOM 5689 O O . MET A 1 723 ? -10.604 56.610 -20.043 1.00 86.38 723 MET A O 1
ATOM 5693 N N . GLU A 1 724 ? -9.047 55.266 -20.956 1.00 82.38 724 GLU A N 1
ATOM 5694 C CA . GLU A 1 724 ? -9.600 55.260 -22.312 1.00 82.38 724 GLU A CA 1
ATOM 5695 C C . GLU A 1 724 ? -10.973 54.578 -22.371 1.00 82.38 724 GLU A C 1
ATOM 5697 O O . GLU A 1 724 ? -11.911 55.114 -22.966 1.00 82.38 724 GLU A O 1
ATOM 5702 N N . HIS A 1 725 ? -11.113 53.423 -21.716 1.00 79.94 725 HIS A N 1
ATOM 5703 C CA . HIS A 1 725 ? -12.336 52.618 -21.761 1.00 79.94 725 HIS A CA 1
ATOM 5704 C C . HIS A 1 725 ? -13.294 52.877 -20.594 1.00 79.94 725 HIS A C 1
ATOM 5706 O O . HIS A 1 725 ? -14.430 52.407 -20.631 1.00 79.94 725 HIS A O 1
ATOM 5712 N N . LYS A 1 726 ? -12.870 53.639 -19.576 1.00 80.88 726 LYS A N 1
ATOM 5713 C CA . LYS A 1 726 ? -13.626 53.892 -18.334 1.00 80.88 726 LYS A CA 1
ATOM 5714 C C . LYS A 1 726 ? -14.044 52.604 -17.605 1.00 80.88 726 LYS A C 1
ATOM 5716 O O . LYS A 1 726 ? -15.093 52.560 -16.965 1.00 80.88 726 LYS A O 1
ATOM 5721 N N . LEU A 1 727 ? -13.220 51.563 -17.702 1.00 83.62 727 LEU A N 1
ATOM 5722 C CA . LEU A 1 727 ? -13.390 50.252 -17.066 1.00 83.62 727 LEU A CA 1
ATOM 5723 C C . LEU A 1 727 ? -12.158 49.953 -16.203 1.00 83.62 727 LEU A C 1
ATOM 5725 O O . LEU A 1 727 ? -11.094 50.503 -16.462 1.00 83.62 727 LEU A O 1
ATOM 5729 N N . LYS A 1 728 ? -12.289 49.108 -15.173 1.00 85.38 728 LYS A N 1
ATOM 5730 C CA . LYS A 1 728 ? -11.164 48.717 -14.304 1.00 85.38 728 LYS A CA 1
ATOM 5731 C C . LYS A 1 728 ? -10.655 47.323 -14.644 1.00 85.38 728 LYS A C 1
ATOM 5733 O O . LYS A 1 728 ? -11.457 46.434 -14.922 1.00 85.38 728 LYS A O 1
ATOM 5738 N N . VAL A 1 729 ? -9.343 47.129 -14.550 1.00 88.31 729 VAL A N 1
ATOM 5739 C CA . VAL A 1 729 ? -8.717 45.809 -14.680 1.00 88.31 729 VAL A CA 1
ATOM 5740 C C . VAL A 1 729 ? -8.889 45.038 -13.370 1.00 88.31 729 VAL A C 1
ATOM 5742 O O . VAL A 1 729 ? -8.432 45.496 -12.324 1.00 88.31 729 VAL A O 1
ATOM 5745 N N . HIS A 1 730 ? -9.549 43.876 -13.415 1.00 86.69 730 HIS A N 1
ATOM 5746 C CA . HIS A 1 730 ? -9.865 43.095 -12.207 1.00 86.69 730 HIS A CA 1
ATOM 5747 C C . HIS A 1 730 ? -8.836 42.005 -11.905 1.00 86.69 730 HIS A C 1
ATOM 5749 O O . HIS A 1 730 ? -8.526 41.755 -10.736 1.00 86.69 730 HIS A O 1
ATOM 5755 N N . ALA A 1 731 ? -8.309 41.351 -12.940 1.00 89.12 731 ALA A N 1
ATOM 5756 C CA . ALA A 1 731 ? -7.329 40.294 -12.783 1.00 89.12 731 ALA A CA 1
ATOM 5757 C C . ALA A 1 731 ? -6.293 40.262 -13.910 1.00 89.12 731 ALA A C 1
ATOM 5759 O O . ALA A 1 731 ? -6.585 40.592 -15.060 1.00 89.12 731 ALA A O 1
ATOM 5760 N N . LEU A 1 732 ? -5.093 39.796 -13.572 1.00 88.88 732 LEU A N 1
ATOM 5761 C CA . LEU A 1 732 ? -3.993 39.575 -14.503 1.00 88.88 732 LEU A CA 1
ATOM 5762 C C . LEU A 1 732 ? -3.496 38.132 -14.386 1.00 88.88 732 LEU A C 1
ATOM 5764 O O . LEU A 1 732 ? -3.195 37.664 -13.287 1.00 88.88 732 LEU A O 1
ATOM 5768 N N . ARG A 1 733 ? -3.380 37.444 -15.523 1.00 88.94 733 ARG A N 1
ATOM 5769 C CA . ARG A 1 733 ? -2.736 36.138 -15.652 1.00 88.94 733 ARG A CA 1
ATOM 5770 C C . ARG A 1 733 ? -1.407 36.264 -16.391 1.00 88.94 733 ARG A C 1
ATOM 5772 O O . ARG A 1 733 ? -1.391 36.722 -17.530 1.00 88.94 733 ARG A O 1
ATOM 5779 N N . THR A 1 734 ? -0.323 35.826 -15.763 1.00 87.00 734 THR A N 1
ATOM 5780 C CA . THR A 1 734 ? 1.019 35.752 -16.366 1.00 87.00 734 THR A CA 1
ATOM 5781 C C . THR A 1 734 ? 1.636 34.385 -16.107 1.00 87.00 734 THR A C 1
ATOM 5783 O O . THR A 1 734 ? 1.120 33.599 -15.308 1.00 87.00 734 THR A O 1
ATOM 5786 N N . ASP A 1 735 ? 2.749 34.100 -16.768 1.00 81.50 735 ASP A N 1
ATOM 5787 C CA . ASP A 1 735 ? 3.606 32.983 -16.397 1.00 81.50 735 ASP A CA 1
ATOM 5788 C C . ASP A 1 735 ? 4.404 33.276 -15.112 1.00 81.50 735 ASP A C 1
ATOM 5790 O O . ASP A 1 735 ? 4.367 34.383 -14.556 1.00 81.50 735 ASP A O 1
ATOM 5794 N N . CYS A 1 736 ? 5.124 32.263 -14.622 1.00 78.06 736 CYS A N 1
ATOM 5795 C CA . CYS A 1 736 ? 6.099 32.393 -13.535 1.00 78.06 736 CYS A CA 1
ATOM 5796 C C . CYS A 1 736 ? 7.442 32.983 -14.019 1.00 78.06 736 CYS A C 1
ATOM 5798 O O . CYS A 1 736 ? 8.502 32.615 -13.512 1.00 78.06 736 CYS A O 1
ATOM 5800 N N . GLY A 1 737 ? 7.425 33.871 -15.022 1.00 73.94 737 GLY A N 1
ATOM 5801 C CA . GLY A 1 737 ? 8.614 34.593 -15.465 1.00 73.94 737 GLY A CA 1
ATOM 5802 C C . GLY A 1 737 ? 9.187 35.454 -14.336 1.00 73.94 737 GLY A C 1
ATOM 5803 O O . GLY A 1 737 ? 8.442 36.101 -13.592 1.00 73.94 737 GLY A O 1
ATOM 5804 N N . ARG A 1 738 ? 10.520 35.481 -14.197 1.00 73.88 738 ARG A N 1
ATOM 5805 C CA . ARG A 1 738 ? 11.214 36.247 -13.140 1.00 73.88 738 ARG A CA 1
ATOM 5806 C C . ARG A 1 738 ? 10.850 37.735 -13.171 1.00 73.88 738 ARG A C 1
ATOM 5808 O O . ARG A 1 738 ? 10.742 38.347 -12.117 1.00 73.88 738 ARG A O 1
ATOM 5815 N N . GLU A 1 739 ? 10.600 38.278 -14.362 1.00 78.38 739 GLU A N 1
ATOM 5816 C CA . GLU A 1 739 ? 10.147 39.655 -14.599 1.00 78.38 739 GLU A CA 1
ATOM 5817 C C . GLU A 1 739 ? 8.785 39.973 -13.968 1.00 78.38 739 GLU A C 1
ATOM 5819 O O . GLU A 1 739 ? 8.539 41.104 -13.556 1.00 78.38 739 GLU A O 1
ATOM 5824 N N . PHE A 1 740 ? 7.901 38.980 -13.862 1.00 77.62 740 PHE A N 1
ATOM 5825 C CA . PHE A 1 740 ? 6.601 39.154 -13.236 1.00 77.62 740 PHE A CA 1
ATOM 5826 C C . PHE A 1 740 ? 6.685 38.835 -11.741 1.00 77.62 740 PHE A C 1
ATOM 5828 O O . PHE A 1 740 ? 5.944 39.418 -10.956 1.00 77.62 740 PHE A O 1
ATOM 5835 N N . MET A 1 741 ? 7.553 37.923 -11.301 1.00 78.50 741 MET A N 1
ATOM 5836 C CA . MET A 1 741 ? 7.645 37.480 -9.899 1.00 78.50 741 MET A CA 1
ATOM 5837 C C . MET A 1 741 ? 8.310 38.484 -8.935 1.00 78.50 741 MET A C 1
ATOM 5839 O O . MET A 1 741 ? 8.574 38.128 -7.788 1.00 78.50 741 MET A O 1
ATOM 5843 N N . SER A 1 742 ? 8.584 39.722 -9.356 1.00 79.19 742 SER A N 1
ATOM 5844 C CA . SER A 1 742 ? 9.169 40.731 -8.469 1.00 79.19 742 SER A CA 1
ATOM 5845 C C . SER A 1 742 ? 8.218 41.109 -7.324 1.00 79.19 742 SER A C 1
ATOM 5847 O O . SER A 1 742 ? 6.998 41.204 -7.501 1.00 79.19 742 SER A O 1
ATOM 5849 N N . ASN A 1 743 ? 8.789 41.352 -6.138 1.00 77.56 743 ASN A N 1
ATOM 5850 C CA . ASN A 1 743 ? 8.029 41.790 -4.960 1.00 77.56 743 ASN A CA 1
ATOM 5851 C C . ASN A 1 743 ? 7.294 43.111 -5.233 1.00 77.56 743 ASN A C 1
ATOM 5853 O O . ASN A 1 743 ? 6.133 43.247 -4.873 1.00 77.56 743 ASN A O 1
ATOM 5857 N N . GLU A 1 744 ? 7.917 44.024 -5.985 1.00 79.38 744 GLU A N 1
ATOM 5858 C CA . GLU A 1 744 ? 7.309 45.295 -6.402 1.00 79.38 744 GLU A CA 1
ATOM 5859 C C . GLU A 1 744 ? 6.014 45.098 -7.210 1.00 79.38 744 GLU A C 1
ATOM 5861 O O . GLU A 1 744 ? 5.026 45.801 -6.987 1.00 79.38 744 GLU A O 1
ATOM 5866 N N . PHE A 1 745 ? 5.980 44.109 -8.114 1.00 81.19 745 PHE A N 1
ATOM 5867 C CA . PHE A 1 745 ? 4.791 43.797 -8.911 1.00 81.19 745 PHE A CA 1
ATOM 5868 C C . PHE A 1 745 ? 3.674 43.211 -8.034 1.00 81.19 745 PHE A C 1
ATOM 5870 O O . PHE A 1 745 ? 2.502 43.558 -8.208 1.00 81.19 745 PHE A O 1
ATOM 5877 N N . ASN A 1 746 ? 4.023 42.334 -7.085 1.00 80.94 746 ASN A N 1
ATOM 5878 C CA . ASN A 1 746 ? 3.070 41.754 -6.132 1.00 80.94 746 ASN A CA 1
ATOM 5879 C C . ASN A 1 746 ? 2.462 42.821 -5.217 1.00 80.94 746 ASN A C 1
ATOM 5881 O O . ASN A 1 746 ? 1.237 42.951 -5.181 1.00 80.94 746 ASN A O 1
ATOM 5885 N N . ASP A 1 747 ? 3.299 43.638 -4.578 1.00 82.94 747 ASP A N 1
ATOM 5886 C CA . ASP A 1 747 ? 2.871 44.706 -3.671 1.00 82.94 747 ASP A CA 1
ATOM 5887 C C . ASP A 1 747 ? 1.956 45.711 -4.388 1.00 82.94 747 ASP A C 1
ATOM 5889 O O . ASP A 1 747 ? 0.946 46.168 -3.844 1.00 82.94 747 ASP A O 1
ATOM 5893 N N . TYR A 1 748 ? 2.262 46.027 -5.652 1.00 83.56 748 TYR A N 1
ATOM 5894 C CA . TYR A 1 748 ? 1.421 46.880 -6.485 1.00 83.56 748 TYR A CA 1
ATOM 5895 C C . TYR A 1 748 ? 0.044 46.263 -6.759 1.00 83.56 748 TYR A C 1
ATOM 5897 O O . TYR A 1 748 ? -0.969 46.949 -6.596 1.00 83.56 748 TYR A O 1
ATOM 5905 N N . CYS A 1 749 ? -0.015 44.982 -7.146 1.00 82.88 749 CYS A N 1
ATOM 5906 C CA . CYS A 1 749 ? -1.274 44.279 -7.419 1.00 82.88 749 CYS A CA 1
ATOM 5907 C C . CYS A 1 749 ? -2.165 44.195 -6.174 1.00 82.88 749 CYS A C 1
ATOM 5909 O O . CYS A 1 749 ? -3.373 44.433 -6.266 1.00 82.88 749 CYS A O 1
ATOM 5911 N N . GLU A 1 750 ? -1.573 43.908 -5.013 1.00 82.19 750 GLU A N 1
ATOM 5912 C CA . GLU A 1 750 ? -2.286 43.849 -3.737 1.00 82.19 750 GLU A CA 1
ATOM 5913 C C . GLU A 1 750 ? -2.823 45.223 -3.327 1.00 82.19 750 GLU A C 1
ATOM 5915 O O . GLU A 1 750 ? -4.008 45.351 -3.009 1.00 82.19 750 GLU A O 1
ATOM 5920 N N . LYS A 1 751 ? -2.003 46.278 -3.434 1.00 83.12 751 LYS A N 1
ATOM 5921 C CA . LYS A 1 751 ? -2.388 47.655 -3.086 1.00 83.12 751 LYS A CA 1
ATOM 5922 C C . LYS A 1 751 ? -3.590 48.166 -3.882 1.00 83.12 751 LYS A C 1
ATOM 5924 O O . LYS A 1 751 ? -4.401 48.927 -3.354 1.00 83.12 751 LYS A O 1
ATOM 5929 N N . ILE A 1 752 ? -3.709 47.775 -5.149 1.00 80.75 752 ILE A N 1
ATOM 5930 C CA . ILE A 1 752 ? -4.820 48.187 -6.023 1.00 80.75 752 ILE A CA 1
ATOM 5931 C C . ILE A 1 752 ? -5.999 47.199 -6.016 1.00 80.75 752 ILE A C 1
ATOM 5933 O O . ILE A 1 752 ? -7.022 47.480 -6.643 1.00 80.75 752 ILE A O 1
ATOM 5937 N N . GLY A 1 753 ? -5.870 46.059 -5.326 1.00 79.31 753 GLY A N 1
ATOM 5938 C CA . GLY A 1 753 ? -6.892 45.013 -5.247 1.00 79.31 753 GLY A CA 1
ATOM 5939 C C . GLY A 1 753 ? -7.076 44.193 -6.531 1.00 79.31 753 GLY A C 1
ATOM 5940 O O . GLY A 1 753 ? -8.160 43.651 -6.752 1.00 79.31 753 GLY A O 1
ATOM 5941 N N . MET A 1 754 ? -6.055 44.111 -7.391 1.00 85.81 754 MET A N 1
ATOM 5942 C CA . MET A 1 754 ? -6.090 43.333 -8.634 1.00 85.81 754 MET A CA 1
ATOM 5943 C C . MET A 1 754 ? -5.688 41.880 -8.358 1.00 85.81 754 MET A C 1
ATOM 5945 O O . MET A 1 754 ? -4.620 41.613 -7.810 1.00 85.81 754 MET A O 1
ATOM 5949 N N . LYS A 1 755 ? -6.525 40.916 -8.763 1.00 84.44 755 LYS A N 1
ATOM 5950 C CA . LYS A 1 755 ? -6.232 39.489 -8.562 1.00 84.44 755 LYS A CA 1
ATOM 5951 C C . LYS A 1 755 ? -5.158 39.012 -9.528 1.00 84.44 755 LYS A C 1
ATOM 5953 O O . LYS A 1 755 ? -5.245 39.244 -10.731 1.00 84.44 755 LYS A O 1
ATOM 5958 N N . ARG A 1 756 ? -4.182 38.275 -9.014 1.00 83.94 756 ARG A N 1
ATOM 5959 C CA . ARG A 1 756 ? -3.078 37.754 -9.810 1.00 83.94 756 ARG A CA 1
ATOM 5960 C C . ARG A 1 756 ? -3.185 36.240 -9.965 1.00 83.94 756 ARG A C 1
ATOM 5962 O O . ARG A 1 756 ? -3.352 35.524 -8.984 1.00 83.94 756 ARG A O 1
ATOM 5969 N N . PHE A 1 757 ? -3.087 35.760 -11.199 1.00 84.50 757 PHE A N 1
ATOM 5970 C CA . PHE A 1 757 ? -3.058 34.341 -11.532 1.00 84.50 757 PHE A CA 1
ATOM 5971 C C . PHE A 1 757 ? -1.713 34.003 -12.172 1.00 84.50 757 PHE A C 1
ATOM 5973 O O . PHE A 1 757 ? -1.350 34.585 -13.190 1.00 84.50 757 PHE A O 1
ATOM 5980 N N . LEU A 1 758 ? -0.983 33.059 -11.591 1.00 81.50 758 LEU A N 1
ATOM 5981 C CA . LEU A 1 758 ? 0.257 32.548 -12.168 1.00 81.50 758 LEU A CA 1
ATOM 5982 C C . LEU A 1 758 ? -0.005 31.181 -12.784 1.00 81.50 758 LEU A C 1
ATOM 5984 O O . LEU A 1 758 ? -0.715 30.365 -12.192 1.00 81.50 758 LEU A O 1
ATOM 5988 N N . THR A 1 759 ? 0.518 30.944 -13.984 1.00 77.94 759 THR A N 1
ATOM 5989 C CA . THR A 1 759 ? 0.476 29.607 -14.580 1.00 77.94 759 THR A CA 1
ATOM 5990 C C . THR A 1 759 ? 1.550 28.709 -13.989 1.00 77.94 759 THR A C 1
ATOM 5992 O O . THR A 1 759 ? 2.593 29.162 -13.526 1.00 77.94 759 THR A O 1
ATOM 5995 N N . THR A 1 760 ? 1.288 27.405 -13.988 1.00 70.19 760 THR A N 1
ATOM 5996 C CA . THR A 1 760 ? 2.242 26.418 -13.471 1.00 70.19 760 THR A CA 1
ATOM 5997 C C . THR A 1 760 ? 3.508 26.427 -14.348 1.00 70.19 760 THR A C 1
ATOM 5999 O O . THR A 1 760 ? 3.381 26.480 -15.580 1.00 70.19 760 THR A O 1
ATOM 6002 N N . PRO A 1 761 ? 4.725 26.353 -13.773 1.00 58.69 761 PRO A N 1
ATOM 6003 C CA . PRO A 1 761 ? 5.959 26.293 -14.555 1.00 58.69 761 PRO A CA 1
ATOM 6004 C C . PRO A 1 761 ? 5.918 25.191 -15.624 1.00 58.69 761 PRO A C 1
ATOM 6006 O O . PRO A 1 761 ? 5.380 24.110 -15.384 1.00 58.69 761 PRO A O 1
ATOM 6009 N N . SER A 1 762 ? 6.461 25.477 -16.812 1.00 54.47 762 SER A N 1
ATOM 6010 C CA . SER A 1 762 ? 6.486 24.562 -17.968 1.00 54.47 762 SER A CA 1
ATOM 6011 C C . SER A 1 762 ? 5.111 24.079 -18.464 1.00 54.47 762 SER A C 1
ATOM 6013 O O . SER A 1 762 ? 5.039 23.099 -19.202 1.00 54.47 762 SER A O 1
ATOM 6015 N N . THR A 1 763 ? 4.021 24.784 -18.121 1.00 63.09 763 THR A N 1
ATOM 6016 C CA . THR A 1 763 ? 2.673 24.554 -18.683 1.00 63.09 763 THR A CA 1
ATOM 6017 C C . THR A 1 763 ? 2.162 25.774 -19.458 1.00 63.09 763 THR A C 1
ATOM 6019 O O . THR A 1 763 ? 1.158 26.384 -19.071 1.00 63.09 763 THR A O 1
ATOM 6022 N N . PRO A 1 764 ? 2.845 26.150 -20.558 1.00 58.91 764 PRO A N 1
ATOM 6023 C CA . PRO A 1 764 ? 2.482 27.308 -21.370 1.00 58.91 764 PRO A CA 1
ATOM 6024 C C . PRO A 1 764 ? 0.973 27.329 -21.715 1.00 58.91 764 PRO A C 1
ATOM 6026 O O . PRO A 1 764 ? 0.257 28.316 -21.519 1.00 58.91 764 PRO A O 1
ATOM 6029 N N . GLN A 1 765 ? 0.412 26.155 -22.004 1.00 62.44 765 GLN A N 1
ATOM 6030 C CA . GLN A 1 765 ? -0.976 25.953 -22.418 1.00 62.44 765 GLN A CA 1
ATOM 6031 C C . GLN A 1 765 ? -2.031 26.526 -21.439 1.00 62.44 765 GLN A C 1
ATOM 6033 O O . GLN A 1 765 ? -3.145 26.843 -21.863 1.00 62.44 765 GLN A O 1
ATOM 6038 N N . GLN A 1 766 ? -1.707 26.722 -20.150 1.00 65.56 766 GLN A N 1
ATOM 6039 C CA . GLN A 1 766 ? -2.589 27.373 -19.162 1.00 65.56 766 GLN A CA 1
ATOM 6040 C C . GLN A 1 766 ? -2.768 28.890 -19.389 1.00 65.56 766 GLN A C 1
ATOM 6042 O O . GLN A 1 766 ? -3.765 29.476 -18.941 1.00 65.56 766 GLN A O 1
ATOM 6047 N N . ASN A 1 767 ? -1.837 29.523 -20.111 1.00 74.00 767 ASN A N 1
ATOM 6048 C CA . ASN A 1 767 ? -1.908 30.904 -20.587 1.00 74.00 767 ASN A CA 1
ATOM 6049 C C . ASN A 1 767 ? -2.241 30.985 -22.091 1.00 74.00 767 ASN A C 1
ATOM 6051 O O . ASN A 1 767 ? -2.013 32.011 -22.729 1.00 74.00 767 ASN A O 1
ATOM 6055 N N . GLY A 1 768 ? -2.831 29.930 -22.669 1.00 69.19 768 GLY A N 1
ATOM 6056 C CA . GLY A 1 768 ? -3.006 29.747 -24.119 1.00 69.19 768 GLY A CA 1
ATOM 6057 C C . GLY A 1 768 ? -3.771 30.844 -24.888 1.00 69.19 768 GLY A C 1
ATOM 6058 O O . GLY A 1 768 ? -3.840 30.809 -26.118 1.00 69.19 768 GLY A O 1
ATOM 6059 N N . VAL A 1 769 ? -4.360 31.824 -24.196 1.00 74.69 769 VAL A N 1
ATOM 6060 C CA . VAL A 1 769 ? -4.953 33.032 -24.792 1.00 74.69 769 VAL A CA 1
ATOM 6061 C C . VAL A 1 769 ? -3.881 33.959 -25.372 1.00 74.69 769 VAL A C 1
ATOM 6063 O O . VAL A 1 769 ? -4.041 34.420 -26.504 1.00 74.69 769 VAL A O 1
ATOM 6066 N N . VAL A 1 770 ? -2.804 34.220 -24.623 1.00 73.19 770 VAL A N 1
ATOM 6067 C CA . VAL A 1 770 ? -1.710 35.118 -25.037 1.00 73.19 770 VAL A CA 1
ATOM 6068 C C . VAL A 1 770 ? -0.615 34.379 -25.814 1.00 73.19 770 VAL A C 1
ATOM 6070 O O . VAL A 1 770 ? 0.006 34.955 -26.705 1.00 73.19 770 VAL A O 1
ATOM 6073 N N . GLU A 1 771 ? -0.490 33.061 -25.631 1.00 64.88 771 GLU A N 1
ATOM 6074 C CA . GLU A 1 771 ? 0.463 32.211 -26.373 1.00 64.88 771 GLU A CA 1
ATOM 6075 C C . GLU A 1 771 ? 0.159 32.044 -27.862 1.00 64.88 771 GLU A C 1
ATOM 6077 O O . GLU A 1 771 ? 0.933 31.485 -28.640 1.00 64.88 771 GLU A O 1
ATOM 6082 N N . ARG A 1 772 ? -0.945 32.631 -28.322 1.00 61.03 772 ARG A N 1
ATOM 6083 C CA . ARG A 1 772 ? -1.211 32.836 -29.748 1.00 61.03 772 ARG A CA 1
ATOM 6084 C C . ARG A 1 772 ? -0.265 33.855 -30.393 1.00 61.03 772 ARG A C 1
ATOM 6086 O O . ARG A 1 772 ? -0.483 34.219 -31.551 1.00 61.03 772 ARG A O 1
ATOM 6093 N N . HIS A 1 773 ? 0.817 34.255 -29.716 1.00 65.06 773 HIS A N 1
ATOM 6094 C CA . HIS A 1 773 ? 1.938 34.999 -30.287 1.00 65.06 773 HIS A CA 1
ATOM 6095 C C . HIS A 1 773 ? 2.428 34.391 -31.614 1.00 65.06 773 HIS A C 1
ATOM 6097 O O . HIS A 1 773 ? 2.879 35.127 -32.487 1.00 65.06 773 HIS A O 1
ATOM 6103 N N . ARG A 1 774 ? 2.286 33.071 -31.830 1.00 68.75 774 ARG A N 1
ATOM 6104 C CA . ARG A 1 774 ? 2.620 32.407 -33.102 1.00 68.75 774 ARG A CA 1
ATOM 6105 C C . ARG A 1 774 ? 1.886 33.017 -34.303 1.00 68.75 774 ARG A C 1
ATOM 6107 O O . ARG A 1 774 ? 2.514 33.227 -35.330 1.00 68.75 774 ARG A O 1
ATOM 6114 N N . ILE A 1 775 ? 0.610 33.392 -34.160 1.00 75.88 775 ILE A N 1
ATOM 6115 C CA . ILE A 1 775 ? -0.167 34.046 -35.232 1.00 75.88 775 ILE A CA 1
ATOM 6116 C C . ILE A 1 775 ? 0.413 35.428 -35.551 1.00 75.88 775 ILE A C 1
ATOM 6118 O O . ILE A 1 775 ? 0.545 35.798 -36.718 1.00 75.88 775 ILE A O 1
ATOM 6122 N N . VAL A 1 776 ? 0.787 36.184 -34.513 1.00 81.44 776 VAL A N 1
ATOM 6123 C CA . VAL A 1 776 ? 1.429 37.497 -34.667 1.00 81.44 776 VAL A CA 1
ATOM 6124 C C . VAL A 1 776 ? 2.766 37.335 -35.392 1.00 81.44 776 VAL A C 1
ATOM 6126 O O . VAL A 1 776 ? 3.013 38.026 -36.376 1.00 81.44 776 VAL A O 1
ATOM 6129 N N . VAL A 1 777 ? 3.597 36.378 -34.971 1.00 82.62 777 VAL A N 1
ATOM 6130 C CA . VAL A 1 777 ? 4.909 36.109 -35.579 1.00 82.62 777 VAL A CA 1
ATOM 6131 C C . VAL A 1 777 ? 4.776 35.605 -37.023 1.00 82.62 777 VAL A C 1
ATOM 6133 O O . VAL A 1 777 ? 5.525 36.048 -37.891 1.00 82.62 777 VAL A O 1
ATOM 6136 N N . ASP A 1 778 ? 3.809 34.739 -37.328 1.00 82.12 778 ASP A N 1
ATOM 6137 C CA . ASP A 1 778 ? 3.556 34.247 -38.690 1.00 82.12 778 ASP A CA 1
ATOM 6138 C C . ASP A 1 778 ? 3.121 35.392 -39.628 1.00 82.12 778 ASP A C 1
ATOM 6140 O O . ASP A 1 778 ? 3.604 35.499 -40.764 1.00 82.12 778 ASP A O 1
ATOM 6144 N N . MET A 1 779 ? 2.272 36.306 -39.140 1.00 83.62 779 MET A N 1
ATOM 6145 C CA . MET A 1 779 ? 1.887 37.513 -39.876 1.00 83.62 779 MET A CA 1
ATOM 6146 C C . MET A 1 779 ? 3.082 38.452 -40.082 1.00 83.62 779 MET A C 1
ATOM 6148 O O . MET A 1 779 ? 3.259 38.981 -41.176 1.00 83.62 779 MET A O 1
ATOM 6152 N N . VAL A 1 780 ? 3.947 38.607 -39.078 1.00 84.19 780 VAL A N 1
ATOM 6153 C CA . VAL A 1 780 ? 5.183 39.403 -39.166 1.00 84.19 780 VAL A CA 1
ATOM 6154 C C . VAL A 1 780 ? 6.135 38.850 -40.219 1.00 84.19 780 VAL A C 1
ATOM 6156 O O . VAL A 1 780 ? 6.588 39.606 -41.080 1.00 84.19 780 VAL A O 1
ATOM 6159 N N . ARG A 1 781 ? 6.394 37.533 -40.211 1.00 82.19 781 ARG A N 1
ATOM 6160 C CA . ARG A 1 781 ? 7.226 36.880 -41.236 1.00 82.19 781 ARG A CA 1
ATOM 6161 C C . ARG A 1 781 ? 6.652 37.111 -42.632 1.00 82.19 781 ARG A C 1
ATOM 6163 O O . ARG A 1 781 ? 7.394 37.436 -43.556 1.00 82.19 781 ARG A O 1
ATOM 6170 N N . SER A 1 782 ? 5.331 37.004 -42.769 1.00 84.44 782 SER A N 1
ATOM 6171 C CA . SER A 1 782 ? 4.634 37.227 -44.039 1.00 84.44 782 SER A CA 1
ATOM 6172 C C . SER A 1 782 ? 4.750 38.679 -44.521 1.00 84.44 782 SER A C 1
ATOM 6174 O O . SER A 1 782 ? 5.067 38.914 -45.688 1.00 84.44 782 SER A O 1
ATOM 6176 N N . LEU A 1 783 ? 4.560 39.660 -43.630 1.00 81.06 783 LEU A N 1
ATOM 6177 C CA . LEU A 1 783 ? 4.677 41.088 -43.944 1.00 81.06 783 LEU A CA 1
ATOM 6178 C C . LEU A 1 783 ? 6.093 41.452 -44.409 1.00 81.06 783 LEU A C 1
ATOM 6180 O O . LEU A 1 783 ? 6.238 42.073 -45.463 1.00 81.06 783 LEU A O 1
ATOM 6184 N N . LEU A 1 784 ? 7.124 41.017 -43.678 1.00 81.81 784 LEU A N 1
ATOM 6185 C CA . LEU A 1 784 ? 8.526 41.291 -44.014 1.00 81.81 784 LEU A CA 1
ATOM 6186 C C . LEU A 1 784 ? 8.940 40.624 -45.334 1.00 81.81 784 LEU A C 1
ATOM 6188 O O . LEU A 1 784 ? 9.507 41.288 -46.206 1.00 81.81 784 LEU A O 1
ATOM 6192 N N . LYS A 1 785 ? 8.588 39.343 -45.524 1.00 81.75 785 LYS A N 1
ATOM 6193 C CA . LYS A 1 785 ? 8.928 38.580 -46.736 1.00 81.75 785 LYS A CA 1
ATOM 6194 C C . LYS A 1 785 ? 8.236 39.135 -47.982 1.00 81.75 785 LYS A C 1
ATOM 6196 O O . LYS A 1 785 ? 8.862 39.237 -49.028 1.00 81.75 785 LYS A O 1
ATOM 6201 N N . SER A 1 786 ? 6.974 39.560 -47.877 1.00 75.50 786 SER A N 1
ATOM 6202 C CA . SER A 1 786 ? 6.211 40.082 -49.026 1.00 75.50 786 SER A CA 1
ATOM 6203 C C . SER A 1 786 ? 6.788 41.362 -49.650 1.00 75.50 786 SER A C 1
ATOM 6205 O O . SER A 1 786 ? 6.440 41.707 -50.781 1.00 75.50 786 SER A O 1
ATOM 6207 N N . LYS A 1 787 ? 7.643 42.085 -48.916 1.00 69.44 787 LYS A N 1
ATOM 6208 C CA . LYS A 1 787 ? 8.233 43.366 -49.328 1.00 69.44 787 LYS A CA 1
ATOM 6209 C C . LYS A 1 787 ? 9.760 43.368 -49.322 1.00 69.44 787 LYS A C 1
ATOM 6211 O O . LYS A 1 787 ? 10.340 44.435 -49.489 1.00 69.44 787 LYS A O 1
ATOM 6216 N N . ASN A 1 788 ? 10.392 42.199 -49.166 1.00 72.81 788 ASN A N 1
ATOM 6217 C CA . ASN A 1 788 ? 11.848 42.039 -49.082 1.00 72.81 788 ASN A CA 1
ATOM 6218 C C . ASN A 1 788 ? 12.499 42.997 -48.069 1.00 72.81 788 ASN A C 1
ATOM 6220 O O . ASN A 1 788 ? 13.518 43.623 -48.350 1.00 72.81 788 ASN A O 1
ATOM 6224 N N . LEU A 1 789 ? 11.884 43.140 -46.892 1.00 74.06 789 LEU A N 1
ATOM 6225 C CA . LEU A 1 789 ? 12.415 43.987 -45.827 1.00 74.06 789 LEU A CA 1
ATOM 6226 C C . LEU A 1 789 ? 13.344 43.186 -44.903 1.00 74.06 789 LEU A C 1
ATOM 6228 O O . LEU A 1 789 ? 13.020 42.038 -44.587 1.00 74.06 789 LEU A O 1
ATOM 6232 N N . PRO A 1 790 ? 14.458 43.776 -44.425 1.00 77.69 790 PRO A N 1
ATOM 6233 C CA . PRO A 1 790 ? 15.341 43.118 -43.470 1.00 77.69 790 PRO A CA 1
ATOM 6234 C C . PRO A 1 790 ? 14.602 42.682 -42.203 1.00 77.69 790 PRO A C 1
ATOM 6236 O O . PRO A 1 790 ? 13.735 43.396 -41.688 1.00 77.69 790 PRO A O 1
ATOM 6239 N N . ALA A 1 791 ? 14.993 41.531 -41.653 1.00 78.38 791 ALA A N 1
ATOM 6240 C CA . ALA A 1 791 ? 14.377 40.984 -40.447 1.00 78.38 791 ALA A CA 1
ATOM 6241 C C . ALA A 1 791 ? 14.537 41.899 -39.215 1.00 78.38 791 ALA A C 1
ATOM 6243 O O . ALA A 1 791 ? 13.730 41.817 -38.298 1.00 78.38 791 ALA A O 1
ATOM 6244 N N . THR A 1 792 ? 15.485 42.844 -39.222 1.00 78.81 792 THR A N 1
ATOM 6245 C CA . THR A 1 792 ? 15.703 43.853 -38.164 1.00 78.81 792 THR A CA 1
ATOM 6246 C C . THR A 1 792 ? 14.536 44.840 -37.977 1.00 78.81 792 THR A C 1
ATOM 6248 O O . THR A 1 792 ? 14.470 45.527 -36.955 1.00 78.81 792 THR A O 1
ATOM 6251 N N . PHE A 1 793 ? 13.581 44.900 -38.913 1.00 78.31 793 PHE A N 1
ATOM 6252 C CA . PHE A 1 793 ? 12.347 45.698 -38.804 1.00 78.31 793 PHE A CA 1
ATOM 6253 C C . PHE A 1 793 ? 11.177 44.947 -38.149 1.00 78.31 793 PHE A C 1
ATOM 6255 O O . PHE A 1 793 ? 10.035 45.420 -38.171 1.00 78.31 793 PHE A O 1
ATOM 6262 N N . TRP A 1 794 ? 11.426 43.780 -37.544 1.00 83.94 794 TRP A N 1
ATOM 6263 C CA . TRP A 1 794 ? 10.363 42.971 -36.950 1.00 83.94 794 TRP A CA 1
ATOM 6264 C C . TRP A 1 794 ? 9.555 43.719 -35.877 1.00 83.94 794 TRP A C 1
ATOM 6266 O O . TRP A 1 794 ? 8.359 43.474 -35.761 1.00 83.94 794 TRP A O 1
ATOM 6276 N N . GLY A 1 795 ? 10.138 44.677 -35.142 1.00 77.38 795 GLY A N 1
ATOM 6277 C CA . GLY A 1 795 ? 9.416 45.451 -34.119 1.00 77.38 795 GLY A CA 1
ATOM 6278 C C . GLY A 1 795 ? 8.271 46.314 -34.679 1.00 77.38 795 GLY A C 1
ATOM 6279 O O . GLY A 1 795 ? 7.178 46.370 -34.102 1.00 77.38 795 GLY A O 1
ATOM 6280 N N . ASP A 1 796 ? 8.485 46.949 -35.835 1.00 79.38 796 ASP A N 1
ATOM 6281 C CA . ASP A 1 796 ? 7.458 47.731 -36.539 1.00 79.38 796 ASP A CA 1
ATOM 6282 C C . ASP A 1 796 ? 6.430 46.818 -37.226 1.00 79.38 796 ASP A C 1
ATOM 6284 O O . ASP A 1 796 ? 5.228 47.113 -37.238 1.00 79.38 796 ASP A O 1
ATOM 6288 N N . ALA A 1 797 ? 6.879 45.664 -37.729 1.00 82.12 797 ALA A N 1
ATOM 6289 C CA . ALA A 1 797 ? 6.000 44.644 -38.286 1.00 82.12 797 ALA A CA 1
ATOM 6290 C C . ALA A 1 797 ? 5.075 44.030 -37.218 1.00 82.12 797 ALA A C 1
ATOM 6292 O O . ALA A 1 797 ? 3.886 43.871 -37.481 1.00 82.12 797 ALA A O 1
ATOM 6293 N N . VAL A 1 798 ? 5.572 43.749 -36.003 1.00 84.88 798 VAL A N 1
ATOM 6294 C CA . VAL A 1 798 ? 4.771 43.238 -34.870 1.00 84.88 798 VAL A CA 1
ATOM 6295 C C . VAL A 1 798 ? 3.699 44.252 -34.479 1.00 84.88 798 VAL A C 1
ATOM 6297 O O . VAL A 1 798 ? 2.529 43.895 -34.341 1.00 84.88 798 VAL A O 1
ATOM 6300 N N . SER A 1 799 ? 4.072 45.531 -34.372 1.00 83.12 799 SER A N 1
ATOM 6301 C CA . SER A 1 799 ? 3.123 46.610 -34.066 1.00 83.12 799 SER A CA 1
ATOM 6302 C C . SER A 1 799 ? 2.012 46.705 -35.119 1.00 83.12 799 SER A C 1
ATOM 6304 O O . SER A 1 799 ? 0.842 46.873 -34.778 1.00 83.12 799 SER A O 1
ATOM 6306 N N . THR A 1 800 ? 2.365 46.556 -36.399 1.00 81.62 800 THR A N 1
ATOM 6307 C CA . THR A 1 800 ? 1.403 46.575 -37.509 1.00 81.62 800 THR A CA 1
ATOM 6308 C C . THR A 1 800 ? 0.520 45.327 -37.521 1.00 81.62 800 THR A C 1
ATOM 6310 O O . THR A 1 800 ? -0.685 45.439 -37.728 1.00 81.62 800 THR A O 1
ATOM 6313 N N . ALA A 1 801 ? 1.081 44.146 -37.259 1.00 85.88 801 ALA A N 1
ATOM 6314 C CA . ALA A 1 801 ? 0.332 42.895 -37.201 1.00 85.88 801 ALA A CA 1
ATOM 6315 C C . ALA A 1 801 ? -0.723 42.925 -36.087 1.00 85.88 801 ALA A C 1
ATOM 6317 O O . ALA A 1 801 ? -1.889 42.639 -36.343 1.00 85.88 801 ALA A O 1
ATOM 6318 N N . VAL A 1 802 ? -0.348 43.353 -34.878 1.00 86.00 802 VAL A N 1
ATOM 6319 C CA . VAL A 1 802 ? -1.284 43.501 -33.750 1.00 86.00 802 VAL A CA 1
ATOM 6320 C C . VAL A 1 802 ? -2.370 44.533 -34.065 1.00 86.00 802 VAL A C 1
ATOM 6322 O O . VAL A 1 802 ? -3.551 44.281 -33.821 1.00 86.00 802 VAL A O 1
ATOM 6325 N N . TYR A 1 803 ? -2.001 45.655 -34.690 1.00 84.56 803 TYR A N 1
ATOM 6326 C CA . TYR A 1 803 ? -2.966 46.652 -35.151 1.00 84.56 803 TYR A CA 1
ATOM 6327 C C . TYR A 1 803 ? -3.960 46.073 -36.169 1.00 84.56 803 TYR A C 1
ATOM 6329 O O . TYR A 1 803 ? -5.158 46.275 -36.042 1.00 84.56 803 TYR A O 1
ATOM 6337 N N . LEU A 1 804 ? -3.510 45.299 -37.157 1.00 83.75 804 LEU A N 1
ATOM 6338 C CA . LEU A 1 804 ? -4.415 44.679 -38.129 1.00 83.75 804 LEU A CA 1
ATOM 6339 C C . LEU A 1 804 ? -5.295 43.594 -37.496 1.00 83.75 804 LEU A C 1
ATOM 6341 O O . LEU A 1 804 ? -6.480 43.515 -37.810 1.00 83.75 804 LEU A O 1
ATOM 6345 N N . LEU A 1 805 ? -4.746 42.791 -36.581 1.00 86.69 805 LEU A N 1
ATOM 6346 C CA . LEU A 1 805 ? -5.474 41.719 -35.900 1.00 86.69 805 LEU A CA 1
ATOM 6347 C C . LEU A 1 805 ? -6.601 42.251 -35.009 1.00 86.69 805 LEU A C 1
ATOM 6349 O O . LEU A 1 805 ? -7.679 41.664 -34.987 1.00 86.69 805 LEU A O 1
ATOM 6353 N N . ASN A 1 806 ? -6.404 43.392 -34.345 1.00 88.31 806 ASN A N 1
ATOM 6354 C CA . ASN A 1 806 ? -7.465 44.040 -33.570 1.00 88.31 806 ASN A CA 1
ATOM 6355 C C . ASN A 1 806 ? -8.618 44.563 -34.455 1.00 88.31 806 ASN A C 1
ATOM 6357 O O . ASN A 1 806 ? -9.746 44.708 -33.985 1.00 88.31 806 ASN A O 1
ATOM 6361 N N . TRP A 1 807 ? -8.355 44.823 -35.739 1.00 86.94 807 TRP A N 1
ATOM 6362 C CA . TRP A 1 807 ? -9.320 45.323 -36.725 1.00 86.94 807 TRP A CA 1
ATOM 6363 C C . TRP A 1 807 ? -9.887 44.210 -37.624 1.00 86.94 807 TRP A C 1
ATOM 6365 O O . TRP A 1 807 ? -10.761 44.478 -38.451 1.00 86.94 807 TRP A O 1
ATOM 6375 N N . ALA A 1 808 ? -9.425 42.968 -37.461 1.00 83.88 808 ALA A N 1
ATOM 6376 C CA . ALA A 1 808 ? -9.875 41.802 -38.210 1.00 83.88 808 ALA A CA 1
ATOM 6377 C C . ALA A 1 808 ? -10.846 40.941 -37.376 1.00 83.88 808 ALA A C 1
ATOM 6379 O O . ALA A 1 808 ? -10.713 40.857 -36.155 1.00 83.88 808 ALA A O 1
ATOM 6380 N N . PRO A 1 809 ? -11.840 40.283 -37.998 1.00 82.00 809 PRO A N 1
ATOM 6381 C CA . PRO A 1 809 ? -12.738 39.381 -37.283 1.00 82.00 809 PRO A CA 1
ATOM 6382 C C . PRO A 1 809 ? -11.980 38.145 -36.782 1.00 82.00 809 PRO A C 1
ATOM 6384 O O . PRO A 1 809 ? -11.127 37.598 -37.482 1.00 82.00 809 PRO A O 1
ATOM 6387 N N . THR A 1 810 ? -12.320 37.667 -35.583 1.00 79.31 810 THR A N 1
ATOM 6388 C CA . THR A 1 810 ? -11.712 36.462 -34.998 1.00 79.31 810 THR A CA 1
ATOM 6389 C C . THR A 1 810 ? -12.787 35.433 -34.670 1.00 79.31 810 THR A C 1
ATOM 6391 O O . THR A 1 810 ? -13.896 35.788 -34.286 1.00 79.31 810 THR A O 1
ATOM 6394 N N . LYS A 1 811 ? -12.468 34.134 -34.752 1.00 76.88 811 LYS A N 1
ATOM 6395 C CA . LYS A 1 811 ? -13.416 33.066 -34.371 1.00 76.88 811 LYS A CA 1
ATOM 6396 C C . LYS A 1 811 ? -13.833 33.131 -32.895 1.00 76.88 811 LYS A C 1
ATOM 6398 O O . LYS A 1 811 ? -14.887 32.627 -32.532 1.00 76.88 811 LYS A O 1
ATOM 6403 N N . ALA A 1 812 ? -12.997 33.729 -32.044 1.00 71.81 812 ALA A N 1
ATOM 6404 C CA . ALA A 1 812 ? -13.244 33.830 -30.610 1.00 71.81 812 ALA A CA 1
ATOM 6405 C C . ALA A 1 812 ? -14.315 34.877 -30.264 1.00 71.81 812 ALA A C 1
ATOM 6407 O O . ALA A 1 812 ? -14.956 34.760 -29.219 1.00 71.81 812 ALA A O 1
ATOM 6408 N N . VAL A 1 813 ? -14.522 35.875 -31.127 1.00 81.56 813 VAL A N 1
ATOM 6409 C CA . VAL A 1 813 ? -15.543 36.914 -30.972 1.00 81.56 813 VAL A CA 1
ATOM 6410 C C . VAL A 1 813 ? -16.488 36.831 -32.169 1.00 81.56 813 VAL A C 1
ATOM 6412 O O . VAL A 1 813 ? -16.203 37.332 -33.253 1.00 81.56 813 VAL A O 1
ATOM 6415 N N . ILE A 1 814 ? -17.617 36.148 -31.986 1.00 78.81 814 ILE A N 1
ATOM 6416 C CA . ILE A 1 814 ? -18.542 35.840 -33.082 1.00 78.81 814 ILE A CA 1
ATOM 6417 C C . ILE A 1 814 ? -19.137 37.138 -33.646 1.00 78.81 814 ILE A C 1
ATOM 6419 O O . ILE A 1 814 ? -19.795 37.897 -32.936 1.00 78.81 814 ILE A O 1
ATOM 6423 N N . GLY A 1 815 ? -18.913 37.382 -34.940 1.00 77.81 815 GLY A N 1
ATOM 6424 C CA . GLY A 1 815 ? -19.548 38.470 -35.691 1.00 77.81 815 GLY A CA 1
ATOM 6425 C C . GLY A 1 815 ? -19.048 39.886 -35.379 1.00 77.81 815 GLY A C 1
ATOM 6426 O O . GLY A 1 815 ? -19.653 40.836 -35.875 1.00 77.81 815 GLY A O 1
ATOM 6427 N N . LYS A 1 816 ? -17.972 40.042 -34.591 1.00 85.62 816 LYS A N 1
ATOM 6428 C CA . LYS A 1 816 ? -17.347 41.340 -34.281 1.00 85.62 816 LYS A CA 1
ATOM 6429 C C . LYS A 1 816 ? -15.821 41.272 -34.382 1.00 85.62 816 LYS A C 1
ATOM 6431 O O . LYS A 1 816 ? -15.219 40.215 -34.196 1.00 85.62 816 LYS A O 1
ATOM 6436 N N . THR A 1 817 ? -15.180 42.403 -34.653 1.00 88.62 817 THR A N 1
ATOM 6437 C CA . THR A 1 817 ? -13.719 42.549 -34.494 1.00 88.62 817 THR A CA 1
ATOM 6438 C C . THR A 1 817 ? -13.356 42.776 -33.018 1.00 88.62 817 THR A C 1
ATOM 6440 O O . THR A 1 817 ? -14.207 43.244 -32.256 1.00 88.62 817 THR A O 1
ATOM 6443 N N . PRO A 1 818 ? -12.118 42.491 -32.572 1.00 89.69 818 PRO A N 1
ATOM 6444 C CA . PRO A 1 818 ? -11.680 42.848 -31.221 1.00 89.69 818 PRO A CA 1
ATOM 6445 C C . PRO A 1 818 ? -11.876 44.339 -30.907 1.00 89.69 818 PRO A C 1
ATOM 6447 O O . PRO A 1 818 ? -12.319 44.694 -29.817 1.00 89.69 818 PRO A O 1
ATOM 6450 N N . TYR A 1 819 ? -11.645 45.216 -31.892 1.00 87.69 819 TYR A N 1
ATOM 6451 C CA . TYR A 1 819 ? -11.938 46.648 -31.796 1.00 87.69 819 TYR A CA 1
ATOM 6452 C C . TYR A 1 819 ? -13.432 46.924 -31.554 1.00 87.69 819 TYR A C 1
ATOM 6454 O O . TYR A 1 819 ? -13.791 47.702 -30.671 1.00 87.69 819 TYR A O 1
ATOM 6462 N N . GLU A 1 820 ? -14.326 46.268 -32.298 1.00 88.00 820 GLU A N 1
ATOM 6463 C CA . GLU A 1 820 ? -15.779 46.381 -32.097 1.00 88.00 820 GLU A CA 1
ATOM 6464 C C . GLU A 1 820 ? -16.232 45.851 -30.737 1.00 88.00 820 GLU A C 1
ATOM 6466 O O . GLU A 1 820 ? -17.173 46.390 -30.155 1.00 88.00 820 GLU A O 1
ATOM 6471 N N . ALA A 1 821 ? -15.583 44.798 -30.240 1.00 86.81 821 ALA A N 1
ATOM 6472 C CA . ALA A 1 821 ? -15.915 44.177 -28.967 1.00 86.81 821 ALA A CA 1
ATOM 6473 C C . ALA A 1 821 ? -15.577 45.074 -27.770 1.00 86.81 821 ALA A C 1
ATOM 6475 O O . ALA A 1 821 ? -16.353 45.102 -26.820 1.00 86.81 821 ALA A O 1
ATOM 6476 N N . ILE A 1 822 ? -14.474 45.830 -27.833 1.00 85.44 822 ILE A N 1
ATOM 6477 C CA . ILE A 1 822 ? -14.035 46.698 -26.730 1.00 85.44 822 ILE A CA 1
ATOM 6478 C C . ILE A 1 822 ? -14.558 48.146 -26.833 1.00 85.44 822 ILE A C 1
ATOM 6480 O O . ILE A 1 822 ? -14.882 48.749 -25.815 1.00 85.44 822 ILE A O 1
ATOM 6484 N N . TYR A 1 823 ? -14.697 48.718 -28.040 1.00 84.31 823 TYR A N 1
ATOM 6485 C CA . TYR A 1 823 ? -15.179 50.102 -28.233 1.00 84.31 823 TYR A CA 1
ATOM 6486 C C . TYR A 1 823 ? -16.668 50.201 -28.597 1.00 84.31 823 TYR A C 1
ATOM 6488 O O . TYR A 1 823 ? -17.205 51.305 -28.703 1.00 84.31 823 TYR A O 1
ATOM 6496 N N . GLY A 1 824 ? -17.340 49.076 -28.864 1.00 82.12 824 GLY A N 1
ATOM 6497 C CA . GLY A 1 824 ? -18.765 49.043 -29.213 1.00 82.12 824 GLY A CA 1
ATOM 6498 C C . GLY A 1 824 ? -19.120 49.660 -30.574 1.00 82.12 824 GLY A C 1
ATOM 6499 O O . GLY A 1 824 ? -20.301 49.827 -30.877 1.00 82.12 824 GLY A O 1
ATOM 6500 N N . ARG A 1 825 ? -18.130 50.002 -31.411 1.00 85.06 825 ARG A N 1
ATOM 6501 C CA . ARG A 1 825 ? -18.317 50.618 -32.737 1.00 85.06 825 ARG A CA 1
ATOM 6502 C C . ARG A 1 825 ? -17.409 49.988 -33.787 1.00 85.06 825 ARG A C 1
ATOM 6504 O O . ARG A 1 825 ? -16.305 49.550 -33.471 1.00 85.06 825 ARG A O 1
ATOM 6511 N N . LYS A 1 826 ? -17.852 49.999 -35.048 1.00 82.00 826 LYS A N 1
ATOM 6512 C CA . LYS A 1 826 ? -17.064 49.477 -36.173 1.00 82.00 826 LYS A CA 1
ATOM 6513 C C . LYS A 1 826 ? -15.799 50.304 -36.402 1.00 82.00 826 LYS A C 1
ATOM 6515 O O . LYS A 1 826 ? -15.882 51.536 -36.355 1.00 82.00 826 LYS A O 1
ATOM 6520 N N . PRO A 1 827 ? -14.643 49.676 -36.669 1.00 81.06 827 PRO A N 1
ATOM 6521 C CA . PRO A 1 827 ? -13.444 50.419 -36.994 1.00 81.06 827 PRO A CA 1
ATOM 6522 C C . PRO A 1 827 ? -13.594 51.139 -38.336 1.00 81.06 827 PRO A C 1
ATOM 6524 O O . PRO A 1 827 ? -14.080 50.571 -39.316 1.00 81.06 827 PRO A O 1
ATOM 6527 N N . ASN A 1 828 ? -13.104 52.375 -38.410 1.00 77.81 828 ASN A N 1
ATOM 6528 C CA . ASN A 1 828 ? -12.843 52.997 -39.702 1.00 77.81 828 ASN A CA 1
ATOM 6529 C C . ASN A 1 828 ? -11.594 52.341 -40.316 1.00 77.81 828 ASN A C 1
ATOM 6531 O O . ASN A 1 828 ? -10.593 52.176 -39.626 1.00 77.81 828 ASN A O 1
ATOM 6535 N N . VAL A 1 829 ? -11.655 51.952 -41.589 1.00 76.38 829 VAL A N 1
ATOM 6536 C CA . VAL A 1 829 ? -10.541 51.335 -42.332 1.00 76.38 829 VAL A CA 1
ATOM 6537 C C . VAL A 1 829 ? -10.052 52.201 -43.497 1.00 76.38 829 VAL A C 1
ATOM 6539 O O . VAL A 1 829 ? -9.145 51.804 -44.223 1.00 76.38 829 VAL A O 1
ATOM 6542 N N . SER A 1 830 ? -10.621 53.400 -43.692 1.00 68.94 830 SER A N 1
ATOM 6543 C CA . SER A 1 830 ? -10.285 54.284 -44.819 1.00 68.94 830 SER A CA 1
ATOM 6544 C C . SER A 1 830 ? -8.844 54.794 -44.791 1.00 68.94 830 SER A C 1
ATOM 6546 O O . SER A 1 830 ? -8.347 55.281 -45.804 1.00 68.94 830 SER A O 1
ATOM 6548 N N . HIS A 1 831 ? -8.196 54.720 -43.629 1.00 69.31 831 HIS A N 1
ATOM 6549 C CA . HIS A 1 831 ? -6.827 55.169 -43.389 1.00 69.31 831 HIS A CA 1
ATOM 6550 C C . HIS A 1 831 ? -5.793 54.036 -43.415 1.00 69.31 831 HIS A C 1
ATOM 6552 O O . HIS A 1 831 ? -4.628 54.299 -43.127 1.00 69.31 831 HIS A O 1
ATOM 6558 N N . LEU A 1 832 ? -6.188 52.791 -43.711 1.00 69.56 832 LEU A N 1
ATOM 6559 C CA . LEU A 1 832 ? -5.247 51.674 -43.815 1.00 69.56 832 LEU A CA 1
ATOM 6560 C C . LEU A 1 832 ? -4.451 51.761 -45.123 1.00 69.56 832 LEU A C 1
ATOM 6562 O O . LEU A 1 832 ? -5.022 51.824 -46.212 1.00 69.56 832 LEU A O 1
ATOM 6566 N N . TRP A 1 833 ? -3.125 51.712 -45.005 1.00 68.94 833 TRP A N 1
ATOM 6567 C CA . TRP A 1 833 ? -2.186 51.688 -46.127 1.00 68.94 833 TRP A CA 1
ATOM 6568 C C . TRP A 1 833 ? -1.433 50.360 -46.149 1.00 68.94 833 TRP A C 1
ATOM 6570 O O . TRP A 1 833 ? -1.204 49.745 -45.107 1.00 68.94 833 TRP A O 1
ATOM 6580 N N . THR A 1 834 ? -1.043 49.901 -47.338 1.00 73.19 834 THR A N 1
ATOM 6581 C CA . THR A 1 834 ? -0.295 48.649 -47.485 1.00 73.19 834 THR A CA 1
ATOM 6582 C C . THR A 1 834 ? 1.095 48.793 -46.869 1.00 73.19 834 THR A C 1
ATOM 6584 O O . THR A 1 834 ? 1.874 49.644 -47.293 1.00 73.19 834 THR A O 1
ATOM 6587 N N . PHE A 1 835 ? 1.422 47.939 -45.899 1.00 74.88 835 PHE A N 1
ATOM 6588 C CA . PHE A 1 835 ? 2.760 47.861 -45.310 1.00 74.88 835 PHE A CA 1
ATOM 6589 C C . PHE A 1 835 ? 3.830 47.684 -46.405 1.00 74.88 835 PHE A C 1
ATOM 6591 O O . PHE A 1 835 ? 3.669 46.877 -47.326 1.00 74.88 835 PHE A O 1
ATOM 6598 N N . GLY A 1 836 ? 4.895 48.483 -46.334 1.00 67.31 836 GLY A N 1
ATOM 6599 C CA . GLY A 1 836 ? 5.982 48.531 -47.311 1.00 67.31 836 GLY A CA 1
ATOM 6600 C C . GLY A 1 836 ? 5.644 49.222 -48.639 1.00 67.31 836 GLY A C 1
ATOM 6601 O O . GLY A 1 836 ? 6.352 49.009 -49.622 1.00 67.31 836 GLY A O 1
ATOM 6602 N N . CYS A 1 837 ? 4.565 50.013 -48.735 1.00 69.44 837 CYS A N 1
ATOM 6603 C CA . CYS A 1 837 ? 4.297 50.798 -49.945 1.00 69.44 837 CYS A CA 1
ATOM 6604 C C . CYS A 1 837 ? 5.252 51.995 -50.084 1.00 69.44 837 CYS A C 1
ATOM 6606 O O . CYS A 1 837 ? 5.680 52.585 -49.091 1.00 69.44 837 CYS A O 1
ATOM 6608 N N . VAL A 1 838 ? 5.548 52.380 -51.328 1.00 64.94 838 VAL A N 1
ATOM 6609 C CA . VAL A 1 838 ? 6.366 53.562 -51.627 1.00 64.94 838 VAL A CA 1
ATOM 6610 C C . VAL A 1 838 ? 5.571 54.834 -51.323 1.00 64.94 838 VAL A C 1
ATOM 6612 O O . VAL A 1 838 ? 4.448 54.995 -51.799 1.00 64.94 838 VAL A O 1
ATOM 6615 N N . ALA A 1 839 ? 6.173 55.744 -50.564 1.00 62.47 839 ALA A N 1
ATOM 6616 C CA . ALA A 1 839 ? 5.676 57.084 -50.283 1.00 62.47 839 ALA A CA 1
ATOM 6617 C C . ALA A 1 839 ? 6.692 58.143 -50.730 1.00 62.47 839 ALA A C 1
ATOM 6619 O O . ALA A 1 839 ? 7.879 57.864 -50.802 1.00 62.47 839 ALA A O 1
ATOM 6620 N N . HIS A 1 840 ? 6.241 59.352 -51.055 1.00 61.34 840 HIS A N 1
ATOM 6621 C CA . HIS A 1 840 ? 7.094 60.416 -51.602 1.00 61.34 840 HIS A CA 1
ATOM 6622 C C . HIS A 1 840 ? 7.025 61.666 -50.724 1.00 61.34 840 HIS A C 1
ATOM 6624 O O . HIS A 1 840 ? 6.152 62.500 -50.936 1.00 61.34 840 HIS A O 1
ATOM 6630 N N . ALA A 1 841 ? 7.909 61.801 -49.733 1.00 59.72 841 ALA A N 1
ATOM 6631 C CA . ALA A 1 841 ? 7.928 62.943 -48.815 1.00 59.72 841 ALA A CA 1
ATOM 6632 C C . ALA A 1 841 ? 8.333 64.230 -49.535 1.00 59.72 841 ALA A C 1
ATOM 6634 O O . ALA A 1 841 ? 9.381 64.273 -50.164 1.00 59.72 841 ALA A O 1
ATOM 6635 N N . LYS A 1 842 ? 7.516 65.284 -49.451 1.00 59.59 842 LYS A N 1
ATOM 6636 C CA . LYS A 1 842 ? 7.811 66.565 -50.104 1.00 59.59 842 LYS A CA 1
ATOM 6637 C C . LYS A 1 842 ? 8.977 67.273 -49.402 1.00 59.59 842 LYS A C 1
ATOM 6639 O O . LYS A 1 842 ? 8.879 67.564 -48.213 1.00 59.59 842 LYS A O 1
ATOM 6644 N N . THR A 1 843 ? 10.036 67.588 -50.138 1.00 59.00 843 THR A N 1
ATOM 6645 C CA . THR A 1 843 ? 11.202 68.333 -49.642 1.00 59.00 843 THR A CA 1
ATOM 6646 C C . THR A 1 843 ? 10.866 69.828 -49.609 1.00 59.00 843 THR A C 1
ATOM 6648 O O . THR A 1 843 ? 10.401 70.384 -50.606 1.00 59.00 843 THR A O 1
ATOM 6651 N N . ALA A 1 844 ? 11.033 70.480 -48.457 1.00 56.31 844 ALA A N 1
ATOM 6652 C CA . ALA A 1 844 ? 10.708 71.894 -48.251 1.00 56.31 844 ALA A CA 1
ATOM 6653 C C . ALA A 1 844 ? 11.988 72.719 -48.048 1.00 56.31 844 ALA A C 1
ATOM 6655 O O . ALA A 1 844 ? 12.227 73.241 -46.965 1.00 56.31 844 ALA A O 1
ATOM 6656 N N . GLU A 1 845 ? 12.820 72.816 -49.084 1.00 57.88 845 GLU A N 1
ATOM 6657 C CA . GLU A 1 845 ? 13.963 73.736 -49.097 1.00 57.88 845 GLU A CA 1
ATOM 6658 C C . GLU A 1 845 ? 13.578 75.035 -49.828 1.00 57.88 845 GLU A C 1
ATOM 6660 O O . GLU A 1 845 ? 13.002 74.978 -50.925 1.00 57.88 845 GLU A O 1
ATOM 6665 N N . PRO A 1 846 ? 13.846 76.223 -49.254 1.00 52.12 846 PRO A N 1
ATOM 6666 C CA . PRO A 1 846 ? 13.696 77.473 -49.986 1.00 52.12 846 PRO A CA 1
ATOM 6667 C C . PRO A 1 846 ? 14.767 77.537 -51.091 1.00 52.12 846 PRO A C 1
ATOM 6669 O O . PRO A 1 846 ? 15.942 77.339 -50.813 1.00 52.12 846 PRO A O 1
ATOM 6672 N N . HIS A 1 847 ? 14.350 77.833 -52.332 1.00 56.22 847 HIS A N 1
ATOM 6673 C CA . HIS A 1 847 ? 15.176 77.956 -53.558 1.00 56.22 847 HIS A CA 1
ATOM 6674 C C . HIS A 1 847 ? 15.432 76.694 -54.415 1.00 56.22 847 HIS A C 1
ATOM 6676 O O . HIS A 1 847 ? 16.433 76.612 -55.121 1.00 56.22 847 HIS A O 1
ATOM 6682 N N . LEU A 1 848 ? 14.483 75.754 -54.483 1.00 58.22 848 LEU A N 1
ATOM 6683 C CA . LEU A 1 848 ? 14.492 74.690 -55.506 1.00 58.22 848 LEU A CA 1
ATOM 6684 C C . LEU A 1 848 ? 14.051 75.206 -56.896 1.00 58.22 848 LEU A C 1
ATOM 6686 O O . LEU A 1 848 ? 13.059 75.932 -57.019 1.00 58.22 848 LEU A O 1
ATOM 6690 N N . SER A 1 849 ? 14.750 74.798 -57.964 1.00 56.84 849 SER A N 1
ATOM 6691 C CA . SER A 1 849 ? 14.424 75.182 -59.350 1.00 56.84 849 SER A CA 1
ATOM 6692 C C . SER A 1 849 ? 13.042 74.653 -59.793 1.00 56.84 849 SER A C 1
ATOM 6694 O O . SER A 1 849 ? 12.490 73.716 -59.209 1.00 56.84 849 SER A O 1
ATOM 6696 N N . LYS A 1 850 ? 12.421 75.262 -60.822 1.00 54.50 850 LYS A N 1
ATOM 6697 C CA . LYS A 1 850 ? 11.033 74.944 -61.247 1.00 54.50 850 LYS A CA 1
ATOM 6698 C C . LYS A 1 850 ? 10.803 73.467 -61.618 1.00 54.50 850 LYS A C 1
ATOM 6700 O O . LYS A 1 850 ? 9.667 73.017 -61.506 1.00 54.50 850 LYS A O 1
ATOM 6705 N N . LEU A 1 851 ? 11.848 72.745 -62.028 1.00 55.50 851 LEU A N 1
ATOM 6706 C CA . LEU A 1 851 ? 11.794 71.343 -62.465 1.00 55.50 851 LEU A CA 1
ATOM 6707 C C . LEU A 1 851 ? 12.621 70.388 -61.582 1.00 55.50 851 LEU A C 1
ATOM 6709 O O . LEU A 1 851 ? 12.714 69.209 -61.907 1.00 55.50 851 LEU A O 1
ATOM 6713 N N . ALA A 1 852 ? 13.218 70.867 -60.484 1.00 59.03 852 ALA A N 1
ATOM 6714 C CA . ALA A 1 852 ? 13.914 69.995 -59.538 1.00 59.03 852 ALA A CA 1
ATOM 6715 C C . ALA A 1 852 ? 12.928 69.043 -58.846 1.00 59.03 852 ALA A C 1
ATOM 6717 O O . ALA A 1 852 ? 11.787 69.425 -58.566 1.00 59.03 852 ALA A O 1
ATOM 6718 N N . ASP A 1 853 ? 13.376 67.820 -58.557 1.00 56.78 853 ASP A N 1
ATOM 6719 C CA . ASP A 1 853 ? 12.563 66.828 -57.859 1.00 56.78 853 ASP A CA 1
ATOM 6720 C C . ASP A 1 853 ? 12.230 67.336 -56.449 1.00 56.78 853 ASP A C 1
ATOM 6722 O O . ASP A 1 853 ? 13.109 67.675 -55.657 1.00 56.78 853 ASP A O 1
ATOM 6726 N N . ARG A 1 854 ? 10.934 67.460 -56.155 1.00 63.56 854 ARG A N 1
ATOM 6727 C CA . ARG A 1 854 ? 10.427 68.036 -54.895 1.00 63.56 854 ARG A CA 1
ATOM 6728 C C . ARG A 1 854 ? 10.018 66.962 -53.901 1.00 63.56 854 ARG A C 1
ATOM 6730 O O . ARG A 1 854 ? 9.303 67.271 -52.946 1.00 63.56 854 ARG A O 1
ATOM 6737 N N . SER A 1 855 ? 10.369 65.705 -54.164 1.00 63.16 855 SER A N 1
ATOM 6738 C CA . SER A 1 855 ? 9.966 64.588 -53.326 1.00 63.16 855 SER A CA 1
ATOM 6739 C C . SER A 1 855 ? 11.078 63.571 -53.103 1.00 63.16 855 SER A C 1
ATOM 6741 O O . SER A 1 855 ? 11.714 63.108 -54.042 1.00 63.16 855 SER A O 1
ATOM 6743 N N . THR A 1 856 ? 11.256 63.159 -51.855 1.00 64.94 856 THR A N 1
ATOM 6744 C CA . THR A 1 856 ? 12.144 62.067 -51.470 1.00 64.94 856 THR A CA 1
ATOM 6745 C C . THR A 1 856 ? 11.348 60.770 -51.406 1.00 64.94 856 THR A C 1
ATOM 6747 O O . THR A 1 856 ? 10.354 60.666 -50.680 1.00 64.94 856 THR A O 1
ATOM 6750 N N . LYS A 1 857 ? 11.784 59.760 -52.163 1.00 63.28 857 LYS A N 1
ATOM 6751 C CA . LYS A 1 857 ? 11.189 58.421 -52.139 1.00 63.28 857 LYS A CA 1
ATOM 6752 C C . LYS A 1 857 ? 11.472 57.740 -50.797 1.00 63.28 857 LYS A C 1
ATOM 6754 O O . LYS A 1 857 ? 12.609 57.680 -50.339 1.00 63.28 857 LYS A O 1
ATOM 6759 N N . MET A 1 858 ? 10.431 57.203 -50.182 1.00 65.38 858 MET A N 1
ATOM 6760 C CA . MET A 1 858 ? 10.451 56.549 -48.880 1.00 65.38 858 MET A CA 1
ATOM 6761 C C . MET A 1 858 ? 9.579 55.291 -48.876 1.00 65.38 858 MET A C 1
ATOM 6763 O O . MET A 1 858 ? 8.772 55.075 -49.781 1.00 65.38 858 MET A O 1
ATOM 6767 N N . VAL A 1 859 ? 9.718 54.462 -47.843 1.00 66.69 859 VAL A N 1
ATOM 6768 C CA . VAL A 1 859 ? 8.892 53.264 -47.632 1.00 66.69 859 VAL A CA 1
ATOM 6769 C C . VAL A 1 859 ? 8.049 53.426 -46.365 1.00 66.69 859 VAL A C 1
ATOM 6771 O O . VAL A 1 859 ? 8.528 53.938 -45.356 1.00 66.69 859 VAL A O 1
ATOM 6774 N N . PHE A 1 860 ? 6.772 53.046 -46.431 1.00 69.94 860 PHE A N 1
ATOM 6775 C CA . PHE A 1 860 ? 5.815 53.133 -45.325 1.00 69.94 860 PHE A CA 1
ATOM 6776 C C . PHE A 1 860 ? 5.839 51.871 -44.448 1.00 69.94 860 PHE A C 1
ATOM 6778 O O . PHE A 1 860 ? 5.622 50.775 -44.961 1.00 69.94 860 PHE A O 1
ATOM 6785 N N . PHE A 1 861 ? 6.027 52.016 -43.129 1.00 63.41 861 PHE A N 1
ATOM 6786 C CA . PHE A 1 861 ? 6.179 50.863 -42.219 1.00 63.41 861 PHE A CA 1
ATOM 6787 C C . PHE A 1 861 ? 5.216 50.810 -41.026 1.00 63.41 861 PHE A C 1
ATOM 6789 O O . PHE A 1 861 ? 5.131 49.767 -40.390 1.00 63.41 861 PHE A O 1
ATOM 6796 N N . CYS A 1 862 ? 4.500 51.880 -40.659 1.00 58.09 862 CYS A N 1
ATOM 6797 C CA . CYS A 1 862 ? 3.653 51.829 -39.457 1.00 58.09 862 CYS A CA 1
ATOM 6798 C C . CYS A 1 862 ? 2.535 52.881 -39.435 1.00 58.09 862 CYS A C 1
ATOM 6800 O O . CYS A 1 862 ? 2.777 54.069 -39.667 1.00 58.09 862 CYS A O 1
ATOM 6802 N N . THR A 1 863 ? 1.330 52.450 -39.050 1.00 53.34 863 THR A N 1
ATOM 6803 C CA . THR A 1 863 ? 0.235 53.296 -38.552 1.00 53.34 863 THR A CA 1
ATOM 6804 C C . THR A 1 863 ? 0.108 53.117 -37.035 1.00 53.34 863 THR A C 1
ATOM 6806 O O . THR A 1 863 ? -0.517 52.164 -36.577 1.00 53.34 863 THR A O 1
ATOM 6809 N N . ARG A 1 864 ? 0.661 54.029 -36.227 1.00 48.16 864 ARG A N 1
ATOM 6810 C CA . ARG A 1 864 ? 0.184 54.220 -34.841 1.00 48.16 864 ARG A CA 1
ATOM 6811 C C . ARG A 1 864 ? -0.937 55.256 -34.869 1.00 48.16 864 ARG A C 1
ATOM 6813 O O . ARG A 1 864 ? -0.875 56.159 -35.690 1.00 48.16 864 ARG A O 1
ATOM 6820 N N . GLY A 1 865 ? -1.942 55.131 -34.003 1.00 44.06 865 GLY A N 1
ATOM 6821 C CA . GLY A 1 865 ? -3.158 55.965 -33.943 1.00 44.06 865 GLY A CA 1
ATOM 6822 C C . GLY A 1 865 ? -2.977 57.460 -33.607 1.00 44.06 865 GLY A C 1
ATOM 6823 O O . GLY A 1 865 ? -3.733 57.998 -32.812 1.00 44.06 865 GLY A O 1
ATOM 6824 N N . VAL A 1 866 ? -2.003 58.137 -34.217 1.00 30.88 866 VAL A N 1
ATOM 6825 C CA . VAL A 1 866 ? -1.753 59.591 -34.230 1.00 30.88 866 VAL A CA 1
ATOM 6826 C C . VAL A 1 866 ? -1.394 59.941 -35.693 1.00 30.88 866 VAL A C 1
ATOM 6828 O O . VAL A 1 866 ? -0.755 59.111 -36.339 1.00 30.88 866 VAL A O 1
ATOM 6831 N N . PRO A 1 867 ? -1.775 61.098 -36.277 1.00 31.20 867 PRO A N 1
ATOM 6832 C CA . PRO A 1 867 ? -1.839 61.287 -37.740 1.00 31.20 867 PRO A CA 1
ATOM 6833 C C . PRO A 1 867 ? -0.490 61.396 -38.492 1.00 31.20 867 PRO A C 1
ATOM 6835 O O . PRO A 1 867 ? -0.446 61.939 -39.594 1.00 31.20 867 PRO A O 1
ATOM 6838 N N . ALA A 1 868 ? 0.609 60.866 -37.946 1.00 39.75 868 ALA A N 1
ATOM 6839 C CA . ALA A 1 868 ? 1.941 60.913 -38.545 1.00 39.75 868 ALA A CA 1
ATOM 6840 C C . ALA A 1 868 ? 2.453 59.500 -38.917 1.00 39.75 868 ALA A C 1
ATOM 6842 O O . ALA A 1 868 ? 2.969 58.785 -38.051 1.00 39.75 868 ALA A O 1
ATOM 6843 N N . PRO A 1 869 ? 2.328 59.075 -40.188 1.00 49.84 869 PRO A N 1
ATOM 6844 C CA . PRO A 1 869 ? 2.958 57.853 -40.692 1.00 49.84 869 PRO A CA 1
ATOM 6845 C C . PRO A 1 869 ? 4.496 57.913 -40.590 1.00 49.84 869 PRO A C 1
ATOM 6847 O O . PRO A 1 869 ? 5.096 58.977 -40.764 1.00 49.84 869 PRO A O 1
ATOM 6850 N N . ARG A 1 870 ? 5.135 56.771 -40.285 1.00 49.56 870 ARG A N 1
ATOM 6851 C CA . ARG A 1 870 ? 6.606 56.639 -40.237 1.00 49.56 870 ARG A CA 1
ATOM 6852 C C . ARG A 1 870 ? 7.163 56.130 -41.561 1.00 49.56 870 ARG A C 1
ATOM 6854 O O . ARG A 1 870 ? 6.621 55.183 -42.137 1.00 49.56 870 ARG A O 1
ATOM 6861 N N . TYR A 1 871 ? 8.278 56.728 -41.971 1.00 52.97 871 TYR A N 1
ATOM 6862 C CA . TYR A 1 871 ? 8.931 56.472 -43.247 1.00 52.97 871 TYR A CA 1
ATOM 6863 C C . TYR A 1 871 ? 10.449 56.328 -43.089 1.00 52.97 871 TYR A C 1
ATOM 6865 O O . TYR A 1 871 ? 11.037 56.975 -42.220 1.00 52.97 871 TYR A O 1
ATOM 6873 N N . THR A 1 872 ? 11.082 55.524 -43.949 1.00 50.62 872 THR A N 1
ATOM 6874 C CA . THR A 1 872 ? 12.553 55.462 -44.077 1.00 50.62 872 THR A CA 1
ATOM 6875 C C . THR A 1 872 ? 12.973 55.713 -45.528 1.00 50.62 872 THR A C 1
ATOM 6877 O O . THR A 1 872 ? 12.234 55.363 -46.456 1.00 50.62 872 THR A O 1
ATOM 6880 N N . ALA A 1 873 ? 14.142 56.328 -45.729 1.00 48.16 873 ALA A N 1
ATOM 6881 C CA . ALA A 1 873 ? 14.754 56.501 -47.048 1.00 48.16 873 ALA A CA 1
ATOM 6882 C C . ALA A 1 873 ? 15.305 55.162 -47.580 1.00 48.16 873 ALA A C 1
ATOM 6884 O O . ALA A 1 873 ? 15.652 54.277 -46.801 1.00 48.16 873 ALA A O 1
ATOM 6885 N N . SER A 1 874 ? 15.361 54.993 -48.906 1.00 42.44 874 SER A N 1
ATOM 6886 C CA . SER A 1 874 ? 15.724 53.724 -49.561 1.00 42.44 874 SER A CA 1
ATOM 6887 C C . SER A 1 874 ? 17.227 53.543 -49.839 1.00 42.44 874 SER A C 1
ATOM 6889 O O . SER A 1 874 ? 17.573 52.824 -50.773 1.00 42.44 874 SER A O 1
ATOM 6891 N N . THR A 1 875 ? 18.122 54.216 -49.112 1.00 39.31 875 THR A N 1
ATOM 6892 C CA . THR A 1 875 ? 19.576 54.183 -49.371 1.00 39.31 875 THR A CA 1
ATOM 6893 C C . THR A 1 875 ? 20.339 53.471 -48.252 1.00 39.31 875 THR A C 1
ATOM 6895 O O . THR A 1 875 ? 20.070 53.700 -47.079 1.00 39.31 875 THR A O 1
ATOM 6898 N N . ASN A 1 876 ? 21.299 52.618 -48.631 1.00 38.50 876 ASN A N 1
ATOM 6899 C CA . ASN A 1 876 ? 22.056 51.662 -47.800 1.00 38.50 876 ASN A CA 1
ATOM 6900 C C . ASN A 1 876 ? 23.022 52.264 -46.744 1.00 38.50 876 ASN A C 1
ATOM 6902 O O . ASN A 1 876 ? 23.963 51.592 -46.332 1.00 38.50 876 ASN A O 1
ATOM 6906 N N . HIS A 1 877 ? 22.800 53.486 -46.261 1.00 35.84 877 HIS A N 1
ATOM 6907 C CA . HIS A 1 877 ? 23.536 54.050 -45.124 1.00 35.84 877 HIS A CA 1
ATOM 6908 C C . HIS A 1 877 ? 22.545 54.605 -44.096 1.00 35.84 877 HIS A C 1
ATOM 6910 O O . HIS A 1 877 ? 21.658 55.360 -44.472 1.00 35.84 877 HIS A O 1
ATOM 6916 N N . GLU A 1 878 ? 22.688 54.139 -42.847 1.00 36.34 878 GLU A N 1
ATOM 6917 C CA . GLU A 1 878 ? 21.908 54.423 -41.625 1.00 36.34 878 GLU A CA 1
ATOM 6918 C C . GLU A 1 878 ? 20.438 54.879 -41.800 1.00 36.34 878 GLU A C 1
ATOM 6920 O O . GLU A 1 878 ? 20.167 56.002 -42.235 1.00 36.34 878 GLU A O 1
ATOM 6925 N N . PRO A 1 879 ? 19.439 54.072 -41.378 1.00 40.41 879 PRO A N 1
ATOM 6926 C CA . PRO A 1 879 ? 18.037 54.446 -41.516 1.00 40.41 879 PRO A CA 1
ATOM 6927 C C . PRO A 1 879 ? 17.672 55.585 -40.552 1.00 40.41 879 PRO A C 1
ATOM 6929 O O . PRO A 1 879 ? 17.318 55.370 -39.393 1.00 40.41 879 PRO A O 1
ATOM 6932 N N . SER A 1 880 ? 17.686 56.817 -41.051 1.00 41.06 880 SER A N 1
ATOM 6933 C CA . SER A 1 880 ? 17.080 57.969 -40.385 1.00 41.06 880 SER A CA 1
ATOM 6934 C C . SER A 1 880 ? 15.549 57.865 -40.494 1.00 41.06 880 SER A C 1
ATOM 6936 O O . SER A 1 880 ? 14.968 57.857 -41.582 1.00 41.06 880 SER A O 1
ATOM 6938 N N . VAL A 1 881 ? 14.870 57.713 -39.350 1.00 45.88 881 VAL A N 1
ATOM 6939 C CA . VAL A 1 881 ? 13.403 57.598 -39.273 1.00 45.88 881 VAL A CA 1
ATOM 6940 C C . VAL A 1 881 ? 12.789 58.993 -39.198 1.00 45.88 881 VAL A C 1
ATOM 6942 O O . VAL A 1 881 ? 12.933 59.685 -38.191 1.00 45.88 881 VAL A O 1
ATOM 6945 N N . TYR A 1 882 ? 12.037 59.387 -40.225 1.00 45.09 882 TYR A N 1
ATOM 6946 C CA . TYR A 1 882 ? 11.375 60.693 -40.271 1.00 45.09 882 TYR A CA 1
ATOM 6947 C C . TYR A 1 882 ? 9.890 60.599 -39.862 1.00 45.09 882 TYR A C 1
ATOM 6949 O O . TYR A 1 882 ? 9.195 59.632 -40.194 1.00 45.09 882 TYR A O 1
ATOM 6957 N N . ARG A 1 883 ? 9.377 61.618 -39.151 1.00 40.94 883 ARG A N 1
ATOM 6958 C CA . ARG A 1 883 ? 7.936 61.822 -38.880 1.00 40.94 883 ARG A CA 1
ATOM 6959 C C . ARG A 1 883 ? 7.435 63.014 -39.703 1.00 40.94 883 ARG A C 1
ATOM 6961 O O . ARG A 1 883 ? 7.975 64.102 -39.549 1.00 40.94 883 ARG A O 1
ATOM 6968 N N . PHE A 1 884 ? 6.389 62.841 -40.516 1.00 40.56 884 PHE A N 1
ATOM 6969 C CA . PHE A 1 884 ? 5.803 63.926 -41.326 1.00 40.56 884 PHE A CA 1
ATOM 6970 C C . PHE A 1 884 ? 4.296 64.114 -41.073 1.00 40.56 884 PHE A C 1
ATOM 6972 O O . PHE A 1 884 ? 3.585 63.152 -40.781 1.00 40.56 884 PHE A O 1
ATOM 6979 N N . HIS A 1 885 ? 3.810 65.354 -41.224 1.00 35.19 885 HIS A N 1
ATOM 6980 C CA . HIS A 1 885 ? 2.386 65.741 -41.203 1.00 35.19 885 HIS A CA 1
ATOM 6981 C C . HIS A 1 885 ? 1.771 65.590 -42.621 1.00 35.19 885 HIS A C 1
ATOM 6983 O O . HIS A 1 885 ? 2.494 65.762 -43.607 1.00 35.19 885 HIS A O 1
ATOM 6989 N N . PRO A 1 886 ? 0.474 65.259 -42.797 1.00 34.09 886 PRO A N 1
ATOM 6990 C CA . PRO A 1 886 ? -0.025 64.744 -44.069 1.00 34.09 886 PRO A CA 1
ATOM 6991 C C . PRO A 1 886 ? -0.300 65.854 -45.094 1.00 34.09 886 PRO A C 1
ATOM 6993 O O . PRO A 1 886 ? -1.373 66.442 -45.129 1.00 34.09 886 PRO A O 1
ATOM 6996 N N . THR A 1 887 ? 0.652 66.084 -45.997 1.00 36.16 887 THR A N 1
ATOM 6997 C CA . THR A 1 887 ? 0.395 66.600 -47.356 1.00 36.16 887 THR A CA 1
ATOM 6998 C C . THR A 1 887 ? 1.189 65.754 -48.352 1.00 36.16 887 THR A C 1
ATOM 7000 O O . THR A 1 887 ? 2.250 66.132 -48.836 1.00 36.16 887 THR A O 1
ATOM 7003 N N . LEU A 1 888 ? 0.691 64.542 -48.606 1.00 40.34 888 LEU A N 1
ATOM 7004 C CA . LEU A 1 888 ? 1.340 63.520 -49.429 1.00 40.34 888 LEU A CA 1
ATOM 7005 C C . LEU A 1 888 ? 0.382 63.040 -50.528 1.00 40.34 888 LEU A C 1
ATOM 7007 O O . LEU A 1 888 ? -0.724 62.590 -50.235 1.00 40.34 888 LEU A O 1
ATOM 7011 N N . CYS A 1 889 ? 0.801 63.128 -51.793 1.00 31.31 889 CYS A N 1
ATOM 7012 C CA . CYS A 1 889 ? 0.064 62.581 -52.936 1.00 31.31 889 CYS A CA 1
ATOM 7013 C C . CYS A 1 889 ? 0.428 61.102 -53.138 1.00 31.31 889 CYS A C 1
ATOM 7015 O O . CYS A 1 889 ? 1.580 60.785 -53.421 1.00 31.31 889 CYS A O 1
ATOM 7017 N N . LEU A 1 890 ? -0.551 60.197 -53.033 1.00 37.69 890 LEU A N 1
ATOM 7018 C CA . LEU A 1 890 ? -0.388 58.759 -53.291 1.00 37.69 890 LEU A CA 1
ATOM 7019 C C . LEU A 1 890 ? -1.420 58.299 -54.337 1.00 37.69 890 LEU A C 1
ATOM 7021 O O . LEU A 1 890 ? -2.623 58.511 -54.167 1.00 37.69 890 LEU A O 1
ATOM 7025 N N . LYS A 1 891 ? -0.965 57.671 -55.433 1.00 27.22 891 LYS A N 1
ATOM 7026 C CA . LYS A 1 891 ? -1.840 57.113 -56.485 1.00 27.22 891 LYS A CA 1
ATOM 7027 C C . LYS A 1 891 ? -2.600 55.888 -55.944 1.00 27.22 891 LYS A C 1
ATOM 7029 O O . LYS A 1 891 ? -1.988 54.888 -55.586 1.00 27.22 891 LYS A O 1
ATOM 7034 N N . LYS A 1 892 ? -3.940 55.957 -55.904 1.00 27.95 892 LYS A N 1
ATOM 7035 C CA . LYS A 1 892 ? -4.838 54.857 -55.493 1.00 27.95 892 LYS A CA 1
ATOM 7036 C C . LYS A 1 892 ? -5.028 53.835 -56.621 1.00 27.95 892 LYS A C 1
ATOM 7038 O O . LYS A 1 892 ? -5.623 54.168 -57.640 1.00 27.95 892 LYS A O 1
ATOM 7043 N N . THR A 1 893 ? -4.669 52.575 -56.397 1.00 25.20 893 THR A N 1
ATOM 7044 C CA . THR A 1 893 ? -5.150 51.426 -57.188 1.00 25.20 893 THR A CA 1
ATOM 7045 C C . THR A 1 893 ? -6.240 50.689 -56.399 1.00 25.20 893 THR A C 1
ATOM 7047 O O . THR A 1 893 ? -5.985 50.110 -55.348 1.00 25.20 893 THR A O 1
ATOM 7050 N N . LYS A 1 894 ? -7.496 50.747 -56.871 1.00 25.62 894 LYS A N 1
ATOM 7051 C CA . LYS A 1 894 ? -8.657 50.059 -56.267 1.00 25.62 894 LYS A CA 1
ATOM 7052 C C . LYS A 1 894 ? -8.786 48.632 -56.823 1.00 25.62 894 LYS A C 1
ATOM 7054 O O . LYS A 1 894 ? -8.962 48.475 -58.026 1.00 25.62 894 LYS A O 1
ATOM 7059 N N . ARG A 1 895 ? -8.847 47.612 -55.959 1.00 25.31 895 ARG A N 1
ATOM 7060 C CA . ARG A 1 895 ? -9.509 46.321 -56.248 1.00 25.31 895 ARG A CA 1
ATOM 7061 C C . ARG A 1 895 ? -10.605 46.086 -55.201 1.00 25.31 895 ARG A C 1
ATOM 7063 O O . ARG A 1 895 ? -10.344 46.167 -54.006 1.00 25.31 895 ARG A O 1
ATOM 7070 N N . ARG A 1 896 ? -11.842 45.880 -55.667 1.00 23.70 896 ARG A N 1
ATOM 7071 C CA . ARG A 1 896 ? -13.049 45.570 -54.875 1.00 23.70 896 ARG A CA 1
ATOM 7072 C C . ARG A 1 896 ? -13.110 44.060 -54.623 1.00 23.70 896 ARG A C 1
ATOM 7074 O O . ARG A 1 896 ? -12.948 43.305 -55.573 1.00 23.70 896 ARG A O 1
ATOM 7081 N N . ILE A 1 897 ? -13.446 43.642 -53.403 1.00 25.92 897 ILE A N 1
ATOM 7082 C CA . ILE A 1 897 ? -14.015 42.314 -53.116 1.00 25.92 897 ILE A CA 1
ATOM 7083 C C . ILE A 1 897 ? -15.284 42.554 -52.287 1.00 25.92 897 ILE A C 1
ATOM 7085 O O . ILE A 1 897 ? -15.255 43.320 -51.324 1.00 25.92 897 ILE A O 1
ATOM 7089 N N . GLY A 1 898 ? -16.410 42.010 -52.753 1.00 23.23 898 GLY A N 1
ATOM 7090 C CA . GLY A 1 898 ? -17.750 42.229 -52.203 1.00 23.23 898 GLY A CA 1
ATOM 7091 C C . GLY A 1 898 ? -18.102 41.275 -51.060 1.00 23.23 898 GLY A C 1
ATOM 7092 O O . GLY A 1 898 ? -17.587 40.164 -50.994 1.00 23.23 898 GLY A O 1
ATOM 7093 N N . ALA A 1 899 ? -19.009 41.715 -50.186 1.00 24.33 899 ALA A N 1
ATOM 7094 C CA . ALA A 1 899 ? -19.620 40.895 -49.144 1.00 24.33 899 ALA A CA 1
ATOM 7095 C C . ALA A 1 899 ? -21.139 41.143 -49.114 1.00 24.33 899 ALA A C 1
ATOM 7097 O O . ALA A 1 899 ? -21.581 42.292 -49.051 1.00 24.33 899 ALA A O 1
ATOM 7098 N N . GLN A 1 900 ? -21.913 40.058 -49.180 1.00 23.64 900 GLN A N 1
ATOM 7099 C CA . GLN A 1 900 ? -23.357 40.004 -48.935 1.00 23.64 900 GLN A CA 1
ATOM 7100 C C . GLN A 1 900 ? -23.633 39.907 -47.418 1.00 23.64 900 GLN A C 1
ATOM 7102 O O . GLN A 1 900 ? -22.870 39.281 -46.687 1.00 23.64 900 GLN A O 1
ATOM 7107 N N . GLN A 1 901 ? -24.720 40.533 -46.953 1.00 24.19 901 GLN A N 1
ATOM 7108 C CA . GLN A 1 901 ? -25.304 40.381 -45.603 1.00 24.19 901 GLN A CA 1
ATOM 7109 C C . GLN A 1 901 ? -26.383 39.280 -45.589 1.00 24.19 901 GLN A C 1
ATOM 7111 O O . GLN A 1 901 ? -26.907 38.972 -46.661 1.00 24.19 901 GLN A O 1
ATOM 7116 N N . PRO A 1 902 ? -26.771 38.740 -44.406 1.00 30.36 902 PRO A N 1
ATOM 7117 C CA . PRO A 1 902 ? -28.054 39.181 -43.810 1.00 30.36 902 PRO A CA 1
ATOM 7118 C C . PRO A 1 902 ? -28.182 39.186 -42.249 1.00 30.36 902 PRO A C 1
ATOM 7120 O O . PRO A 1 902 ? -27.765 38.270 -41.554 1.00 30.36 902 PRO A O 1
ATOM 7123 N N . THR A 1 903 ? -28.779 40.283 -41.751 1.00 23.41 903 THR A N 1
ATOM 7124 C CA . THR A 1 903 ? -29.900 40.492 -40.778 1.00 23.41 903 THR A CA 1
ATOM 7125 C C . THR A 1 903 ? -30.080 39.816 -39.388 1.00 23.41 903 THR A C 1
ATOM 7127 O O . THR A 1 903 ? -30.188 38.605 -39.283 1.00 23.41 903 THR A O 1
ATOM 7130 N N . MET A 1 904 ? -30.353 40.705 -38.398 1.00 23.23 904 MET A N 1
ATOM 7131 C CA . MET A 1 904 ? -31.407 40.755 -37.331 1.00 23.23 904 MET A CA 1
ATOM 7132 C C . MET A 1 904 ? -31.565 39.657 -36.242 1.00 23.23 904 MET A C 1
ATOM 7134 O O . MET A 1 904 ? -31.850 38.518 -36.570 1.00 23.23 904 MET A O 1
ATOM 7138 N N . LEU A 1 905 ? -31.598 40.024 -34.938 1.00 24.42 905 LEU A N 1
ATOM 7139 C CA . LEU A 1 905 ? -32.794 40.394 -34.123 1.00 24.42 905 LEU A CA 1
ATOM 7140 C C . LEU A 1 905 ? -32.459 40.632 -32.620 1.00 24.42 905 LEU A C 1
ATOM 7142 O O . LEU A 1 905 ? -31.405 40.242 -32.131 1.00 24.42 905 LEU A O 1
ATOM 7146 N N . GLN A 1 906 ? -33.358 41.346 -31.926 1.00 23.45 906 GLN A N 1
ATOM 7147 C CA . GLN A 1 906 ? -33.260 41.981 -30.594 1.00 23.45 906 GLN A CA 1
ATOM 7148 C C . GLN A 1 906 ? -33.847 41.153 -29.420 1.00 23.45 906 GLN A C 1
ATOM 7150 O O . GLN A 1 906 ? -34.695 40.299 -29.645 1.00 23.45 906 GLN A O 1
ATOM 7155 N N . GLY A 1 907 ? -33.544 41.567 -28.170 1.00 23.23 907 GLY A N 1
ATOM 7156 C CA . GLY A 1 907 ? -34.425 41.455 -26.974 1.00 23.23 907 GLY A CA 1
ATOM 7157 C C . GLY A 1 907 ? -33.664 41.213 -25.649 1.00 23.23 907 GLY A C 1
ATOM 7158 O O . GLY A 1 907 ? -33.031 40.178 -25.521 1.00 23.23 907 GLY A O 1
ATOM 7159 N N . ARG A 1 908 ? -33.474 42.205 -24.748 1.00 23.27 908 ARG A N 1
ATOM 7160 C CA . ARG A 1 908 ? -34.316 42.634 -23.579 1.00 23.27 908 ARG A CA 1
ATOM 7161 C C . ARG A 1 908 ? -34.540 41.559 -22.486 1.00 23.27 908 ARG A C 1
ATOM 7163 O O . ARG A 1 908 ? -34.923 40.465 -22.849 1.00 23.27 908 ARG A O 1
ATOM 7170 N N . THR A 1 909 ? -34.517 41.757 -21.154 1.00 23.19 909 THR A N 1
ATOM 7171 C CA . THR A 1 909 ? -34.054 42.749 -20.137 1.00 23.19 909 THR A CA 1
ATOM 7172 C C . THR A 1 909 ? -34.516 42.226 -18.743 1.00 23.19 909 THR A C 1
ATOM 7174 O O . THR A 1 909 ? -35.591 41.635 -18.681 1.00 23.19 909 THR A O 1
ATOM 7177 N N . SER A 1 910 ? -33.851 42.649 -17.642 1.00 23.17 910 SER A N 1
ATOM 7178 C CA . SER A 1 910 ? -34.363 42.847 -16.236 1.00 23.17 910 SER A CA 1
ATOM 7179 C C . SER A 1 910 ? -34.661 41.622 -15.319 1.00 23.17 910 SER A C 1
ATOM 7181 O O . SER A 1 910 ? -35.076 40.601 -15.830 1.00 23.17 910 SER A O 1
ATOM 7183 N N . ARG A 1 911 ? -34.616 41.627 -13.960 1.00 23.83 911 ARG A N 1
ATOM 7184 C CA . ARG A 1 911 ? -34.202 42.546 -12.852 1.00 23.83 911 ARG A CA 1
ATOM 7185 C C . ARG A 1 911 ? -34.473 41.872 -11.457 1.00 23.83 911 ARG A C 1
ATOM 7187 O O . ARG A 1 911 ? -35.471 41.177 -11.340 1.00 23.83 911 ARG A O 1
ATOM 7194 N N . TRP A 1 912 ? -33.701 42.267 -10.420 1.00 21.95 912 TRP A N 1
ATOM 7195 C CA . TRP A 1 912 ? -34.058 42.598 -8.997 1.00 21.95 912 TRP A CA 1
ATOM 7196 C C . TRP A 1 912 ? -34.263 41.595 -7.803 1.00 21.95 912 TRP A C 1
ATOM 7198 O O . TRP A 1 912 ? -35.100 40.707 -7.837 1.00 21.95 912 TRP A O 1
ATOM 7208 N N . LEU A 1 913 ? -33.625 42.002 -6.671 1.00 22.97 913 LEU A N 1
ATOM 7209 C CA . LEU A 1 913 ? -34.066 42.182 -5.243 1.00 22.97 913 LEU A CA 1
ATOM 7210 C C . LEU A 1 913 ? -34.071 41.050 -4.172 1.00 22.97 913 LEU A C 1
ATOM 7212 O O . LEU A 1 913 ? -35.056 40.360 -3.974 1.00 22.97 913 LEU A O 1
ATOM 7216 N N . ALA A 1 914 ? -33.000 41.028 -3.358 1.00 22.75 914 ALA A N 1
ATOM 7217 C CA . ALA A 1 914 ? -32.864 41.464 -1.940 1.00 22.75 914 ALA A CA 1
ATOM 7218 C C . ALA A 1 914 ? -33.730 40.939 -0.741 1.00 22.75 914 ALA A C 1
ATOM 7220 O O . ALA A 1 914 ? -34.944 41.087 -0.732 1.00 22.75 914 ALA A O 1
ATOM 7221 N N . ARG A 1 915 ? -33.001 40.629 0.370 1.00 23.02 915 ARG A N 1
ATOM 7222 C CA . ARG A 1 915 ? -33.175 40.957 1.834 1.00 23.02 915 ARG A CA 1
ATOM 7223 C C . ARG A 1 915 ? -33.458 39.845 2.901 1.00 23.02 915 ARG A C 1
ATOM 7225 O O . ARG A 1 915 ? -34.587 39.405 3.033 1.00 23.02 915 ARG A O 1
ATOM 7232 N N . ARG A 1 916 ? -32.467 39.699 3.827 1.00 21.22 916 ARG A N 1
ATOM 7233 C CA . ARG A 1 916 ? -32.484 39.747 5.341 1.00 21.22 916 ARG A CA 1
ATOM 7234 C C . ARG A 1 916 ? -33.096 38.560 6.186 1.00 21.22 916 ARG A C 1
ATOM 7236 O O . ARG A 1 916 ? -33.745 37.716 5.596 1.00 21.22 916 ARG A O 1
ATOM 7243 N N . PRO A 1 917 ? -32.915 38.459 7.546 1.00 32.34 917 PRO A N 1
ATOM 7244 C CA . PRO A 1 917 ? -31.712 37.979 8.284 1.00 32.34 917 PRO A CA 1
ATOM 7245 C C . PRO A 1 917 ? -31.981 37.074 9.554 1.00 32.34 917 PRO A C 1
ATOM 7247 O O . PRO A 1 917 ? -33.119 36.779 9.898 1.00 32.34 917 PRO A O 1
ATOM 7250 N N . THR A 1 918 ? -30.908 36.777 10.325 1.00 22.69 918 THR A N 1
ATOM 7251 C CA . THR A 1 918 ? -30.779 36.323 11.757 1.00 22.69 918 THR A CA 1
ATOM 7252 C C . THR A 1 918 ? -30.814 34.818 12.104 1.00 22.69 918 THR A C 1
ATOM 7254 O O . THR A 1 918 ? -31.775 34.130 11.796 1.00 22.69 918 THR A O 1
ATOM 7257 N N . LYS A 1 919 ? -29.799 34.289 12.822 1.00 21.67 919 LYS A N 1
ATOM 7258 C CA . LYS A 1 919 ? -29.642 34.202 14.299 1.00 21.67 919 LYS A CA 1
ATOM 7259 C C . LYS A 1 919 ? -28.321 33.496 14.692 1.00 21.67 919 LYS A C 1
ATOM 7261 O O . LYS A 1 919 ? -27.717 32.804 13.882 1.00 21.67 919 LYS A O 1
ATOM 7266 N N . VAL A 1 920 ? -27.898 33.736 15.934 1.00 23.72 920 VAL A N 1
ATOM 7267 C CA . VAL A 1 920 ? -26.632 33.359 16.598 1.00 23.72 920 VAL A CA 1
ATOM 7268 C C . VAL A 1 920 ? -26.750 32.014 17.327 1.00 23.72 920 VAL A C 1
ATOM 7270 O O . VAL A 1 920 ? -27.761 31.804 17.991 1.00 23.72 920 VAL A O 1
ATOM 7273 N N . THR A 1 921 ? -25.690 31.193 17.310 1.00 21.75 921 THR A N 1
ATOM 7274 C CA . THR A 1 921 ? -25.340 30.228 18.377 1.00 21.75 921 THR A CA 1
ATOM 7275 C C . THR A 1 921 ? -23.817 30.050 18.475 1.00 21.75 921 THR A C 1
ATOM 7277 O O . THR A 1 921 ? -23.104 30.160 17.480 1.00 21.75 921 THR A O 1
ATOM 7280 N N . THR A 1 922 ? -23.374 29.825 19.710 1.00 22.89 922 THR A N 1
ATOM 7281 C CA . THR A 1 922 ? -22.026 29.691 20.292 1.00 22.89 922 THR A CA 1
ATOM 7282 C C . THR A 1 922 ? -21.068 28.725 19.577 1.00 22.89 922 THR A C 1
ATOM 7284 O O . THR A 1 922 ? -21.485 27.658 19.138 1.00 22.89 922 THR A O 1
ATOM 7287 N N . THR A 1 923 ? -19.777 29.081 19.517 1.00 24.09 923 THR A N 1
ATOM 7288 C CA . THR A 1 923 ? -18.697 28.299 18.877 1.00 24.09 923 THR A CA 1
ATOM 7289 C C . THR A 1 923 ? -17.463 28.223 19.773 1.00 24.09 923 THR A C 1
ATOM 7291 O O . THR A 1 923 ? -16.991 29.255 20.249 1.00 24.09 923 THR A O 1
ATOM 7294 N N . GLU A 1 924 ? -16.937 27.011 19.934 1.00 25.11 924 GLU A N 1
ATOM 7295 C CA . GLU A 1 924 ? -15.571 26.708 20.373 1.00 25.11 924 GLU A CA 1
ATOM 7296 C C . GLU A 1 924 ? -14.587 27.069 19.243 1.00 25.11 924 GLU A C 1
ATOM 7298 O O . GLU A 1 924 ? -14.905 26.920 18.058 1.00 25.11 924 GLU A O 1
ATOM 7303 N N . VAL A 1 925 ? -13.418 27.607 19.596 1.00 24.73 925 VAL A N 1
ATOM 7304 C CA . VAL A 1 925 ? -12.412 28.136 18.658 1.00 24.73 925 VAL A CA 1
ATOM 7305 C C . VAL A 1 925 ? -11.143 27.305 18.806 1.00 24.73 925 VAL A C 1
ATOM 7307 O O . VAL A 1 925 ? -10.581 27.281 19.886 1.00 24.73 925 VAL A O 1
ATOM 7310 N N . ILE A 1 926 ? -10.677 26.643 17.749 1.00 28.50 926 ILE A N 1
ATOM 7311 C CA . ILE A 1 926 ? -9.385 25.937 17.742 1.00 28.50 926 ILE A CA 1
ATOM 7312 C C . ILE A 1 926 ? -8.449 26.707 16.809 1.00 28.50 926 ILE A C 1
ATOM 7314 O O . ILE A 1 926 ? -8.798 26.964 15.655 1.00 28.50 926 ILE A O 1
ATOM 7318 N N . THR A 1 927 ? -7.279 27.090 17.318 1.00 24.36 927 THR A N 1
ATOM 7319 C CA . THR A 1 927 ? -6.237 27.818 16.581 1.00 24.36 927 THR A CA 1
ATOM 7320 C C . THR A 1 927 ? -5.101 26.854 16.249 1.00 24.36 927 THR A C 1
ATOM 7322 O O . THR A 1 927 ? -4.603 26.174 17.138 1.00 24.36 927 THR A O 1
ATOM 7325 N N . VAL A 1 928 ? -4.679 26.809 14.984 1.00 23.91 928 VAL A N 1
ATOM 7326 C CA . VAL A 1 928 ? -3.457 26.115 14.546 1.00 23.91 928 VAL A CA 1
ATOM 7327 C C . VAL A 1 928 ? -2.318 27.134 14.590 1.00 23.91 928 VAL A C 1
ATOM 7329 O O . VAL A 1 928 ? -2.408 28.165 13.923 1.00 23.91 928 VAL A O 1
ATOM 7332 N N . VAL A 1 929 ? -1.282 26.886 15.395 1.00 23.73 929 VAL A N 1
ATOM 7333 C CA . VAL A 1 929 ? -0.116 27.774 15.547 1.00 23.73 929 VAL A CA 1
ATOM 7334 C C . VAL A 1 929 ? 1.156 27.001 15.175 1.00 23.73 929 VAL A C 1
ATOM 7336 O O . VAL A 1 929 ? 1.319 25.879 15.640 1.00 23.73 929 VAL A O 1
ATOM 7339 N N . PRO A 1 930 ? 2.070 27.568 14.366 1.00 21.94 930 PRO A N 1
ATOM 7340 C CA . PRO A 1 930 ? 3.388 26.983 14.137 1.00 21.94 930 PRO A CA 1
ATOM 7341 C C . PRO A 1 930 ? 4.305 27.161 15.364 1.00 21.94 930 PRO A C 1
ATOM 7343 O O . PRO A 1 930 ? 4.411 28.246 15.937 1.00 21.94 930 PRO A O 1
ATOM 7346 N N . THR A 1 931 ? 4.966 26.075 15.757 1.00 25.62 931 THR A N 1
ATOM 7347 C CA . THR A 1 931 ? 5.764 25.873 16.979 1.00 25.62 931 THR A CA 1
ATOM 7348 C C . THR A 1 931 ? 7.090 26.655 17.040 1.00 25.62 931 THR A C 1
ATOM 7350 O O . THR A 1 931 ? 7.827 26.728 16.057 1.00 25.62 931 THR A O 1
ATOM 7353 N N . ARG A 1 932 ? 7.457 27.146 18.240 1.00 24.52 932 ARG A N 1
ATOM 7354 C CA . ARG A 1 932 ? 8.845 27.386 18.704 1.00 24.52 932 ARG A CA 1
ATOM 7355 C C . ARG A 1 932 ? 8.994 26.913 20.166 1.00 24.52 932 ARG A C 1
ATOM 7357 O O . ARG A 1 932 ? 8.076 27.097 20.958 1.00 24.52 932 ARG A O 1
ATOM 7364 N N . ASP A 1 933 ? 10.146 26.301 20.452 1.00 28.44 933 ASP A N 1
ATOM 7365 C CA . ASP A 1 933 ? 10.552 25.493 21.628 1.00 28.44 933 ASP A CA 1
ATOM 7366 C C . ASP A 1 933 ? 10.492 26.227 23.007 1.00 28.44 933 ASP A C 1
ATOM 7368 O O . ASP A 1 933 ? 10.649 27.453 23.039 1.00 28.44 933 ASP A O 1
ATOM 7372 N N . PRO A 1 934 ? 10.315 25.528 24.159 1.00 31.58 934 PRO A N 1
ATOM 7373 C CA . PRO A 1 934 ? 10.081 26.122 25.479 1.00 31.58 934 PRO A CA 1
ATOM 7374 C C . PRO A 1 934 ? 11.301 26.049 26.426 1.00 31.58 934 PRO A C 1
ATOM 7376 O O . PRO A 1 934 ? 11.877 24.985 26.633 1.00 31.58 934 PRO A O 1
ATOM 7379 N N . SER A 1 935 ? 11.661 27.151 27.102 1.00 25.48 935 SER A N 1
ATOM 7380 C CA . SER A 1 935 ? 12.278 27.098 28.449 1.00 25.48 935 SER A CA 1
ATOM 7381 C C . SER A 1 935 ? 12.336 28.461 29.177 1.00 25.48 935 SER A C 1
ATOM 7383 O O . SER A 1 935 ? 12.865 29.438 28.659 1.00 25.48 935 SER A O 1
ATOM 7385 N N . LEU A 1 936 ? 11.863 28.432 30.437 1.00 24.67 936 LEU A N 1
ATOM 7386 C CA . LEU A 1 936 ? 12.114 29.304 31.613 1.00 24.67 936 LEU A CA 1
ATOM 7387 C C . LEU A 1 936 ? 11.304 30.620 31.852 1.00 24.67 936 LEU A C 1
ATOM 7389 O O . LEU A 1 936 ? 10.854 31.256 30.901 1.00 24.67 936 LEU A O 1
ATOM 7393 N N . PRO A 1 937 ? 11.090 31.032 33.138 1.00 31.36 937 PRO A N 1
ATOM 7394 C CA . PRO A 1 937 ? 10.091 32.038 33.547 1.00 31.36 937 PRO A CA 1
ATOM 7395 C C . PRO A 1 937 ? 10.649 33.410 34.034 1.00 31.36 937 PRO A C 1
ATOM 7397 O O . PRO A 1 937 ? 11.598 33.434 34.805 1.00 31.36 937 PRO A O 1
ATOM 7400 N N . GLN A 1 938 ? 9.943 34.507 33.665 1.00 25.78 938 GLN A N 1
ATOM 7401 C CA . GLN A 1 938 ? 9.835 35.895 34.239 1.00 25.78 938 GLN A CA 1
ATOM 7402 C C . GLN A 1 938 ? 11.110 36.759 34.526 1.00 25.78 938 GLN A C 1
ATOM 7404 O O . GLN A 1 938 ? 12.183 36.211 34.732 1.00 25.78 938 GLN A O 1
ATOM 7409 N N . PRO A 1 939 ? 11.027 38.105 34.748 1.00 31.64 939 PRO A N 1
ATOM 7410 C CA . PRO A 1 939 ? 10.291 39.194 34.074 1.00 31.64 939 PRO A CA 1
ATOM 7411 C C . PRO A 1 939 ? 11.195 40.396 33.622 1.00 31.64 939 PRO A C 1
ATOM 7413 O O . PRO A 1 939 ? 12.353 40.514 34.002 1.00 31.64 939 PRO A O 1
ATOM 7416 N N . MET A 1 940 ? 10.620 41.304 32.812 1.00 30.28 940 MET A N 1
ATOM 7417 C CA . MET A 1 940 ? 11.035 42.678 32.408 1.00 30.28 940 MET A CA 1
ATOM 7418 C C . MET A 1 940 ? 12.488 43.185 32.623 1.00 30.28 940 MET A C 1
ATOM 7420 O O . MET A 1 940 ? 12.883 43.487 33.747 1.00 30.28 940 MET A O 1
ATOM 7424 N N . ARG A 1 941 ? 13.168 43.558 31.518 1.00 22.81 941 ARG A N 1
ATOM 7425 C CA . ARG A 1 941 ? 14.018 44.772 31.397 1.00 22.81 941 ARG A CA 1
ATOM 7426 C C . ARG A 1 941 ? 14.257 45.156 29.925 1.00 22.81 941 ARG A C 1
ATOM 7428 O O . ARG A 1 941 ? 14.620 44.316 29.111 1.00 22.81 941 ARG A O 1
ATOM 7435 N N . GLN A 1 942 ? 14.042 46.434 29.602 1.00 30.98 942 GLN A N 1
ATOM 7436 C CA . GLN A 1 942 ? 14.455 47.089 28.351 1.00 30.98 942 GLN A CA 1
ATOM 7437 C C . GLN A 1 942 ? 15.986 47.127 28.257 1.00 30.98 942 GLN A C 1
ATOM 7439 O O . GLN A 1 942 ? 16.564 47.732 29.150 1.00 30.98 942 GLN A O 1
ATOM 7444 N N . VAL A 1 943 ? 16.607 46.606 27.187 1.00 23.66 943 VAL A N 1
ATOM 7445 C CA . VAL A 1 943 ? 17.873 47.124 26.613 1.00 23.66 943 VAL A CA 1
ATOM 7446 C C . VAL A 1 943 ? 17.983 46.731 25.122 1.00 23.66 943 VAL A C 1
ATOM 7448 O O . VAL A 1 943 ? 17.812 45.576 24.757 1.00 23.66 943 VAL A O 1
ATOM 7451 N N . GLU A 1 944 ? 18.203 47.762 24.303 1.00 22.47 944 GLU A N 1
ATOM 7452 C CA . GLU A 1 944 ? 18.843 47.901 22.978 1.00 22.47 944 GLU A CA 1
ATOM 7453 C C . GLU A 1 944 ? 18.950 46.730 21.973 1.00 22.47 944 GLU A C 1
ATOM 7455 O O . GLU A 1 944 ? 19.482 45.654 22.225 1.00 22.47 944 GLU A O 1
ATOM 7460 N N . ARG A 1 945 ? 18.528 47.037 20.736 1.00 21.75 945 ARG A N 1
ATOM 7461 C CA . ARG A 1 945 ? 18.693 46.229 19.518 1.00 21.75 945 ARG A CA 1
ATOM 7462 C C . ARG A 1 945 ? 20.126 46.321 18.967 1.00 21.75 945 ARG A C 1
ATOM 7464 O O . ARG A 1 945 ? 20.571 47.439 18.707 1.00 21.75 945 ARG A O 1
ATOM 7471 N N . PRO A 1 946 ? 20.723 45.202 18.522 1.00 22.78 946 PRO A N 1
ATOM 7472 C CA . PRO A 1 946 ? 21.603 45.193 17.362 1.00 22.78 946 PRO A CA 1
ATOM 7473 C C . PRO A 1 946 ? 20.902 44.548 16.157 1.00 22.78 946 PRO A C 1
ATOM 7475 O O . PRO A 1 946 ? 20.190 43.551 16.260 1.00 22.78 946 PRO A O 1
ATOM 7478 N N . ARG A 1 947 ? 21.092 45.171 14.992 1.00 25.02 947 ARG A N 1
ATOM 7479 C CA . ARG A 1 947 ? 20.594 44.734 13.684 1.00 25.02 947 ARG A CA 1
ATOM 7480 C C . ARG A 1 947 ? 21.280 43.429 13.263 1.00 25.02 947 ARG A C 1
ATOM 7482 O O . ARG A 1 947 ? 22.499 43.413 13.144 1.00 25.02 947 ARG A O 1
ATOM 7489 N N . LEU A 1 948 ? 20.497 42.404 12.929 1.00 24.16 948 LEU A N 1
ATOM 7490 C CA . LEU A 1 948 ? 20.914 41.320 12.039 1.00 24.16 948 LEU A CA 1
ATOM 7491 C C . LEU A 1 948 ? 19.883 41.193 10.914 1.00 24.16 948 LEU A C 1
ATOM 7493 O O . LEU A 1 948 ? 18.684 41.038 11.135 1.00 24.16 948 LEU A O 1
ATOM 7497 N N . SER A 1 949 ? 20.393 41.371 9.704 1.00 23.80 949 SER A N 1
ATOM 7498 C CA . SER A 1 949 ? 19.760 41.170 8.410 1.00 23.80 949 SER A CA 1
ATOM 7499 C C . SER A 1 949 ? 19.360 39.710 8.214 1.00 23.80 949 SER A C 1
ATOM 7501 O O . SER A 1 949 ? 20.216 38.853 8.375 1.00 23.80 949 SER A O 1
ATOM 7503 N N . HIS A 1 950 ? 18.098 39.453 7.860 1.00 22.86 950 HIS A N 1
ATOM 7504 C CA . HIS A 1 950 ? 17.624 38.523 6.817 1.00 22.86 950 HIS A CA 1
ATOM 7505 C C . HIS A 1 950 ? 16.085 38.416 6.934 1.00 22.86 950 HIS A C 1
ATOM 7507 O O . HIS A 1 950 ? 15.587 38.060 8.001 1.00 22.86 950 HIS A O 1
ATOM 7513 N N . PRO A 1 951 ? 15.303 38.786 5.900 1.00 26.47 951 PRO A N 1
ATOM 7514 C CA . PRO A 1 951 ? 13.847 38.754 5.971 1.00 26.47 951 PRO A CA 1
ATOM 7515 C C . PRO A 1 951 ? 13.303 37.330 5.797 1.00 26.47 951 PRO A C 1
ATOM 7517 O O . PRO A 1 951 ? 13.684 36.605 4.881 1.00 26.47 951 PRO A O 1
ATOM 7520 N N . TRP A 1 952 ? 12.384 36.972 6.694 1.00 21.11 952 TRP A N 1
ATOM 7521 C CA . TRP A 1 952 ? 11.510 35.805 6.638 1.00 21.11 952 TRP A CA 1
ATOM 7522 C C . TRP A 1 952 ? 10.806 35.665 5.278 1.00 21.11 952 TRP A C 1
ATOM 7524 O O . TRP A 1 952 ? 10.118 36.584 4.838 1.00 21.11 952 TRP A O 1
ATOM 7534 N N . ALA A 1 953 ? 10.903 34.478 4.677 1.00 22.27 953 ALA A N 1
ATOM 7535 C CA . ALA A 1 953 ? 9.972 33.986 3.666 1.00 22.27 953 ALA A CA 1
ATOM 7536 C C . ALA A 1 953 ? 9.106 32.878 4.292 1.00 22.27 953 ALA A C 1
ATOM 7538 O O . ALA A 1 953 ? 9.605 32.015 5.013 1.00 22.27 953 ALA A O 1
ATOM 7539 N N . ALA A 1 954 ? 7.799 32.946 4.055 1.00 21.36 954 ALA A N 1
ATOM 7540 C CA . ALA A 1 954 ? 6.791 32.024 4.567 1.00 21.36 954 ALA A CA 1
ATOM 7541 C C . ALA A 1 954 ? 6.932 30.605 3.964 1.00 21.36 954 ALA A C 1
ATOM 7543 O O . ALA A 1 954 ? 7.105 30.490 2.749 1.00 21.36 954 ALA A O 1
ATOM 7544 N N . PRO A 1 955 ? 6.790 29.514 4.745 1.00 25.22 955 PRO A N 1
ATOM 7545 C CA . PRO A 1 955 ? 6.854 28.158 4.216 1.00 25.22 955 PRO A CA 1
ATOM 7546 C C . PRO A 1 955 ? 5.468 27.749 3.709 1.00 25.22 955 PRO A C 1
ATOM 7548 O O . PRO A 1 955 ? 4.607 27.299 4.457 1.00 25.22 955 PRO A O 1
ATOM 7551 N N . SER A 1 956 ? 5.218 27.943 2.418 1.00 23.62 956 SER A N 1
ATOM 7552 C CA . SER A 1 956 ? 4.037 27.376 1.753 1.00 23.62 956 SER A CA 1
ATOM 7553 C C . SER A 1 956 ? 4.362 26.943 0.324 1.00 23.62 956 SER A C 1
ATOM 7555 O O . SER A 1 956 ? 3.695 27.356 -0.614 1.00 23.62 956 SER A O 1
ATOM 7557 N N . ALA A 1 957 ? 5.415 26.129 0.150 1.00 23.89 957 ALA A N 1
ATOM 7558 C CA . ALA A 1 957 ? 5.731 25.466 -1.127 1.00 23.89 957 ALA A CA 1
ATOM 7559 C C . ALA A 1 957 ? 6.816 24.356 -1.036 1.00 23.89 957 ALA A C 1
ATOM 7561 O O . ALA A 1 957 ? 7.591 24.220 -1.978 1.00 23.89 957 ALA A O 1
ATOM 7562 N N . GLU A 1 958 ? 6.934 23.572 0.048 1.00 23.97 958 GLU A N 1
ATOM 7563 C CA . GLU A 1 958 ? 8.075 22.628 0.182 1.00 23.97 958 GLU A CA 1
ATOM 7564 C C . GLU A 1 958 ? 7.809 21.126 -0.048 1.00 23.97 958 GLU A C 1
ATOM 7566 O O . GLU A 1 958 ? 8.776 20.375 -0.158 1.00 23.97 958 GLU A O 1
ATOM 7571 N N . THR A 1 959 ? 6.583 20.646 -0.289 1.00 26.45 959 THR A N 1
ATOM 7572 C CA . THR A 1 959 ? 6.356 19.200 -0.549 1.00 26.45 959 THR A CA 1
ATOM 7573 C C . THR A 1 959 ? 6.623 18.749 -2.003 1.00 26.45 959 THR A C 1
ATOM 7575 O O . THR A 1 959 ? 5.902 17.922 -2.560 1.00 26.45 959 THR A O 1
ATOM 7578 N N . GLN A 1 960 ? 7.659 19.287 -2.660 1.00 29.34 960 GLN A N 1
ATOM 7579 C CA . GLN A 1 960 ? 8.068 18.856 -4.009 1.00 29.34 960 GLN A CA 1
ATOM 7580 C C . GLN A 1 960 ? 9.588 18.961 -4.260 1.00 29.34 960 GLN A C 1
ATOM 7582 O O . GLN A 1 960 ? 10.021 19.307 -5.359 1.00 29.34 960 GLN A O 1
ATOM 7587 N N . LYS A 1 961 ? 10.420 18.653 -3.254 1.00 26.50 961 LYS A N 1
ATOM 7588 C CA . LYS A 1 961 ? 11.894 18.745 -3.346 1.00 26.50 961 LYS A CA 1
ATOM 7589 C C . LYS A 1 961 ? 12.595 17.676 -4.205 1.00 26.50 961 LYS A C 1
ATOM 7591 O O . LYS A 1 961 ? 13.781 17.823 -4.458 1.00 26.50 961 LYS A O 1
ATOM 7596 N N . LEU A 1 962 ? 11.882 16.709 -4.792 1.00 35.44 962 LEU A N 1
ATOM 7597 C CA . LEU A 1 962 ? 12.437 15.809 -5.827 1.00 35.44 962 LEU A CA 1
ATOM 7598 C C . LEU A 1 962 ? 12.390 16.384 -7.262 1.00 35.44 962 LEU A C 1
ATOM 7600 O O . LEU A 1 962 ? 12.645 15.674 -8.227 1.00 35.44 962 LEU A O 1
ATOM 7604 N N . ARG A 1 963 ? 12.081 17.679 -7.443 1.00 41.22 963 ARG A N 1
ATOM 7605 C CA . ARG A 1 963 ? 12.047 18.348 -8.766 1.00 41.22 963 ARG A CA 1
ATOM 7606 C C . ARG A 1 963 ? 13.247 19.257 -9.074 1.00 41.22 963 ARG A C 1
ATOM 7608 O O . ARG A 1 963 ? 13.171 20.058 -10.001 1.00 41.22 963 ARG A O 1
ATOM 7615 N N . GLY A 1 964 ? 14.342 19.157 -8.319 1.00 43.91 964 GLY A N 1
ATOM 7616 C CA . GLY A 1 964 ? 15.556 19.957 -8.550 1.00 43.91 964 GLY A CA 1
ATOM 7617 C C . GLY A 1 964 ? 16.593 19.328 -9.491 1.00 43.91 964 GLY A C 1
ATOM 7618 O O . GLY A 1 964 ? 17.512 20.017 -9.924 1.00 43.91 964 GLY A O 1
ATOM 7619 N N . VAL A 1 965 ? 16.464 18.036 -9.805 1.00 56.59 965 VAL A N 1
ATOM 7620 C CA . VAL A 1 965 ? 17.465 17.259 -10.553 1.00 56.59 965 VAL A CA 1
ATOM 7621 C C . VAL A 1 965 ? 16.967 17.002 -11.980 1.00 56.59 965 VAL A C 1
ATOM 7623 O O . VAL A 1 965 ? 15.777 16.782 -12.200 1.00 56.59 965 VAL A O 1
ATOM 7626 N N . SER A 1 966 ? 17.870 17.060 -12.967 1.00 70.94 966 SER A N 1
ATOM 7627 C CA . SER A 1 966 ? 17.552 16.744 -14.370 1.00 70.94 966 SER A CA 1
ATOM 7628 C C . SER A 1 966 ? 16.928 15.349 -14.484 1.00 70.94 966 SER A C 1
ATOM 7630 O O . SER A 1 966 ? 17.404 14.415 -13.841 1.00 70.94 966 SER A O 1
ATOM 7632 N N . THR A 1 967 ? 15.911 15.176 -15.334 1.00 72.88 967 THR A N 1
ATOM 7633 C CA . THR A 1 967 ? 15.271 13.868 -15.576 1.00 72.88 967 THR A CA 1
ATOM 7634 C C . THR A 1 967 ? 16.275 12.811 -16.029 1.00 72.88 967 THR A C 1
ATOM 7636 O O . THR A 1 967 ? 16.180 11.659 -15.619 1.00 72.88 967 THR A O 1
ATOM 7639 N N . PHE A 1 968 ? 17.269 13.218 -16.822 1.00 78.62 968 PHE A N 1
ATOM 7640 C CA . PHE A 1 968 ? 18.364 12.344 -17.229 1.00 78.62 968 PHE A CA 1
ATOM 7641 C C . PHE A 1 968 ? 19.295 12.008 -16.059 1.00 78.62 968 PHE A C 1
ATOM 7643 O O . PHE A 1 968 ? 19.699 10.865 -15.891 1.00 78.62 968 PHE A O 1
ATOM 7650 N N . MET A 1 969 ? 19.601 12.979 -15.194 1.00 78.19 969 MET A N 1
ATOM 7651 C CA . MET A 1 969 ? 20.413 12.712 -14.004 1.00 78.19 969 MET A CA 1
ATOM 7652 C C . MET A 1 969 ? 19.692 11.750 -13.054 1.00 78.19 969 MET A C 1
ATOM 7654 O O . MET A 1 969 ? 20.320 10.834 -12.541 1.00 78.19 969 MET A O 1
ATOM 7658 N N . GLN A 1 970 ? 18.378 11.890 -12.868 1.00 75.12 970 GLN A N 1
ATOM 7659 C CA . GLN A 1 970 ? 17.585 10.926 -12.104 1.00 75.12 970 GLN A CA 1
ATOM 7660 C C . GLN A 1 970 ? 17.672 9.516 -12.710 1.00 75.12 970 GLN A C 1
ATOM 7662 O O . GLN A 1 970 ? 17.892 8.551 -11.987 1.00 75.12 970 GLN A O 1
ATOM 7667 N N . GLU A 1 971 ? 17.562 9.399 -14.032 1.00 80.75 971 GLU A N 1
ATOM 7668 C CA . GLU A 1 971 ? 17.707 8.131 -14.750 1.00 80.75 971 GLU A CA 1
ATOM 7669 C C . GLU A 1 971 ? 19.093 7.493 -14.542 1.00 80.75 971 GLU A C 1
ATOM 7671 O O . GLU A 1 971 ? 19.190 6.296 -14.267 1.00 80.75 971 GLU A O 1
ATOM 7676 N N . MET A 1 972 ? 20.164 8.288 -14.598 1.00 85.69 972 MET A N 1
ATOM 7677 C CA . MET A 1 972 ? 21.528 7.818 -14.329 1.00 85.69 972 MET A CA 1
ATOM 7678 C C . MET A 1 972 ? 21.724 7.417 -12.867 1.00 85.69 972 MET A C 1
ATOM 7680 O O . MET A 1 972 ? 22.367 6.413 -12.578 1.00 85.69 972 MET A O 1
ATOM 7684 N N . LEU A 1 973 ? 21.142 8.174 -11.941 1.00 78.75 973 LEU A N 1
ATOM 7685 C CA . LEU A 1 973 ? 21.200 7.914 -10.508 1.00 78.75 973 LEU A CA 1
ATOM 7686 C C . LEU A 1 973 ? 20.461 6.627 -10.110 1.00 78.75 973 LEU A C 1
ATOM 7688 O O . LEU A 1 973 ? 20.965 5.869 -9.282 1.00 78.75 973 LEU A O 1
ATOM 7692 N N . GLU A 1 974 ? 19.291 6.374 -10.697 1.00 79.62 974 GLU A N 1
ATOM 7693 C CA . GLU A 1 974 ? 18.546 5.122 -10.526 1.00 79.62 974 GLU A CA 1
ATOM 7694 C C . GLU A 1 974 ? 19.349 3.952 -11.109 1.00 79.62 974 GLU A C 1
ATOM 7696 O O . GLU A 1 974 ? 19.582 2.962 -10.423 1.00 79.62 974 GLU A O 1
ATOM 7701 N N . THR A 1 975 ? 19.888 4.097 -12.322 1.00 86.56 975 THR A N 1
ATOM 7702 C CA . THR A 1 975 ? 20.676 3.033 -12.965 1.00 86.56 975 THR A CA 1
ATOM 7703 C C . THR A 1 975 ? 21.966 2.720 -12.205 1.00 86.56 975 THR A C 1
ATOM 7705 O O . THR A 1 975 ? 22.307 1.557 -12.020 1.00 86.56 975 THR A O 1
ATOM 7708 N N . ALA A 1 976 ? 22.654 3.733 -11.676 1.00 83.69 976 ALA A N 1
ATOM 7709 C CA . ALA A 1 976 ? 23.819 3.535 -10.817 1.00 83.69 976 ALA A CA 1
ATOM 7710 C C . ALA A 1 976 ? 23.474 2.780 -9.522 1.00 83.69 976 ALA A C 1
ATOM 7712 O O . ALA A 1 976 ? 24.304 2.024 -9.021 1.00 83.69 976 ALA A O 1
ATOM 7713 N N . SER A 1 977 ? 22.262 2.971 -8.989 1.00 80.38 977 SER A N 1
ATOM 7714 C CA . SER A 1 977 ? 21.755 2.215 -7.839 1.00 80.38 977 SER A CA 1
ATOM 7715 C C . SER A 1 977 ? 21.574 0.737 -8.181 1.00 80.38 977 SER A C 1
ATOM 7717 O O . SER A 1 977 ? 22.000 -0.122 -7.416 1.00 80.38 977 SER A O 1
ATOM 7719 N N . ILE A 1 978 ? 21.016 0.447 -9.362 1.00 86.62 978 ILE A N 1
ATOM 7720 C CA . ILE A 1 978 ? 20.851 -0.924 -9.864 1.00 86.62 978 ILE A CA 1
ATOM 7721 C C . ILE A 1 978 ? 22.218 -1.595 -10.022 1.00 86.62 978 ILE A C 1
ATOM 7723 O O . ILE A 1 978 ? 22.430 -2.673 -9.484 1.00 86.62 978 ILE A O 1
ATOM 7727 N N . LEU A 1 979 ? 23.171 -0.946 -10.699 1.00 86.69 979 LEU A N 1
ATOM 7728 C CA . LEU A 1 979 ? 24.485 -1.542 -10.977 1.00 86.69 979 LEU A CA 1
ATOM 7729 C C . LEU A 1 979 ? 25.307 -1.821 -9.711 1.00 86.69 979 LEU A C 1
ATOM 7731 O O . LEU A 1 979 ? 26.078 -2.772 -9.685 1.00 86.69 979 LEU A O 1
ATOM 7735 N N . LYS A 1 980 ? 25.155 -1.000 -8.664 1.00 82.00 980 LYS A N 1
ATOM 7736 C CA . LYS A 1 980 ? 25.867 -1.185 -7.389 1.00 82.00 980 LYS A CA 1
ATOM 7737 C C . LYS A 1 980 ? 25.172 -2.159 -6.439 1.00 82.00 980 LYS A C 1
ATOM 7739 O O . LYS A 1 980 ? 25.858 -2.820 -5.666 1.00 82.00 980 LYS A O 1
ATOM 7744 N N . GLY A 1 981 ? 23.840 -2.193 -6.452 1.00 80.06 981 GLY A N 1
ATOM 7745 C CA . GLY A 1 981 ? 23.040 -2.976 -5.510 1.00 80.06 981 GLY A CA 1
ATOM 7746 C C . GLY A 1 981 ? 22.660 -4.372 -6.006 1.00 80.06 981 GLY A C 1
ATOM 7747 O O . GLY A 1 981 ? 22.386 -5.248 -5.185 1.00 80.06 981 GLY A O 1
ATOM 7748 N N . ALA A 1 982 ? 22.622 -4.594 -7.322 1.00 86.88 982 ALA A N 1
ATOM 7749 C CA . ALA A 1 982 ? 22.202 -5.866 -7.894 1.00 86.88 982 ALA A CA 1
ATOM 7750 C C . ALA A 1 982 ? 23.253 -6.970 -7.734 1.00 86.88 982 ALA A C 1
ATOM 7752 O O . ALA A 1 982 ? 24.455 -6.743 -7.859 1.00 86.88 982 ALA A O 1
ATOM 7753 N N . SER A 1 983 ? 22.767 -8.189 -7.500 1.00 88.69 983 SER A N 1
ATOM 7754 C CA . SER A 1 983 ? 23.565 -9.415 -7.450 1.00 88.69 983 SER A CA 1
ATOM 7755 C C . SER A 1 983 ? 23.046 -10.443 -8.459 1.00 88.69 983 SER A C 1
ATOM 7757 O O . SER A 1 983 ? 21.959 -10.275 -9.011 1.00 88.69 983 SER A O 1
ATOM 7759 N N . GLU A 1 984 ? 23.752 -11.562 -8.638 1.00 89.56 984 GLU A N 1
ATOM 7760 C CA . GLU A 1 984 ? 23.312 -12.682 -9.494 1.00 89.56 984 GLU A CA 1
ATOM 7761 C C . GLU A 1 984 ? 21.929 -13.254 -9.090 1.00 89.56 984 GLU A C 1
ATOM 7763 O O . GLU A 1 984 ? 21.239 -13.901 -9.886 1.00 89.56 984 GLU A O 1
ATOM 7768 N N . LYS A 1 985 ? 21.503 -13.009 -7.840 1.00 90.94 985 LYS A N 1
ATOM 7769 C CA . LYS A 1 985 ? 20.222 -13.458 -7.270 1.00 90.94 985 LYS A CA 1
ATOM 7770 C C . LYS A 1 985 ? 19.077 -12.461 -7.499 1.00 90.94 985 LYS A C 1
ATOM 7772 O O . LYS A 1 985 ? 17.927 -12.809 -7.230 1.00 90.94 985 LYS A O 1
ATOM 7777 N N . SER A 1 986 ? 19.355 -11.277 -8.041 1.00 92.62 986 SER A N 1
ATOM 7778 C CA . SER A 1 986 ? 18.375 -10.203 -8.232 1.00 92.62 986 SER A CA 1
ATOM 7779 C C . SER A 1 986 ? 17.684 -10.284 -9.596 1.00 92.62 986 SER A C 1
ATOM 7781 O O . SER A 1 986 ? 18.242 -10.826 -10.537 1.00 92.62 986 SER A O 1
ATOM 7783 N N . LEU A 1 987 ? 16.472 -9.746 -9.735 1.00 94.38 987 LEU A N 1
ATOM 7784 C CA . LEU A 1 987 ? 15.787 -9.579 -11.024 1.00 94.38 987 LEU A CA 1
ATOM 7785 C C . LEU A 1 987 ? 15.845 -8.112 -11.448 1.00 94.38 987 LEU A C 1
ATOM 7787 O O . LEU A 1 987 ? 15.424 -7.241 -10.690 1.00 94.38 987 LEU A O 1
ATOM 7791 N N . ILE A 1 988 ? 16.327 -7.839 -12.659 1.00 94.25 988 ILE A N 1
ATOM 7792 C CA . ILE A 1 988 ? 16.492 -6.472 -13.162 1.00 94.25 988 ILE A CA 1
ATOM 7793 C C . ILE A 1 988 ? 15.507 -6.202 -14.300 1.00 94.25 988 ILE A C 1
ATOM 7795 O O . ILE A 1 988 ? 15.426 -6.949 -15.274 1.00 94.25 988 ILE A O 1
ATOM 7799 N N . ILE A 1 989 ? 14.767 -5.102 -14.185 1.00 93.31 989 ILE A N 1
ATOM 7800 C CA . ILE A 1 989 ? 13.803 -4.629 -15.176 1.00 93.31 989 ILE A CA 1
ATOM 7801 C C . ILE A 1 989 ? 14.195 -3.212 -15.592 1.00 93.31 989 ILE A C 1
ATOM 7803 O O . ILE A 1 989 ? 14.181 -2.292 -14.774 1.00 93.31 989 ILE A O 1
ATOM 7807 N N . ILE A 1 990 ? 14.527 -3.023 -16.867 1.00 91.75 990 ILE A N 1
ATOM 7808 C CA . ILE A 1 990 ? 14.900 -1.720 -17.423 1.00 91.75 990 ILE A CA 1
ATOM 7809 C C . ILE A 1 990 ? 13.990 -1.398 -18.603 1.00 91.75 990 ILE A C 1
ATOM 7811 O O . ILE A 1 990 ? 13.836 -2.202 -19.521 1.00 91.75 990 ILE A O 1
ATOM 7815 N N . ASP A 1 991 ? 13.405 -0.203 -18.578 1.00 89.38 991 ASP A N 1
ATOM 7816 C CA . ASP A 1 991 ? 12.521 0.312 -19.616 1.00 89.38 991 ASP A CA 1
ATOM 7817 C C . ASP A 1 991 ? 13.073 1.613 -20.206 1.00 89.38 991 ASP A C 1
ATOM 7819 O O . ASP A 1 991 ? 13.131 2.645 -19.533 1.00 89.38 991 ASP A O 1
ATOM 7823 N N . GLU A 1 992 ? 13.455 1.555 -21.480 1.00 83.88 992 GLU A N 1
ATOM 7824 C CA . GLU A 1 992 ? 13.785 2.704 -22.326 1.00 83.88 992 GLU A CA 1
ATOM 7825 C C . GLU A 1 992 ? 14.901 3.619 -21.782 1.00 83.88 992 GLU A C 1
ATOM 7827 O O . GLU A 1 992 ? 14.798 4.847 -21.827 1.00 83.88 992 GLU A O 1
ATOM 7832 N N . LEU A 1 993 ? 15.999 3.011 -21.323 1.00 85.31 993 LEU A N 1
ATOM 7833 C CA . LEU A 1 993 ? 17.202 3.709 -20.860 1.00 85.31 993 LEU A CA 1
ATOM 7834 C C . LEU A 1 993 ? 17.901 4.495 -21.989 1.00 85.31 993 LEU A C 1
ATOM 7836 O O . LEU A 1 993 ? 17.954 4.045 -23.132 1.00 85.31 993 LEU A O 1
ATOM 7840 N N . GLY A 1 994 ? 18.481 5.649 -21.656 1.00 78.12 994 GLY A N 1
ATOM 7841 C CA . GLY A 1 994 ? 19.310 6.483 -22.529 1.00 78.12 994 GLY A CA 1
ATOM 7842 C C . GLY A 1 994 ? 18.545 7.547 -23.320 1.00 78.12 994 GLY A C 1
ATOM 7843 O O . GLY A 1 994 ? 19.117 8.162 -24.215 1.00 78.12 994 GLY A O 1
ATOM 7844 N N . ARG A 1 995 ? 17.263 7.799 -23.016 1.00 77.12 995 ARG A N 1
ATOM 7845 C CA . ARG A 1 995 ? 16.417 8.732 -23.795 1.00 77.12 995 ARG A CA 1
ATOM 7846 C C . ARG A 1 995 ? 16.617 10.209 -23.484 1.00 77.12 995 ARG A C 1
ATOM 7848 O O . ARG A 1 995 ? 16.276 11.056 -24.304 1.00 77.12 995 ARG A O 1
ATOM 7855 N N . GLY A 1 996 ? 17.116 10.532 -22.293 1.00 75.50 996 GLY A N 1
ATOM 7856 C CA . GLY A 1 996 ? 17.272 11.913 -21.832 1.00 75.50 996 GLY A CA 1
ATOM 7857 C C . GLY A 1 996 ? 18.500 12.658 -22.373 1.00 75.50 996 GLY A C 1
ATOM 7858 O O . GLY A 1 996 ? 18.752 13.773 -21.921 1.00 75.50 996 GLY A O 1
ATOM 7859 N N . THR A 1 997 ? 19.268 12.062 -23.291 1.00 83.38 997 THR A N 1
ATOM 7860 C CA . THR A 1 997 ? 20.543 12.592 -23.810 1.00 83.38 997 THR A CA 1
ATOM 7861 C C . THR A 1 997 ? 20.649 12.434 -25.338 1.00 83.38 997 THR A C 1
ATOM 7863 O O . THR A 1 997 ? 19.681 12.042 -25.990 1.00 83.38 997 THR A O 1
ATOM 7866 N N . SER A 1 998 ? 21.793 12.794 -25.934 1.00 83.56 998 SER A N 1
ATOM 7867 C CA . SER A 1 998 ? 22.049 12.603 -27.367 1.00 83.56 998 SER A CA 1
ATOM 7868 C C . SER A 1 998 ? 21.891 11.125 -27.751 1.00 83.56 998 SER A C 1
ATOM 7870 O O . SER A 1 998 ? 22.203 10.240 -26.959 1.00 83.56 998 SER A O 1
ATOM 7872 N N . THR A 1 999 ? 21.398 10.834 -28.957 1.00 77.19 999 THR A N 1
ATOM 7873 C CA . THR A 1 999 ? 21.093 9.452 -29.372 1.00 77.19 999 THR A CA 1
ATOM 7874 C C . THR A 1 999 ? 22.322 8.542 -29.307 1.00 77.19 999 THR A C 1
ATOM 7876 O O . THR A 1 999 ? 22.213 7.415 -28.835 1.00 77.19 999 THR A O 1
ATOM 7879 N N . TYR A 1 1000 ? 23.494 9.045 -29.709 1.00 80.69 1000 TYR A N 1
ATOM 7880 C CA . TYR A 1 1000 ? 24.744 8.281 -29.682 1.00 80.69 1000 TYR A CA 1
ATOM 7881 C C . TYR A 1 1000 ? 25.289 8.087 -28.263 1.00 80.69 1000 TYR A C 1
ATOM 7883 O O . TYR A 1 1000 ? 25.693 6.975 -27.930 1.00 80.69 1000 TYR A O 1
ATOM 7891 N N . ASP A 1 1001 ? 25.248 9.114 -27.404 1.00 82.31 1001 ASP A N 1
ATOM 7892 C CA . ASP A 1 1001 ? 25.676 8.966 -26.004 1.00 82.31 1001 ASP A CA 1
ATOM 7893 C C . ASP A 1 1001 ? 24.724 8.039 -25.240 1.00 82.31 1001 ASP A C 1
ATOM 7895 O O . ASP A 1 1001 ? 25.155 7.193 -24.461 1.00 82.31 1001 ASP A O 1
ATOM 7899 N N . GLY A 1 1002 ? 23.417 8.173 -25.483 1.00 84.00 1002 GLY A N 1
ATOM 7900 C CA . GLY A 1 1002 ? 22.377 7.340 -24.889 1.00 84.00 1002 GLY A CA 1
ATOM 7901 C C . GLY A 1 1002 ? 22.513 5.876 -25.294 1.00 84.00 1002 GLY A C 1
ATOM 7902 O O . GLY A 1 1002 ? 22.444 4.999 -24.434 1.00 84.00 1002 GLY A O 1
ATOM 7903 N N . PHE A 1 1003 ? 22.777 5.616 -26.578 1.00 84.56 1003 PHE A N 1
ATOM 7904 C CA . PHE A 1 1003 ? 23.089 4.281 -27.081 1.00 84.56 1003 PHE A CA 1
ATOM 7905 C C . PHE A 1 1003 ? 24.380 3.724 -26.467 1.00 84.56 1003 PHE A C 1
ATOM 7907 O O . PHE A 1 1003 ? 24.368 2.605 -25.959 1.00 84.56 1003 PHE A O 1
ATOM 7914 N N . GLY A 1 1004 ? 25.469 4.501 -26.454 1.00 82.06 1004 GLY A N 1
ATOM 7915 C CA . GLY A 1 1004 ? 26.750 4.077 -25.881 1.00 82.06 1004 GLY A CA 1
ATOM 7916 C C . GLY A 1 1004 ? 26.647 3.730 -24.394 1.00 82.06 1004 GLY A C 1
ATOM 7917 O O . GLY A 1 1004 ? 27.178 2.710 -23.957 1.00 82.06 1004 GLY A O 1
ATOM 7918 N N . LEU A 1 1005 ? 25.897 4.524 -23.623 1.00 87.12 1005 LEU A N 1
ATOM 7919 C CA . LEU A 1 1005 ? 25.593 4.225 -22.223 1.00 87.12 1005 LEU A CA 1
ATOM 7920 C C . LEU A 1 1005 ? 24.750 2.955 -22.086 1.00 87.12 1005 LEU A C 1
ATOM 7922 O O . LEU A 1 1005 ? 25.095 2.091 -21.286 1.00 87.12 1005 LEU A O 1
ATOM 7926 N N . ALA A 1 1006 ? 23.672 2.816 -22.863 1.00 88.00 1006 ALA A N 1
ATOM 7927 C CA . ALA A 1 1006 ? 22.831 1.622 -22.824 1.00 88.00 1006 ALA A CA 1
ATOM 7928 C C . ALA A 1 1006 ? 23.632 0.352 -23.152 1.00 88.00 1006 ALA A C 1
ATOM 7930 O O . ALA A 1 1006 ? 23.486 -0.648 -22.453 1.00 88.00 1006 ALA A O 1
ATOM 7931 N N . TRP A 1 1007 ? 24.518 0.411 -24.150 1.00 88.75 1007 TRP A N 1
ATOM 7932 C CA . TRP A 1 1007 ? 25.418 -0.681 -24.520 1.00 88.75 1007 TRP A CA 1
ATOM 7933 C C . TRP A 1 1007 ? 26.357 -1.062 -23.373 1.00 88.75 1007 TRP A C 1
ATOM 7935 O O . TRP A 1 1007 ? 26.358 -2.214 -22.943 1.00 88.75 1007 TRP A O 1
ATOM 7945 N N . ALA A 1 1008 ? 27.100 -0.094 -22.828 1.00 86.75 1008 ALA A N 1
ATOM 7946 C CA . ALA A 1 1008 ? 28.050 -0.336 -21.742 1.00 86.75 1008 ALA A CA 1
ATOM 7947 C C . ALA A 1 1008 ? 27.367 -0.883 -20.476 1.00 86.75 1008 ALA A C 1
ATOM 7949 O O . ALA A 1 1008 ? 27.916 -1.732 -19.776 1.00 86.75 1008 ALA A O 1
ATOM 7950 N N . ILE A 1 1009 ? 26.150 -0.418 -20.188 1.00 90.88 1009 ILE A N 1
ATOM 7951 C CA . ILE A 1 1009 ? 25.351 -0.893 -19.056 1.00 90.88 1009 ILE A CA 1
ATOM 7952 C C . ILE A 1 1009 ? 24.881 -2.331 -19.293 1.00 90.88 1009 ILE A C 1
ATOM 7954 O O . ILE A 1 1009 ? 24.946 -3.137 -18.369 1.00 90.88 1009 ILE A O 1
ATOM 7958 N N . CYS A 1 1010 ? 24.459 -2.680 -20.513 1.00 89.81 1010 CYS A N 1
ATOM 7959 C CA . CYS A 1 1010 ? 24.119 -4.063 -20.854 1.00 89.81 1010 CYS A CA 1
ATOM 7960 C C . CYS A 1 1010 ? 25.330 -4.991 -20.706 1.00 89.81 1010 CYS A C 1
ATOM 7962 O O . CYS A 1 1010 ? 25.209 -6.021 -20.049 1.00 89.81 1010 CYS A O 1
ATOM 7964 N N . GLU A 1 1011 ? 26.496 -4.615 -21.243 1.00 87.31 1011 GLU A N 1
ATOM 7965 C CA . GLU A 1 1011 ? 27.732 -5.399 -21.086 1.00 87.31 1011 GLU A CA 1
ATOM 7966 C C . GLU A 1 1011 ? 28.086 -5.586 -19.602 1.00 87.31 1011 GLU A C 1
ATOM 7968 O O . GLU A 1 1011 ? 28.321 -6.710 -19.167 1.00 87.31 1011 GLU A O 1
ATOM 7973 N N . HIS A 1 1012 ? 28.008 -4.531 -18.784 1.00 89.06 1012 HIS A N 1
ATOM 7974 C CA . HIS A 1 1012 ? 28.263 -4.642 -17.345 1.00 89.06 1012 HIS A CA 1
ATOM 7975 C C . HIS A 1 1012 ? 27.286 -5.594 -16.634 1.00 89.06 1012 HIS A C 1
ATOM 7977 O O . HIS A 1 1012 ? 27.702 -6.424 -15.825 1.00 89.06 1012 HIS A O 1
ATOM 7983 N N . LEU A 1 1013 ? 25.988 -5.495 -16.936 1.00 90.25 1013 LEU A N 1
ATOM 7984 C CA . LEU A 1 1013 ? 24.969 -6.353 -16.329 1.00 90.25 1013 LEU A CA 1
ATOM 7985 C C . LEU A 1 1013 ? 25.151 -7.824 -16.704 1.00 90.25 1013 LEU A C 1
ATOM 7987 O O . LEU A 1 1013 ? 24.918 -8.697 -15.869 1.00 90.25 1013 LEU A O 1
ATOM 7991 N N . VAL A 1 1014 ? 25.584 -8.104 -17.932 1.00 87.62 1014 VAL A N 1
ATOM 7992 C CA . VAL A 1 1014 ? 25.826 -9.469 -18.401 1.00 87.62 1014 VAL A CA 1
ATOM 7993 C C . VAL A 1 1014 ? 27.133 -10.027 -17.835 1.00 87.62 1014 VAL A C 1
ATOM 7995 O O . VAL A 1 1014 ? 27.146 -11.142 -17.322 1.00 87.62 1014 VAL A O 1
ATOM 7998 N N . GLU A 1 1015 ? 28.233 -9.278 -17.905 1.00 85.44 1015 GLU A N 1
ATOM 7999 C CA . GLU A 1 1015 ? 29.567 -9.796 -17.578 1.00 85.44 1015 GLU A CA 1
ATOM 8000 C C . GLU A 1 1015 ? 29.860 -9.795 -16.076 1.00 85.44 1015 GLU A C 1
ATOM 8002 O O . GLU A 1 1015 ? 30.442 -10.758 -15.558 1.00 85.44 1015 GLU A O 1
ATOM 8007 N N . VAL A 1 1016 ? 29.454 -8.723 -15.385 1.00 87.25 1016 VAL A N 1
ATOM 8008 C CA . VAL A 1 1016 ? 29.782 -8.466 -13.977 1.00 87.25 1016 VAL A CA 1
ATOM 8009 C C . VAL A 1 1016 ? 28.631 -8.873 -13.066 1.00 87.25 1016 VAL A C 1
ATOM 8011 O O . VAL A 1 1016 ? 28.839 -9.656 -12.144 1.00 87.25 1016 VAL A O 1
ATOM 8014 N N . THR A 1 1017 ? 27.419 -8.363 -13.312 1.00 87.19 1017 THR A N 1
ATOM 8015 C CA . THR A 1 1017 ? 26.277 -8.586 -12.408 1.00 87.19 1017 THR A CA 1
ATOM 8016 C C . THR A 1 1017 ? 25.646 -9.971 -12.574 1.00 87.19 1017 THR A C 1
ATOM 8018 O O . THR A 1 1017 ? 25.213 -10.555 -11.585 1.00 87.19 1017 THR A O 1
ATOM 8021 N N . ARG A 1 1018 ? 25.562 -10.487 -13.812 1.00 88.94 1018 ARG A N 1
ATOM 8022 C CA . ARG A 1 1018 ? 25.021 -11.814 -14.191 1.00 88.94 1018 ARG A CA 1
ATOM 8023 C C . ARG A 1 1018 ? 23.609 -12.111 -13.665 1.00 88.94 1018 ARG A C 1
ATOM 8025 O O . ARG A 1 1018 ? 23.196 -13.265 -13.525 1.00 88.94 1018 ARG A O 1
ATOM 8032 N N . ALA A 1 1019 ? 22.845 -11.059 -13.394 1.00 90.12 1019 ALA A N 1
ATOM 8033 C CA . ALA A 1 1019 ? 21.465 -11.142 -12.940 1.00 90.12 1019 ALA A CA 1
ATOM 8034 C C . ALA A 1 1019 ? 20.505 -11.397 -14.116 1.00 90.12 1019 ALA A C 1
ATOM 8036 O O . ALA A 1 1019 ? 20.725 -10.855 -15.207 1.00 90.12 1019 ALA A O 1
ATOM 8037 N N . PRO A 1 1020 ? 19.403 -12.146 -13.915 1.00 93.12 1020 PRO A N 1
ATOM 8038 C CA . PRO A 1 1020 ? 18.336 -12.212 -14.904 1.00 93.12 1020 PRO A CA 1
ATOM 8039 C C . PRO A 1 1020 ? 17.797 -10.807 -15.191 1.00 93.12 1020 PRO A C 1
ATOM 8041 O O . PRO A 1 1020 ? 17.364 -10.096 -14.279 1.00 93.12 1020 PRO A O 1
ATOM 8044 N N . THR A 1 1021 ? 17.834 -10.404 -16.460 1.00 94.06 1021 THR A N 1
ATOM 8045 C CA . THR A 1 1021 ? 17.560 -9.020 -16.863 1.00 94.06 1021 THR A CA 1
ATOM 8046 C C . THR A 1 1021 ? 16.601 -8.956 -18.044 1.00 94.06 1021 THR A C 1
ATOM 8048 O O . THR A 1 1021 ? 16.804 -9.607 -19.068 1.00 94.06 1021 THR A O 1
ATOM 8051 N N . LEU A 1 1022 ? 15.573 -8.115 -17.917 1.00 93.50 1022 LEU A N 1
ATOM 8052 C CA . LEU A 1 1022 ? 14.660 -7.736 -18.992 1.00 93.50 1022 LEU A CA 1
ATOM 8053 C C . LEU A 1 1022 ? 14.938 -6.285 -19.386 1.00 93.50 1022 LEU A C 1
ATOM 8055 O O . LEU A 1 1022 ? 14.693 -5.368 -18.600 1.00 93.50 1022 LEU A O 1
ATOM 8059 N N . PHE A 1 1023 ? 15.431 -6.077 -20.604 1.00 92.94 1023 PHE A N 1
ATOM 8060 C CA . PHE A 1 1023 ? 15.822 -4.765 -21.107 1.00 92.94 1023 PHE A CA 1
ATOM 8061 C C . PHE A 1 1023 ? 14.931 -4.359 -22.283 1.00 92.94 1023 PHE A C 1
ATOM 8063 O O . PHE A 1 1023 ? 15.162 -4.755 -23.426 1.00 92.94 1023 PHE A O 1
ATOM 8070 N N . ALA A 1 1024 ? 13.906 -3.548 -22.026 1.00 90.31 1024 ALA A N 1
ATOM 8071 C CA . ALA A 1 1024 ? 13.082 -2.971 -23.080 1.00 90.31 1024 ALA A CA 1
ATOM 8072 C C . ALA A 1 1024 ? 13.754 -1.724 -23.665 1.00 90.31 1024 ALA A C 1
ATOM 8074 O O . ALA A 1 1024 ? 14.088 -0.781 -22.950 1.00 90.31 1024 ALA A O 1
ATOM 8075 N N . THR A 1 1025 ? 13.941 -1.695 -24.984 1.00 87.44 1025 THR A N 1
ATOM 8076 C CA . THR A 1 1025 ? 14.628 -0.594 -25.662 1.00 87.44 1025 THR A CA 1
ATOM 8077 C C . THR A 1 1025 ? 13.983 -0.209 -26.986 1.00 87.44 1025 THR A C 1
ATOM 8079 O O . THR A 1 1025 ? 13.198 -0.942 -27.589 1.00 87.44 1025 THR A O 1
ATOM 8082 N N . HIS A 1 1026 ? 14.333 0.992 -27.432 1.00 81.69 1026 HIS A N 1
ATOM 8083 C CA . HIS A 1 1026 ? 14.061 1.494 -28.774 1.00 81.69 1026 HIS A CA 1
ATOM 8084 C C . HIS A 1 1026 ? 15.297 1.456 -29.673 1.00 81.69 1026 HIS A C 1
ATOM 8086 O O . HIS A 1 1026 ? 15.134 1.505 -30.887 1.00 81.69 1026 HIS A O 1
ATOM 8092 N N . PHE A 1 1027 ? 16.497 1.321 -29.103 1.00 82.94 1027 PHE A N 1
ATOM 8093 C CA . PHE A 1 1027 ? 17.736 1.165 -29.858 1.00 82.94 1027 PHE A CA 1
ATOM 8094 C C . PHE A 1 1027 ? 17.761 -0.219 -30.506 1.00 82.94 1027 PHE A C 1
ATOM 8096 O O . PHE A 1 1027 ? 17.922 -1.230 -29.822 1.00 82.94 1027 PHE A O 1
ATOM 8103 N N . HIS A 1 1028 ? 17.543 -0.272 -31.819 1.00 77.06 1028 HIS A N 1
ATOM 8104 C CA . HIS A 1 1028 ? 17.547 -1.529 -32.573 1.00 77.06 1028 HIS A CA 1
ATOM 8105 C C . HIS A 1 1028 ? 18.975 -2.061 -32.719 1.00 77.06 1028 HIS A C 1
ATOM 8107 O O . HIS A 1 1028 ? 19.194 -3.267 -32.723 1.00 77.06 1028 HIS A O 1
ATOM 8113 N N . GLU A 1 1029 ? 19.955 -1.166 -32.723 1.00 76.44 1029 GLU A N 1
ATOM 8114 C CA . GLU A 1 1029 ? 21.388 -1.434 -32.773 1.00 76.44 1029 GLU A CA 1
ATOM 8115 C C . GLU A 1 1029 ? 21.857 -2.286 -31.585 1.00 76.44 1029 GLU A C 1
ATOM 8117 O O . GLU A 1 1029 ? 22.778 -3.088 -31.717 1.00 76.44 1029 GLU A O 1
ATOM 8122 N N . LEU A 1 1030 ? 21.176 -2.189 -30.435 1.00 81.06 1030 LEU A N 1
ATOM 8123 C CA . LEU A 1 1030 ? 21.490 -2.977 -29.239 1.00 81.06 1030 LEU A CA 1
ATOM 8124 C C . LEU A 1 1030 ? 21.261 -4.481 -29.464 1.00 81.06 1030 LEU A C 1
ATOM 8126 O O . LEU A 1 1030 ? 21.881 -5.305 -28.800 1.00 81.06 1030 LEU A O 1
ATOM 8130 N N . THR A 1 1031 ? 20.426 -4.855 -30.442 1.00 80.25 1031 THR A N 1
ATOM 8131 C CA . THR A 1 1031 ? 20.209 -6.266 -30.805 1.00 80.25 1031 THR A CA 1
ATOM 8132 C C . THR A 1 1031 ? 21.476 -6.938 -31.341 1.00 80.25 1031 THR A C 1
ATOM 8134 O O . THR A 1 1031 ? 21.604 -8.160 -31.235 1.00 80.25 1031 THR A O 1
ATOM 8137 N N . ALA A 1 1032 ? 22.452 -6.165 -31.836 1.00 77.06 1032 ALA A N 1
ATOM 8138 C CA . ALA A 1 1032 ? 23.750 -6.682 -32.259 1.00 77.06 1032 ALA A CA 1
ATOM 8139 C C . ALA A 1 1032 ? 24.557 -7.292 -31.100 1.00 77.06 1032 ALA A C 1
ATOM 8141 O O . ALA A 1 1032 ? 25.414 -8.140 -31.344 1.00 77.06 1032 ALA A O 1
ATOM 8142 N N . LEU A 1 1033 ? 24.259 -6.926 -29.845 1.00 76.62 1033 LEU A N 1
ATOM 8143 C CA . LEU A 1 1033 ? 24.924 -7.482 -28.665 1.00 76.62 1033 LEU A CA 1
ATOM 8144 C C . LEU A 1 1033 ? 24.736 -9.006 -28.563 1.00 76.62 1033 LEU A C 1
ATOM 8146 O O . LEU A 1 1033 ? 25.656 -9.707 -28.155 1.00 76.62 1033 LEU A O 1
ATOM 8150 N N . ALA A 1 1034 ? 23.593 -9.537 -29.014 1.00 71.38 1034 ALA A N 1
ATOM 8151 C CA . ALA A 1 1034 ? 23.348 -10.981 -29.037 1.00 71.38 1034 ALA A CA 1
ATOM 8152 C C . ALA A 1 1034 ? 24.142 -11.722 -30.136 1.00 71.38 1034 ALA A C 1
ATOM 8154 O O . ALA A 1 1034 ? 24.344 -12.930 -30.036 1.00 71.38 1034 ALA A O 1
ATOM 8155 N N . ASN A 1 1035 ? 24.601 -11.018 -31.181 1.00 63.16 1035 ASN A N 1
ATOM 8156 C CA . ASN A 1 1035 ? 25.305 -11.618 -32.323 1.00 63.16 1035 ASN A CA 1
ATOM 8157 C C . ASN A 1 1035 ? 26.816 -11.786 -32.089 1.00 63.16 1035 ASN A C 1
ATOM 8159 O O . ASN A 1 1035 ? 27.442 -12.572 -32.796 1.00 63.16 1035 ASN A O 1
ATOM 8163 N N . LYS A 1 1036 ? 27.403 -11.123 -31.078 1.00 54.62 1036 LYS A N 1
ATOM 8164 C CA . LYS A 1 1036 ? 28.803 -11.350 -30.650 1.00 54.62 1036 LYS A CA 1
ATOM 8165 C C . LYS A 1 1036 ? 29.073 -12.799 -30.190 1.00 54.62 1036 LYS A C 1
ATOM 8167 O O . LYS A 1 1036 ? 30.226 -13.174 -30.023 1.00 54.62 1036 LYS A O 1
ATOM 8172 N N . ASN A 1 1037 ? 28.030 -13.618 -30.035 1.00 44.97 1037 ASN A N 1
ATOM 8173 C CA . ASN A 1 1037 ? 28.106 -15.038 -29.679 1.00 44.97 1037 ASN A CA 1
ATOM 8174 C C . ASN A 1 1037 ? 28.639 -15.954 -30.810 1.00 44.97 1037 ASN A C 1
ATOM 8176 O O . ASN A 1 1037 ? 28.832 -17.143 -30.574 1.00 44.97 1037 ASN A O 1
ATOM 8180 N N . GLY A 1 1038 ? 28.831 -15.451 -32.038 1.00 39.97 1038 GLY A N 1
ATOM 8181 C CA . GLY A 1 1038 ? 29.154 -16.277 -33.214 1.00 39.97 1038 GLY A CA 1
ATOM 8182 C C . GLY A 1 1038 ? 30.641 -16.504 -33.532 1.00 39.97 1038 GLY A C 1
ATOM 8183 O O . GLY A 1 1038 ? 30.946 -17.422 -34.293 1.00 39.97 1038 GLY A O 1
ATOM 8184 N N . ASP A 1 1039 ? 31.571 -15.719 -32.976 1.00 37.84 1039 ASP A N 1
ATOM 8185 C CA . ASP A 1 1039 ? 32.991 -15.814 -33.348 1.00 37.84 1039 ASP A CA 1
ATOM 8186 C C . ASP A 1 1039 ? 33.713 -16.899 -32.530 1.00 37.84 1039 ASP A C 1
ATOM 8188 O O . ASP A 1 1039 ? 34.035 -16.728 -31.356 1.00 37.84 1039 ASP A O 1
ATOM 8192 N N . GLN A 1 1040 ? 34.017 -18.032 -33.176 1.00 37.34 1040 GLN A N 1
ATOM 8193 C CA . GLN A 1 1040 ? 34.657 -19.225 -32.592 1.00 37.34 1040 GLN A CA 1
ATOM 8194 C C . GLN A 1 1040 ? 36.108 -19.032 -32.094 1.00 37.34 1040 GLN A C 1
ATOM 8196 O O . GLN A 1 1040 ? 36.808 -20.014 -31.836 1.00 37.34 1040 GLN A O 1
ATOM 8201 N N . HIS A 1 1041 ? 36.606 -17.807 -31.936 1.00 36.53 1041 HIS A N 1
ATOM 8202 C CA . HIS A 1 1041 ? 37.984 -17.539 -31.521 1.00 36.53 1041 HIS A CA 1
ATOM 8203 C C . HIS A 1 1041 ? 38.059 -16.564 -30.346 1.00 36.53 1041 HIS A C 1
ATOM 8205 O O . HIS A 1 1041 ? 38.529 -15.445 -30.498 1.00 36.53 1041 HIS A O 1
ATOM 8211 N N . GLN A 1 1042 ? 37.650 -17.020 -29.158 1.00 33.53 1042 GLN A N 1
ATOM 8212 C CA . GLN A 1 1042 ? 38.339 -16.841 -27.867 1.00 33.53 1042 GLN A CA 1
ATOM 8213 C C . GLN A 1 1042 ? 37.450 -17.374 -26.734 1.00 33.53 1042 GLN A C 1
ATOM 8215 O O . GLN A 1 1042 ? 36.231 -17.379 -26.839 1.00 33.53 1042 GLN A O 1
ATOM 8220 N N . HIS A 1 1043 ? 38.075 -17.862 -25.662 1.00 35.81 1043 HIS A N 1
ATOM 8221 C CA . HIS A 1 1043 ? 37.457 -18.412 -24.452 1.00 35.81 1043 HIS A CA 1
ATOM 8222 C C . HIS A 1 1043 ? 36.504 -17.427 -23.731 1.00 35.81 1043 HIS A C 1
ATOM 8224 O O . HIS A 1 1043 ? 36.842 -16.915 -22.665 1.00 35.81 1043 HIS A O 1
ATOM 8230 N N . VAL A 1 1044 ? 35.311 -17.178 -24.273 1.00 39.16 1044 VAL A N 1
ATOM 8231 C CA . VAL A 1 1044 ? 34.235 -16.435 -23.602 1.00 39.16 1044 VAL A CA 1
ATOM 8232 C C . VAL A 1 1044 ? 33.067 -17.404 -23.368 1.00 39.16 1044 VAL A C 1
ATOM 8234 O O . VAL A 1 1044 ? 32.634 -18.054 -24.317 1.00 39.16 1044 VAL A O 1
ATOM 8237 N N . PRO A 1 1045 ? 32.599 -17.596 -22.120 1.00 45.78 1045 PRO A N 1
ATOM 8238 C CA . PRO A 1 1045 ? 31.458 -18.468 -21.833 1.00 45.78 1045 PRO A CA 1
ATOM 8239 C C . PRO A 1 1045 ? 30.179 -17.941 -22.501 1.00 45.78 1045 PRO A C 1
ATOM 8241 O O . PRO A 1 1045 ? 30.053 -16.735 -22.683 1.00 45.78 1045 PRO A O 1
ATOM 8244 N N . ASP A 1 1046 ? 29.226 -18.826 -22.820 1.00 56.97 1046 ASP A N 1
ATOM 8245 C CA . ASP A 1 1046 ? 27.890 -18.464 -23.324 1.00 56.97 1046 ASP A CA 1
ATOM 8246 C C . ASP A 1 1046 ? 27.247 -17.380 -22.432 1.00 56.97 1046 ASP A C 1
ATOM 8248 O O . ASP A 1 1046 ? 26.770 -17.655 -21.328 1.00 56.97 1046 ASP A O 1
ATOM 8252 N N . LEU A 1 1047 ? 27.237 -16.130 -22.908 1.00 62.06 1047 LEU A N 1
ATOM 8253 C CA . LEU A 1 1047 ? 26.794 -14.948 -22.150 1.00 62.06 1047 LEU A CA 1
ATOM 8254 C C . LEU A 1 1047 ? 25.261 -14.890 -21.962 1.00 62.06 1047 LEU A C 1
ATOM 8256 O O . LEU A 1 1047 ? 24.754 -14.027 -21.248 1.00 62.06 1047 LEU A O 1
ATOM 8260 N N . GLY A 1 1048 ? 24.503 -15.806 -22.580 1.00 75.62 1048 GLY A N 1
ATOM 8261 C CA . GLY A 1 1048 ? 23.067 -15.991 -22.341 1.00 75.62 1048 GLY A CA 1
ATOM 8262 C C . GLY A 1 1048 ? 22.166 -14.814 -22.739 1.00 75.62 1048 GLY A C 1
ATOM 8263 O O . GLY A 1 1048 ? 21.139 -14.595 -22.090 1.00 75.62 1048 GLY A O 1
ATOM 8264 N N . ILE A 1 1049 ? 22.547 -14.059 -23.775 1.00 84.25 1049 ILE A N 1
ATOM 8265 C CA . ILE A 1 1049 ? 21.794 -12.912 -24.310 1.00 84.25 1049 ILE A CA 1
ATOM 8266 C C . ILE A 1 1049 ? 20.850 -13.367 -25.429 1.00 84.25 1049 ILE A C 1
ATOM 8268 O O . ILE A 1 1049 ? 21.282 -14.007 -26.386 1.00 84.25 1049 ILE A O 1
ATOM 8272 N N . ALA A 1 1050 ? 19.579 -12.967 -25.361 1.00 84.75 1050 ALA A N 1
ATOM 8273 C CA . ALA A 1 1050 ? 18.577 -13.270 -26.380 1.00 84.75 1050 ALA A CA 1
ATOM 8274 C C . ALA A 1 1050 ? 17.751 -12.035 -26.786 1.00 84.75 1050 ALA A C 1
ATOM 8276 O O . ALA A 1 1050 ? 17.351 -11.221 -25.952 1.00 84.75 1050 ALA A O 1
ATOM 8277 N N . ASN A 1 1051 ? 17.464 -11.914 -28.084 1.00 82.44 1051 ASN A N 1
ATOM 8278 C CA . ASN A 1 1051 ? 16.645 -10.839 -28.643 1.00 82.44 1051 ASN A CA 1
ATOM 8279 C C . ASN A 1 1051 ? 15.175 -11.257 -28.751 1.00 82.44 1051 ASN A C 1
ATOM 8281 O O . ASN A 1 1051 ? 14.858 -12.326 -29.271 1.00 82.44 1051 ASN A O 1
ATOM 8285 N N . TYR A 1 1052 ? 14.290 -10.359 -28.337 1.00 82.94 1052 TYR A N 1
ATOM 8286 C CA . TYR A 1 1052 ? 12.841 -10.478 -28.419 1.00 82.94 1052 TYR A CA 1
ATOM 8287 C C . TYR A 1 1052 ? 12.258 -9.197 -29.017 1.00 82.94 1052 TYR A C 1
ATOM 8289 O O . TYR A 1 1052 ? 12.826 -8.105 -28.902 1.00 82.94 1052 TYR A O 1
ATOM 8297 N N . HIS A 1 1053 ? 11.096 -9.304 -29.654 1.00 79.44 1053 HIS A N 1
ATOM 8298 C CA . HIS A 1 1053 ? 10.381 -8.133 -30.144 1.00 79.44 1053 HIS A CA 1
ATOM 8299 C C . HIS A 1 1053 ? 8.868 -8.292 -30.013 1.00 79.44 1053 HIS A C 1
ATOM 8301 O O . HIS A 1 1053 ? 8.342 -9.407 -29.987 1.00 79.44 1053 HIS A O 1
ATOM 8307 N N . VAL A 1 1054 ? 8.168 -7.159 -29.950 1.00 76.81 1054 VAL A N 1
ATOM 8308 C CA . VAL A 1 1054 ? 6.703 -7.124 -29.987 1.00 76.81 1054 VAL A CA 1
ATOM 8309 C C . VAL A 1 1054 ? 6.216 -6.896 -31.415 1.00 76.81 1054 VAL A C 1
ATOM 8311 O O . VAL A 1 1054 ? 6.610 -5.924 -32.061 1.00 76.81 1054 VAL A O 1
ATOM 8314 N N . GLY A 1 1055 ? 5.340 -7.776 -31.902 1.00 67.88 1055 GLY A N 1
ATOM 8315 C CA . GLY A 1 1055 ? 4.798 -7.693 -33.258 1.00 67.88 1055 GLY A CA 1
ATOM 8316 C C . GLY A 1 1055 ? 3.730 -6.607 -33.447 1.00 67.88 1055 GLY A C 1
ATOM 8317 O O . GLY A 1 1055 ? 2.879 -6.372 -32.583 1.00 67.88 1055 GLY A O 1
ATOM 8318 N N . ALA A 1 1056 ? 3.717 -5.996 -34.632 1.00 70.31 1056 ALA A N 1
ATOM 8319 C CA . ALA A 1 1056 ? 2.639 -5.131 -35.104 1.00 70.31 1056 ALA A CA 1
ATOM 8320 C C . ALA A 1 1056 ? 2.332 -5.429 -36.577 1.00 70.31 1056 ALA A C 1
ATOM 8322 O O . ALA A 1 1056 ? 3.228 -5.754 -37.352 1.00 70.31 1056 ALA A O 1
ATOM 8323 N N . HIS A 1 1057 ? 1.060 -5.324 -36.959 1.00 74.06 1057 HIS A N 1
ATOM 8324 C CA . HIS A 1 1057 ? 0.599 -5.582 -38.321 1.00 74.06 1057 HIS A CA 1
ATOM 8325 C C . HIS A 1 1057 ? 0.014 -4.314 -38.941 1.00 74.06 1057 HIS A C 1
ATOM 8327 O O . HIS A 1 1057 ? -0.852 -3.663 -38.350 1.00 74.06 1057 HIS A O 1
ATOM 8333 N N . ILE A 1 1058 ? 0.450 -3.987 -40.156 1.00 67.38 1058 ILE A N 1
ATOM 8334 C CA . ILE A 1 1058 ? -0.117 -2.906 -40.964 1.00 67.38 1058 ILE A CA 1
ATOM 8335 C C . ILE A 1 1058 ? -1.016 -3.539 -42.019 1.00 67.38 1058 ILE A C 1
ATOM 8337 O O . ILE A 1 1058 ? -0.542 -4.317 -42.839 1.00 67.38 1058 ILE A O 1
ATOM 8341 N N . ASP A 1 1059 ? -2.301 -3.190 -42.023 1.00 71.50 1059 ASP A N 1
ATOM 8342 C CA . ASP A 1 1059 ? -3.182 -3.515 -43.146 1.00 71.50 1059 ASP A CA 1
ATOM 8343 C C . ASP A 1 1059 ? -2.943 -2.508 -44.293 1.00 71.50 1059 ASP A C 1
ATOM 8345 O O . ASP A 1 1059 ? -3.250 -1.318 -44.121 1.00 71.50 1059 ASP A O 1
ATOM 8349 N N . PRO A 1 1060 ? -2.412 -2.943 -45.457 1.00 63.41 1060 PRO A N 1
ATOM 8350 C CA . PRO A 1 1060 ? -2.124 -2.056 -46.587 1.00 63.41 1060 PRO A CA 1
ATOM 8351 C C . PRO A 1 1060 ? -3.385 -1.438 -47.201 1.00 63.41 1060 PRO A C 1
ATOM 8353 O O . PRO A 1 1060 ? -3.322 -0.365 -47.799 1.00 63.41 1060 PRO A O 1
ATOM 8356 N N . SER A 1 1061 ? -4.531 -2.110 -47.065 1.00 63.56 1061 SER A N 1
ATOM 8357 C CA . SER A 1 1061 ? -5.793 -1.719 -47.695 1.00 63.56 1061 SER A CA 1
ATOM 8358 C C . SER A 1 1061 ? -6.565 -0.707 -46.854 1.00 63.56 1061 SER A C 1
ATOM 8360 O O . SER A 1 1061 ? -7.054 0.297 -47.373 1.00 63.56 1061 SER A O 1
ATOM 8362 N N . SER A 1 1062 ? -6.622 -0.925 -45.539 1.00 58.88 1062 SER A N 1
ATOM 8363 C CA . SER A 1 1062 ? -7.335 -0.046 -44.615 1.00 58.88 1062 SER A CA 1
ATOM 8364 C C . SER A 1 1062 ? -6.450 1.052 -44.028 1.00 58.88 1062 SER A C 1
ATOM 8366 O O . SER A 1 1062 ? -6.952 1.855 -43.242 1.00 58.88 1062 SER A O 1
ATOM 8368 N N . ARG A 1 1063 ? -5.138 1.039 -44.334 1.00 63.28 1063 ARG A N 1
ATOM 8369 C CA . ARG A 1 1063 ? -4.100 1.831 -43.658 1.00 63.28 1063 ARG A CA 1
ATOM 8370 C C . ARG A 1 1063 ? -4.338 1.810 -42.152 1.00 63.28 1063 ARG A C 1
ATOM 8372 O O . ARG A 1 1063 ? -4.546 2.869 -41.590 1.00 63.28 1063 ARG A O 1
ATOM 8379 N N . LYS A 1 1064 ? -4.434 0.631 -41.518 1.00 63.31 1064 LYS A N 1
ATOM 8380 C CA . LYS A 1 1064 ? -4.671 0.473 -40.064 1.00 63.31 1064 LYS A CA 1
ATOM 8381 C C . LYS A 1 1064 ? -3.505 -0.273 -39.420 1.00 63.31 1064 LYS A C 1
ATOM 8383 O O . LYS A 1 1064 ? -3.205 -1.391 -39.828 1.00 63.31 1064 LYS A O 1
ATOM 8388 N N . LEU A 1 1065 ? -2.867 0.332 -38.416 1.00 69.62 1065 LEU A N 1
ATOM 8389 C CA . LEU A 1 1065 ? -1.847 -0.313 -37.588 1.00 69.62 1065 LEU A CA 1
ATOM 8390 C C . LEU A 1 1065 ? -2.549 -1.019 -36.435 1.00 69.62 1065 LEU A C 1
ATOM 8392 O O . LEU A 1 1065 ? -3.248 -0.389 -35.641 1.00 69.62 1065 LEU A O 1
ATOM 8396 N N . THR A 1 1066 ? -2.374 -2.331 -36.365 1.00 70.25 1066 THR A N 1
ATOM 8397 C CA . THR A 1 1066 ? -2.909 -3.168 -35.295 1.00 70.25 1066 THR A CA 1
ATOM 8398 C C . THR A 1 1066 ? -1.738 -3.729 -34.504 1.00 70.25 1066 THR A C 1
ATOM 8400 O O . THR A 1 1066 ? -0.914 -4.468 -35.042 1.00 70.25 1066 THR A O 1
ATOM 8403 N N . MET A 1 1067 ? -1.651 -3.360 -33.227 1.00 71.00 1067 MET A N 1
ATOM 8404 C CA . MET A 1 1067 ? -0.678 -3.950 -32.310 1.00 71.00 1067 MET A CA 1
ATOM 8405 C C . MET A 1 1067 ? -1.103 -5.388 -32.013 1.00 71.00 1067 MET A C 1
ATOM 8407 O O . MET A 1 1067 ? -2.257 -5.623 -31.656 1.00 71.00 1067 MET A O 1
ATOM 8411 N N . LEU A 1 1068 ? -0.193 -6.349 -32.192 1.00 66.38 1068 LEU A N 1
ATOM 8412 C CA . LEU A 1 1068 ? -0.497 -7.765 -31.959 1.00 66.38 1068 LEU A CA 1
ATOM 8413 C C . LEU A 1 1068 ? -0.329 -8.155 -30.485 1.00 66.38 1068 LEU A C 1
ATOM 8415 O O . LEU A 1 1068 ? -0.819 -9.206 -30.091 1.00 66.38 1068 LEU A O 1
ATOM 8419 N N . TYR A 1 1069 ? 0.371 -7.329 -29.694 1.00 63.38 1069 TYR A N 1
ATOM 8420 C CA . TYR A 1 1069 ? 0.674 -7.544 -28.270 1.00 63.38 1069 TYR A CA 1
ATOM 8421 C C . TYR A 1 1069 ? 1.273 -8.928 -27.949 1.00 63.38 1069 TYR A C 1
ATOM 8423 O O . TYR A 1 1069 ? 1.143 -9.420 -26.827 1.00 63.38 1069 TYR A O 1
ATOM 8431 N N . LYS A 1 1070 ? 1.942 -9.543 -28.937 1.00 57.06 1070 LYS A N 1
ATOM 8432 C CA . LYS A 1 1070 ? 2.598 -10.850 -28.841 1.00 57.06 1070 LYS A CA 1
ATOM 8433 C C . LYS A 1 1070 ? 4.117 -10.700 -28.939 1.00 57.06 1070 LYS A C 1
ATOM 8435 O O . LYS A 1 1070 ? 4.605 -10.046 -29.865 1.00 57.06 1070 LYS A O 1
ATOM 8440 N N . VAL A 1 1071 ? 4.831 -11.305 -27.992 1.00 50.47 1071 VAL A N 1
ATOM 8441 C CA . VAL A 1 1071 ? 6.298 -11.389 -27.936 1.00 50.47 1071 VAL A CA 1
ATOM 8442 C C . VAL A 1 1071 ? 6.758 -12.677 -28.627 1.00 50.47 1071 VAL A C 1
ATOM 8444 O O . VAL A 1 1071 ? 6.223 -13.750 -28.354 1.00 50.47 1071 VAL A O 1
ATOM 8447 N N . PHE A 1 1072 ? 7.729 -12.583 -29.539 1.00 44.34 1072 PHE A N 1
ATOM 8448 C CA . PHE A 1 1072 ? 8.243 -13.728 -30.309 1.00 44.34 1072 PHE A CA 1
ATOM 8449 C C . PHE A 1 1072 ? 9.644 -14.165 -29.832 1.00 44.34 1072 PHE A C 1
ATOM 8451 O O . PHE A 1 1072 ? 10.494 -13.312 -29.584 1.00 44.34 1072 PHE A O 1
ATOM 8458 N N . ILE A 1 1073 ? 9.868 -15.488 -29.713 1.00 40.00 1073 ILE A N 1
ATOM 8459 C CA . ILE A 1 1073 ? 11.107 -16.144 -29.225 1.00 40.00 1073 ILE A CA 1
ATOM 8460 C C . ILE A 1 1073 ? 11.916 -16.729 -30.400 1.00 40.00 1073 ILE A C 1
ATOM 8462 O O . ILE A 1 1073 ? 11.326 -17.316 -31.308 1.00 40.00 1073 ILE A O 1
ATOM 8466 N N . MET A 1 1074 ? 13.255 -16.659 -30.355 1.00 36.69 1074 MET A N 1
ATOM 8467 C CA . MET A 1 1074 ? 14.159 -17.411 -31.242 1.00 36.69 1074 MET A CA 1
ATOM 8468 C C . MET A 1 1074 ? 14.760 -18.623 -30.508 1.00 36.69 1074 MET A C 1
ATOM 8470 O O . MET A 1 1074 ? 15.483 -18.451 -29.533 1.00 36.69 1074 MET A O 1
ATOM 8474 N N . ILE A 1 1075 ? 14.521 -19.847 -30.991 1.00 28.88 1075 ILE A N 1
ATOM 8475 C CA . ILE A 1 1075 ? 15.304 -21.035 -30.604 1.00 28.88 1075 ILE A CA 1
ATOM 8476 C C . ILE A 1 1075 ? 15.912 -21.634 -31.876 1.00 28.88 1075 ILE A C 1
ATOM 8478 O O . ILE A 1 1075 ? 15.192 -22.034 -32.789 1.00 28.88 1075 ILE A O 1
ATOM 8482 N N . MET A 1 1076 ? 17.244 -21.709 -31.924 1.00 27.16 1076 MET A N 1
ATOM 8483 C CA . MET A 1 1076 ? 17.987 -22.545 -32.870 1.00 27.16 1076 MET A CA 1
ATOM 8484 C C . MET A 1 1076 ? 17.842 -24.012 -32.446 1.00 27.16 1076 MET A C 1
ATOM 8486 O O . MET A 1 1076 ? 18.681 -24.546 -31.725 1.00 27.16 1076 MET A O 1
ATOM 8490 N N . SER A 1 1077 ? 16.773 -24.687 -32.865 1.00 24.12 1077 SER A N 1
ATOM 8491 C CA . SER A 1 1077 ? 16.782 -26.150 -32.910 1.00 24.12 1077 SER A CA 1
ATOM 8492 C C . SER A 1 1077 ? 15.927 -26.691 -34.055 1.00 24.12 1077 SER A C 1
ATOM 8494 O O . SER A 1 1077 ? 14.778 -26.314 -34.275 1.00 24.12 1077 SER A O 1
ATOM 8496 N N . LEU A 1 1078 ? 16.571 -27.567 -34.825 1.00 32.03 1078 LEU A N 1
ATOM 8497 C CA . LEU A 1 1078 ? 16.030 -28.367 -35.915 1.00 32.03 1078 LEU A CA 1
ATOM 8498 C C . LEU A 1 1078 ? 14.776 -29.121 -35.465 1.00 32.03 1078 LEU A C 1
ATOM 8500 O O . LEU A 1 1078 ? 14.888 -29.880 -34.519 1.00 32.03 1078 LEU A O 1
ATOM 8504 N N . PHE A 1 1079 ? 13.649 -29.017 -36.177 1.00 25.41 1079 PHE A N 1
ATOM 8505 C CA . PHE A 1 1079 ? 12.814 -30.184 -36.507 1.00 25.41 1079 PHE A CA 1
ATOM 8506 C C . PHE A 1 1079 ? 11.838 -29.873 -37.653 1.00 25.41 1079 PHE A C 1
ATOM 8508 O O . PHE A 1 1079 ? 11.150 -28.855 -37.690 1.00 25.41 1079 PHE A O 1
ATOM 8515 N N . SER A 1 1080 ? 11.822 -30.787 -38.621 1.00 33.66 1080 SER A N 1
ATOM 8516 C CA . SER A 1 1080 ? 11.011 -30.770 -39.835 1.00 33.66 1080 SER A CA 1
ATOM 8517 C C . SER A 1 1080 ? 9.670 -31.460 -39.591 1.00 33.66 1080 SER A C 1
ATOM 8519 O O . SER A 1 1080 ? 9.660 -32.606 -39.150 1.00 33.66 1080 SER A O 1
ATOM 8521 N N . SER A 1 1081 ? 8.548 -30.804 -39.897 1.00 26.94 1081 SER A N 1
ATOM 8522 C CA . SER A 1 1081 ? 7.379 -31.404 -40.578 1.00 26.94 1081 SER A CA 1
ATOM 8523 C C . SER A 1 1081 ? 6.248 -30.380 -40.735 1.00 26.94 1081 SER A C 1
ATOM 8525 O O . SER A 1 1081 ? 5.987 -29.545 -39.872 1.00 26.94 1081 SER A O 1
ATOM 8527 N N . GLY A 1 1082 ? 5.628 -30.384 -41.915 1.00 34.50 1082 GLY A N 1
ATOM 8528 C CA . GLY A 1 1082 ? 4.652 -29.389 -42.341 1.00 34.50 1082 GLY A CA 1
ATOM 8529 C C . GLY A 1 1082 ? 3.255 -29.604 -41.767 1.00 34.50 1082 GLY A C 1
ATOM 8530 O O . GLY A 1 1082 ? 2.717 -30.705 -41.818 1.00 34.50 1082 GLY A O 1
ATOM 8531 N N . SER A 1 1083 ? 2.645 -28.511 -41.307 1.00 22.33 1083 SER A N 1
ATOM 8532 C CA . SER A 1 1083 ? 1.208 -28.225 -41.396 1.00 22.33 1083 SER A CA 1
ATOM 8533 C C . SER A 1 1083 ? 0.985 -26.726 -41.168 1.00 22.33 1083 SER A C 1
ATOM 8535 O O . SER A 1 1083 ? 1.666 -26.095 -40.361 1.00 22.33 1083 SER A O 1
ATOM 8537 N N . CYS A 1 1084 ? 0.101 -26.129 -41.964 1.00 27.39 1084 CYS A N 1
ATOM 8538 C CA . CYS A 1 1084 ? -0.161 -24.694 -42.008 1.00 27.39 1084 CYS A CA 1
ATOM 8539 C C . CYS A 1 1084 ? -0.941 -24.216 -40.771 1.00 27.39 1084 CYS A C 1
ATOM 8541 O O . CYS A 1 1084 ? -2.144 -24.426 -40.680 1.00 27.39 1084 CYS A O 1
ATOM 8543 N N . VAL A 1 1085 ? -0.258 -23.508 -39.871 1.00 21.45 1085 VAL A N 1
ATOM 8544 C CA . VAL A 1 1085 ? -0.810 -22.546 -38.902 1.00 21.45 1085 VAL A CA 1
ATOM 8545 C C . VAL A 1 1085 ? 0.139 -21.346 -38.932 1.00 21.45 1085 VAL A C 1
ATOM 8547 O O . VAL A 1 1085 ? 1.344 -21.562 -39.050 1.00 21.45 1085 VAL A O 1
ATOM 8550 N N . GLN A 1 1086 ? -0.395 -20.117 -38.927 1.00 25.47 1086 GLN A N 1
ATOM 8551 C CA . GLN A 1 1086 ? 0.339 -18.840 -39.020 1.00 25.47 1086 GLN A CA 1
ATOM 8552 C C . GLN A 1 1086 ? 1.709 -18.909 -38.326 1.00 25.47 1086 GLN A C 1
ATOM 8554 O O . GLN A 1 1086 ? 1.808 -18.919 -37.099 1.00 25.47 1086 GLN A O 1
ATOM 8559 N N . LYS A 1 1087 ? 2.749 -19.042 -39.158 1.00 20.92 1087 LYS A N 1
ATOM 8560 C CA . LYS A 1 1087 ? 4.127 -19.322 -38.761 1.00 20.92 1087 LYS A CA 1
ATOM 8561 C C . LYS A 1 1087 ? 4.827 -18.041 -38.323 1.00 20.92 1087 LYS A C 1
ATOM 8563 O O . LYS A 1 1087 ? 4.751 -17.019 -38.994 1.00 20.92 1087 LYS A O 1
ATOM 8568 N N . VAL A 1 1088 ? 5.515 -18.175 -37.197 1.00 25.47 1088 VAL A N 1
ATOM 8569 C CA . VAL A 1 1088 ? 6.520 -17.277 -36.627 1.00 25.47 1088 VAL A CA 1
ATOM 8570 C C . VAL A 1 1088 ? 7.659 -17.091 -37.637 1.00 25.47 1088 VAL A C 1
ATOM 8572 O O . VAL A 1 1088 ? 8.200 -18.088 -38.117 1.00 25.47 1088 VAL A O 1
ATOM 8575 N N . GLU A 1 1089 ? 8.019 -15.846 -37.959 1.00 28.27 1089 GLU A N 1
ATOM 8576 C CA . GLU A 1 1089 ? 9.223 -15.530 -38.742 1.00 28.27 1089 GLU A CA 1
ATOM 8577 C C . GLU A 1 1089 ? 10.329 -14.965 -37.818 1.00 28.27 1089 GLU A C 1
ATOM 8579 O O . GLU A 1 1089 ? 10.019 -14.181 -36.918 1.00 28.27 1089 GLU A O 1
ATOM 8584 N N . PRO A 1 1090 ? 11.600 -15.392 -37.975 1.00 30.31 1090 PRO A N 1
ATOM 8585 C CA . PRO A 1 1090 ? 12.709 -15.042 -37.076 1.00 30.31 1090 PRO A CA 1
ATOM 8586 C C . PRO A 1 1090 ? 13.366 -13.682 -37.400 1.00 30.31 1090 PRO A C 1
ATOM 8588 O O . PRO A 1 1090 ? 13.595 -13.388 -38.570 1.00 30.31 1090 PRO A O 1
ATOM 8591 N N . GLY A 1 1091 ? 13.752 -12.894 -36.379 1.00 41.75 1091 GLY A N 1
ATOM 8592 C CA . GLY A 1 1091 ? 14.584 -11.682 -36.538 1.00 41.75 1091 GLY A CA 1
ATOM 8593 C C . GLY A 1 1091 ? 14.351 -10.556 -35.512 1.00 41.75 1091 GLY A C 1
ATOM 8594 O O . GLY A 1 1091 ? 13.429 -10.612 -34.693 1.00 41.75 1091 GLY A O 1
ATOM 8595 N N . SER A 1 1092 ? 15.197 -9.515 -35.561 1.00 43.22 1092 SER A N 1
ATOM 8596 C CA . SER A 1 1092 ? 14.885 -8.170 -35.045 1.00 43.22 1092 SER A CA 1
ATOM 8597 C C . SER A 1 1092 ? 13.667 -7.604 -35.782 1.00 43.22 1092 SER A C 1
ATOM 8599 O O . SER A 1 1092 ? 13.373 -8.040 -36.891 1.00 43.22 1092 SER A O 1
ATOM 8601 N N . CYS A 1 1093 ? 12.955 -6.624 -35.215 1.00 45.59 1093 CYS A N 1
ATOM 8602 C CA . CYS A 1 1093 ? 11.882 -5.968 -35.964 1.00 45.59 1093 CYS A CA 1
ATOM 8603 C C . CYS A 1 1093 ? 12.455 -5.338 -37.246 1.00 45.59 1093 CYS A C 1
ATOM 8605 O O . CYS A 1 1093 ? 13.209 -4.373 -37.188 1.00 45.59 1093 CYS A O 1
ATOM 8607 N N . ASP A 1 1094 ? 12.084 -5.900 -38.396 1.00 50.22 1094 ASP A N 1
ATOM 8608 C CA . ASP A 1 1094 ? 12.599 -5.573 -39.732 1.00 50.22 1094 ASP A CA 1
ATOM 8609 C C . ASP A 1 1094 ? 12.281 -4.145 -40.209 1.00 50.22 1094 ASP A C 1
ATOM 8611 O O . ASP A 1 1094 ? 12.715 -3.749 -41.296 1.00 50.22 1094 ASP A O 1
ATOM 8615 N N . GLN A 1 1095 ? 11.435 -3.414 -39.470 1.00 54.56 1095 GLN A N 1
ATOM 8616 C CA . GLN A 1 1095 ? 10.932 -2.088 -39.827 1.00 54.56 1095 GLN A CA 1
ATOM 8617 C C . GLN A 1 1095 ? 10.632 -1.230 -38.593 1.00 54.56 1095 GLN A C 1
ATOM 8619 O O . GLN A 1 1095 ? 9.953 -1.654 -37.655 1.00 54.56 1095 GLN A O 1
ATOM 8624 N N . SER A 1 1096 ? 11.050 0.033 -38.653 1.00 62.47 1096 SER A N 1
ATOM 8625 C CA . SER A 1 1096 ? 10.638 1.071 -37.711 1.00 62.47 1096 SER A CA 1
ATOM 8626 C C . SER A 1 1096 ? 9.221 1.560 -38.037 1.00 62.47 1096 SER A C 1
ATOM 8628 O O . SER A 1 1096 ? 8.955 2.114 -39.104 1.00 62.47 1096 SER A O 1
ATOM 8630 N N . PHE A 1 1097 ? 8.281 1.432 -37.098 1.00 67.62 1097 PHE A N 1
ATOM 8631 C CA . PHE A 1 1097 ? 6.889 1.869 -37.309 1.00 67.62 1097 PHE A CA 1
ATOM 8632 C C . PHE A 1 1097 ? 6.658 3.375 -37.096 1.00 67.62 1097 PHE A C 1
ATOM 8634 O O . PHE A 1 1097 ? 5.540 3.850 -37.279 1.00 67.62 1097 PHE A O 1
ATOM 8641 N N . GLY A 1 1098 ? 7.685 4.145 -36.723 1.00 72.81 1098 GLY A N 1
ATOM 8642 C CA . GLY A 1 1098 ? 7.544 5.561 -36.354 1.00 72.81 1098 GLY A CA 1
ATOM 8643 C C . GLY A 1 1098 ? 6.929 6.435 -37.453 1.00 72.81 1098 GLY A C 1
ATOM 8644 O O . GLY A 1 1098 ? 6.005 7.202 -37.184 1.00 72.81 1098 GLY A O 1
ATOM 8645 N N . ILE A 1 1099 ? 7.378 6.276 -38.703 1.00 78.19 1099 ILE A N 1
ATOM 8646 C CA . ILE A 1 1099 ? 6.839 7.029 -39.848 1.00 78.19 1099 ILE A CA 1
ATOM 8647 C C . ILE A 1 1099 ? 5.387 6.635 -40.121 1.00 78.19 1099 ILE A C 1
ATOM 8649 O O . ILE A 1 1099 ? 4.547 7.505 -40.331 1.00 78.19 1099 ILE A O 1
ATOM 8653 N N . HIS A 1 1100 ? 5.066 5.344 -40.040 1.00 73.00 1100 HIS A N 1
ATOM 8654 C CA . HIS A 1 1100 ? 3.696 4.863 -40.187 1.00 73.00 1100 HIS A CA 1
ATOM 8655 C C . HIS A 1 1100 ? 2.791 5.470 -39.104 1.00 73.00 1100 HIS A C 1
ATOM 8657 O O . HIS A 1 1100 ? 1.728 5.991 -39.419 1.00 73.00 1100 HIS A O 1
ATOM 8663 N N . VAL A 1 1101 ? 3.228 5.516 -37.838 1.00 73.94 1101 VAL A N 1
ATOM 8664 C CA . VAL A 1 1101 ? 2.499 6.200 -36.748 1.00 73.94 1101 VAL A CA 1
ATOM 8665 C C . VAL A 1 1101 ? 2.293 7.696 -37.040 1.00 73.94 1101 VAL A C 1
ATOM 8667 O O . VAL A 1 1101 ? 1.231 8.238 -36.733 1.00 73.94 1101 VAL A O 1
ATOM 8670 N N . ALA A 1 1102 ? 3.252 8.372 -37.678 1.00 76.75 1102 ALA A N 1
ATOM 8671 C CA . ALA A 1 1102 ? 3.076 9.758 -38.116 1.00 76.75 1102 ALA A CA 1
ATOM 8672 C C . ALA A 1 1102 ? 2.042 9.894 -39.254 1.00 76.75 1102 ALA A C 1
ATOM 8674 O O . ALA A 1 1102 ? 1.234 10.826 -39.236 1.00 76.75 1102 ALA A O 1
ATOM 8675 N N . GLU A 1 1103 ? 2.004 8.946 -40.199 1.00 76.75 1103 GLU A N 1
ATOM 8676 C CA . GLU A 1 1103 ? 0.937 8.852 -41.209 1.00 76.75 1103 GLU A CA 1
ATOM 8677 C C . GLU A 1 1103 ? -0.440 8.710 -40.544 1.00 76.75 1103 GLU A C 1
ATOM 8679 O O . GLU A 1 1103 ? -1.373 9.433 -40.895 1.00 76.75 1103 GLU A O 1
ATOM 8684 N N . PHE A 1 1104 ? -0.549 7.866 -39.512 1.00 69.69 1104 PHE A N 1
ATOM 8685 C CA . PHE A 1 1104 ? -1.766 7.693 -38.709 1.00 69.69 1104 PHE A CA 1
ATOM 8686 C C . PHE A 1 1104 ? -2.209 8.950 -37.971 1.00 69.69 1104 PHE A C 1
ATOM 8688 O O . PHE A 1 1104 ? -3.403 9.231 -37.864 1.00 69.69 1104 PHE A O 1
ATOM 8695 N N . ALA A 1 1105 ? -1.251 9.727 -37.474 1.00 75.06 1105 ALA A N 1
ATOM 8696 C CA . ALA A 1 1105 ? -1.513 11.007 -36.833 1.00 75.06 1105 ALA A CA 1
ATOM 8697 C C . ALA A 1 1105 ? -1.914 12.112 -37.837 1.00 75.06 1105 ALA A C 1
ATOM 8699 O O . ALA A 1 1105 ? -2.067 13.268 -37.438 1.00 75.06 1105 ALA A O 1
ATOM 8700 N N . ASN A 1 1106 ? -2.118 11.768 -39.118 1.00 77.50 1106 ASN A N 1
ATOM 8701 C CA . ASN A 1 1106 ? -2.463 12.668 -40.218 1.00 77.50 1106 ASN A CA 1
ATOM 8702 C C . ASN A 1 1106 ? -1.429 13.784 -40.417 1.00 77.50 1106 ASN A C 1
ATOM 8704 O O . ASN A 1 1106 ? -1.779 14.953 -40.616 1.00 77.50 1106 ASN A O 1
ATOM 8708 N N . PHE A 1 1107 ? -0.141 13.435 -40.352 1.00 75.19 1107 PHE A N 1
ATOM 8709 C CA . PHE A 1 1107 ? 0.915 14.367 -40.732 1.00 75.19 1107 PHE A CA 1
ATOM 8710 C C . PHE A 1 1107 ? 0.775 14.746 -42.217 1.00 75.19 1107 PHE A C 1
ATOM 8712 O O . PHE A 1 1107 ? 0.293 13.944 -43.018 1.00 75.19 1107 PHE A O 1
ATOM 8719 N N . PRO A 1 1108 ? 1.182 15.963 -42.623 1.00 86.50 1108 PRO A N 1
ATOM 8720 C CA . PRO A 1 1108 ? 1.149 16.342 -44.032 1.00 86.50 1108 PRO A CA 1
ATOM 8721 C C . PRO A 1 1108 ? 1.975 15.371 -44.887 1.00 86.50 1108 PRO A C 1
ATOM 8723 O O . PRO A 1 1108 ? 3.119 15.082 -44.539 1.00 86.50 1108 PRO A O 1
ATOM 8726 N N . GLU A 1 1109 ? 1.444 14.927 -46.032 1.00 81.81 1109 GLU A N 1
ATOM 8727 C CA . GLU A 1 1109 ? 2.116 13.951 -46.915 1.00 81.81 1109 GLU A CA 1
ATOM 8728 C C . GLU A 1 1109 ? 3.526 14.393 -47.328 1.00 81.81 1109 GLU A C 1
ATOM 8730 O O . GLU A 1 1109 ? 4.443 13.581 -47.377 1.00 81.81 1109 GLU A O 1
ATOM 8735 N N . ALA A 1 1110 ? 3.734 15.698 -47.527 1.00 81.06 1110 ALA A N 1
ATOM 8736 C CA . ALA A 1 1110 ? 5.053 16.259 -47.816 1.00 81.06 1110 ALA A CA 1
ATOM 8737 C C . ALA A 1 1110 ? 6.073 16.031 -46.680 1.00 81.06 1110 ALA A C 1
ATOM 8739 O O . ALA A 1 1110 ? 7.254 15.830 -46.946 1.00 81.06 1110 ALA A O 1
ATOM 8740 N N . VAL A 1 1111 ? 5.628 16.049 -45.417 1.00 81.94 1111 VAL A N 1
ATOM 8741 C CA . VAL A 1 1111 ? 6.483 15.787 -44.246 1.00 81.94 1111 VAL A CA 1
ATOM 8742 C C . VAL A 1 1111 ? 6.801 14.301 -44.142 1.00 81.94 1111 VAL A C 1
ATOM 8744 O O . VAL A 1 1111 ? 7.942 13.950 -43.871 1.00 81.94 1111 VAL A O 1
ATOM 8747 N N . ILE A 1 1112 ? 5.820 13.432 -44.399 1.00 85.12 1112 ILE A N 1
ATOM 8748 C CA . ILE A 1 1112 ? 6.015 11.976 -44.418 1.00 85.12 1112 ILE A CA 1
ATOM 8749 C C . ILE A 1 1112 ? 6.995 11.578 -45.524 1.00 85.12 1112 ILE A C 1
ATOM 8751 O O . ILE A 1 1112 ? 7.920 10.817 -45.267 1.00 85.12 1112 ILE A O 1
ATOM 8755 N N . ALA A 1 1113 ? 6.825 12.112 -46.737 1.00 78.62 1113 ALA A N 1
ATOM 8756 C CA . ALA A 1 1113 ? 7.717 11.840 -47.860 1.00 78.62 1113 ALA A CA 1
ATOM 8757 C C . ALA A 1 1113 ? 9.162 12.263 -47.552 1.00 78.62 1113 ALA A C 1
ATOM 8759 O O . ALA A 1 1113 ? 10.095 11.500 -47.791 1.00 78.62 1113 ALA A O 1
ATOM 8760 N N . LEU A 1 1114 ? 9.341 13.444 -46.950 1.00 81.50 1114 LEU A N 1
ATOM 8761 C CA . LEU A 1 1114 ? 10.654 13.907 -46.504 1.00 81.50 1114 LEU A CA 1
ATOM 8762 C C . LEU A 1 1114 ? 11.225 13.028 -45.381 1.00 81.50 1114 LEU A C 1
ATOM 8764 O O . LEU A 1 1114 ? 12.413 12.726 -45.397 1.00 81.50 1114 LEU A O 1
ATOM 8768 N N . ALA A 1 1115 ? 10.398 12.610 -44.420 1.00 78.62 1115 ALA A N 1
ATOM 8769 C CA . ALA A 1 1115 ? 10.818 11.738 -43.327 1.00 78.62 1115 ALA A CA 1
ATOM 8770 C C . ALA A 1 1115 ? 11.250 10.351 -43.827 1.00 78.62 1115 ALA A C 1
ATOM 8772 O O . ALA A 1 1115 ? 12.245 9.838 -43.333 1.00 78.62 1115 ALA A O 1
ATOM 8773 N N . LYS A 1 1116 ? 10.557 9.778 -44.824 1.00 81.25 1116 LYS A N 1
ATOM 8774 C CA . LYS A 1 1116 ? 10.960 8.526 -45.490 1.00 81.25 1116 LYS A CA 1
ATOM 8775 C C . LYS A 1 1116 ? 12.302 8.678 -46.192 1.00 81.25 1116 LYS A C 1
ATOM 8777 O O . LYS A 1 1116 ? 13.214 7.922 -45.899 1.00 81.25 1116 LYS A O 1
ATOM 8782 N N . SER A 1 1117 ? 12.447 9.720 -47.012 1.00 76.19 1117 SER A N 1
ATOM 8783 C CA . SER A 1 1117 ? 13.707 10.011 -47.704 1.00 76.19 1117 SER A CA 1
ATOM 8784 C C . SER A 1 1117 ? 14.874 10.221 -46.730 1.00 76.19 1117 SER A C 1
ATOM 8786 O O . SER A 1 1117 ? 15.971 9.733 -46.977 1.00 76.19 1117 SER A O 1
ATOM 8788 N N . LYS A 1 1118 ? 14.649 10.906 -45.600 1.00 75.69 1118 LYS A N 1
ATOM 8789 C CA . LYS A 1 1118 ? 15.676 11.073 -44.562 1.00 75.69 1118 LYS A CA 1
ATOM 8790 C C . LYS A 1 1118 ? 15.955 9.806 -43.757 1.00 75.69 1118 LYS A C 1
ATOM 8792 O O . LYS A 1 1118 ? 17.081 9.647 -43.307 1.00 75.69 1118 LYS A O 1
ATOM 8797 N N . ALA A 1 1119 ? 14.969 8.937 -43.551 1.00 73.31 1119 ALA A N 1
ATOM 8798 C CA . ALA A 1 1119 ? 15.191 7.648 -42.904 1.00 73.31 1119 ALA A CA 1
ATOM 8799 C C . ALA A 1 1119 ? 16.038 6.726 -43.789 1.00 73.31 1119 ALA A C 1
ATOM 8801 O O . ALA A 1 1119 ? 17.012 6.177 -43.293 1.00 73.31 1119 ALA A O 1
ATOM 8802 N N . GLU A 1 1120 ? 15.737 6.655 -45.090 1.00 70.56 1120 GLU A N 1
ATOM 8803 C CA . GLU A 1 1120 ? 16.538 5.915 -46.077 1.00 70.56 1120 GLU A CA 1
ATOM 8804 C C . GLU A 1 1120 ? 18.000 6.400 -46.086 1.00 70.56 1120 GLU A C 1
ATOM 8806 O O . GLU A 1 1120 ? 18.913 5.590 -45.988 1.00 70.56 1120 GLU A O 1
ATOM 8811 N N . GLU A 1 1121 ? 18.232 7.722 -46.079 1.00 70.75 1121 GLU A N 1
ATOM 8812 C CA . GLU A 1 1121 ? 19.586 8.298 -45.991 1.00 70.75 1121 GLU A CA 1
ATOM 8813 C C . GLU A 1 1121 ? 20.338 7.868 -44.719 1.00 70.75 1121 GLU A C 1
ATOM 8815 O O . GLU A 1 1121 ? 21.543 7.657 -44.774 1.00 70.75 1121 GLU A O 1
ATOM 8820 N N . LEU A 1 1122 ? 19.659 7.752 -43.572 1.00 65.06 1122 LEU A N 1
ATOM 8821 C CA . LEU A 1 1122 ? 20.282 7.450 -42.274 1.00 65.06 1122 LEU A CA 1
ATOM 8822 C C . LEU A 1 1122 ? 20.471 5.944 -42.010 1.00 65.06 1122 LEU A C 1
ATOM 8824 O O . LEU A 1 1122 ? 21.389 5.571 -41.275 1.00 65.06 1122 LEU A O 1
ATOM 8828 N N . GLU A 1 1123 ? 19.643 5.081 -42.603 1.00 62.56 1123 GLU A N 1
ATOM 8829 C CA . GLU A 1 1123 ? 19.793 3.617 -42.541 1.00 62.56 1123 GLU A CA 1
ATOM 8830 C C . GLU A 1 1123 ? 21.065 3.144 -43.278 1.00 62.56 1123 GLU A C 1
ATOM 8832 O O . GLU A 1 1123 ? 21.740 2.210 -42.834 1.00 62.56 1123 GLU A O 1
ATOM 8837 N N . ASP A 1 1124 ? 21.483 3.854 -44.330 1.00 49.44 1124 ASP A N 1
ATOM 8838 C CA . ASP A 1 1124 ? 22.732 3.569 -45.051 1.00 49.44 1124 ASP A CA 1
ATOM 8839 C C . ASP A 1 1124 ? 23.999 3.879 -44.221 1.00 49.44 1124 ASP A C 1
ATOM 8841 O O . ASP A 1 1124 ? 25.035 3.234 -44.397 1.00 49.44 1124 ASP A O 1
ATOM 8845 N N . PHE A 1 1125 ? 23.936 4.810 -43.258 1.00 40.03 1125 PHE A N 1
ATOM 8846 C CA . PHE A 1 1125 ? 25.075 5.155 -42.387 1.00 40.03 1125 PHE A CA 1
ATOM 8847 C C . PHE A 1 1125 ? 25.311 4.162 -41.239 1.00 40.03 1125 PHE A C 1
ATOM 8849 O O . PHE A 1 1125 ? 26.414 4.112 -40.694 1.00 40.03 1125 PHE A O 1
ATOM 8856 N N . THR A 1 1126 ? 24.303 3.378 -40.849 1.00 41.50 1126 THR A N 1
ATOM 8857 C CA . THR A 1 1126 ? 24.355 2.500 -39.662 1.00 41.50 1126 THR A CA 1
ATOM 8858 C C . THR A 1 1126 ? 24.953 1.116 -39.946 1.00 41.50 1126 THR A C 1
ATOM 8860 O O . THR A 1 1126 ? 25.284 0.386 -39.014 1.00 41.50 1126 THR A O 1
ATOM 8863 N N . SER A 1 1127 ? 25.177 0.766 -41.218 1.00 37.09 1127 SER A N 1
ATOM 8864 C CA . SER A 1 1127 ? 25.655 -0.560 -41.651 1.00 37.09 1127 SER A CA 1
ATOM 8865 C C . SER A 1 1127 ? 27.182 -0.760 -41.615 1.00 37.09 1127 SER A C 1
ATOM 8867 O O . SER A 1 1127 ? 27.671 -1.764 -42.129 1.00 37.09 1127 SER A O 1
ATOM 8869 N N . ALA A 1 1128 ? 27.958 0.152 -41.020 1.00 26.73 1128 ALA A N 1
ATOM 8870 C CA . ALA A 1 1128 ? 29.417 0.038 -40.963 1.00 26.73 1128 ALA A CA 1
ATOM 8871 C C . ALA A 1 1128 ? 29.951 -0.124 -39.528 1.00 26.73 1128 ALA A C 1
ATOM 8873 O O . ALA A 1 1128 ? 30.179 0.875 -38.844 1.00 26.73 1128 ALA A O 1
ATOM 8874 N N . PRO A 1 1129 ? 30.272 -1.352 -39.087 1.00 31.50 1129 PRO A N 1
ATOM 8875 C CA . PRO A 1 1129 ? 31.315 -1.578 -38.106 1.00 31.50 1129 PRO A CA 1
ATOM 8876 C C . PRO A 1 1129 ? 32.613 -1.986 -38.819 1.00 31.50 1129 PRO A C 1
ATOM 8878 O O . PRO A 1 1129 ? 32.647 -2.912 -39.627 1.00 31.50 1129 PRO A O 1
ATOM 8881 N N . ASN A 1 1130 ? 33.705 -1.290 -38.503 1.00 31.98 1130 ASN A N 1
ATOM 8882 C CA . ASN A 1 1130 ? 35.058 -1.756 -38.796 1.00 31.98 1130 ASN A CA 1
ATOM 8883 C C . ASN A 1 1130 ? 35.283 -3.123 -38.133 1.00 31.98 1130 ASN A C 1
ATOM 8885 O O . ASN A 1 1130 ? 35.144 -3.200 -36.917 1.00 31.98 1130 ASN A O 1
ATOM 8889 N N . LEU A 1 1131 ? 35.699 -4.138 -38.897 1.00 29.55 1131 LEU A N 1
ATOM 8890 C CA . LEU A 1 1131 ? 36.575 -5.236 -38.462 1.00 29.55 1131 LEU A CA 1
ATOM 8891 C C . LEU A 1 1131 ? 37.096 -5.983 -39.701 1.00 29.55 1131 LEU A C 1
ATOM 8893 O O . LEU A 1 1131 ? 36.340 -6.458 -40.540 1.00 29.55 1131 LEU A O 1
ATOM 8897 N N . SER A 1 1132 ? 38.418 -6.030 -39.824 1.00 32.31 1132 SER A N 1
ATOM 8898 C CA . SER A 1 1132 ? 39.171 -6.792 -40.816 1.00 32.31 1132 SER A CA 1
ATOM 8899 C C . SER A 1 1132 ? 39.138 -8.292 -40.489 1.00 32.31 1132 SER A C 1
ATOM 8901 O O . SER A 1 1132 ? 39.667 -8.683 -39.449 1.00 32.31 1132 SER A O 1
ATOM 8903 N N . GLY A 1 1133 ? 38.583 -9.120 -41.378 1.00 27.23 1133 GLY A N 1
ATOM 8904 C CA . GLY A 1 1133 ? 38.642 -10.588 -41.314 1.00 27.23 1133 GLY A CA 1
ATOM 8905 C C . GLY A 1 1133 ? 37.940 -11.237 -42.517 1.00 27.23 1133 GLY A C 1
ATOM 8906 O O . GLY A 1 1133 ? 36.874 -10.783 -42.914 1.00 27.23 1133 GLY A O 1
ATOM 8907 N N . GLU A 1 1134 ? 38.577 -12.236 -43.134 1.00 27.27 1134 GLU A N 1
ATOM 8908 C CA . GLU A 1 1134 ? 38.174 -12.916 -44.385 1.00 27.27 1134 GLU A CA 1
ATOM 8909 C C . GLU A 1 1134 ? 36.835 -13.692 -44.297 1.00 27.27 1134 GLU A C 1
ATOM 8911 O O . GLU A 1 1134 ? 36.438 -14.099 -43.204 1.00 27.27 1134 GLU A O 1
ATOM 8916 N N . PRO A 1 1135 ? 36.130 -13.944 -45.426 1.00 31.56 1135 PRO A N 1
ATOM 8917 C CA . PRO A 1 1135 ? 34.792 -14.529 -45.409 1.00 31.56 1135 PRO A CA 1
ATOM 8918 C C . PRO A 1 1135 ? 34.810 -16.067 -45.401 1.00 31.56 1135 PRO A C 1
ATOM 8920 O O . PRO A 1 1135 ? 35.553 -16.699 -46.151 1.00 31.56 1135 PRO A O 1
ATOM 8923 N N . SER A 1 1136 ? 33.902 -16.668 -44.627 1.00 25.69 1136 SER A N 1
ATOM 8924 C CA . SER A 1 1136 ? 33.407 -18.029 -44.868 1.00 25.69 1136 SER A CA 1
ATOM 8925 C C . SER A 1 1136 ? 31.877 -18.014 -44.961 1.00 25.69 1136 SER A C 1
ATOM 8927 O O . SER A 1 1136 ? 31.200 -17.308 -44.213 1.00 25.69 1136 SER A O 1
ATOM 8929 N N . ASP A 1 1137 ? 31.370 -18.718 -45.972 1.00 34.19 1137 ASP A N 1
ATOM 8930 C CA . ASP A 1 1137 ? 29.972 -18.776 -46.401 1.00 34.19 1137 ASP A CA 1
ATOM 8931 C C . ASP A 1 1137 ? 29.057 -19.438 -45.362 1.00 34.19 1137 ASP A C 1
ATOM 8933 O O . ASP A 1 1137 ? 29.362 -20.539 -44.920 1.00 34.19 1137 ASP A O 1
ATOM 8937 N N . GLU A 1 1138 ? 27.873 -18.867 -45.091 1.00 26.06 1138 GLU A N 1
ATOM 8938 C CA . GLU A 1 1138 ? 26.651 -19.667 -44.909 1.00 26.06 1138 GLU A CA 1
ATOM 8939 C C . GLU A 1 1138 ? 25.348 -18.855 -45.080 1.00 26.06 1138 GLU A C 1
ATOM 8941 O O . GLU A 1 1138 ? 25.237 -17.670 -44.762 1.00 26.06 1138 GLU A O 1
ATOM 8946 N N . VAL A 1 1139 ? 24.360 -19.518 -45.685 1.00 33.78 1139 VAL A N 1
ATOM 8947 C CA . VAL A 1 1139 ? 23.192 -18.961 -46.384 1.00 33.78 1139 VAL A CA 1
ATOM 8948 C C . VAL A 1 1139 ? 21.924 -19.095 -45.538 1.00 33.78 1139 VAL A C 1
ATOM 8950 O O . VAL A 1 1139 ? 21.569 -20.202 -45.143 1.00 33.78 1139 VAL A O 1
ATOM 8953 N N . GLY A 1 1140 ? 21.148 -18.011 -45.381 1.00 31.84 1140 GLY A N 1
ATOM 8954 C CA . GLY A 1 1140 ? 19.758 -18.132 -44.915 1.00 31.84 1140 GLY A CA 1
ATOM 8955 C C . GLY A 1 1140 ? 19.052 -16.872 -44.402 1.00 31.84 1140 GLY A C 1
ATOM 8956 O O . GLY A 1 1140 ? 18.615 -16.862 -43.260 1.00 31.84 1140 GLY A O 1
ATOM 8957 N N . SER A 1 1141 ? 18.845 -15.836 -45.226 1.00 26.80 1141 SER A N 1
ATOM 8958 C CA . SER A 1 1141 ? 17.833 -14.797 -44.942 1.00 26.80 1141 SER A CA 1
ATOM 8959 C C . SER A 1 1141 ? 17.108 -14.378 -46.223 1.00 26.80 1141 SER A C 1
ATOM 8961 O O . SER A 1 1141 ? 17.725 -13.958 -47.201 1.00 26.80 1141 SER A O 1
ATOM 8963 N N . LYS A 1 1142 ? 15.778 -14.540 -46.247 1.00 31.84 1142 LYS A N 1
ATOM 8964 C CA . LYS A 1 1142 ? 14.897 -14.183 -47.371 1.00 31.84 1142 LYS A CA 1
ATOM 8965 C C . LYS A 1 1142 ? 14.334 -12.761 -47.215 1.00 31.84 1142 LYS A C 1
ATOM 8967 O O . LYS A 1 1142 ? 13.132 -12.549 -47.277 1.00 31.84 1142 LYS A O 1
ATOM 8972 N N . ARG A 1 1143 ? 15.217 -11.768 -47.145 1.00 31.14 1143 ARG A N 1
ATOM 8973 C CA . ARG A 1 1143 ? 15.061 -10.508 -47.892 1.00 31.14 1143 ARG A CA 1
ATOM 8974 C C . ARG A 1 1143 ? 16.262 -10.459 -48.822 1.00 31.14 1143 ARG A C 1
ATOM 8976 O O . ARG A 1 1143 ? 17.379 -10.687 -48.368 1.00 31.14 1143 ARG A O 1
ATOM 8983 N N . LYS A 1 1144 ? 16.061 -10.203 -50.118 1.00 31.41 1144 LYS A N 1
ATOM 8984 C CA . LYS A 1 1144 ? 17.179 -9.860 -51.008 1.00 31.41 1144 LY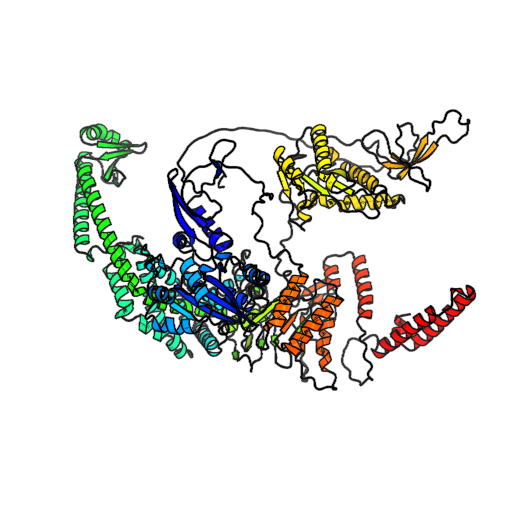S A CA 1
ATOM 8985 C C . LYS A 1 1144 ? 17.877 -8.653 -50.373 1.00 31.41 1144 LYS A C 1
ATOM 8987 O O . LYS A 1 1144 ? 17.367 -7.544 -50.498 1.00 31.41 1144 LYS A O 1
ATOM 8992 N N . ARG A 1 1145 ? 19.003 -8.856 -49.677 1.00 38.88 1145 ARG A N 1
ATOM 8993 C CA . ARG A 1 1145 ? 19.981 -7.782 -49.498 1.00 38.88 1145 ARG A CA 1
ATOM 8994 C C . ARG A 1 1145 ? 20.254 -7.281 -50.912 1.00 38.88 1145 ARG A C 1
ATOM 8996 O O . ARG A 1 1145 ? 20.607 -8.086 -51.773 1.00 38.88 1145 ARG A O 1
ATOM 9003 N N . VAL A 1 1146 ? 19.962 -6.009 -51.179 1.00 47.53 1146 VAL A N 1
ATOM 9004 C CA . VAL A 1 1146 ? 20.126 -5.443 -52.529 1.00 47.53 1146 VAL A CA 1
ATOM 9005 C C . VAL A 1 1146 ? 21.599 -5.550 -52.948 1.00 47.53 1146 VAL A C 1
ATOM 9007 O O . VAL A 1 1146 ? 21.879 -5.789 -54.119 1.00 47.53 1146 VAL A O 1
ATOM 9010 N N . PHE A 1 1147 ? 22.514 -5.520 -51.969 1.00 52.62 1147 PHE A N 1
ATOM 9011 C CA . PHE A 1 1147 ? 23.962 -5.621 -52.148 1.00 52.62 1147 PHE A CA 1
ATOM 9012 C C . PHE A 1 1147 ? 24.602 -6.546 -51.111 1.00 52.62 1147 PHE A C 1
ATOM 9014 O O . PHE A 1 1147 ? 24.124 -6.639 -49.976 1.00 52.62 1147 PHE A O 1
ATOM 9021 N N . SER A 1 1148 ? 25.683 -7.238 -51.480 1.00 56.47 1148 SER A N 1
ATOM 9022 C CA . SER A 1 1148 ? 26.461 -8.012 -50.508 1.00 56.47 1148 SER A CA 1
ATOM 9023 C C . SER A 1 1148 ? 27.248 -7.068 -49.574 1.00 56.47 1148 SER A C 1
ATOM 9025 O O . SER A 1 1148 ? 27.604 -5.965 -49.993 1.00 56.47 1148 SER A O 1
ATOM 9027 N N . PRO A 1 1149 ? 27.547 -7.455 -48.317 1.00 53.72 1149 PRO A N 1
ATOM 9028 C CA . PRO A 1 1149 ? 28.364 -6.637 -47.408 1.00 53.72 1149 PRO A CA 1
ATOM 9029 C C . PRO A 1 1149 ? 29.746 -6.280 -47.982 1.00 53.72 1149 PRO A C 1
ATOM 9031 O O . PRO A 1 1149 ? 30.271 -5.197 -47.724 1.00 53.72 1149 PRO A O 1
ATOM 9034 N N . ASP A 1 1150 ? 30.305 -7.169 -48.804 1.00 62.94 1150 ASP A N 1
ATOM 9035 C CA . ASP A 1 1150 ? 31.568 -6.966 -49.515 1.00 62.94 1150 ASP A CA 1
ATOM 9036 C C . ASP A 1 1150 ? 31.424 -5.905 -50.627 1.00 62.94 1150 ASP A C 1
ATOM 9038 O O . ASP A 1 1150 ? 32.289 -5.047 -50.806 1.00 62.94 1150 ASP A O 1
ATOM 9042 N N . ASP A 1 1151 ? 30.281 -5.864 -51.321 1.00 69.75 1151 ASP A N 1
ATOM 9043 C CA . ASP A 1 1151 ? 29.988 -4.821 -52.314 1.00 69.75 1151 ASP A CA 1
ATOM 9044 C C . ASP A 1 1151 ? 29.793 -3.446 -51.667 1.00 69.75 1151 ASP A C 1
ATOM 9046 O O . ASP A 1 1151 ? 30.329 -2.460 -52.171 1.00 69.75 1151 ASP A O 1
ATOM 9050 N N . VAL A 1 1152 ? 29.107 -3.363 -50.524 1.00 71.00 1152 VAL A N 1
ATOM 9051 C CA . VAL A 1 1152 ? 28.942 -2.096 -49.785 1.00 71.00 1152 VAL A CA 1
ATOM 9052 C C . VAL A 1 1152 ? 30.294 -1.585 -49.278 1.00 71.00 1152 VAL A C 1
ATOM 9054 O O . VAL A 1 1152 ? 30.620 -0.414 -49.457 1.00 71.00 1152 VAL A O 1
ATOM 9057 N N . THR A 1 1153 ? 31.121 -2.460 -48.700 1.00 72.31 1153 THR A N 1
ATOM 9058 C CA . THR A 1 1153 ? 32.421 -2.077 -48.122 1.00 72.31 1153 THR A CA 1
ATOM 9059 C C . THR A 1 1153 ? 33.410 -1.632 -49.199 1.00 72.31 1153 THR A C 1
ATOM 9061 O O . THR A 1 1153 ? 33.999 -0.552 -49.097 1.00 72.31 1153 THR A O 1
ATOM 9064 N N . ARG A 1 1154 ? 33.556 -2.418 -50.276 1.00 75.00 1154 ARG A N 1
ATOM 9065 C CA . ARG A 1 1154 ? 34.407 -2.058 -51.424 1.00 75.00 1154 ARG A CA 1
ATOM 9066 C C . ARG A 1 1154 ? 33.890 -0.813 -52.139 1.00 75.00 1154 ARG A C 1
ATOM 9068 O O . ARG A 1 1154 ? 34.681 0.037 -52.545 1.00 75.00 1154 ARG A O 1
ATOM 9075 N N . GLY A 1 1155 ? 32.569 -0.691 -52.258 1.00 78.81 1155 GLY A N 1
ATOM 9076 C CA . GLY A 1 1155 ? 31.914 0.446 -52.888 1.00 78.81 1155 GLY A CA 1
ATOM 9077 C C . GLY A 1 1155 ? 32.140 1.747 -52.124 1.00 78.81 1155 GLY A C 1
ATOM 9078 O O . GLY A 1 1155 ? 32.597 2.733 -52.703 1.00 78.81 1155 GLY A O 1
ATOM 9079 N N . ALA A 1 1156 ? 31.920 1.728 -50.809 1.00 77.62 1156 ALA A N 1
ATOM 9080 C CA . ALA A 1 1156 ? 32.144 2.871 -49.932 1.00 77.62 1156 ALA A CA 1
ATOM 9081 C C . ALA A 1 1156 ? 33.627 3.280 -49.873 1.00 77.62 1156 ALA A C 1
ATOM 9083 O O . ALA A 1 1156 ? 33.937 4.472 -49.899 1.00 77.62 1156 ALA A O 1
ATOM 9084 N N . ALA A 1 1157 ? 34.556 2.316 -49.846 1.00 79.12 1157 ALA A N 1
ATOM 9085 C CA . ALA A 1 1157 ? 35.992 2.592 -49.902 1.00 79.12 1157 ALA A CA 1
ATOM 9086 C C . ALA A 1 1157 ? 36.390 3.294 -51.212 1.00 79.12 1157 ALA A C 1
ATOM 9088 O O . ALA A 1 1157 ? 37.124 4.283 -51.187 1.00 79.12 1157 ALA A O 1
ATOM 9089 N N . ARG A 1 1158 ? 35.859 2.846 -52.357 1.00 82.75 1158 ARG A N 1
ATOM 9090 C CA . ARG A 1 1158 ? 36.139 3.482 -53.651 1.00 82.75 1158 ARG A CA 1
ATOM 9091 C C . ARG A 1 1158 ? 35.498 4.865 -53.785 1.00 82.75 1158 ARG A C 1
ATOM 9093 O O . ARG A 1 1158 ? 36.134 5.765 -54.329 1.00 82.75 1158 ARG A O 1
ATOM 9100 N N . ALA A 1 1159 ? 34.287 5.055 -53.261 1.00 82.06 1159 ALA A N 1
ATOM 9101 C CA . ALA A 1 1159 ? 33.639 6.365 -53.199 1.00 82.06 1159 ALA A CA 1
ATOM 9102 C C . ALA A 1 1159 ? 34.439 7.366 -52.343 1.00 82.06 1159 ALA A C 1
ATOM 9104 O O . ALA A 1 1159 ? 34.567 8.528 -52.723 1.00 82.06 1159 ALA A O 1
ATOM 9105 N N . ARG A 1 1160 ? 35.049 6.920 -51.233 1.00 82.25 1160 ARG A N 1
ATOM 9106 C CA . ARG A 1 1160 ? 35.981 7.750 -50.446 1.00 82.25 1160 ARG A CA 1
ATOM 9107 C C . ARG A 1 1160 ? 37.228 8.129 -51.239 1.00 82.25 1160 ARG A C 1
ATOM 9109 O O . ARG A 1 1160 ? 37.570 9.306 -51.259 1.00 82.25 1160 ARG A O 1
ATOM 9116 N N . LEU A 1 1161 ? 37.842 7.174 -51.941 1.00 83.44 1161 LEU A N 1
ATOM 9117 C CA . LEU A 1 1161 ? 38.997 7.451 -52.803 1.00 83.44 1161 LEU A CA 1
ATOM 9118 C C . LEU A 1 1161 ? 38.671 8.481 -53.893 1.00 83.44 1161 LEU A C 1
ATOM 9120 O O . LEU A 1 1161 ? 39.470 9.374 -54.123 1.00 83.44 1161 LEU A O 1
ATOM 9124 N N . LEU A 1 1162 ? 37.485 8.426 -54.513 1.00 85.50 1162 LEU A N 1
ATOM 9125 C CA . LEU A 1 1162 ? 37.058 9.454 -55.474 1.00 85.50 1162 LEU A CA 1
ATOM 9126 C C . LEU A 1 1162 ? 37.027 10.855 -54.843 1.00 85.50 1162 LEU A C 1
ATOM 9128 O O . LEU A 1 1162 ? 37.440 11.825 -55.475 1.00 85.50 1162 LEU A O 1
ATOM 9132 N N . LEU A 1 1163 ? 36.495 10.973 -53.625 1.00 84.31 1163 LEU A N 1
ATOM 9133 C CA . LEU A 1 1163 ? 36.408 12.253 -52.920 1.00 84.31 1163 LEU A CA 1
ATOM 9134 C C . LEU A 1 1163 ? 37.793 12.768 -52.517 1.00 84.31 1163 LEU A C 1
ATOM 9136 O O . LEU A 1 1163 ? 38.041 13.968 -52.624 1.00 84.31 1163 LEU A O 1
ATOM 9140 N N . GLU A 1 1164 ? 38.696 11.875 -52.108 1.00 85.69 1164 GLU A N 1
ATOM 9141 C CA . GLU A 1 1164 ? 40.102 12.200 -51.853 1.00 85.69 1164 GLU A CA 1
ATOM 9142 C C . GLU A 1 1164 ? 40.796 12.672 -53.139 1.00 85.69 1164 GLU A C 1
ATOM 9144 O O . GLU A 1 1164 ? 41.342 13.777 -53.155 1.00 85.69 1164 GLU A O 1
ATOM 9149 N N . ASP A 1 1165 ? 40.676 11.914 -54.233 1.00 85.06 1165 ASP A N 1
ATOM 9150 C CA . ASP A 1 1165 ? 41.220 12.247 -55.555 1.00 85.06 1165 ASP A CA 1
ATOM 9151 C C . ASP A 1 1165 ? 40.692 13.599 -56.060 1.00 85.06 1165 ASP A C 1
ATOM 9153 O O . ASP A 1 1165 ? 41.449 14.415 -56.585 1.00 85.06 1165 ASP A O 1
ATOM 9157 N N . PHE A 1 1166 ? 39.395 13.868 -55.871 1.00 85.31 1166 PHE A N 1
ATOM 9158 C CA . PHE A 1 1166 ? 38.765 15.136 -56.235 1.00 85.31 1166 PHE A CA 1
ATOM 9159 C C . PHE A 1 1166 ? 39.257 16.296 -55.361 1.00 85.31 1166 PHE A C 1
ATOM 9161 O O . PHE A 1 1166 ? 39.514 17.381 -55.877 1.00 85.31 1166 PHE A O 1
ATOM 9168 N N . SER A 1 1167 ? 39.420 16.077 -54.052 1.00 84.94 1167 SER A N 1
ATOM 9169 C CA . SER A 1 1167 ? 39.932 17.093 -53.121 1.00 84.94 1167 SER A CA 1
ATOM 9170 C C . SER A 1 1167 ? 41.407 17.437 -53.354 1.00 84.94 1167 SER A C 1
ATOM 9172 O O . SER A 1 1167 ? 41.822 18.560 -53.082 1.00 84.94 1167 SER A O 1
ATOM 9174 N N . ALA A 1 1168 ? 42.184 16.490 -53.887 1.00 84.38 1168 ALA A N 1
ATOM 9175 C CA . ALA A 1 1168 ? 43.594 16.661 -54.221 1.00 84.38 1168 ALA A CA 1
ATOM 9176 C C . ALA A 1 1168 ? 43.820 17.364 -55.573 1.00 84.38 1168 ALA A C 1
ATOM 9178 O O . ALA A 1 1168 ? 44.966 17.641 -55.938 1.00 84.38 1168 ALA A O 1
ATOM 9179 N N . LEU A 1 1169 ? 42.757 17.660 -56.333 1.00 84.00 1169 LEU A N 1
ATOM 9180 C CA . LEU A 1 1169 ? 42.878 18.401 -57.583 1.00 84.00 1169 LEU A CA 1
ATOM 9181 C C . LEU A 1 1169 ? 43.276 19.863 -57.309 1.00 84.00 1169 LEU A C 1
ATOM 9183 O O . LEU A 1 1169 ? 42.582 20.550 -56.559 1.00 84.00 1169 LEU A O 1
ATOM 9187 N N . PRO A 1 1170 ? 44.323 20.394 -57.969 1.00 79.38 1170 PRO A N 1
ATOM 9188 C CA . PRO A 1 1170 ? 44.769 21.774 -57.789 1.00 79.38 1170 PRO A CA 1
ATOM 9189 C C . PRO A 1 1170 ? 43.876 22.747 -58.574 1.00 79.38 1170 PRO A C 1
ATOM 9191 O O . PRO A 1 1170 ? 44.345 23.457 -59.457 1.00 79.38 1170 PRO A O 1
ATOM 9194 N N . LEU A 1 1171 ? 42.570 22.765 -58.287 1.00 77.44 1171 LEU A N 1
ATOM 9195 C CA . LEU A 1 1171 ? 41.556 23.534 -59.025 1.00 77.44 1171 LEU A CA 1
ATOM 9196 C C . LEU A 1 1171 ? 41.827 25.049 -59.035 1.00 77.44 1171 LEU A C 1
ATOM 9198 O O . LEU A 1 1171 ? 41.376 25.735 -59.948 1.00 77.44 1171 LEU A O 1
ATOM 9202 N N . ASP A 1 1172 ? 42.601 25.545 -58.068 1.00 77.62 1172 ASP A N 1
ATOM 9203 C CA . ASP A 1 1172 ? 43.001 26.951 -57.955 1.00 77.62 1172 ASP A CA 1
ATOM 9204 C C . ASP A 1 1172 ? 44.157 27.337 -58.902 1.00 77.62 1172 ASP A C 1
ATOM 9206 O O . ASP A 1 1172 ? 44.382 28.520 -59.160 1.00 77.62 1172 ASP A O 1
ATOM 9210 N N . GLU A 1 1173 ? 44.889 26.354 -59.442 1.00 77.06 1173 GLU A N 1
ATOM 9211 C CA . GLU A 1 1173 ? 46.071 26.559 -60.295 1.00 77.06 1173 GLU A CA 1
ATOM 9212 C C . GLU A 1 1173 ? 45.804 26.268 -61.783 1.00 77.06 1173 GLU A C 1
ATOM 9214 O O . GLU A 1 1173 ? 46.666 26.516 -62.633 1.00 77.06 1173 GLU A O 1
ATOM 9219 N N . VAL A 1 1174 ? 44.618 25.748 -62.126 1.00 79.62 1174 VAL A N 1
ATOM 9220 C CA . VAL A 1 1174 ? 44.267 25.331 -63.494 1.00 79.62 1174 VAL A CA 1
ATOM 9221 C C . VAL A 1 1174 ? 43.153 26.183 -64.096 1.00 79.62 1174 VAL A C 1
ATOM 9223 O O . VAL A 1 1174 ? 42.186 26.554 -63.442 1.00 79.62 1174 VAL A O 1
ATOM 9226 N N . ASP A 1 1175 ? 43.272 26.450 -65.397 1.00 79.88 1175 ASP A N 1
ATOM 9227 C CA . ASP A 1 1175 ? 42.242 27.134 -66.183 1.00 79.88 1175 ASP A CA 1
ATOM 9228 C C . ASP A 1 1175 ? 40.930 26.324 -66.221 1.00 79.88 1175 ASP A C 1
ATOM 9230 O O . ASP A 1 1175 ? 40.947 25.088 -66.222 1.00 79.88 1175 ASP A O 1
ATOM 9234 N N . GLY A 1 1176 ? 39.787 27.010 -66.308 1.00 75.81 1176 GLY A N 1
ATOM 9235 C CA . GLY A 1 1176 ? 38.454 26.420 -66.151 1.00 75.81 1176 GLY A CA 1
ATOM 9236 C C . GLY A 1 1176 ? 38.174 25.261 -67.112 1.00 75.81 1176 GLY A C 1
ATOM 9237 O O . GLY A 1 1176 ? 37.539 24.286 -66.720 1.00 75.81 1176 GLY A O 1
ATOM 9238 N N . SER A 1 1177 ? 38.721 25.312 -68.334 1.00 78.75 1177 SER A N 1
ATOM 9239 C CA . SER A 1 1177 ? 38.613 24.221 -69.314 1.00 78.75 1177 SER A CA 1
ATOM 9240 C C . SER A 1 1177 ? 39.358 22.954 -68.876 1.00 78.75 1177 SER A C 1
ATOM 9242 O O . SER A 1 1177 ? 38.859 21.847 -69.078 1.00 78.75 1177 SER A O 1
ATOM 9244 N N . LYS A 1 1178 ? 40.543 23.101 -68.270 1.00 78.00 1178 LYS A N 1
ATOM 9245 C CA . LYS A 1 1178 ? 41.347 21.971 -67.782 1.00 78.00 1178 LYS A CA 1
ATOM 9246 C C . LYS A 1 1178 ? 40.768 21.400 -66.495 1.00 78.00 1178 LYS A C 1
ATOM 9248 O O . LYS A 1 1178 ? 40.724 20.184 -66.350 1.00 78.00 1178 LYS A O 1
ATOM 9253 N N . ALA A 1 1179 ? 40.250 22.252 -65.612 1.00 80.06 1179 ALA A N 1
ATOM 9254 C CA . ALA A 1 1179 ? 39.527 21.813 -64.423 1.00 80.06 1179 ALA A CA 1
ATOM 9255 C C . ALA A 1 1179 ? 38.318 20.932 -64.796 1.00 80.06 1179 ALA A C 1
ATOM 9257 O O . ALA A 1 1179 ? 38.170 19.834 -64.262 1.00 80.06 1179 ALA A O 1
ATOM 9258 N N . THR A 1 1180 ? 37.503 21.341 -65.779 1.00 82.50 1180 THR A N 1
ATOM 9259 C CA . THR A 1 1180 ? 36.386 20.509 -66.262 1.00 82.50 1180 THR A CA 1
ATOM 9260 C C . THR A 1 1180 ? 36.835 19.190 -66.884 1.00 82.50 1180 THR A C 1
ATOM 9262 O O . THR A 1 1180 ? 36.157 18.184 -66.701 1.00 82.50 1180 THR A O 1
ATOM 9265 N N . GLU A 1 1181 ? 37.973 19.161 -67.580 1.00 83.31 1181 GLU A N 1
ATOM 9266 C CA . GLU A 1 1181 ? 38.512 17.937 -68.186 1.00 83.31 1181 GLU A CA 1
ATOM 9267 C C . GLU A 1 1181 ? 39.027 16.952 -67.122 1.00 83.31 1181 GLU A C 1
ATOM 9269 O O . GLU A 1 1181 ? 38.751 15.755 -67.197 1.00 83.31 1181 GLU A O 1
ATOM 9274 N N . MET A 1 1182 ? 39.696 17.454 -66.079 1.00 81.12 1182 MET A N 1
ATOM 9275 C CA . MET A 1 1182 ? 40.168 16.645 -64.949 1.00 81.12 1182 MET A CA 1
ATOM 9276 C C . MET A 1 1182 ? 39.005 16.042 -64.151 1.00 81.12 1182 MET A C 1
ATOM 9278 O O . MET A 1 1182 ? 39.026 14.852 -63.836 1.00 81.12 1182 MET A O 1
ATOM 9282 N N . VAL A 1 1183 ? 37.956 16.827 -63.886 1.00 84.81 1183 VAL A N 1
ATOM 9283 C CA . VAL A 1 1183 ? 36.747 16.341 -63.202 1.00 84.81 1183 VAL A CA 1
ATOM 9284 C C . VAL A 1 1183 ? 35.963 15.361 -64.081 1.00 84.81 1183 VAL A C 1
ATOM 9286 O O . VAL A 1 1183 ? 35.499 14.334 -63.588 1.00 84.81 1183 VAL A O 1
ATOM 9289 N N . ALA A 1 1184 ? 35.851 15.620 -65.389 1.00 85.06 1184 ALA A N 1
ATOM 9290 C CA . ALA A 1 1184 ? 35.208 14.699 -66.328 1.00 85.06 1184 ALA A CA 1
ATOM 9291 C C . ALA A 1 1184 ? 35.945 13.354 -66.408 1.00 85.06 1184 ALA A C 1
ATOM 9293 O O . ALA A 1 1184 ? 35.303 12.307 -66.502 1.00 85.06 1184 ALA A O 1
ATOM 9294 N N . LYS A 1 1185 ? 37.280 13.371 -66.317 1.00 85.38 1185 LYS A N 1
ATOM 9295 C CA . LYS A 1 1185 ? 38.098 12.159 -66.268 1.00 85.38 1185 LYS A CA 1
ATOM 9296 C C . LYS A 1 1185 ? 37.865 11.361 -64.982 1.00 85.38 1185 LYS A C 1
ATOM 9298 O O . LYS A 1 1185 ? 37.570 10.175 -65.078 1.00 85.38 1185 LYS A O 1
ATOM 9303 N N . LEU A 1 1186 ? 37.898 12.008 -63.810 1.00 85.38 1186 LEU A N 1
ATOM 9304 C CA . LEU A 1 1186 ? 37.582 11.353 -62.529 1.00 85.38 1186 LEU A CA 1
ATOM 9305 C C . LEU A 1 1186 ? 36.179 10.738 -62.527 1.00 85.38 1186 LEU A C 1
ATOM 9307 O O . LEU A 1 1186 ? 36.001 9.605 -62.084 1.00 85.38 1186 LEU A O 1
ATOM 9311 N N . LYS A 1 1187 ? 35.190 11.455 -63.074 1.00 84.88 1187 LYS A N 1
ATOM 9312 C CA . LYS A 1 1187 ? 33.822 10.947 -63.208 1.00 84.88 1187 LYS A CA 1
ATOM 9313 C C . LYS A 1 1187 ? 33.755 9.719 -64.124 1.00 84.88 1187 LYS A C 1
ATOM 9315 O O . LYS A 1 1187 ? 33.141 8.727 -63.757 1.00 84.88 1187 LYS A O 1
ATOM 9320 N N . SER A 1 1188 ? 34.405 9.771 -65.288 1.00 84.75 1188 SER A N 1
ATOM 9321 C CA . SER A 1 1188 ? 34.458 8.659 -66.250 1.00 84.75 1188 SER A CA 1
ATOM 9322 C C . SER A 1 1188 ? 35.123 7.413 -65.656 1.00 84.75 1188 SER A C 1
ATOM 9324 O O . SER A 1 1188 ? 34.660 6.297 -65.881 1.00 84.75 1188 SER A O 1
ATOM 9326 N N . ASP A 1 1189 ? 36.191 7.590 -64.880 1.00 82.81 1189 ASP A N 1
ATOM 9327 C CA . ASP A 1 1189 ? 36.885 6.478 -64.229 1.00 82.81 1189 ASP A CA 1
ATOM 9328 C C . ASP A 1 1189 ? 36.041 5.879 -63.089 1.00 82.81 1189 ASP A C 1
ATOM 9330 O O . ASP A 1 1189 ? 35.961 4.659 -62.966 1.00 82.81 1189 ASP A O 1
ATOM 9334 N N . PHE A 1 1190 ? 35.297 6.702 -62.347 1.00 84.50 1190 PHE A N 1
ATOM 9335 C CA . PHE A 1 1190 ? 34.344 6.222 -61.344 1.00 84.50 1190 PHE A CA 1
ATOM 9336 C C . PHE A 1 1190 ? 33.129 5.498 -61.946 1.00 84.50 1190 PHE A C 1
ATOM 9338 O O . PHE A 1 1190 ? 32.706 4.470 -61.423 1.00 84.50 1190 PHE A O 1
ATOM 9345 N N . GLU A 1 1191 ? 32.594 5.979 -63.075 1.00 83.75 1191 GLU A N 1
ATOM 9346 C CA . GLU A 1 1191 ? 31.512 5.313 -63.819 1.00 83.75 1191 GLU A CA 1
ATOM 9347 C C . GLU A 1 1191 ? 31.934 3.914 -64.314 1.00 83.75 1191 GLU A C 1
ATOM 9349 O O . GLU A 1 1191 ? 31.127 2.982 -64.300 1.00 83.75 1191 GLU A O 1
ATOM 9354 N N . LYS A 1 1192 ? 33.209 3.726 -64.689 1.00 83.25 1192 LYS A N 1
ATOM 9355 C CA . LYS A 1 1192 ? 33.760 2.401 -65.033 1.00 83.25 1192 LYS A CA 1
ATOM 9356 C C . LYS A 1 1192 ? 33.872 1.490 -63.815 1.00 83.25 1192 LYS A C 1
ATOM 9358 O O . LYS A 1 1192 ? 33.517 0.318 -63.910 1.00 83.25 1192 LYS A O 1
ATOM 9363 N N . ASP A 1 1193 ? 34.334 2.016 -62.685 1.00 78.81 1193 ASP A N 1
ATOM 9364 C CA . ASP A 1 1193 ? 34.475 1.234 -61.454 1.00 78.81 1193 ASP A CA 1
ATOM 9365 C C . ASP A 1 1193 ? 33.106 0.807 -60.907 1.00 78.81 1193 ASP A C 1
ATOM 9367 O O . ASP A 1 1193 ? 32.926 -0.338 -60.485 1.00 78.81 1193 ASP A O 1
ATOM 9371 N N . ALA A 1 1194 ? 32.099 1.676 -61.010 1.00 78.88 1194 ALA A N 1
ATOM 9372 C CA . ALA A 1 1194 ? 30.726 1.352 -60.650 1.00 78.88 1194 ALA A CA 1
ATOM 9373 C C . ALA A 1 1194 ? 30.120 0.242 -61.519 1.00 78.88 1194 ALA A C 1
ATOM 9375 O O . ALA A 1 1194 ? 29.299 -0.531 -61.035 1.00 78.88 1194 ALA A O 1
ATOM 9376 N N . ALA A 1 1195 ? 30.561 0.060 -62.769 1.00 78.12 1195 ALA A N 1
ATOM 9377 C CA . ALA A 1 1195 ? 30.115 -1.066 -63.593 1.00 78.12 1195 ALA A CA 1
ATOM 9378 C C . ALA A 1 1195 ? 30.394 -2.436 -62.932 1.00 78.12 1195 ALA A C 1
ATOM 9380 O O . ALA A 1 1195 ? 29.672 -3.398 -63.193 1.00 78.12 1195 ALA A O 1
ATOM 9381 N N . SER A 1 1196 ? 31.403 -2.510 -62.054 1.00 75.75 1196 SER A N 1
ATOM 9382 C CA . SER A 1 1196 ? 31.827 -3.726 -61.348 1.00 75.75 1196 SER A CA 1
ATOM 9383 C C . SER A 1 1196 ? 31.189 -3.932 -59.967 1.00 75.75 1196 SER A C 1
ATOM 9385 O O . SER A 1 1196 ? 31.310 -5.019 -59.407 1.00 75.75 1196 SER A O 1
ATOM 9387 N N . ASN A 1 1197 ? 30.496 -2.927 -59.418 1.00 77.38 1197 ASN A N 1
ATOM 9388 C CA . ASN A 1 1197 ? 29.930 -2.975 -58.072 1.00 77.38 1197 ASN A CA 1
ATOM 9389 C C . ASN A 1 1197 ? 28.490 -2.421 -58.065 1.00 77.38 1197 ASN A C 1
ATOM 9391 O O . ASN A 1 1197 ? 28.293 -1.220 -58.256 1.00 77.38 1197 ASN A O 1
ATOM 9395 N N . PRO A 1 1198 ? 27.475 -3.264 -57.807 1.00 75.88 1198 PRO A N 1
ATOM 9396 C CA . PRO A 1 1198 ? 26.080 -2.841 -57.889 1.00 75.88 1198 PRO A CA 1
ATOM 9397 C C . PRO A 1 1198 ? 25.692 -1.744 -56.878 1.00 75.88 1198 PRO A C 1
ATOM 9399 O O . PRO A 1 1198 ? 24.818 -0.937 -57.185 1.00 75.88 1198 PRO A O 1
ATOM 9402 N N . TRP A 1 1199 ? 26.353 -1.661 -55.714 1.00 77.50 1199 TRP A N 1
ATOM 9403 C CA . TRP A 1 1199 ? 26.118 -0.594 -54.728 1.00 77.50 1199 TRP A CA 1
ATOM 9404 C C . TRP A 1 1199 ? 26.601 0.761 -55.258 1.00 77.50 1199 TRP A C 1
ATOM 9406 O O . TRP A 1 1199 ? 25.895 1.763 -55.166 1.00 77.50 1199 TRP A O 1
ATOM 9416 N N . LEU A 1 1200 ? 27.770 0.778 -55.907 1.00 76.12 1200 LEU A N 1
ATOM 9417 C CA . LEU A 1 1200 ? 28.312 1.969 -56.570 1.00 76.12 1200 LEU A CA 1
ATOM 9418 C C . LEU A 1 1200 ? 27.432 2.452 -57.735 1.00 76.12 1200 LEU A C 1
ATOM 9420 O O . LEU A 1 1200 ? 27.378 3.653 -57.980 1.00 76.12 1200 LEU A O 1
ATOM 9424 N N . GLN A 1 1201 ? 26.724 1.554 -58.431 1.00 77.56 1201 GLN A N 1
ATOM 9425 C CA . GLN A 1 1201 ? 25.761 1.949 -59.474 1.00 77.56 1201 GLN A CA 1
ATOM 9426 C C . GLN A 1 1201 ? 24.527 2.651 -58.920 1.00 77.56 1201 GLN A C 1
ATOM 9428 O O . GLN A 1 1201 ? 23.952 3.472 -59.621 1.00 77.56 1201 GLN A O 1
ATOM 9433 N N . GLN A 1 1202 ? 24.099 2.302 -57.705 1.00 73.81 1202 GLN A N 1
ATOM 9434 C CA . GLN A 1 1202 ? 23.012 3.007 -57.028 1.00 73.81 1202 GLN A CA 1
ATOM 9435 C C . GLN A 1 1202 ? 23.492 4.330 -56.410 1.00 73.81 1202 GLN A C 1
ATOM 9437 O O . GLN A 1 1202 ? 22.694 5.249 -56.252 1.00 73.81 1202 GLN A O 1
ATOM 9442 N N . PHE A 1 1203 ? 24.772 4.413 -56.035 1.00 69.38 1203 PHE A N 1
ATOM 9443 C CA . PHE A 1 1203 ? 25.388 5.639 -55.528 1.00 69.38 1203 PHE A CA 1
ATOM 9444 C C . PHE A 1 1203 ? 25.570 6.715 -56.617 1.00 69.38 1203 PHE A C 1
ATOM 9446 O O . PHE A 1 1203 ? 25.453 7.904 -56.316 1.00 69.38 1203 PHE A O 1
ATOM 9453 N N . LEU A 1 1204 ? 25.880 6.302 -57.853 1.00 66.81 1204 LEU A N 1
ATOM 9454 C CA . LEU A 1 1204 ? 25.896 7.154 -59.054 1.00 66.81 1204 LEU A CA 1
ATOM 9455 C C . LEU A 1 1204 ? 24.501 7.678 -59.411 1.00 66.81 1204 LEU A C 1
ATOM 9457 O O . LEU A 1 1204 ? 24.430 8.871 -59.798 1.00 66.81 1204 LEU A O 1
#

Organism: Triticum turgidum subsp. durum (NCBI:txid4567)

=== Feature glossary ===
A reading guide for the features in this record.

Start from the sequence.

  · This is the polypeptide sequence — one letter per residue, N-terminus first. Length ranges from a few dozen residues for small domains to over a thousand for large multi-domain proteins.

Fold it, and you get atomic coordinates and the backbone conformation that goes with them.

  · Structure coordinates are given as an mmCIF _atom_site loop: one row per atom with element, residue name, chain id, sequence number, and x/y/z position in Å. Only the four main-chain atoms per residue are included here; side chains are omitted to keep the record compact.

  · Backbone dihedral angles. Every residue except chain termini has a φ (preceding-C → N → Cα → C) and a ψ (N → Cα → C → next-N). They are reported in degrees following the IUPAC sign convention. Secondary structure is essentially a statement about which (φ, ψ) basin each residue occupies.

  · The SS8 string is DSSP's per-residue secondary-structure call. α-helix (H) means an i→i+4 H-bond ladder; β-strand (E) means the residue participates in a β-sheet; 3₁₀ (G) and π (I) are tighter and wider helices; T/S are turns/bends; '-' is loop.

  · SS3 is a coarse helix/strand/coil call (letters a/b/c) made by the P-SEA algorithm from inter-Cα distances and dihedrals. It is less detailed than DSSP but needs only Cα positions.

Summarize the fold with a handful of shape descriptors and a per-residue structural alphabet.

  · Radius of gyration (Rg) is the root-mean-square distance of Cα atoms from their centroid — a single number for overall size and compactness. A globular domain of N residues has Rg ≈ 2.2·N^0.38 Å; an extended or disordered chain has a much larger Rg. The Cα contact count is the number of residue pairs whose Cα atoms are within 8 Å and are more than four positions apart in sequence — a standard proxy for tertiary packing density. The bounding box is the smallest axis-aligned box enclosing all Cα atoms.

  · The Foldseek 3Di string encodes local tertiary geometry as a 20-letter alphabet — one character per residue — derived from the relative positions of nearby Cα atoms. Unlike the amino-acid sequence, 3Di is a direct function of the 3D structure, so two proteins with the same fold have similar 3Di strings even at low sequence identity.

  · Solvent-accessible surface area (SASA) is the area in Å² traced out by the centre of a 1.4 Å probe sphere (a water molecule) rolled over the protein's van der Waals surface (Shrake–Rupley / Lee–Richards construction). Buried residues have near-zero SASA; fully exposed residues can exceed 200 Å². The total SASA scales roughly with the number of surface residues.

Ask how reliable the model is.

  · pLDDT (predicted Local Distance Difference Test) is AlphaFold's per-residue confidence score, ranging from 0 to 100. Values above 90 indicate high confidence (typically well-packed cores); 70–90 is confident; 50–70 low confidence; below 50 usually means the region is disordered or the prediction is unreliable there. AlphaFold stores pLDDT in the mmCIF B-factor column.

  · B-factor (Debye–Waller factor) reflects atomic displacement in the crystal lattice. It is an experimental observable (units Å²), not a prediction; low values mean the atom is pinned down, high values mean it moves or is heterogeneous across the crystal.

  · Predicted Aligned Error (PAE) is an AlphaFold confidence matrix: entry (i, j) is the expected error in the position of residue j, in ångströms, when the prediction is superimposed on the true structure at residue i. Low PAE within a block of residues means that block is internally rigid and well-predicted; high PAE between two blocks means their relative placement is uncertain even if each block individually is confident.

Place it in context: what it resembles, what it is annotated as, and how it looks.

  · Nearest PDB neighbors are the top structural matches found by Foldseek when searching this structure against the entire Protein Data Bank. Each hit reports a TM-score (0 to 1; >0.5 almost always implies the same fold) and an E-value. These are *structural* homologs — they may share no detectable sequence similarity.

  · Functional annotations link the protein to curated databases. InterPro entries identify conserved domains and families by matching the sequence against member-database signatures (Pfam, PROSITE, CDD, …). Gene Ontology (GO) terms describe molecular function, biological process, and cellular component in a controlled vocabulary. CATH places the structure in a hierarchical fold classification (Class/Architecture/Topology/Homologous-superfamily). The organism is the source species.

  · Three diagnostic plots accompany the record. The Cα contact map visualizes the tertiary structure as a 2D adjacency matrix (8 Å cutoff, sequence-local contacts suppressed). The Ramachandran plot shows the distribution of backbone (φ, ψ) torsions, with points in the α and β basins reflecting secondary structure content. The PAE plot shows AlphaFold's inter-residue confidence as a color matrix.

  · Six rendered views show the 3D structure from the faces of a cube — i.e. along ±x, ±y, ±z. Rendering representation is drawn randomly per protein from cartoon (secondary-structure ribbons), sticks (backbone bonds), or molecular surface; coloring is either N→C rainbow (blue at the N-terminus through red at the C-terminus) or one color per chain.